Protein AF-A0A2C5YYZ4-F1 (afdb_monomer)

Sequence (1103 aa):
MGKITKVIQARHKETMSPWLENFVLTASEAPLPSLPKQLASFPSRWPFSRGDLYHWIPLLNRFDSILEQLCKTYNLSQGPQPRAFGCDLLLNQCKDSIFHNEAAWNENQLMQMGYPPDGDRILAEATLEFTRMLLEHCGNRSIYASSAHLNDLLNSTSLPILISTLKVGVELAQRYQASVKRLAQNTSRLISTALLTNHYNIDLERVQQLAMPFVKTPIASLAATSMYANDLVAVATSDDKQWKEWEDVKVYYFPLDIPTAPMASSDPSRSTIPTIPTTPTPLRKASTAMGAQQLSTPKSRNIPADDSSPITPRTPVLTEDSVNPGQKLFEVPRSVVAALPLHQLVLRCPDDMPSASKYEAFNRLRVAKALGGSLESRRQVLAVRLLAISNLAYIHSDSNFVEKVLRHDSDETRRYQLVYQLSELIHPSTDNSIEVPLWLQSIGLSLLEAMSGIHSKAQDLSSALNTNVNHGILLYVIRKAVAGMASDADDQDDGDHTTELDEWRNSLFSLTLHLSMQPRVGSEMVSAGLMDALVETAFVIFLQANGLDAVSKLLVDTVADTQSWLTTSKPIGPEHRSSAVDYQIPYYKQQTLKWLTRFIHHIMTSAYSFSGNTDRLLRNLAEKSDLLGSLRDIIQAKERYGSVVWTNSVTILSDFINNDPANYAAIMESGMIKTFLEAVTNRSIPAHMADSKRDDSGDDEGSSDSSGISTLVGQDERPHPPSEDVLQNEERGPLAAGILASSDAINIVPHVLSSISLNNSGMKMVVLSRAIDAFFEVFESPAHVKCLDMECDLAQNIGNNFDEFARHHPPLRPCISNAVVDLVARLRFLGLEKSRTAGWGAKLFIASRDGSLLSVNESGELEDASNLSPQVREQAILGDADVDMSDVVAPDESRPSKQGNGESGAHMESITPYIHALANFLAAYLNNATLKMMFIRKGGIELLLDICESPSLPASFGESAASRVLNQVVSQLVEQSPVRALPSLLRRAQASVDVLGPLAAKTRNLPPYFAPFLAPDLGRSRNESETSAAVVTGTTLVKGLLNAQTFIKIIADCFVTTRSSGLSFYPVNVYDYYLTLMPAMAPLPHDPQNKSSPVRDSKIMKP

Mean predicted aligned error: 16.68 Å

pLDDT: mean 76.6, std 20.44, range [22.8, 98.12]

Organism: NCBI:txid1399860

Radius of gyration: 40.26 Å; Cα contacts (8 Å, |Δi|>4): 1256; chains: 1; bounding box: 115×100×117 Å

Foldseek 3Di:
DFAQPDADDPVLQLFDFLVLLVLLVCLLPPQLLCNLVSLVPAQQPDQGPFHACNSNRSVLNSLLLLLVQVCVVQVLVVAAGQDAAACCLNQLPDPPRPCVVGDGDDPVVSVVSPADRNNSVVSLLSSLVSLLSNLVRHPPNLRRGSLQSLQSLLSYLDLSSLLSSLSNLLSLLLVLLVVCVVPVVDDDDVVLVVSCCSRHVHDLLSLLLLQDFLDQDAPDDDDDDADDRLLLVCLLFPDLVRQLSLLKDKFKFFFADDDDDDDDDDDDDDDDDDDDDDDDDDDDDDDDDDDDDDDDDDDDDDDDDDDDDDDDDDDPDDPPPPPDVRMDMDIDDSVRLQPDRLSVVLVPDDPRGDSSRSSSRSSSSSQSNLSSDDSVSSLSSSSSNLSSLSSCLSSDALVCSCVSNCVVLVVDDLCSRLLLSLLVLLAADDPPTDHRDLLSNLSSLSSLLSCCPRPVCVVSNCVNQVLLDCPGSLNVSVVVLVVVVVVPPPDDCPPRHQDSSNSSNVSSVSSVVSQCPDPPSVVSCVVSCNVVCVVVVVVVVCVVVVVLVVLLVCLLVLLVVQVVCVVVDPFQDSSRGRSPDQARTGPVSLVSLLVSLVVLLCCLVVVVVDDPVSLVVNLVSLLDLSSLLSLLVCCLPVSHNDQRSNLSSLSSLLSNLVSDVVSLVSNLVSCSLQSNLCLQLVDHDDPVLLPPDDPDPDDDPDDDLLVVLLVLLVPPPAQQQHDLVCLVPDPDDQQRSSFDLALSRLLRQLSSLLSLCPDSSSSVVCSRSLSLLSSLSLLVHLSNLVNLLVDLCSLLSLLQSLLVSCVSRVSCLSVNLSSLSNSLVNLLSVLQVCCVQAVAAFWFWFADPVRFIWTQDPVLDIDTCVRHDPVVVVVLPPPDDDDDDDDDDDDDPDDDDDDDPPCPPVVRSASQSSLSSSLSSLLNNCVDVVSLVSCVVSVVLVSLLSVLLRRNHYL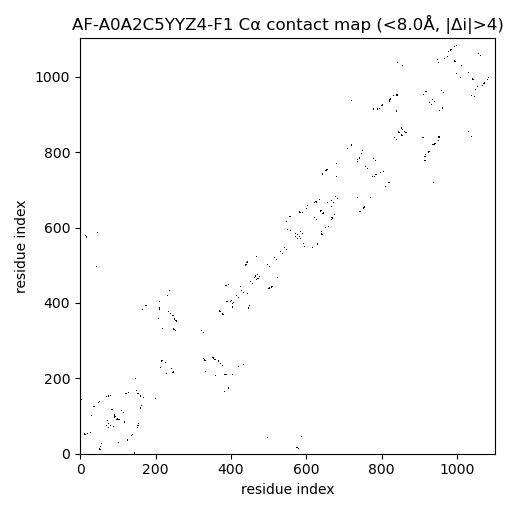CNLVDPSLVSSLVSNLVSCVSCVQPNVVVLLVQLLVLLVLCVVVLPPDPDPPDLCVCRPDPNSDDDDDPPDPDPSRSSVSVNSSSVSSNSSSVVSVCVNQDDDPDPDGDDDPYPPVVSVVSNPVSCVSDDDDPPPPPDPDDDDPDDDD

Secondary structure (DSSP, 8-state):
-----PPPPHHHHTT--HHHHHHHHHHHHS-GGGHHHHHHTS-SS--SSSEEGGGGHHHHHHHHHHHHHHHHHTTGGGSS--S---SHHHHT--TT-TTTTSPP--HHHHHHTT--TTHHHHHHHHHHHHHHHHHHHEE-GGG--THHHHHHHTT-S-HHHHHHHHHHHHHHHHHHHHHHHHHTTT--HHHHHHHHHHH--S-HHHHHHHHS------SS---S----TT-HHHHHHS-GGGSGGG--EEEEEPPP---PPPPP----------------PPP-------------------------------PPP-------TT-EEEEE-HHHHHHS-HHHHHTTS-TTS-HHHHHHHHHHHHHHHHHTS-HHHHHHHHHHHHHHHHHHHHHS-HHHHHHHTSHHHHHS-GGGSHHHHHHHHTSPPPTTS-PPPHHHHHHHHHHHHHHHT-GGGHHHHHHHHTTTSTTSHHHHHHHHHHHHHHHTTSS---SS---HHHHHHHHHHHHHHHHHTSHHHHHHHHHTTHHHIIIIIHHHHHHHTTHHHHHHHHHHHHHHHHHHHHHHS----GGG--TT----S-HHHHHHHHHHHHHHHHHHHHGGGS-HHHHHHHHHHHT-HHHHHHHHHHHHTHHHHHHHHHHHHHHHHHHHHHH-GGGHHHHHHTTHHHHHHHHHHTSPPPGGGT-------S---SS-HHHHHHHHHHT--S-SSPPHHHHHH----STTTTS-SSHHHHHHHHHHHHHHTTSHHHHHHHHHHTHHHHHGGGGT-HHHHHHHHHSTTHHHHHHHHHHHHHHH-GGGHHHHHHHHHHHHHHHHHHHHHHHHHT--S---EEE-TTS-EEEE-TTS-EEEGGGS-HHHHHHHH-TT------------S-------TT-TTGGGSSSHHHHHHHHHHHHHHTTSHHHHHHHHHTTHHHHHHHHHT-TT--TTGGGSHHHHHHHHHHHHHHHH-HHHHHHHHHHHHHHHHHHTHHHHS----SSPTTGGGS-SSTTS---TT---HHHHHHHHHHHHHHHHHHHHHHHHHHTPPPSSSPPPPPSS--HHHHHHHHHHHTTSPPPTT--------S-----

Nearest PDB structures (foldseek):
  7bii-assembly2_B  TM=6.571E-01  e=5.757E-15  Nematocida sp. ERTm5
  7mwf-assembly1_A  TM=7.036E-01  e=6.228E-14  Homo sapiens
  7bii-assembly1_A  TM=6.334E-01  e=3.657E-15  Nematocida sp. ERTm5
  7nh3-assembly1_A  TM=6.294E-01  e=5.811E-12  Nematocida sp. ERTm5
  6nmj-assembly1_A  TM=1.752E-01  e=1.537E-02  Rattus norvegicus

Solvent-accessible surface area (backbone atoms only — not comparable to full-atom values): 63866 Å² total; per-residue (Å²): 140,50,71,71,82,79,76,80,48,71,82,57,53,43,69,50,19,58,49,57,54,50,51,40,52,50,59,54,66,44,57,75,80,51,32,54,62,53,60,66,68,50,61,68,38,75,69,62,96,61,45,55,43,68,76,42,46,66,37,52,41,45,48,39,51,53,46,50,49,49,34,62,76,47,45,18,78,82,38,67,27,68,62,83,69,36,42,68,71,54,25,38,77,49,82,90,41,94,59,50,90,52,82,65,53,53,71,71,57,44,48,74,74,67,45,60,74,39,31,40,52,55,52,51,40,46,50,33,50,53,50,31,54,48,56,72,52,22,43,71,65,78,64,66,49,51,41,57,47,50,41,24,47,67,26,49,87,50,58,69,54,39,40,37,43,33,53,38,40,34,58,27,19,48,53,38,35,60,50,47,66,71,48,65,84,75,71,63,80,72,56,57,55,60,49,37,52,65,43,46,39,47,62,61,68,64,38,48,62,47,38,51,79,71,76,79,40,77,88,69,98,72,96,67,94,68,73,60,68,58,40,51,53,55,52,50,46,51,66,58,83,64,31,60,78,40,23,26,42,69,43,78,40,57,64,56,90,73,88,76,81,87,84,83,87,82,89,90,82,89,87,84,86,85,91,87,86,89,87,84,88,83,89,82,84,92,78,90,83,89,84,88,86,88,90,86,83,88,86,85,80,93,80,92,80,83,95,73,88,80,97,68,87,80,72,78,82,80,68,81,82,73,75,56,95,74,55,46,80,49,77,46,53,37,76,54,48,74,72,46,57,70,30,66,58,54,72,68,57,63,89,44,50,45,71,68,54,48,50,50,47,45,49,49,51,50,51,18,47,22,48,44,35,52,60,66,40,25,42,43,52,49,46,36,23,51,39,27,43,35,28,44,50,38,64,43,54,62,71,54,33,42,64,74,68,37,48,68,42,71,74,42,59,71,75,51,15,63,61,37,29,41,41,54,48,63,44,82,72,69,92,94,60,66,68,65,56,53,69,59,32,25,54,37,36,47,32,53,40,44,46,55,75,28,76,93,42,38,66,59,45,42,63,44,30,27,58,62,39,94,82,15,56,55,52,49,50,51,51,51,53,58,55,48,65,73,68,59,82,82,72,86,84,83,82,43,66,68,46,62,67,54,53,29,50,50,26,50,52,50,31,52,53,54,46,58,73,32,74,65,60,24,46,45,21,38,72,52,41,41,46,53,38,52,50,53,42,40,48,48,47,32,54,75,67,43,35,64,56,49,53,44,46,49,51,35,52,51,48,52,50,52,52,53,44,52,75,77,40,82,58,56,48,76,54,65,35,22,84,83,51,62,43,26,60,60,45,65,62,46,48,50,50,35,51,54,35,45,50,53,42,48,49,70,72,57,43,90,80,52,63,82,70,50,58,57,54,54,50,54,57,58,62,35,65,63,47,51,48,42,44,34,51,43,47,63,42,32,66,44,58,10,52,68,38,31,35,34,44,52,47,38,53,30,46,46,41,70,74,39,72,80,40,43,62,52,41,53,74,67,40,36,60,58,41,48,48,24,31,43,42,68,46,89,74,66,69,84,75,77,60,86,74,86,90,79,88,71,96,73,91,80,90,68,73,72,54,58,54,45,46,61,62,66,63,63,83,67,65,64,48,61,51,68,73,54,64,73,70,54,89,71,70,75,61,30,72,27,53,55,74,40,64,66,38,59,58,48,51,57,57,35,55,44,46,46,41,76,39,73,71,39,37,50,50,46,62,74,58,38,36,66,53,36,54,52,28,36,63,72,23,69,67,31,27,50,43,31,53,74,36,79,59,52,25,29,50,49,13,44,44,52,39,49,40,39,65,80,38,62,76,48,35,66,57,55,46,42,39,53,43,32,45,49,42,49,53,40,47,48,32,54,51,35,29,71,66,56,52,28,28,51,74,56,62,39,34,44,86,86,70,47,47,30,32,62,47,99,87,57,47,83,40,68,45,84,71,41,51,75,63,66,54,51,63,72,69,57,81,78,72,82,81,84,86,77,84,90,81,87,88,79,98,81,73,80,83,86,78,74,90,85,42,91,66,63,70,73,69,48,54,57,47,44,47,29,29,50,22,38,18,47,53,37,30,48,70,42,68,68,58,37,50,52,34,53,74,54,45,42,61,59,46,53,53,50,51,64,59,35,67,14,50,47,81,64,39,80,77,36,70,31,43,55,42,37,35,51,43,52,29,58,48,28,74,74,39,44,82,68,40,47,64,54,52,52,49,53,29,39,54,20,46,57,59,38,42,78,73,42,50,87,65,90,53,82,72,55,76,65,47,82,67,71,44,95,65,45,47,92,79,79,73,95,85,63,83,51,68,51,64,56,46,41,37,60,37,55,47,20,51,52,31,24,55,42,41,52,48,32,56,50,61,62,51,62,61,57,103,57,96,57,78,72,79,72,101,59,95,56,64,73,56,51,68,54,40,55,68,65,53,68,60,55,85,76,76,81,86,70,85,80,69,88,81,75,76,98,77,90,86,78,135

Structure (mmCIF, N/CA/C/O backbone):
data_AF-A0A2C5YYZ4-F1
#
_entry.id   AF-A0A2C5YYZ4-F1
#
loop_
_atom_site.group_PDB
_atom_site.id
_atom_site.type_symbol
_atom_site.label_atom_id
_atom_site.label_alt_id
_atom_site.label_comp_id
_atom_site.label_asym_id
_atom_site.label_entity_id
_atom_site.label_seq_id
_atom_site.pdbx_PDB_ins_code
_atom_site.Cartn_x
_atom_site.Cartn_y
_atom_site.Cartn_z
_atom_site.occupancy
_atom_site.B_iso_or_equiv
_atom_site.auth_seq_id
_atom_site.auth_comp_id
_atom_site.auth_asym_id
_atom_site.auth_atom_id
_atom_site.pdbx_PDB_model_num
ATOM 1 N N . MET A 1 1 ? 2.637 -24.760 -22.520 1.00 44.81 1 MET A N 1
ATOM 2 C CA . MET A 1 1 ? 2.943 -24.520 -21.090 1.00 44.81 1 MET A CA 1
ATOM 3 C C . MET A 1 1 ? 3.273 -23.042 -20.989 1.00 44.81 1 MET A C 1
ATOM 5 O O . MET A 1 1 ? 4.256 -22.658 -21.594 1.00 44.81 1 MET A O 1
ATOM 9 N N . GLY A 1 2 ? 2.432 -22.225 -20.355 1.00 59.34 2 GLY A N 1
ATOM 10 C CA . GLY A 1 2 ? 2.614 -20.761 -20.332 1.00 59.34 2 GLY A CA 1
ATOM 11 C C . GLY A 1 2 ? 1.420 -20.035 -19.711 1.00 59.34 2 GLY A C 1
ATOM 12 O O . GLY A 1 2 ? 1.587 -19.150 -18.883 1.00 59.34 2 GLY A O 1
ATOM 13 N N . LYS A 1 3 ? 0.203 -20.525 -19.976 1.00 79.06 3 LYS A N 1
ATOM 14 C CA . LYS A 1 3 ? -1.016 -19.946 -19.398 1.00 79.06 3 LYS A CA 1
ATOM 15 C C . LYS A 1 3 ? -1.081 -20.094 -17.879 1.00 79.06 3 LYS A C 1
ATOM 17 O O . LYS A 1 3 ? -0.898 -21.179 -17.322 1.00 79.06 3 LYS A O 1
ATOM 22 N N . ILE A 1 4 ? -1.407 -18.990 -17.224 1.00 85.81 4 ILE A N 1
ATOM 23 C CA . ILE A 1 4 ? -1.650 -18.883 -15.794 1.00 85.81 4 ILE A CA 1
ATOM 24 C C . ILE A 1 4 ? -2.981 -19.573 -15.488 1.00 85.81 4 ILE A C 1
ATOM 26 O O . ILE A 1 4 ? -4.038 -19.133 -15.937 1.00 85.81 4 ILE A O 1
ATOM 30 N N . THR A 1 5 ? -2.923 -20.654 -14.710 1.00 85.19 5 THR A N 1
ATOM 31 C CA . THR A 1 5 ? -4.089 -21.450 -14.278 1.00 85.19 5 THR A CA 1
ATOM 32 C C . THR A 1 5 ? -4.588 -21.084 -12.879 1.00 85.19 5 THR A C 1
ATOM 34 O O . THR A 1 5 ? -5.561 -21.657 -12.393 1.00 85.19 5 THR A O 1
ATOM 37 N N . LYS A 1 6 ? -3.911 -20.150 -12.199 1.00 84.94 6 LYS A N 1
ATOM 38 C CA . LYS A 1 6 ? -4.282 -19.708 -10.851 1.00 84.94 6 LYS A CA 1
ATOM 39 C C . LYS A 1 6 ? -5.597 -18.931 -10.887 1.00 84.94 6 LYS A C 1
ATOM 41 O O . LYS A 1 6 ? -5.803 -18.097 -11.761 1.00 84.94 6 LYS A O 1
ATOM 46 N N . VAL A 1 7 ? -6.451 -19.180 -9.898 1.00 83.44 7 VAL A N 1
ATOM 47 C CA . VAL A 1 7 ? -7.768 -18.543 -9.774 1.00 83.44 7 VAL A CA 1
ATOM 48 C C . VAL A 1 7 ? -7.693 -17.361 -8.811 1.00 83.44 7 VAL A C 1
ATOM 50 O O . VAL A 1 7 ? -7.002 -17.420 -7.790 1.00 83.44 7 VAL A O 1
ATOM 53 N N . ILE A 1 8 ? -8.419 -16.291 -9.134 1.00 83.69 8 ILE A N 1
ATOM 54 C CA . ILE A 1 8 ? -8.572 -15.129 -8.261 1.00 83.69 8 ILE A CA 1
ATOM 55 C C . ILE A 1 8 ? -9.301 -15.525 -6.961 1.00 83.69 8 ILE A C 1
ATOM 57 O O . ILE A 1 8 ? -10.372 -16.128 -6.976 1.00 83.69 8 ILE A O 1
ATOM 61 N N . GLN A 1 9 ? -8.697 -15.202 -5.821 1.00 83.31 9 GLN A N 1
ATOM 62 C CA . GLN A 1 9 ? -9.224 -15.472 -4.476 1.00 83.31 9 GLN A CA 1
ATOM 63 C C . GLN A 1 9 ? -9.989 -14.251 -3.947 1.00 83.31 9 GLN A C 1
ATOM 65 O O . GLN A 1 9 ? -9.799 -13.149 -4.456 1.00 83.31 9 GLN A O 1
ATOM 70 N N . ALA A 1 10 ? -10.798 -14.418 -2.895 1.00 72.25 10 ALA A N 1
ATOM 71 C CA . ALA A 1 10 ? -11.594 -13.333 -2.302 1.00 72.25 10 ALA A CA 1
ATOM 72 C C . ALA A 1 10 ? -10.759 -12.074 -1.982 1.00 72.25 10 ALA A C 1
ATOM 74 O O . ALA A 1 10 ? -11.083 -10.997 -2.466 1.00 72.25 10 ALA A O 1
ATOM 75 N N . ARG A 1 11 ? -9.602 -12.237 -1.322 1.00 76.06 11 ARG A N 1
ATOM 76 C CA . ARG A 1 11 ? -8.657 -11.140 -1.017 1.00 76.06 11 ARG A CA 1
ATOM 77 C C . ARG A 1 11 ? -8.166 -10.354 -2.239 1.00 76.06 11 ARG A C 1
ATOM 79 O O . ARG A 1 11 ? -7.796 -9.197 -2.131 1.00 76.06 11 ARG A O 1
ATOM 86 N N . HIS A 1 12 ? -8.101 -11.010 -3.398 1.00 81.00 12 HIS A N 1
ATOM 87 C CA . HIS A 1 12 ? -7.679 -10.374 -4.641 1.00 81.00 12 HIS A CA 1
ATOM 88 C C . HIS A 1 12 ? -8.858 -9.603 -5.247 1.00 81.00 12 HIS A C 1
ATOM 90 O O . HIS A 1 12 ? -8.664 -8.539 -5.811 1.00 81.00 12 HIS A O 1
ATOM 96 N N . LYS A 1 13 ? -10.097 -10.086 -5.089 1.00 75.88 13 LYS A N 1
ATOM 97 C CA . LYS A 1 13 ? -11.294 -9.372 -5.559 1.00 75.88 13 LYS A CA 1
ATOM 98 C C . LYS A 1 13 ? -11.555 -8.077 -4.784 1.00 75.88 13 LYS A C 1
ATOM 100 O O . LYS A 1 13 ? -12.019 -7.119 -5.383 1.00 75.88 13 LYS A O 1
ATOM 105 N N . GLU A 1 14 ? -11.210 -8.027 -3.497 1.00 70.94 14 GLU A N 1
ATOM 106 C CA . GLU A 1 14 ? -11.373 -6.835 -2.642 1.00 70.94 14 GLU A CA 1
ATOM 107 C C . GLU A 1 14 ? -10.670 -5.586 -3.197 1.00 70.94 14 GLU A C 1
ATOM 109 O O . GLU A 1 14 ? -11.177 -4.475 -3.057 1.00 70.94 14 GLU A O 1
ATOM 114 N N . THR A 1 15 ? -9.526 -5.755 -3.867 1.00 75.50 15 THR A N 1
ATOM 115 C CA . THR A 1 15 ? -8.738 -4.653 -4.445 1.00 75.50 15 THR A CA 1
ATOM 116 C C . THR A 1 15 ? -9.081 -4.351 -5.908 1.00 75.50 15 THR A C 1
ATOM 118 O O . THR A 1 15 ? -8.497 -3.437 -6.490 1.00 75.50 15 THR A O 1
ATOM 121 N N . MET A 1 16 ? -10.015 -5.092 -6.515 1.00 80.50 16 MET A N 1
ATOM 122 C CA . MET A 1 16 ? -10.419 -4.920 -7.913 1.00 80.50 16 MET A CA 1
ATOM 123 C C . MET A 1 16 ? -11.569 -3.915 -8.014 1.00 80.50 16 MET A C 1
ATOM 125 O O . MET A 1 16 ? -12.594 -4.086 -7.357 1.00 80.50 16 MET A O 1
ATOM 129 N N . SER A 1 17 ? -11.426 -2.882 -8.846 1.00 81.94 17 SER A N 1
ATOM 130 C CA . SER A 1 17 ? -12.541 -1.985 -9.163 1.00 81.94 17 SER A CA 1
ATOM 131 C C . SER A 1 17 ? -13.337 -2.493 -10.376 1.00 81.94 17 SER A C 1
ATOM 133 O O . SER A 1 17 ? -12.741 -3.073 -11.290 1.00 81.94 17 SER A O 1
ATOM 135 N N . PRO A 1 18 ? -14.658 -2.242 -10.442 1.00 81.19 18 PRO A N 1
ATOM 136 C CA . PRO A 1 18 ? -15.470 -2.570 -11.619 1.00 81.19 18 PRO A CA 1
ATOM 137 C C . PRO A 1 18 ? -14.950 -1.964 -12.932 1.00 81.19 18 PRO A C 1
ATOM 139 O O . PRO A 1 18 ? -15.008 -2.605 -13.981 1.00 81.19 18 PRO A O 1
ATOM 142 N N . TRP A 1 19 ? -14.390 -0.751 -12.896 1.00 84.31 19 TRP A N 1
ATOM 143 C CA . TRP A 1 19 ? -13.737 -0.165 -14.071 1.00 84.31 19 TRP A CA 1
ATOM 144 C C . TRP A 1 19 ? -12.524 -0.969 -14.537 1.00 84.31 19 TRP A C 1
ATOM 146 O O . TRP A 1 19 ? -12.387 -1.225 -15.732 1.00 84.31 19 TRP A O 1
ATOM 156 N N . LEU A 1 20 ? -11.659 -1.385 -13.604 1.00 86.69 20 LEU A N 1
ATOM 157 C CA . LEU A 1 20 ? -10.487 -2.193 -13.932 1.00 86.69 20 LEU A CA 1
ATOM 158 C C . LEU A 1 20 ? -10.911 -3.544 -14.516 1.00 86.69 20 LEU A C 1
ATOM 160 O O . LEU A 1 20 ? -10.343 -3.982 -15.513 1.00 86.69 20 LEU A O 1
ATOM 164 N N . GLU A 1 21 ? -11.935 -4.171 -13.938 1.00 86.56 21 GLU A N 1
ATOM 165 C CA . GLU A 1 21 ? -12.523 -5.405 -14.465 1.00 86.56 21 GLU A CA 1
ATOM 166 C C . GLU A 1 21 ? -13.005 -5.222 -15.913 1.00 86.56 21 GLU A C 1
ATOM 168 O O . GLU A 1 21 ? -12.638 -6.006 -16.789 1.00 86.56 21 GLU A O 1
ATOM 173 N N . ASN A 1 22 ? -13.736 -4.140 -16.201 1.00 88.00 22 ASN A N 1
ATOM 174 C CA . ASN A 1 22 ? -14.213 -3.838 -17.552 1.00 88.00 22 ASN A CA 1
ATOM 175 C C . ASN A 1 22 ? -13.067 -3.542 -18.538 1.00 88.00 22 ASN A C 1
ATOM 177 O O . ASN A 1 22 ? -13.085 -4.023 -19.673 1.00 88.00 22 ASN A O 1
ATOM 181 N N . PHE A 1 23 ? -12.045 -2.792 -18.113 1.00 91.94 23 PHE A N 1
ATOM 182 C CA . PHE A 1 23 ? -10.866 -2.526 -18.940 1.00 91.94 23 PHE A CA 1
ATOM 183 C C . PHE A 1 23 ? -10.134 -3.825 -19.293 1.00 91.94 23 PHE A C 1
ATOM 185 O O . PHE A 1 23 ? -9.834 -4.064 -20.463 1.00 91.94 23 PHE A O 1
ATOM 192 N N . VAL A 1 24 ? -9.887 -4.695 -18.306 1.00 92.62 24 VAL A N 1
ATOM 193 C CA . VAL A 1 24 ? -9.219 -5.986 -18.523 1.00 92.62 24 VAL A CA 1
ATOM 194 C C . VAL A 1 24 ? -10.023 -6.862 -19.477 1.00 92.62 24 VAL A C 1
ATOM 196 O O . VAL A 1 24 ? -9.431 -7.444 -20.386 1.00 92.62 24 VAL A O 1
ATOM 199 N N . LEU A 1 25 ? -11.345 -6.945 -19.308 1.00 91.50 25 LEU A N 1
ATOM 200 C CA . LEU A 1 25 ? -12.218 -7.706 -20.208 1.00 91.50 25 LEU A CA 1
ATOM 201 C C . LEU A 1 25 ? -12.161 -7.148 -21.635 1.00 91.50 25 LEU A C 1
ATOM 203 O O . LEU A 1 25 ? -11.827 -7.879 -22.567 1.00 91.50 25 LEU A O 1
ATOM 207 N N . THR A 1 26 ? -12.363 -5.839 -21.795 1.00 92.88 26 THR A N 1
ATOM 208 C CA . THR A 1 26 ? -12.336 -5.166 -23.102 1.00 92.88 26 THR A CA 1
ATOM 209 C C . THR A 1 26 ? -10.989 -5.352 -23.805 1.00 92.88 26 THR A C 1
ATOM 211 O O . THR A 1 26 ? -10.945 -5.734 -24.974 1.00 92.88 26 THR A O 1
ATOM 214 N N . ALA A 1 27 ? -9.871 -5.156 -23.101 1.00 93.69 27 ALA A N 1
ATOM 215 C CA . ALA A 1 27 ? -8.531 -5.357 -23.653 1.00 93.69 27 ALA A CA 1
ATOM 216 C C . ALA A 1 27 ? -8.234 -6.838 -23.960 1.00 93.69 27 ALA A C 1
ATOM 218 O O . ALA A 1 27 ? -7.503 -7.143 -24.903 1.00 93.69 27 ALA A O 1
ATOM 219 N N . SER A 1 28 ? -8.812 -7.778 -23.207 1.00 92.75 28 SER A N 1
ATOM 220 C CA . SER A 1 28 ? -8.651 -9.219 -23.453 1.00 92.75 28 SER A CA 1
ATOM 221 C C . SER A 1 28 ? -9.452 -9.716 -24.661 1.00 92.75 28 SER A C 1
ATOM 223 O O . SER A 1 28 ? -9.102 -10.746 -25.229 1.00 92.75 28 SER A O 1
ATOM 225 N N . GLU A 1 29 ? -10.479 -8.985 -25.092 1.00 90.69 29 GLU A N 1
ATOM 226 C CA . GLU A 1 29 ? -11.346 -9.368 -26.219 1.00 90.69 29 GLU A CA 1
ATOM 227 C C . GLU A 1 29 ? -11.140 -8.500 -27.477 1.00 90.69 29 GLU A C 1
ATOM 229 O O . GLU A 1 29 ? -11.521 -8.896 -28.578 1.00 90.69 29 GLU A O 1
ATOM 234 N N . ALA A 1 30 ? -10.495 -7.334 -27.356 1.00 91.19 30 ALA A N 1
ATOM 235 C CA . ALA A 1 30 ? -10.274 -6.393 -28.461 1.00 91.19 30 ALA A CA 1
ATOM 236 C C . ALA A 1 30 ? -9.497 -7.017 -29.642 1.00 91.19 30 ALA A C 1
ATOM 238 O O . ALA A 1 30 ? -8.445 -7.594 -29.404 1.00 91.19 30 ALA A O 1
ATOM 239 N N . PRO A 1 31 ? -9.890 -6.869 -30.918 1.00 91.44 31 PRO A N 1
ATOM 240 C CA . PRO A 1 31 ? -9.135 -7.428 -32.051 1.00 91.44 31 PRO A CA 1
ATOM 241 C C . PRO A 1 31 ? -7.644 -7.041 -32.057 1.00 91.44 31 PRO A C 1
ATOM 243 O O . PRO A 1 31 ? -7.327 -5.893 -31.722 1.00 91.44 31 PRO A O 1
ATOM 246 N N . LEU A 1 32 ? -6.746 -7.938 -32.501 1.00 91.56 32 LEU A N 1
ATOM 247 C CA . LEU A 1 32 ? -5.282 -7.718 -32.469 1.00 91.56 32 LEU A CA 1
ATOM 248 C C . LEU A 1 32 ? -4.834 -6.322 -32.961 1.00 91.56 32 LEU A C 1
ATOM 250 O O . LEU A 1 32 ? -4.078 -5.672 -32.238 1.00 91.56 32 LEU A O 1
ATOM 254 N N . PRO A 1 33 ? -5.324 -5.779 -34.100 1.00 92.56 33 PRO A N 1
ATOM 255 C CA . PRO A 1 33 ? -4.884 -4.459 -34.567 1.00 92.56 33 PRO A CA 1
ATOM 256 C C . PRO A 1 33 ? -5.384 -3.284 -33.719 1.00 92.56 33 PRO A C 1
ATOM 258 O O . PRO A 1 33 ? -4.822 -2.191 -33.780 1.00 92.56 33 PRO A O 1
ATOM 261 N N . SER A 1 34 ? -6.442 -3.475 -32.932 1.00 91.38 34 SER A N 1
ATOM 262 C CA . SER A 1 34 ? -6.980 -2.446 -32.034 1.00 91.38 34 SER A CA 1
ATOM 263 C C . SER A 1 34 ? -6.338 -2.467 -30.646 1.00 91.38 34 SER A C 1
ATOM 265 O O . SER A 1 34 ? -6.378 -1.452 -29.951 1.00 91.38 34 SER A O 1
ATOM 267 N N . LEU A 1 35 ? -5.712 -3.586 -30.263 1.00 93.50 35 LEU A N 1
ATOM 268 C CA . LEU A 1 35 ? -5.161 -3.793 -28.927 1.00 93.50 35 LEU A CA 1
ATOM 269 C C . LEU A 1 35 ? -4.135 -2.716 -28.527 1.00 93.50 35 LEU A C 1
ATOM 271 O O . LEU A 1 35 ? -4.324 -2.145 -27.458 1.00 93.50 35 LEU A O 1
ATOM 275 N N . PRO A 1 36 ? -3.132 -2.328 -29.346 1.00 94.12 36 PRO A N 1
ATOM 276 C CA . PRO A 1 36 ? -2.197 -1.266 -28.957 1.00 94.12 36 PRO A CA 1
ATOM 277 C C . PRO A 1 36 ? -2.877 0.069 -28.632 1.00 94.12 36 PRO A C 1
ATOM 279 O O . PRO A 1 36 ? -2.490 0.731 -27.676 1.00 94.12 36 PRO A O 1
ATOM 282 N N . LYS A 1 37 ? -3.941 0.438 -29.361 1.00 91.69 37 LYS A N 1
ATOM 283 C CA . LYS A 1 37 ? -4.720 1.655 -29.070 1.00 91.69 37 LYS A CA 1
ATOM 284 C C . LYS A 1 37 ? -5.526 1.527 -27.774 1.00 91.69 37 LYS A C 1
ATOM 286 O O . LYS A 1 37 ? -5.629 2.498 -27.037 1.00 91.69 37 LYS A O 1
ATOM 291 N N . GLN A 1 38 ? -6.072 0.343 -27.488 1.00 92.69 38 GLN A N 1
ATOM 292 C CA . GLN A 1 38 ? -6.762 0.067 -26.222 1.00 92.69 38 GLN A CA 1
ATOM 293 C C . GLN A 1 38 ? -5.790 0.124 -25.036 1.00 92.69 38 GLN A C 1
ATOM 295 O O . GLN A 1 38 ? -6.090 0.768 -24.036 1.00 92.69 38 GLN A O 1
ATOM 300 N N . LEU A 1 39 ? -4.600 -0.472 -25.160 1.00 93.69 39 LEU A N 1
ATOM 301 C CA . LEU A 1 39 ? -3.559 -0.400 -24.130 1.00 93.69 39 LEU A CA 1
ATOM 302 C C . LEU A 1 39 ? -3.084 1.042 -23.906 1.00 93.69 39 LEU A C 1
ATOM 304 O O . LEU A 1 39 ? -2.945 1.453 -22.760 1.00 93.69 39 LEU A O 1
ATOM 308 N N . ALA A 1 40 ? -2.920 1.822 -24.979 1.00 89.38 40 ALA A N 1
ATOM 309 C CA . ALA A 1 40 ? -2.549 3.236 -24.905 1.00 89.38 40 ALA A CA 1
ATOM 310 C C . ALA A 1 40 ? -3.638 4.138 -24.291 1.00 89.38 40 ALA A C 1
ATOM 312 O O . ALA A 1 40 ? -3.335 5.253 -23.888 1.00 89.38 40 ALA A O 1
ATOM 313 N N . SER A 1 41 ? -4.894 3.677 -24.208 1.00 89.81 41 SER A N 1
ATOM 314 C CA . SER A 1 41 ? -5.962 4.408 -23.507 1.00 89.81 41 SER A CA 1
ATOM 315 C C . SER A 1 41 ? -5.891 4.275 -21.981 1.00 89.81 41 SER A C 1
ATOM 317 O O . SER A 1 41 ? -6.594 4.991 -21.270 1.00 89.81 41 SER A O 1
ATOM 319 N N . PHE A 1 42 ? -5.064 3.358 -21.467 1.00 88.38 42 PHE A N 1
ATOM 320 C CA . PHE A 1 42 ? -4.815 3.244 -20.036 1.00 88.38 42 PHE A CA 1
ATOM 321 C C . PHE A 1 42 ? -3.933 4.414 -19.561 1.00 88.38 42 PHE A C 1
ATOM 323 O O . PHE A 1 42 ? -2.931 4.698 -20.221 1.00 88.38 42 PHE A O 1
ATOM 330 N N . PRO A 1 43 ? -4.240 5.065 -18.421 1.00 83.50 43 PRO A N 1
ATOM 331 C CA . PRO A 1 43 ? -3.418 6.155 -17.898 1.00 83.50 43 PRO A CA 1
ATOM 332 C C . PRO A 1 43 ? -1.971 5.704 -17.688 1.00 83.50 43 PRO A C 1
ATOM 334 O O . PRO A 1 43 ? -1.715 4.750 -16.950 1.00 83.50 43 PRO A O 1
ATOM 337 N N . SER A 1 44 ? -1.015 6.386 -18.323 1.00 77.12 44 SER A N 1
ATOM 338 C CA . SER A 1 44 ? 0.406 6.045 -18.149 1.00 77.12 44 SER A CA 1
ATOM 339 C C . SER A 1 44 ? 0.931 6.458 -16.771 1.00 77.12 44 SER A C 1
ATOM 341 O O . SER A 1 44 ? 1.876 5.848 -16.266 1.00 77.12 44 SER A O 1
ATOM 343 N N . ARG A 1 45 ? 0.287 7.433 -16.109 1.00 79.31 45 ARG A N 1
ATOM 344 C CA . ARG A 1 45 ? 0.443 7.659 -14.669 1.00 79.31 45 ARG A CA 1
ATOM 345 C C . ARG A 1 45 ? -0.433 6.666 -13.907 1.00 79.31 45 ARG A C 1
ATOM 347 O O . ARG A 1 45 ? -1.657 6.706 -13.992 1.00 79.31 45 ARG A O 1
ATOM 354 N N . TRP A 1 46 ? 0.197 5.781 -13.136 1.00 82.38 46 TRP A N 1
ATOM 355 C CA . TRP A 1 46 ? -0.497 4.680 -12.467 1.00 82.38 46 TRP A CA 1
ATOM 356 C C . TRP A 1 46 ? -1.625 5.171 -11.525 1.00 82.38 46 TRP A C 1
ATOM 358 O O . TRP A 1 46 ? -1.339 5.838 -10.525 1.00 82.38 46 TRP A O 1
ATOM 368 N N . PRO A 1 47 ? -2.906 4.828 -11.787 1.00 73.25 47 PRO A N 1
ATOM 369 C CA . PRO A 1 47 ? -4.044 5.454 -11.107 1.00 73.25 47 PRO A CA 1
ATOM 370 C C . PRO A 1 47 ? -4.447 4.770 -9.788 1.00 73.25 47 PRO A C 1
ATOM 372 O O . PRO A 1 47 ? -5.424 5.179 -9.162 1.00 73.25 47 PRO A O 1
ATOM 375 N N . PHE A 1 48 ? -3.728 3.729 -9.350 1.00 76.94 48 PHE A N 1
ATOM 376 C CA . PHE A 1 48 ? -4.092 2.900 -8.192 1.00 76.94 48 PHE A CA 1
ATOM 377 C C . PHE A 1 48 ? -3.000 2.868 -7.116 1.00 76.94 48 PHE A C 1
ATOM 379 O O . PHE A 1 48 ? -1.835 3.126 -7.390 1.00 76.94 48 PHE A O 1
ATOM 386 N N . SER A 1 49 ? -3.337 2.456 -5.890 1.00 67.88 49 SER A N 1
ATOM 387 C CA . SER A 1 49 ? -2.360 2.362 -4.794 1.00 67.88 49 SER A CA 1
ATOM 388 C C . SER A 1 49 ? -1.255 1.342 -5.017 1.00 67.88 49 SER A C 1
ATOM 390 O O . SER A 1 49 ? -0.067 1.652 -4.932 1.00 67.88 49 SER A O 1
ATOM 392 N N . ARG A 1 50 ? -1.654 0.117 -5.338 1.00 73.62 50 ARG A N 1
ATOM 393 C CA . ARG A 1 50 ? -0.794 -0.948 -5.842 1.00 73.62 50 ARG A CA 1
ATOM 394 C C . ARG A 1 50 ? -1.702 -1.957 -6.521 1.00 73.62 50 ARG A C 1
ATOM 396 O O . ARG A 1 50 ? -2.621 -2.461 -5.881 1.00 73.62 50 ARG A O 1
ATOM 403 N N . GLY A 1 51 ? -1.468 -2.237 -7.800 1.00 82.62 51 GLY A N 1
ATOM 404 C CA . GLY A 1 51 ? -2.281 -3.225 -8.511 1.00 82.62 51 GLY A CA 1
ATOM 405 C C . GLY A 1 51 ? -2.051 -4.636 -7.982 1.00 82.62 51 GLY A C 1
ATOM 406 O O . GLY A 1 51 ? -1.011 -4.925 -7.382 1.00 82.62 51 GLY A O 1
ATOM 407 N N . ASP A 1 52 ? -2.985 -5.543 -8.245 1.00 88.62 52 ASP A N 1
ATOM 408 C CA . ASP A 1 52 ? -2.761 -6.972 -8.063 1.00 88.62 52 ASP A CA 1
ATOM 409 C C . ASP A 1 52 ? -2.662 -7.644 -9.431 1.00 88.62 52 ASP A C 1
ATOM 411 O O . ASP A 1 52 ? -3.590 -7.578 -10.233 1.00 88.62 52 ASP A O 1
ATOM 415 N N . LEU A 1 53 ? -1.548 -8.329 -9.708 1.00 91.31 53 LEU A N 1
ATOM 416 C CA . LEU A 1 53 ? -1.356 -8.979 -11.003 1.00 91.31 53 LEU A CA 1
ATOM 417 C C . LEU A 1 53 ? -2.426 -10.060 -11.271 1.00 91.31 53 LEU A C 1
ATOM 419 O O . LEU A 1 53 ? -2.687 -10.379 -12.429 1.00 91.31 53 LEU A O 1
ATOM 423 N N . TYR A 1 54 ? -3.095 -10.580 -10.229 1.00 91.62 54 TYR A N 1
ATOM 424 C CA . TYR A 1 54 ? -4.231 -11.500 -10.381 1.00 91.62 54 TYR A CA 1
ATOM 425 C C . TYR A 1 54 ? -5.408 -10.897 -11.162 1.00 91.62 54 TYR A C 1
ATOM 427 O O . TYR A 1 54 ? -6.092 -11.643 -11.863 1.00 91.62 54 TYR A O 1
ATOM 435 N N . HIS A 1 55 ? -5.630 -9.578 -11.090 1.00 91.94 55 HIS A N 1
ATOM 436 C CA . HIS A 1 55 ? -6.675 -8.895 -11.872 1.00 91.94 55 HIS A CA 1
ATOM 437 C C . HIS A 1 55 ? -6.407 -8.979 -13.375 1.00 91.94 55 HIS A C 1
ATOM 439 O O . HIS A 1 55 ? -7.332 -9.001 -14.175 1.00 91.94 55 HIS A O 1
ATOM 445 N N . TRP A 1 56 ? -5.135 -9.080 -13.753 1.00 94.25 56 TRP A N 1
ATOM 446 C CA . TRP A 1 56 ? -4.669 -9.004 -15.133 1.00 94.25 56 TRP A CA 1
ATOM 447 C C . TRP A 1 56 ? -4.472 -10.376 -15.785 1.00 94.25 56 TRP A C 1
ATOM 449 O O . TRP A 1 56 ? -4.038 -10.439 -16.930 1.00 94.25 56 TRP A O 1
ATOM 459 N N . ILE A 1 57 ? -4.786 -11.482 -15.095 1.00 94.19 57 ILE A N 1
ATOM 460 C CA . ILE A 1 57 ? -4.590 -12.852 -15.606 1.00 94.19 57 ILE A CA 1
ATOM 461 C C . ILE A 1 57 ? -5.191 -13.068 -17.009 1.00 94.19 57 ILE A C 1
ATOM 463 O O . ILE A 1 57 ? -4.482 -13.635 -17.844 1.00 94.19 57 ILE A O 1
ATOM 467 N N . PRO A 1 58 ? -6.433 -12.631 -17.317 1.00 94.06 58 PRO A N 1
ATOM 468 C CA . PRO A 1 58 ? -6.994 -12.785 -18.662 1.00 94.06 58 PRO A CA 1
ATOM 469 C C . PRO A 1 58 ? -6.131 -12.108 -19.735 1.00 94.06 58 PRO A C 1
ATOM 471 O O . PRO A 1 58 ? -5.753 -12.748 -20.719 1.00 94.06 58 PRO A O 1
ATOM 474 N N . LEU A 1 59 ? -5.729 -10.858 -19.490 1.00 95.25 59 LEU A N 1
ATOM 475 C CA . LEU A 1 59 ? -4.915 -10.077 -20.418 1.00 95.25 59 LEU A CA 1
ATOM 476 C C . LEU A 1 59 ? -3.488 -10.632 -20.536 1.00 95.25 59 LEU A C 1
ATOM 478 O O . LEU A 1 59 ? -2.964 -10.744 -21.639 1.00 95.25 59 LEU A O 1
ATOM 482 N N . LEU A 1 60 ? -2.877 -11.065 -19.431 1.00 95.50 60 LEU A N 1
ATOM 483 C CA . LEU A 1 60 ? -1.550 -11.691 -19.430 1.00 95.50 60 LEU A CA 1
ATOM 484 C C . LEU A 1 60 ? -1.537 -13.019 -20.194 1.00 95.50 60 LEU A C 1
ATOM 486 O O . LEU A 1 60 ? -0.600 -13.282 -20.940 1.00 95.50 60 LEU A O 1
ATOM 490 N N . ASN A 1 61 ? -2.583 -13.840 -20.066 1.00 94.94 61 ASN A N 1
ATOM 491 C CA . ASN A 1 61 ? -2.730 -15.067 -20.857 1.00 94.94 61 ASN A CA 1
ATOM 492 C C . ASN A 1 61 ? -2.918 -14.772 -22.352 1.00 94.94 61 ASN A C 1
ATOM 494 O O . ASN A 1 61 ? -2.513 -15.570 -23.207 1.00 94.94 61 ASN A O 1
ATOM 498 N N . ARG A 1 62 ? -3.529 -13.630 -22.682 1.00 94.50 62 ARG A N 1
ATOM 499 C CA . ARG A 1 62 ? -3.607 -13.153 -24.060 1.00 94.50 62 ARG A CA 1
ATOM 500 C C . ARG A 1 62 ? -2.250 -12.688 -24.572 1.00 94.50 62 ARG A C 1
ATOM 502 O O . ARG A 1 62 ? -1.863 -13.097 -25.662 1.00 94.50 62 ARG A O 1
ATOM 509 N N . PHE A 1 63 ? -1.512 -11.908 -23.787 1.00 96.31 63 PHE A N 1
ATOM 510 C CA . PHE A 1 63 ? -0.144 -11.498 -24.108 1.00 96.31 63 PHE A CA 1
ATOM 511 C C . PHE A 1 63 ? 0.771 -12.705 -24.322 1.00 96.31 63 PHE A C 1
ATOM 513 O O . PHE A 1 63 ? 1.482 -12.747 -25.319 1.00 96.31 63 PHE A O 1
ATOM 520 N N . ASP A 1 64 ? 0.680 -13.725 -23.465 1.00 95.50 64 ASP A N 1
ATOM 521 C CA . ASP A 1 64 ? 1.372 -15.010 -23.633 1.00 95.50 64 ASP A CA 1
ATOM 522 C C . ASP A 1 64 ? 1.091 -15.619 -25.014 1.00 95.50 64 ASP A C 1
ATOM 524 O O . ASP A 1 64 ? 2.015 -15.933 -25.758 1.00 95.50 64 ASP A O 1
ATOM 528 N N . SER A 1 65 ? -0.186 -15.667 -25.411 1.00 95.00 65 SER A N 1
ATOM 529 C CA . SER A 1 65 ? -0.612 -16.207 -26.711 1.00 95.00 65 SER A CA 1
ATOM 530 C C . SER A 1 65 ? -0.113 -15.360 -27.898 1.00 95.00 65 SER A C 1
ATOM 532 O O . SER A 1 65 ? 0.241 -15.910 -28.942 1.00 95.00 65 SER A O 1
ATOM 534 N N . ILE A 1 66 ? -0.060 -14.027 -27.754 1.00 95.12 66 ILE A N 1
ATOM 535 C CA . ILE A 1 66 ? 0.489 -13.108 -28.768 1.00 95.12 66 ILE A CA 1
ATOM 536 C C . ILE A 1 66 ? 1.985 -13.371 -28.948 1.00 95.12 66 ILE A C 1
ATOM 538 O O . ILE A 1 66 ? 2.449 -13.539 -30.077 1.00 95.12 66 ILE A O 1
ATOM 542 N N . LEU A 1 67 ? 2.736 -13.451 -27.847 1.00 95.88 67 LEU A N 1
ATOM 543 C CA . LEU A 1 67 ? 4.176 -13.705 -27.873 1.00 95.88 67 LEU A CA 1
ATOM 544 C C . LEU A 1 67 ? 4.497 -15.112 -28.401 1.00 95.88 67 LEU A C 1
ATOM 546 O O . LEU A 1 67 ? 5.423 -15.259 -29.202 1.00 95.88 67 LEU A O 1
ATOM 550 N N . GLU A 1 68 ? 3.711 -16.128 -28.031 1.00 95.31 68 GLU A N 1
ATOM 551 C CA . GLU A 1 68 ? 3.818 -17.497 -28.554 1.00 95.31 68 GLU A CA 1
ATOM 552 C C . GLU A 1 68 ? 3.632 -17.523 -30.078 1.00 95.31 68 GLU A C 1
ATOM 554 O O . GLU A 1 68 ? 4.485 -18.039 -30.812 1.00 95.31 68 GLU A O 1
ATOM 559 N N . GLN A 1 69 ? 2.549 -16.915 -30.574 1.00 94.75 69 GLN A N 1
ATOM 560 C CA . GLN A 1 69 ? 2.258 -16.877 -32.005 1.00 94.75 69 GLN A CA 1
ATOM 561 C C . GLN A 1 69 ? 3.295 -16.050 -32.776 1.00 94.75 69 GLN A C 1
ATOM 563 O O . GLN A 1 69 ? 3.673 -16.439 -33.885 1.00 94.75 69 GLN A O 1
ATOM 568 N N . LEU A 1 70 ? 3.798 -14.949 -32.211 1.00 94.88 70 LEU A N 1
ATOM 569 C CA . LEU A 1 70 ? 4.870 -14.155 -32.813 1.00 94.88 70 LEU A CA 1
ATOM 570 C C . LEU A 1 70 ? 6.154 -14.988 -32.954 1.00 94.88 70 LEU A C 1
ATOM 572 O O . LEU A 1 70 ? 6.727 -15.063 -34.044 1.00 94.88 70 LEU A O 1
ATOM 576 N N . CYS A 1 71 ? 6.573 -15.678 -31.888 1.00 94.94 71 CYS A N 1
ATOM 577 C CA . CYS A 1 71 ? 7.761 -16.535 -31.912 1.00 94.94 71 CYS A CA 1
ATOM 578 C C . CYS A 1 71 ? 7.631 -17.659 -32.949 1.00 94.94 71 CYS A C 1
ATOM 580 O O . CYS A 1 71 ? 8.592 -17.936 -33.670 1.00 94.94 71 CYS A O 1
ATOM 582 N N . LYS A 1 72 ? 6.437 -18.254 -33.080 1.00 93.94 72 LYS A N 1
ATOM 583 C CA . LYS A 1 72 ? 6.120 -19.264 -34.104 1.00 93.94 72 LYS A CA 1
ATOM 584 C C . LYS A 1 72 ? 6.164 -18.683 -35.520 1.00 93.94 72 LYS A C 1
ATOM 586 O O . LYS A 1 72 ? 6.779 -19.270 -36.402 1.00 93.94 72 LYS A O 1
ATOM 591 N N . THR A 1 73 ? 5.557 -17.518 -35.737 1.00 92.94 73 THR A N 1
ATOM 592 C CA . THR A 1 73 ? 5.447 -16.872 -37.060 1.00 92.94 73 THR A CA 1
ATOM 593 C C . THR A 1 73 ? 6.814 -16.462 -37.615 1.00 92.94 73 THR A C 1
ATOM 595 O O . THR A 1 73 ? 7.028 -16.493 -38.828 1.00 92.94 73 THR A O 1
ATOM 598 N N . TYR A 1 74 ? 7.773 -16.126 -36.748 1.00 93.25 74 TYR A N 1
ATOM 599 C CA . TYR A 1 74 ? 9.114 -15.687 -37.148 1.00 93.25 74 TYR A CA 1
ATOM 600 C C . TYR A 1 74 ? 10.226 -16.690 -36.799 1.00 93.25 74 TYR A C 1
ATOM 602 O O . TYR A 1 74 ? 11.398 -16.340 -36.905 1.00 93.25 74 TYR A O 1
ATOM 610 N N . ASN A 1 75 ? 9.882 -17.932 -36.431 1.00 92.94 75 ASN A N 1
ATOM 611 C CA . ASN A 1 75 ? 10.814 -19.016 -36.073 1.00 92.94 75 ASN A CA 1
ATOM 612 C C . ASN A 1 75 ? 11.865 -18.632 -35.012 1.00 92.94 75 ASN A C 1
ATOM 614 O O . ASN A 1 75 ? 12.994 -19.121 -35.037 1.00 92.94 75 ASN A O 1
ATOM 618 N N . LEU A 1 76 ? 11.494 -17.775 -34.057 1.00 93.06 76 LEU A N 1
ATOM 619 C CA . LEU A 1 76 ? 12.417 -17.244 -33.047 1.00 93.06 76 LEU A CA 1
ATOM 620 C C . LEU A 1 76 ? 12.856 -18.300 -32.020 1.00 93.06 76 LEU A C 1
ATOM 622 O O . LEU A 1 76 ? 13.918 -18.172 -31.417 1.00 93.06 76 LEU A O 1
ATOM 626 N N . SER A 1 77 ? 12.082 -19.374 -31.852 1.00 90.75 77 SER A N 1
ATOM 627 C CA . SER A 1 77 ? 12.433 -20.506 -30.983 1.00 90.75 77 SER A CA 1
ATOM 628 C C . SER A 1 77 ? 13.505 -21.426 -31.581 1.00 90.75 77 SER A C 1
ATOM 630 O O . SER A 1 77 ? 14.164 -22.165 -30.852 1.00 90.75 77 SER A O 1
ATOM 632 N N . GLN A 1 78 ? 13.723 -21.375 -32.902 1.00 89.00 78 GLN A N 1
ATOM 633 C CA . GLN A 1 78 ? 14.694 -22.223 -33.608 1.00 89.00 78 GLN A CA 1
ATOM 634 C C . GLN A 1 78 ? 16.080 -21.573 -33.745 1.00 89.00 78 GLN A C 1
ATOM 636 O O . GLN A 1 78 ? 17.018 -22.209 -34.227 1.00 89.00 78 GLN A O 1
ATOM 641 N N . GLY A 1 79 ? 16.231 -20.317 -33.319 1.00 87.88 79 GLY A N 1
ATOM 642 C CA . GLY A 1 79 ? 17.472 -19.554 -33.412 1.00 87.88 79 GLY A CA 1
ATOM 643 C C . GLY A 1 79 ? 17.245 -18.153 -33.983 1.00 87.88 79 GLY A C 1
ATOM 644 O O . GLY A 1 79 ? 16.111 -17.675 -33.986 1.00 87.88 79 GLY A O 1
ATOM 645 N N . PRO A 1 80 ? 18.314 -17.479 -34.450 1.00 90.81 80 PRO A N 1
ATOM 646 C CA . PRO A 1 80 ? 18.236 -16.127 -34.996 1.00 90.81 80 PRO A CA 1
ATOM 647 C C . PRO A 1 80 ? 17.171 -15.964 -36.084 1.00 90.81 80 PRO A C 1
ATOM 649 O O . PRO A 1 80 ? 17.036 -16.814 -36.966 1.00 90.81 80 PRO A O 1
ATOM 652 N N . GLN A 1 81 ? 16.462 -14.838 -36.044 1.00 92.06 81 GLN A N 1
ATOM 653 C CA . GLN A 1 81 ? 15.343 -14.543 -36.933 1.00 92.06 81 GLN A CA 1
ATOM 654 C C . GLN A 1 81 ? 15.729 -14.653 -38.433 1.00 92.06 81 GLN A C 1
ATOM 656 O O . GLN A 1 81 ? 16.600 -13.912 -38.899 1.00 92.06 81 GLN A O 1
ATOM 661 N N . PRO A 1 82 ? 15.055 -15.516 -39.226 1.00 88.12 82 PRO A N 1
ATOM 662 C CA . PRO A 1 82 ? 15.429 -15.816 -40.613 1.00 88.12 82 PRO A CA 1
ATOM 663 C C . PRO A 1 82 ? 14.833 -14.857 -41.659 1.00 88.12 82 PRO A C 1
ATOM 665 O O . PRO A 1 82 ? 15.260 -14.865 -42.812 1.00 88.12 82 PRO A O 1
ATOM 668 N N . ARG A 1 83 ? 13.848 -14.027 -41.288 1.00 91.31 83 ARG A N 1
ATOM 669 C CA . ARG A 1 83 ? 13.162 -13.068 -42.179 1.00 91.31 83 ARG A CA 1
ATOM 670 C C . ARG A 1 83 ? 12.799 -11.775 -41.447 1.00 91.31 83 ARG A C 1
ATOM 672 O O . ARG A 1 83 ? 12.738 -11.776 -40.225 1.00 91.31 83 ARG A O 1
ATOM 679 N N . ALA A 1 84 ? 12.546 -10.684 -42.168 1.00 89.69 84 ALA A N 1
ATOM 680 C CA . ALA A 1 84 ? 12.097 -9.426 -41.560 1.00 89.69 84 ALA A CA 1
ATOM 681 C C . ALA A 1 84 ? 10.702 -9.549 -40.910 1.00 89.69 84 ALA A C 1
ATOM 683 O O . ALA A 1 84 ? 9.924 -10.429 -41.282 1.00 89.69 84 ALA A O 1
ATOM 684 N N . PHE A 1 85 ? 10.397 -8.662 -39.956 1.00 93.38 85 PHE A N 1
ATOM 685 C CA . PHE A 1 85 ? 9.035 -8.503 -39.437 1.00 93.38 85 PHE A CA 1
ATOM 686 C C . PHE A 1 85 ? 8.105 -7.946 -40.518 1.00 93.38 85 PHE A C 1
ATOM 688 O O . PHE A 1 85 ? 8.510 -7.089 -41.302 1.00 93.38 85 PHE A O 1
ATOM 695 N N . GLY A 1 86 ? 6.878 -8.456 -40.539 1.00 92.31 86 GLY A N 1
ATOM 696 C CA . GLY A 1 86 ? 5.780 -8.034 -41.399 1.00 92.31 86 GLY A CA 1
ATOM 697 C C . GLY A 1 86 ? 4.511 -7.773 -40.581 1.00 92.31 86 GLY A C 1
ATOM 698 O O . GLY A 1 86 ? 4.585 -7.411 -39.406 1.00 92.31 86 GLY A O 1
ATOM 699 N N . CYS A 1 87 ? 3.353 -8.018 -41.196 1.00 93.00 87 CYS A N 1
ATOM 700 C CA . CYS A 1 87 ? 2.029 -7.941 -40.565 1.00 93.00 87 CYS A CA 1
ATOM 701 C C . CYS A 1 87 ? 1.319 -9.311 -40.524 1.00 93.00 87 CYS A C 1
ATOM 703 O O . CYS A 1 87 ? 0.093 -9.369 -40.491 1.00 93.00 87 CYS A O 1
ATOM 705 N N . ASP A 1 88 ? 2.060 -10.421 -40.591 1.00 90.62 88 ASP A N 1
ATOM 706 C CA . ASP A 1 88 ? 1.499 -11.774 -40.709 1.00 90.62 88 ASP A CA 1
ATOM 707 C C . ASP A 1 88 ? 0.581 -12.140 -39.526 1.00 90.62 88 ASP A C 1
ATOM 709 O O . ASP A 1 88 ? -0.464 -12.771 -39.717 1.00 90.62 88 ASP A O 1
ATOM 713 N N . LEU A 1 89 ? 0.955 -11.733 -38.306 1.00 90.75 89 LEU A N 1
ATOM 714 C CA . LEU A 1 89 ? 0.156 -11.940 -37.096 1.00 90.75 89 LEU A CA 1
ATOM 715 C C . LEU A 1 89 ? -1.084 -11.038 -37.093 1.00 90.75 89 LEU A C 1
ATOM 717 O O . LEU A 1 89 ? -2.185 -11.525 -36.839 1.00 90.75 89 LEU A O 1
ATOM 721 N N . LEU A 1 90 ? -0.921 -9.751 -37.413 1.00 91.19 90 LEU A N 1
ATOM 722 C CA . LEU A 1 90 ? -2.021 -8.780 -37.473 1.00 91.19 90 LEU A CA 1
ATOM 723 C C . LEU A 1 90 ? -3.059 -9.099 -38.559 1.00 91.19 90 LEU A C 1
ATOM 725 O O . LEU A 1 90 ? -4.251 -8.876 -38.349 1.00 91.19 90 LEU A O 1
ATOM 729 N N . LEU A 1 91 ? -2.627 -9.618 -39.712 1.00 90.88 91 LEU A N 1
ATOM 730 C CA . LEU A 1 91 ? -3.518 -10.031 -40.802 1.00 90.88 91 LEU A CA 1
ATOM 731 C C . LEU A 1 91 ? -4.350 -11.263 -40.420 1.00 90.88 91 LEU A C 1
ATOM 733 O O . LEU A 1 91 ? -5.479 -11.405 -40.892 1.00 90.88 91 LEU A O 1
ATOM 737 N N . ASN A 1 92 ? -3.806 -12.136 -39.565 1.00 88.75 92 ASN A N 1
ATOM 738 C CA . ASN A 1 92 ? -4.462 -13.335 -39.039 1.00 88.75 92 ASN A CA 1
ATOM 739 C C . ASN A 1 92 ? -5.093 -14.232 -40.129 1.00 88.75 92 ASN A C 1
ATOM 741 O O . ASN A 1 92 ? -6.195 -14.753 -39.988 1.00 88.75 92 ASN A O 1
ATOM 745 N N . GLN A 1 93 ? -4.393 -14.410 -41.254 1.00 82.69 93 GLN A N 1
ATOM 746 C CA . GLN A 1 93 ? -4.880 -15.196 -42.402 1.00 82.69 93 GLN A CA 1
ATOM 747 C C . GLN A 1 93 ? -4.474 -16.681 -42.336 1.00 82.69 93 GLN A C 1
ATOM 749 O O . GLN A 1 93 ? -4.941 -17.504 -43.127 1.00 82.69 93 GLN A O 1
ATOM 754 N N . CYS A 1 94 ? -3.595 -17.045 -41.398 1.00 78.50 94 CYS A N 1
ATOM 755 C CA . CYS A 1 94 ? -3.086 -18.404 -41.249 1.00 78.50 94 CYS A CA 1
ATOM 756 C C . CYS A 1 94 ? -4.043 -19.275 -40.421 1.00 78.50 94 CYS A C 1
ATOM 758 O O . CYS A 1 94 ? -4.337 -18.962 -39.269 1.00 78.50 94 CYS A O 1
ATOM 760 N N . LYS A 1 95 ? -4.467 -20.420 -40.972 1.00 73.56 95 LYS A N 1
ATOM 761 C CA . LYS A 1 95 ? -5.355 -21.374 -40.279 1.00 73.56 95 LYS A CA 1
ATOM 762 C C . LYS A 1 95 ? -4.718 -22.024 -39.045 1.00 73.56 95 LYS A C 1
ATOM 764 O O . LYS A 1 95 ? -5.439 -22.425 -38.142 1.00 73.56 95 LYS A O 1
ATOM 769 N N . ASP A 1 96 ? -3.386 -22.073 -38.985 1.00 78.69 96 ASP A N 1
ATOM 770 C CA . ASP A 1 96 ? -2.624 -22.610 -37.848 1.00 78.69 96 ASP A CA 1
ATOM 771 C C . ASP A 1 96 ? -2.340 -21.552 -36.758 1.00 78.69 96 ASP A C 1
ATOM 773 O O . ASP A 1 96 ? -1.512 -21.782 -35.862 1.00 78.69 96 ASP A O 1
ATOM 777 N N . SER A 1 97 ? -2.970 -20.373 -36.859 1.00 83.62 97 SER A N 1
ATOM 778 C CA . SER A 1 97 ? -2.900 -19.293 -35.871 1.00 83.62 97 SER A CA 1
ATOM 779 C C . SER A 1 97 ? -3.686 -19.649 -34.610 1.00 83.62 97 SER A C 1
ATOM 781 O O . SER A 1 97 ? -4.822 -20.126 -34.677 1.00 83.62 97 SER A O 1
ATOM 783 N N . ILE A 1 98 ? -3.122 -19.342 -33.439 1.00 86.38 98 ILE A N 1
ATOM 784 C CA . ILE A 1 98 ? -3.847 -19.422 -32.157 1.00 86.38 98 ILE A CA 1
ATOM 785 C C . ILE A 1 98 ? -5.103 -18.527 -32.188 1.00 86.38 98 ILE A C 1
ATOM 787 O O . ILE A 1 98 ? -6.113 -18.858 -31.571 1.00 86.38 98 ILE A O 1
ATOM 791 N N . PHE A 1 99 ? -5.071 -17.453 -32.982 1.00 87.81 99 PHE A N 1
ATOM 792 C CA . PHE A 1 99 ? -6.150 -16.480 -33.138 1.00 87.81 99 PHE A CA 1
ATOM 793 C C . PHE A 1 99 ? -7.061 -16.753 -34.344 1.00 87.81 99 PHE A C 1
ATOM 795 O O . PHE A 1 99 ? -7.817 -15.872 -34.726 1.00 87.81 99 PHE A O 1
ATOM 802 N N . HIS A 1 100 ? -7.049 -17.947 -34.950 1.00 82.06 100 HIS A N 1
ATOM 803 C CA . HIS A 1 100 ? -7.861 -18.257 -36.146 1.00 82.06 100 HIS A CA 1
ATOM 804 C C . HIS A 1 100 ? -9.378 -18.010 -35.994 1.00 82.06 100 HIS A C 1
ATOM 806 O O . HIS A 1 100 ? -10.076 -17.895 -36.997 1.00 82.06 100 HIS A O 1
ATOM 812 N N . ASN A 1 101 ? -9.888 -17.956 -34.757 1.00 83.00 101 ASN A N 1
ATOM 813 C CA . ASN A 1 101 ? -11.286 -17.635 -34.453 1.00 83.00 101 ASN A CA 1
ATOM 814 C C . ASN A 1 101 ? -11.579 -16.122 -34.427 1.00 83.00 101 ASN A C 1
ATOM 816 O O . ASN A 1 101 ? -12.744 -15.732 -34.434 1.00 83.00 101 ASN A O 1
ATOM 820 N N . GLU A 1 102 ? -10.551 -15.271 -34.370 1.00 86.75 102 GLU A N 1
ATOM 821 C CA . GLU A 1 102 ? -10.684 -13.816 -34.476 1.00 86.75 102 GLU A CA 1
ATOM 822 C C . GLU A 1 102 ? -10.815 -13.371 -35.946 1.00 86.75 102 GLU A C 1
ATOM 824 O O . GLU A 1 102 ? -10.519 -14.118 -36.880 1.00 86.75 102 GLU A O 1
ATOM 829 N N . ALA A 1 103 ? -11.251 -12.128 -36.170 1.00 84.00 103 ALA A N 1
ATOM 830 C CA . ALA A 1 103 ? -11.411 -11.576 -37.514 1.00 84.00 103 ALA A CA 1
ATOM 831 C C . ALA A 1 103 ? -10.078 -11.529 -38.289 1.00 84.00 103 ALA A C 1
ATOM 833 O O . ALA A 1 103 ? -9.041 -11.154 -37.739 1.00 84.00 103 ALA A O 1
ATOM 834 N N . ALA A 1 104 ? -10.126 -11.865 -39.581 1.00 87.25 104 ALA A N 1
ATOM 835 C CA . ALA A 1 104 ? -9.017 -11.663 -40.509 1.00 87.25 104 ALA A CA 1
ATOM 836 C C . ALA A 1 104 ? -9.015 -10.222 -41.047 1.00 87.25 104 ALA A C 1
ATOM 838 O O . ALA A 1 104 ? -10.075 -9.633 -41.275 1.00 87.25 104 ALA A O 1
ATOM 839 N N . TRP A 1 105 ? -7.823 -9.677 -41.282 1.00 89.31 105 TRP A N 1
ATOM 840 C CA . TRP A 1 105 ? -7.617 -8.287 -41.694 1.00 89.31 105 TRP A CA 1
ATOM 841 C C . TRP A 1 105 ? -6.903 -8.191 -43.044 1.00 89.31 105 TRP A C 1
ATOM 843 O O . TRP A 1 105 ? -6.272 -9.142 -43.514 1.00 89.31 105 TRP A O 1
ATOM 853 N N . ASN A 1 106 ? -6.999 -7.013 -43.664 1.00 89.00 106 ASN A N 1
ATOM 854 C CA . ASN A 1 106 ? -6.326 -6.684 -44.919 1.00 89.00 106 ASN A CA 1
ATOM 855 C C . ASN A 1 106 ? -5.288 -5.570 -44.721 1.00 89.00 106 ASN A C 1
ATOM 857 O O . ASN A 1 106 ? -5.481 -4.677 -43.894 1.00 89.00 106 ASN A O 1
ATOM 861 N N . GLU A 1 107 ? -4.240 -5.554 -45.549 1.00 87.12 107 GLU A N 1
ATOM 862 C CA . GLU A 1 107 ? -3.145 -4.570 -45.463 1.00 87.12 107 GLU A CA 1
ATOM 863 C C . GLU A 1 107 ? -3.641 -3.116 -45.511 1.00 87.12 107 GLU A C 1
ATOM 865 O O . GLU A 1 107 ? -3.212 -2.289 -44.711 1.00 87.12 107 GLU A O 1
ATOM 870 N N . ASN A 1 108 ? -4.625 -2.814 -46.367 1.00 86.94 108 ASN A N 1
ATOM 871 C CA . ASN A 1 108 ? -5.215 -1.474 -46.466 1.00 86.94 108 ASN A CA 1
ATOM 872 C C . ASN A 1 108 ? -5.875 -1.011 -45.155 1.00 86.94 108 ASN A C 1
ATOM 874 O O . ASN A 1 108 ? -5.824 0.172 -44.826 1.00 86.94 108 ASN A O 1
ATOM 878 N N . GLN A 1 109 ? -6.494 -1.927 -44.400 1.00 87.94 109 GLN A N 1
ATOM 879 C CA . GLN A 1 109 ? -7.123 -1.601 -43.116 1.00 87.94 109 GLN A CA 1
ATOM 880 C C . GLN A 1 109 ? -6.060 -1.335 -42.047 1.00 87.94 109 GLN A C 1
ATOM 882 O O . GLN A 1 109 ? -6.185 -0.379 -41.287 1.00 87.94 109 GLN A O 1
ATOM 887 N N . LEU A 1 110 ? -4.982 -2.126 -42.030 1.00 89.81 110 LEU A N 1
ATOM 888 C CA . LEU A 1 110 ? -3.857 -1.912 -41.117 1.00 89.81 110 LEU A CA 1
ATOM 889 C C . LEU A 1 110 ? -3.156 -0.572 -41.393 1.00 89.81 110 LEU A C 1
ATOM 891 O O . LEU A 1 110 ? -2.884 0.177 -40.454 1.00 89.81 110 LEU A O 1
ATOM 895 N N . MET A 1 111 ? -2.956 -0.218 -42.667 1.00 88.25 111 MET A N 1
ATOM 896 C CA . MET A 1 111 ? -2.412 1.090 -43.055 1.00 88.25 111 MET A CA 1
ATOM 897 C C . MET A 1 111 ? -3.316 2.247 -42.607 1.00 88.25 111 MET A C 1
ATOM 899 O O . MET A 1 111 ? -2.821 3.220 -42.045 1.00 88.25 111 MET A O 1
ATOM 903 N N . GLN A 1 112 ? -4.640 2.136 -42.780 1.00 89.38 112 GLN A N 1
ATOM 904 C CA . GLN A 1 112 ? -5.596 3.142 -42.284 1.00 89.38 112 GLN A CA 1
ATOM 905 C C . GLN A 1 112 ? -5.570 3.284 -40.756 1.00 89.38 112 GLN A C 1
ATOM 907 O O . GLN A 1 112 ? -5.839 4.361 -40.227 1.00 89.38 112 GLN A O 1
ATOM 912 N N . MET A 1 113 ? -5.229 2.214 -40.036 1.00 86.38 113 MET A N 1
ATOM 913 C CA . MET A 1 113 ? -5.068 2.241 -38.582 1.00 86.38 113 MET A CA 1
ATOM 914 C C . MET A 1 113 ? -3.720 2.811 -38.121 1.00 86.38 113 MET A C 1
ATOM 916 O O . MET A 1 113 ? -3.584 3.057 -36.919 1.00 86.38 113 MET A O 1
ATOM 920 N N . GLY A 1 114 ? -2.788 3.075 -39.045 1.00 89.69 114 GLY A N 1
ATOM 921 C CA . GLY A 1 114 ? -1.478 3.678 -38.789 1.00 89.69 114 GLY A CA 1
ATOM 922 C C . GLY A 1 114 ? -0.324 2.682 -38.645 1.00 89.69 114 GLY A C 1
ATOM 923 O O . GLY A 1 114 ? 0.739 3.073 -38.170 1.00 89.69 114 GLY A O 1
ATOM 924 N N . TYR A 1 115 ? -0.504 1.410 -39.019 1.00 91.19 115 TYR A N 1
ATOM 925 C CA . TYR A 1 115 ? 0.568 0.419 -38.892 1.00 91.19 115 TYR A CA 1
ATOM 926 C C . TYR A 1 115 ? 1.638 0.567 -39.987 1.00 91.19 115 TYR A C 1
ATOM 928 O O . TYR A 1 115 ? 1.293 0.681 -41.169 1.00 91.19 115 TYR A O 1
ATOM 936 N N . PRO A 1 116 ? 2.932 0.504 -39.622 1.00 92.06 116 PRO A N 1
ATOM 937 C CA . PRO A 1 116 ? 4.026 0.366 -40.578 1.00 92.06 116 PRO A CA 1
ATOM 938 C C . PRO A 1 116 ? 4.0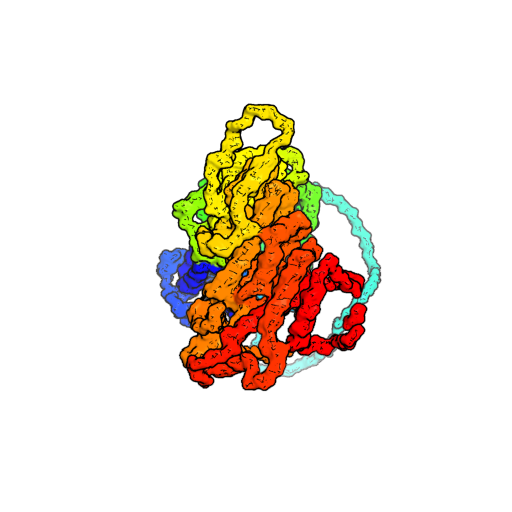61 -1.056 -41.185 1.00 92.06 116 PRO A C 1
ATOM 940 O O . PRO A 1 116 ? 3.360 -1.950 -40.702 1.00 92.06 116 PRO A O 1
ATOM 943 N N . PRO A 1 117 ? 4.869 -1.306 -42.237 1.00 88.56 117 PRO A N 1
ATOM 944 C CA . PRO A 1 117 ? 4.977 -2.630 -42.864 1.00 88.56 117 PRO A CA 1
ATOM 945 C C . PRO A 1 117 ? 5.493 -3.730 -41.923 1.00 88.56 117 PRO A C 1
ATOM 947 O O . PRO A 1 117 ? 5.271 -4.905 -42.190 1.00 88.56 117 PRO A O 1
ATOM 950 N N . ASP A 1 118 ? 6.155 -3.366 -40.826 1.00 91.19 118 ASP A N 1
ATOM 951 C CA . ASP A 1 118 ? 6.584 -4.250 -39.743 1.00 91.19 118 ASP A CA 1
ATOM 952 C C . ASP A 1 118 ? 5.603 -4.228 -38.554 1.00 91.19 118 ASP A C 1
ATOM 954 O O . ASP A 1 118 ? 6.017 -4.329 -37.402 1.00 91.19 118 ASP A O 1
ATOM 958 N N . GLY A 1 119 ? 4.299 -4.080 -38.805 1.00 92.25 119 GLY A N 1
ATOM 959 C CA . GLY A 1 119 ? 3.276 -3.857 -37.777 1.00 92.25 119 GLY A CA 1
ATOM 960 C C . GLY A 1 119 ? 3.240 -4.887 -36.640 1.00 92.25 119 GLY A C 1
ATOM 961 O O . GLY A 1 119 ? 2.943 -4.513 -35.503 1.00 92.25 119 GLY A O 1
ATOM 962 N N . ASP A 1 120 ? 3.614 -6.149 -36.886 1.00 95.00 120 ASP A N 1
ATOM 963 C CA . ASP A 1 120 ? 3.701 -7.172 -35.831 1.00 95.00 120 ASP A CA 1
ATOM 964 C C . ASP A 1 120 ? 4.732 -6.803 -34.747 1.00 95.00 120 ASP A C 1
ATOM 966 O O . ASP A 1 120 ? 4.558 -7.156 -33.578 1.00 95.00 120 ASP A O 1
ATOM 970 N N . ARG A 1 121 ? 5.785 -6.053 -35.111 1.00 95.06 121 ARG A N 1
ATOM 971 C CA . ARG A 1 121 ? 6.756 -5.494 -34.159 1.00 95.06 121 ARG A CA 1
ATOM 972 C C . ARG A 1 121 ? 6.078 -4.518 -33.195 1.00 95.06 121 ARG A C 1
ATOM 974 O O . ARG A 1 121 ? 6.321 -4.606 -31.997 1.00 95.06 121 ARG A O 1
ATOM 981 N N . ILE A 1 122 ? 5.226 -3.625 -33.702 1.00 94.94 122 ILE A N 1
ATOM 982 C CA . ILE A 1 122 ? 4.519 -2.618 -32.890 1.00 94.94 122 ILE A CA 1
ATOM 983 C C . ILE A 1 122 ? 3.581 -3.291 -31.883 1.00 94.94 122 ILE A C 1
ATOM 985 O O . ILE A 1 122 ? 3.535 -2.902 -30.718 1.00 94.94 122 ILE A O 1
ATOM 989 N N . LEU A 1 123 ? 2.870 -4.341 -32.307 1.00 95.50 123 LEU A N 1
ATOM 990 C CA . LEU A 1 123 ? 2.024 -5.132 -31.409 1.00 95.50 123 LEU A CA 1
ATOM 991 C C . LEU A 1 123 ? 2.844 -5.780 -30.281 1.00 95.50 123 LEU A C 1
ATOM 993 O O . LEU A 1 123 ? 2.425 -5.765 -29.121 1.00 95.50 123 LEU A O 1
ATOM 997 N N . ALA A 1 124 ? 4.013 -6.336 -30.614 1.00 96.50 124 ALA A N 1
ATOM 998 C CA . ALA A 1 124 ? 4.913 -6.944 -29.638 1.00 96.50 124 ALA A CA 1
ATOM 999 C C . ALA A 1 124 ? 5.476 -5.913 -28.648 1.00 96.50 124 ALA A C 1
ATOM 1001 O O . ALA A 1 124 ? 5.494 -6.172 -27.446 1.00 96.50 124 ALA A O 1
ATOM 1002 N N . GLU A 1 125 ? 5.890 -4.739 -29.130 1.00 95.94 125 GLU A N 1
ATOM 1003 C CA . GLU A 1 125 ? 6.381 -3.634 -28.296 1.00 95.94 125 GLU A CA 1
ATOM 1004 C C . GLU A 1 125 ? 5.313 -3.159 -27.311 1.00 95.94 125 GLU A C 1
ATOM 1006 O O . GLU A 1 125 ? 5.563 -3.195 -26.108 1.00 95.94 125 GLU A O 1
ATOM 1011 N N . ALA A 1 126 ? 4.099 -2.857 -27.784 1.00 96.06 126 ALA A N 1
ATOM 1012 C CA . ALA A 1 126 ? 2.990 -2.442 -26.920 1.00 96.06 126 ALA A CA 1
ATOM 1013 C C . ALA A 1 126 ? 2.647 -3.504 -25.857 1.00 96.06 126 ALA A C 1
ATOM 1015 O O . ALA A 1 126 ? 2.379 -3.183 -24.699 1.00 96.06 126 ALA A O 1
ATOM 1016 N N . THR A 1 127 ? 2.705 -4.787 -26.230 1.00 97.12 127 THR A N 1
ATOM 1017 C CA . THR A 1 127 ? 2.484 -5.912 -25.309 1.00 97.12 127 THR A CA 1
ATOM 1018 C C . THR A 1 127 ? 3.556 -5.969 -24.214 1.00 97.12 127 THR A C 1
ATOM 1020 O O . THR A 1 127 ? 3.241 -6.147 -23.034 1.00 97.12 127 THR A O 1
ATOM 1023 N N . LEU A 1 128 ? 4.831 -5.817 -24.583 1.00 97.56 128 LEU A N 1
ATOM 1024 C CA . LEU A 1 128 ? 5.963 -5.856 -23.651 1.00 97.56 128 LEU A CA 1
ATOM 1025 C C . LEU A 1 128 ? 6.013 -4.616 -22.752 1.00 97.56 128 LEU A C 1
ATOM 1027 O O . LEU A 1 128 ? 6.272 -4.749 -21.559 1.00 97.56 128 LEU A O 1
ATOM 1031 N N . GLU A 1 129 ? 5.732 -3.431 -23.289 1.00 94.75 129 GLU A N 1
ATOM 1032 C CA . GLU A 1 129 ? 5.685 -2.176 -22.530 1.00 94.75 129 GLU A CA 1
ATOM 1033 C C . GLU A 1 129 ? 4.561 -2.186 -21.497 1.00 94.75 129 GLU A C 1
ATOM 1035 O O . GLU A 1 129 ? 4.801 -1.898 -20.324 1.00 94.75 129 GLU A O 1
ATOM 1040 N N . PHE A 1 130 ? 3.363 -2.632 -21.882 1.00 96.06 130 PHE A N 1
ATOM 1041 C CA . PHE A 1 130 ? 2.267 -2.784 -20.928 1.00 96.06 130 PHE A CA 1
ATOM 1042 C C . PHE A 1 130 ? 2.581 -3.862 -19.883 1.00 96.06 130 PHE A C 1
ATOM 1044 O O . PHE A 1 130 ? 2.327 -3.675 -18.695 1.00 96.06 130 PHE A O 1
ATOM 1051 N N . THR A 1 131 ? 3.206 -4.975 -20.289 1.00 96.38 131 THR A N 1
ATOM 1052 C CA . THR A 1 131 ? 3.676 -6.012 -19.352 1.00 96.38 131 THR A CA 1
ATOM 1053 C C . THR A 1 131 ? 4.671 -5.447 -18.338 1.00 96.38 131 THR A C 1
ATOM 1055 O O . THR A 1 131 ? 4.565 -5.749 -17.150 1.00 96.38 131 THR A O 1
ATOM 1058 N N . ARG A 1 132 ? 5.620 -4.617 -18.785 1.00 94.88 132 ARG A N 1
ATOM 1059 C CA . ARG A 1 132 ? 6.584 -3.934 -17.917 1.00 94.88 132 ARG A CA 1
ATOM 1060 C C . ARG A 1 132 ? 5.864 -3.045 -16.901 1.00 94.88 132 ARG A C 1
ATOM 1062 O O . ARG A 1 132 ? 6.088 -3.227 -15.710 1.00 94.88 132 ARG A O 1
ATOM 1069 N N . MET A 1 133 ? 4.949 -2.183 -17.351 1.00 92.31 133 MET A N 1
ATOM 1070 C CA . MET A 1 133 ? 4.157 -1.309 -16.472 1.00 92.31 133 MET A CA 1
ATOM 1071 C C . MET A 1 133 ? 3.388 -2.114 -15.409 1.00 92.31 133 MET A C 1
ATOM 1073 O O . MET A 1 133 ? 3.399 -1.773 -14.224 1.00 92.31 133 MET A O 1
ATOM 1077 N N . LEU A 1 134 ? 2.758 -3.228 -15.801 1.00 94.06 134 LEU A N 1
ATOM 1078 C CA . LEU A 1 134 ? 2.074 -4.111 -14.853 1.00 94.06 134 LEU A CA 1
ATOM 1079 C C . LEU A 1 134 ? 3.040 -4.713 -13.829 1.00 94.06 134 LEU A C 1
ATOM 1081 O O . LEU A 1 134 ? 2.715 -4.774 -12.644 1.00 94.06 134 LEU A O 1
ATOM 1085 N N . LEU A 1 135 ? 4.219 -5.165 -14.260 1.00 92.75 135 LEU A N 1
ATOM 1086 C CA . LEU A 1 135 ? 5.222 -5.715 -13.352 1.00 92.75 135 LEU A CA 1
ATOM 1087 C C . LEU A 1 135 ? 5.784 -4.647 -12.408 1.00 92.75 135 LEU A C 1
ATOM 1089 O O . LEU A 1 135 ? 5.972 -4.958 -11.237 1.00 92.75 135 LEU A O 1
ATOM 1093 N N . GLU A 1 136 ? 5.971 -3.408 -12.855 1.00 89.06 136 GLU A N 1
ATOM 1094 C CA . GLU A 1 136 ? 6.450 -2.295 -12.025 1.00 89.06 136 GLU A CA 1
ATOM 1095 C C . GLU A 1 136 ? 5.430 -1.943 -10.925 1.00 89.06 136 GLU A C 1
ATOM 1097 O O . GLU A 1 136 ? 5.773 -1.904 -9.737 1.00 89.06 136 GLU A O 1
ATOM 1102 N N . HIS A 1 137 ? 4.149 -1.796 -11.277 1.00 88.56 137 HIS A N 1
ATOM 1103 C CA . HIS A 1 137 ? 3.139 -1.246 -10.363 1.00 88.56 137 HIS A CA 1
ATOM 1104 C C . HIS A 1 137 ? 2.238 -2.274 -9.655 1.00 88.56 137 HIS A C 1
ATOM 1106 O O . HIS A 1 137 ? 1.521 -1.920 -8.709 1.00 88.56 137 HIS A O 1
ATOM 1112 N N . CYS A 1 138 ? 2.283 -3.557 -10.038 1.00 90.31 138 CYS A N 1
ATOM 1113 C CA . CYS A 1 138 ? 1.503 -4.609 -9.379 1.00 90.31 138 CYS A CA 1
ATOM 1114 C C . CYS A 1 138 ? 2.305 -5.439 -8.356 1.00 90.31 138 CYS A C 1
ATOM 1116 O O . CYS A 1 138 ? 3.512 -5.687 -8.466 1.00 90.31 138 CYS A O 1
ATOM 1118 N N . GLY A 1 139 ? 1.599 -5.911 -7.325 1.00 86.69 139 GLY A N 1
ATOM 1119 C CA . GLY A 1 139 ? 2.020 -6.998 -6.440 1.00 86.69 139 GLY A CA 1
ATOM 1120 C C . GLY A 1 139 ? 1.838 -8.376 -7.088 1.00 86.69 139 GLY A C 1
ATOM 1121 O O . GLY A 1 139 ? 1.434 -8.491 -8.238 1.00 86.69 139 GLY A O 1
ATOM 1122 N N . ASN A 1 140 ? 2.153 -9.450 -6.356 1.00 86.50 140 ASN A N 1
ATOM 1123 C CA . ASN A 1 140 ? 1.984 -10.838 -6.823 1.00 86.50 140 ASN A CA 1
ATOM 1124 C C . ASN A 1 140 ? 2.640 -11.154 -8.179 1.00 86.50 140 ASN A C 1
ATOM 1126 O O . ASN A 1 140 ? 2.215 -12.063 -8.890 1.00 86.50 140 ASN A O 1
ATOM 1130 N N . ARG A 1 141 ? 3.762 -10.483 -8.480 1.00 88.00 141 ARG A N 1
ATOM 1131 C CA . ARG A 1 141 ? 4.567 -10.655 -9.704 1.00 88.00 141 ARG A CA 1
ATOM 1132 C C . ARG A 1 141 ? 4.986 -12.109 -9.979 1.00 88.00 141 ARG A C 1
ATOM 1134 O O . ARG A 1 141 ? 5.466 -12.405 -11.067 1.00 88.00 141 ARG A O 1
ATOM 1141 N N . SER A 1 142 ? 4.817 -13.018 -9.006 1.00 83.44 142 SER A N 1
ATOM 1142 C CA . SER A 1 142 ? 5.133 -14.444 -9.106 1.00 83.44 142 SER A CA 1
ATOM 1143 C C . SER A 1 142 ? 4.318 -15.240 -10.112 1.00 83.44 142 SER A C 1
ATOM 1145 O O . SER A 1 142 ? 4.740 -16.326 -10.504 1.00 83.44 142 SER A O 1
ATOM 1147 N N . ILE A 1 143 ? 3.166 -14.715 -10.522 1.00 88.81 143 ILE A N 1
ATOM 1148 C CA . ILE A 1 143 ? 2.260 -15.408 -11.437 1.00 88.81 143 ILE A CA 1
ATOM 1149 C C . ILE A 1 143 ? 2.628 -15.232 -12.913 1.00 88.81 143 ILE A C 1
ATOM 1151 O O . ILE A 1 143 ? 2.138 -16.005 -13.725 1.00 88.81 143 ILE A O 1
ATOM 1155 N N . TYR A 1 144 ? 3.474 -14.256 -13.261 1.00 91.44 144 TYR A N 1
ATOM 1156 C CA . TYR A 1 144 ? 3.898 -14.045 -14.644 1.00 91.44 144 TYR A CA 1
ATOM 1157 C C . TYR A 1 144 ? 4.660 -15.267 -15.174 1.00 91.44 144 TYR A C 1
ATOM 1159 O O . TYR A 1 144 ? 5.621 -15.712 -14.538 1.00 91.44 144 TYR A O 1
ATOM 1167 N N . ALA A 1 145 ? 4.226 -15.790 -16.324 1.00 88.25 145 ALA A N 1
ATOM 1168 C CA . ALA A 1 145 ? 4.642 -17.094 -16.842 1.00 88.25 145 ALA A CA 1
ATOM 1169 C C . ALA A 1 145 ? 5.199 -17.071 -18.283 1.00 88.25 145 ALA A C 1
ATOM 1171 O O . ALA A 1 145 ? 5.726 -18.082 -18.739 1.00 88.25 145 ALA A O 1
ATOM 1172 N N . SER A 1 146 ? 5.189 -15.921 -18.966 1.00 91.94 146 SER A N 1
ATOM 1173 C CA . SER A 1 146 ? 5.637 -15.786 -20.367 1.00 91.94 146 SER A CA 1
ATOM 1174 C C . SER A 1 146 ? 7.154 -15.610 -20.535 1.00 91.94 146 SER A C 1
ATOM 1176 O O . SER A 1 146 ? 7.632 -15.238 -21.606 1.00 91.94 146 SER A O 1
ATOM 1178 N N . SER A 1 147 ? 7.945 -15.884 -19.493 1.00 90.19 147 SER A N 1
ATOM 1179 C CA . SER A 1 147 ? 9.405 -15.700 -19.496 1.00 90.19 147 SER A CA 1
ATOM 1180 C C . SER A 1 147 ? 10.126 -16.539 -20.559 1.00 90.19 147 SER A C 1
ATOM 1182 O O . SER A 1 147 ? 11.115 -16.078 -21.122 1.00 90.19 147 SER A O 1
ATOM 1184 N N . ALA A 1 148 ? 9.596 -17.717 -20.904 1.00 90.75 148 ALA A N 1
ATOM 1185 C CA . ALA A 1 148 ? 10.135 -18.551 -21.980 1.00 90.75 148 ALA A CA 1
ATOM 1186 C C . ALA A 1 148 ? 10.047 -17.869 -23.359 1.00 90.75 148 ALA A C 1
ATOM 1188 O O . ALA A 1 148 ? 10.964 -17.993 -24.163 1.00 90.75 148 ALA A O 1
ATOM 1189 N N . HIS A 1 149 ? 8.988 -17.098 -23.628 1.00 94.31 149 HIS A N 1
ATOM 1190 C CA . HIS A 1 149 ? 8.867 -16.362 -24.888 1.00 94.31 149 HIS A CA 1
ATOM 1191 C C . HIS A 1 149 ? 9.850 -15.189 -24.951 1.00 94.31 149 HIS A C 1
ATOM 1193 O O . HIS A 1 149 ? 10.419 -14.926 -26.007 1.00 94.31 149 HIS A O 1
ATOM 1199 N N . LEU A 1 150 ? 10.137 -14.540 -23.815 1.00 95.19 150 LEU A N 1
ATOM 1200 C CA . LEU A 1 150 ? 11.168 -13.496 -23.737 1.00 95.19 150 LEU A CA 1
ATOM 1201 C C . LEU A 1 150 ? 12.551 -14.028 -24.144 1.00 95.19 150 LEU A C 1
ATOM 1203 O O . LEU A 1 150 ? 13.306 -13.330 -24.818 1.00 95.19 150 LEU A O 1
ATOM 1207 N N . ASN A 1 151 ? 12.869 -15.279 -23.795 1.00 95.00 151 ASN A N 1
ATOM 1208 C CA . ASN A 1 151 ? 14.103 -15.940 -24.225 1.00 95.00 151 ASN A CA 1
ATOM 1209 C C . ASN A 1 151 ? 14.212 -16.079 -25.751 1.00 95.00 151 ASN A C 1
ATOM 1211 O O . ASN A 1 151 ? 15.293 -15.901 -26.320 1.00 95.00 151 ASN A O 1
ATOM 1215 N N . ASP A 1 152 ? 13.104 -16.407 -26.410 1.00 95.88 152 ASP A N 1
ATOM 1216 C CA . ASP A 1 152 ? 13.056 -16.566 -27.862 1.00 95.88 152 ASP A CA 1
ATOM 1217 C C . ASP A 1 152 ? 13.123 -15.207 -28.568 1.00 95.88 152 ASP A C 1
ATOM 1219 O O . ASP A 1 152 ? 13.809 -15.072 -29.581 1.00 95.88 152 ASP A O 1
ATOM 1223 N N . LEU A 1 153 ? 12.526 -14.158 -27.993 1.00 96.50 153 LEU A N 1
ATOM 1224 C CA . LEU A 1 153 ? 12.626 -12.789 -28.514 1.00 96.50 153 LEU A CA 1
ATOM 1225 C C . LEU A 1 153 ? 14.065 -12.255 -28.559 1.00 96.50 153 LEU A C 1
ATOM 1227 O O . LEU A 1 153 ? 14.355 -11.389 -29.386 1.00 96.50 153 LEU A O 1
ATOM 1231 N N . LEU A 1 154 ? 15.000 -12.797 -27.766 1.00 95.81 154 LEU A N 1
ATOM 1232 C CA . LEU A 1 154 ? 16.426 -12.448 -27.870 1.00 95.81 154 LEU A CA 1
ATOM 1233 C C . LEU A 1 154 ? 17.036 -12.799 -29.243 1.00 95.81 154 LEU A C 1
ATOM 1235 O O . LEU A 1 154 ? 18.048 -12.215 -29.646 1.00 95.81 154 LEU A O 1
ATOM 1239 N N . ASN A 1 155 ? 16.393 -13.691 -30.003 1.00 95.25 155 ASN A N 1
ATOM 1240 C CA . ASN A 1 155 ? 16.752 -14.016 -31.384 1.00 95.25 155 ASN A CA 1
ATOM 1241 C C . ASN A 1 155 ? 16.237 -13.002 -32.427 1.00 95.25 155 ASN A C 1
ATOM 1243 O O . ASN A 1 155 ? 16.517 -13.151 -33.618 1.00 95.25 155 ASN A O 1
ATOM 1247 N N . SER A 1 156 ? 15.515 -11.959 -32.007 1.00 95.12 156 SER A N 1
ATOM 1248 C CA . SER A 1 156 ? 14.978 -10.907 -32.877 1.00 95.12 156 SER A CA 1
ATOM 1249 C C . SER A 1 156 ? 16.075 -10.069 -33.543 1.00 95.12 156 SER A C 1
ATOM 1251 O O . SER A 1 156 ? 17.118 -9.783 -32.960 1.00 95.12 156 SER A O 1
ATOM 1253 N N . THR A 1 157 ? 15.849 -9.627 -34.776 1.00 93.19 157 THR A N 1
ATOM 1254 C CA . THR A 1 157 ? 16.723 -8.663 -35.470 1.00 93.19 157 THR A CA 1
ATOM 1255 C C . THR A 1 157 ? 16.424 -7.207 -35.092 1.00 93.19 157 THR A C 1
ATOM 1257 O O . THR A 1 157 ? 17.240 -6.333 -35.376 1.00 93.19 157 THR A O 1
ATOM 1260 N N . SER A 1 158 ? 15.288 -6.949 -34.434 1.00 94.69 158 SER A N 1
ATOM 1261 C CA . SER A 1 158 ? 14.826 -5.617 -34.025 1.00 94.69 158 SER A CA 1
ATOM 1262 C C . SER A 1 158 ? 15.402 -5.210 -32.664 1.00 94.69 158 SER A C 1
ATOM 1264 O O . SER A 1 158 ? 15.137 -5.873 -31.659 1.00 94.69 158 SER A O 1
ATOM 1266 N N . LEU A 1 159 ? 16.160 -4.105 -32.617 1.00 95.69 159 LEU A N 1
ATOM 1267 C CA . LEU A 1 159 ? 16.692 -3.549 -31.365 1.00 95.69 159 LEU A CA 1
ATOM 1268 C C . LEU A 1 159 ? 15.582 -3.070 -30.407 1.00 95.69 159 LEU A C 1
ATOM 1270 O O . LEU A 1 159 ? 15.672 -3.417 -29.231 1.00 95.69 159 LEU A O 1
ATOM 1274 N N . PRO A 1 160 ? 14.516 -2.375 -30.858 1.00 96.12 160 PRO A N 1
ATOM 1275 C CA . PRO A 1 160 ? 13.381 -2.029 -29.998 1.00 96.12 160 PRO A CA 1
ATOM 1276 C C . PRO A 1 160 ? 12.747 -3.225 -29.272 1.00 96.12 160 PRO A C 1
ATOM 1278 O O . PRO A 1 160 ? 12.564 -3.175 -28.058 1.00 96.12 160 PRO A O 1
ATOM 1281 N N . ILE A 1 161 ? 12.524 -4.354 -29.964 1.00 96.44 161 ILE A N 1
ATOM 1282 C CA . ILE A 1 161 ? 12.002 -5.578 -29.324 1.00 96.44 161 ILE A CA 1
ATOM 1283 C C . ILE A 1 161 ? 12.961 -6.074 -28.241 1.00 96.44 161 ILE A C 1
ATOM 1285 O O . ILE A 1 161 ? 12.510 -6.471 -27.167 1.00 96.44 161 ILE A O 1
ATOM 1289 N N . LEU A 1 162 ? 14.275 -6.054 -28.492 1.00 97.06 162 LEU A N 1
ATOM 1290 C CA . LEU A 1 162 ? 15.269 -6.456 -27.491 1.00 97.06 162 LEU A CA 1
ATOM 1291 C C . LEU A 1 162 ? 15.255 -5.525 -26.278 1.00 97.06 162 LEU A C 1
ATOM 1293 O O . LEU A 1 162 ? 15.322 -6.014 -25.155 1.00 97.06 162 LEU A O 1
ATOM 1297 N N . ILE A 1 163 ? 15.133 -4.211 -26.487 1.00 97.81 163 ILE A N 1
ATOM 1298 C CA . ILE A 1 163 ? 15.030 -3.222 -25.406 1.00 97.81 163 ILE A CA 1
ATOM 1299 C C . ILE A 1 163 ? 13.791 -3.511 -24.555 1.00 97.81 163 ILE A C 1
ATOM 1301 O O . ILE A 1 163 ? 13.924 -3.683 -23.344 1.00 97.81 163 ILE A O 1
ATOM 1305 N N . SER A 1 164 ? 12.608 -3.635 -25.162 1.00 97.62 164 SER A N 1
ATOM 1306 C CA . SER A 1 164 ? 11.364 -3.908 -24.426 1.00 97.62 164 SER A CA 1
ATOM 1307 C C . SER A 1 164 ? 11.394 -5.275 -23.733 1.00 97.62 164 SER A C 1
ATOM 1309 O O . SER A 1 164 ? 10.984 -5.393 -22.580 1.00 97.62 164 SER A O 1
ATOM 1311 N N . THR A 1 165 ? 11.980 -6.293 -24.372 1.00 98.00 165 THR A N 1
ATOM 1312 C CA . THR A 1 165 ? 12.178 -7.631 -23.782 1.00 98.00 165 THR A CA 1
ATOM 1313 C C . THR A 1 165 ? 13.103 -7.577 -22.567 1.00 98.00 165 THR A C 1
ATOM 1315 O O . THR A 1 165 ? 12.782 -8.136 -21.519 1.00 98.00 165 THR A O 1
ATOM 1318 N N . LEU A 1 166 ? 14.245 -6.891 -22.673 1.00 98.00 166 LEU A N 1
ATOM 1319 C CA . LEU A 1 166 ? 15.211 -6.783 -21.581 1.00 98.00 166 LEU A CA 1
ATOM 1320 C C . LEU A 1 166 ? 14.701 -5.898 -20.442 1.00 98.00 166 LEU A C 1
ATOM 1322 O O . LEU A 1 166 ? 15.030 -6.195 -19.298 1.00 98.00 166 LEU A O 1
ATOM 1326 N N . LYS A 1 167 ? 13.883 -4.872 -20.718 1.00 97.12 167 LYS A N 1
ATOM 1327 C CA . LYS A 1 167 ? 13.186 -4.083 -19.687 1.00 97.12 167 LYS A CA 1
ATOM 1328 C C . LYS A 1 167 ? 12.244 -4.963 -18.856 1.00 97.12 167 LYS A C 1
ATOM 1330 O O . LYS A 1 167 ? 12.329 -4.945 -17.633 1.00 97.12 167 LYS A O 1
ATOM 1335 N N . VAL A 1 168 ? 11.422 -5.803 -19.500 1.00 97.31 168 VAL A N 1
ATOM 1336 C CA . VAL A 1 168 ? 10.619 -6.824 -18.792 1.00 97.31 168 VAL A CA 1
ATOM 1337 C C . VAL A 1 168 ? 11.530 -7.797 -18.035 1.00 97.31 168 VAL A C 1
ATOM 1339 O O . VAL A 1 168 ? 11.252 -8.150 -16.891 1.00 97.31 168 VAL A O 1
ATOM 1342 N N . GLY A 1 169 ? 12.651 -8.193 -18.642 1.00 96.50 169 GLY A N 1
ATOM 1343 C CA . GLY A 1 169 ? 13.682 -8.999 -17.993 1.00 96.50 169 GLY A CA 1
ATOM 1344 C C . GLY A 1 169 ? 14.186 -8.386 -16.683 1.00 96.50 169 GLY A C 1
ATOM 1345 O O . GLY A 1 169 ? 14.242 -9.095 -15.679 1.00 96.50 169 GLY A O 1
ATOM 1346 N N . VAL A 1 170 ? 14.492 -7.082 -16.653 1.00 96.06 170 VAL A N 1
ATOM 1347 C CA . VAL A 1 170 ? 14.997 -6.401 -15.446 1.00 96.06 170 VAL A CA 1
ATOM 1348 C C . VAL A 1 170 ? 14.004 -6.544 -14.290 1.00 96.06 170 VAL A C 1
ATOM 1350 O O . VAL A 1 170 ? 14.413 -6.931 -13.194 1.00 96.06 170 VAL A O 1
ATOM 1353 N N . GLU A 1 171 ? 12.704 -6.354 -14.534 1.00 94.94 171 GLU A N 1
ATOM 1354 C CA . GLU A 1 171 ? 11.658 -6.541 -13.513 1.00 94.94 171 GLU A CA 1
ATOM 1355 C C . GLU A 1 171 ? 11.614 -7.979 -12.966 1.00 94.94 171 GLU A C 1
ATOM 1357 O O . GLU A 1 171 ? 11.450 -8.218 -11.761 1.00 94.94 171 GLU A O 1
ATOM 1362 N N . LEU A 1 172 ? 11.803 -8.972 -13.841 1.00 94.31 172 LEU A N 1
ATOM 1363 C CA . LEU A 1 172 ? 11.882 -10.383 -13.455 1.00 94.31 172 LEU A CA 1
ATOM 1364 C C . LEU A 1 172 ? 13.167 -10.700 -12.673 1.00 94.31 172 LEU A C 1
ATOM 1366 O O . LEU A 1 172 ? 13.132 -11.464 -11.700 1.00 94.31 172 LEU A O 1
ATOM 1370 N N . ALA A 1 173 ? 14.288 -10.093 -13.055 1.00 93.38 173 ALA A N 1
ATOM 1371 C CA . ALA A 1 173 ? 15.582 -10.247 -12.403 1.00 93.38 173 ALA A CA 1
ATOM 1372 C C . ALA A 1 173 ? 15.572 -9.643 -10.986 1.00 93.38 173 ALA A C 1
ATOM 1374 O O . ALA A 1 173 ? 15.977 -10.306 -10.027 1.00 93.38 173 ALA A O 1
ATOM 1375 N N . GLN A 1 174 ? 15.008 -8.444 -10.812 1.00 91.19 174 GLN A N 1
ATOM 1376 C CA . GLN A 1 174 ? 14.794 -7.823 -9.498 1.00 91.19 174 GLN A CA 1
ATOM 1377 C C . GLN A 1 174 ? 13.891 -8.683 -8.603 1.00 91.19 174 GLN A C 1
ATOM 1379 O O . GLN A 1 174 ? 14.194 -8.924 -7.429 1.00 91.19 174 GLN A O 1
ATOM 1384 N N . ARG A 1 175 ? 12.800 -9.224 -9.163 1.00 88.31 175 ARG A N 1
ATOM 1385 C CA . ARG A 1 175 ? 11.907 -10.165 -8.464 1.00 88.31 175 ARG A CA 1
ATOM 1386 C C . ARG A 1 175 ? 12.655 -11.421 -8.002 1.00 88.31 175 ARG A C 1
ATOM 1388 O O . ARG A 1 175 ? 12.403 -11.910 -6.891 1.00 88.31 175 ARG A O 1
ATOM 1395 N N . TYR A 1 176 ? 13.521 -11.986 -8.843 1.00 88.94 176 TYR A N 1
ATOM 1396 C CA . TYR A 1 176 ? 14.384 -13.106 -8.465 1.00 88.94 176 TYR A CA 1
ATOM 1397 C C . TYR A 1 176 ? 15.307 -12.707 -7.307 1.00 88.94 176 TYR A C 1
ATOM 1399 O O . TYR A 1 176 ? 15.282 -13.372 -6.270 1.00 88.94 176 TYR A O 1
ATOM 1407 N N . GLN A 1 177 ? 16.011 -11.576 -7.411 1.00 87.69 177 GLN A N 1
ATOM 1408 C CA . GLN A 1 177 ? 16.920 -11.090 -6.368 1.00 87.69 177 GLN A CA 1
ATOM 1409 C C . GLN A 1 177 ? 16.213 -10.892 -5.017 1.00 87.69 177 GLN A C 1
ATOM 1411 O O . GLN A 1 177 ? 16.702 -11.351 -3.983 1.00 87.69 177 GLN A O 1
ATOM 1416 N N . ALA A 1 178 ? 15.028 -10.275 -5.007 1.00 86.44 178 ALA A N 1
ATOM 1417 C CA . ALA A 1 178 ? 14.220 -10.095 -3.799 1.00 86.44 178 ALA A CA 1
ATOM 1418 C C . ALA A 1 178 ? 13.770 -11.434 -3.182 1.00 86.44 178 ALA A C 1
ATOM 1420 O O . ALA A 1 178 ? 13.594 -11.554 -1.968 1.00 86.44 178 ALA A O 1
ATOM 1421 N N . SER A 1 179 ? 13.578 -12.464 -4.006 1.00 84.00 179 SER A N 1
ATOM 1422 C CA . SER A 1 179 ? 13.231 -13.812 -3.538 1.00 84.00 179 SER A CA 1
ATOM 1423 C C . SER A 1 179 ? 14.452 -14.539 -2.975 1.00 84.00 179 SER A C 1
ATOM 1425 O O . SER A 1 179 ? 14.350 -15.144 -1.911 1.00 84.00 179 SER A O 1
ATOM 1427 N N . VAL A 1 180 ? 15.617 -14.397 -3.613 1.00 83.19 180 VAL A N 1
ATOM 1428 C CA . VAL A 1 180 ? 16.897 -14.904 -3.097 1.00 83.19 180 VAL A CA 1
ATOM 1429 C C . VAL A 1 180 ? 17.238 -14.258 -1.756 1.00 83.19 180 VAL A C 1
ATOM 1431 O O . VAL A 1 180 ? 17.524 -14.983 -0.812 1.00 83.19 180 VAL A O 1
ATOM 1434 N N . LYS A 1 181 ? 17.139 -12.927 -1.618 1.00 80.94 181 LYS A N 1
ATOM 1435 C CA . LYS A 1 181 ? 17.429 -12.211 -0.357 1.00 80.94 181 LYS A CA 1
ATOM 1436 C C . LYS A 1 181 ? 16.558 -12.686 0.814 1.00 80.94 181 LYS A C 1
ATOM 1438 O O . LYS A 1 181 ? 17.062 -12.813 1.924 1.00 80.94 181 LYS A O 1
ATOM 1443 N N . ARG A 1 182 ? 15.281 -13.011 0.567 1.00 78.19 182 ARG A N 1
ATOM 1444 C CA . ARG A 1 182 ? 14.376 -13.581 1.587 1.00 78.19 182 ARG A CA 1
ATOM 1445 C C . ARG A 1 182 ? 14.731 -15.019 1.978 1.00 78.19 182 ARG A C 1
ATOM 1447 O O . ARG A 1 182 ? 14.506 -15.404 3.117 1.00 78.19 182 ARG A O 1
ATOM 1454 N N . LEU A 1 183 ? 15.274 -15.809 1.050 1.00 72.31 183 LEU A N 1
ATOM 1455 C CA . LEU A 1 183 ? 15.547 -17.240 1.242 1.00 72.31 183 LEU A CA 1
ATOM 1456 C C . LEU A 1 183 ? 16.996 -17.545 1.676 1.00 72.31 183 LEU A C 1
ATOM 1458 O O . LEU A 1 183 ? 17.270 -18.598 2.258 1.00 72.31 183 LEU A O 1
ATOM 1462 N N . ALA A 1 184 ? 17.927 -16.624 1.407 1.00 61.62 184 ALA A N 1
ATOM 1463 C CA . ALA A 1 184 ? 19.362 -16.745 1.675 1.00 61.62 184 ALA A CA 1
ATOM 1464 C C . ALA A 1 184 ? 19.715 -16.835 3.168 1.00 61.62 184 ALA A C 1
ATOM 1466 O O . ALA A 1 184 ? 20.840 -17.196 3.498 1.00 61.62 184 ALA A O 1
ATOM 1467 N N . GLN A 1 185 ? 18.762 -16.581 4.069 1.00 57.28 185 GLN A N 1
ATOM 1468 C CA . GLN A 1 185 ? 18.951 -16.838 5.494 1.00 57.28 185 GLN A CA 1
ATOM 1469 C C . GLN A 1 185 ? 19.017 -18.343 5.824 1.00 57.28 185 GLN A C 1
ATOM 1471 O O . GLN A 1 185 ? 19.537 -18.660 6.885 1.00 57.28 185 GLN A O 1
ATOM 1476 N N . ASN A 1 186 ? 18.577 -19.266 4.939 1.00 50.97 186 ASN A N 1
ATOM 1477 C CA . ASN A 1 186 ? 18.415 -20.686 5.312 1.00 50.97 186 ASN A CA 1
ATOM 1478 C C . ASN A 1 186 ? 18.714 -21.799 4.265 1.00 50.97 186 ASN A C 1
ATOM 1480 O O . ASN A 1 186 ? 18.447 -22.952 4.598 1.00 50.97 186 ASN A O 1
ATOM 1484 N N . THR A 1 187 ? 19.242 -21.591 3.033 1.00 50.00 187 THR A N 1
ATOM 1485 C CA . THR A 1 187 ? 19.236 -22.737 2.062 1.00 50.00 187 THR A CA 1
ATOM 1486 C C . THR A 1 187 ? 20.317 -22.885 0.965 1.00 50.00 187 THR A C 1
ATOM 1488 O O . THR A 1 187 ? 21.048 -21.959 0.631 1.00 50.00 187 THR A O 1
ATOM 1491 N N . SER A 1 188 ? 20.407 -24.121 0.422 1.00 50.41 188 SER A N 1
ATOM 1492 C CA . SER A 1 188 ? 21.451 -24.710 -0.450 1.00 50.41 188 SER A CA 1
ATOM 1493 C C . SER A 1 188 ? 21.378 -24.361 -1.957 1.00 50.41 188 SER A C 1
ATOM 1495 O O . SER A 1 188 ? 20.346 -23.938 -2.476 1.00 50.41 188 SER A O 1
ATOM 1497 N N . ARG A 1 189 ? 22.476 -24.623 -2.696 1.00 52.19 189 ARG A N 1
ATOM 1498 C CA . ARG A 1 189 ? 22.680 -24.305 -4.135 1.00 52.19 189 ARG A CA 1
ATOM 1499 C C . ARG A 1 189 ? 21.683 -24.934 -5.126 1.00 52.19 189 ARG A C 1
ATOM 1501 O O . ARG A 1 189 ? 21.588 -24.449 -6.244 1.00 52.19 189 ARG A O 1
ATOM 1508 N N . LEU A 1 190 ? 20.968 -26.008 -4.779 1.00 50.03 190 LEU A N 1
ATOM 1509 C CA . LEU A 1 190 ? 20.007 -26.634 -5.707 1.00 50.03 190 LEU A CA 1
ATOM 1510 C C . LEU A 1 190 ? 18.730 -25.795 -5.858 1.00 50.03 190 LEU A C 1
ATOM 1512 O O . LEU A 1 190 ? 18.153 -25.729 -6.941 1.00 50.03 190 LEU A O 1
ATOM 1516 N N . ILE A 1 191 ? 18.338 -25.084 -4.798 1.00 53.06 191 ILE A N 1
ATOM 1517 C CA . ILE A 1 191 ? 17.126 -24.260 -4.772 1.00 53.06 191 ILE A CA 1
ATOM 1518 C C . ILE A 1 191 ? 17.279 -23.006 -5.642 1.00 53.06 191 ILE A C 1
ATOM 1520 O O . ILE A 1 191 ? 16.294 -22.552 -6.218 1.00 53.06 191 ILE A O 1
ATOM 1524 N N . SER A 1 192 ? 18.499 -22.484 -5.827 1.00 67.31 192 SER A N 1
ATOM 1525 C CA . SER A 1 192 ? 18.720 -21.295 -6.661 1.00 67.31 192 SER A CA 1
ATOM 1526 C C . SER A 1 192 ? 18.416 -21.535 -8.142 1.00 67.31 192 SER A C 1
ATOM 1528 O O . SER A 1 192 ? 17.895 -20.639 -8.794 1.00 67.31 192 SER A O 1
ATOM 1530 N N . THR A 1 193 ? 18.666 -22.740 -8.670 1.00 73.12 193 THR A N 1
ATOM 1531 C CA . THR A 1 193 ? 18.414 -23.053 -10.091 1.00 73.12 193 THR A CA 1
ATOM 1532 C C . THR A 1 193 ? 16.924 -23.161 -10.416 1.00 73.12 193 THR A C 1
ATOM 1534 O O . THR A 1 193 ? 16.452 -22.481 -11.321 1.00 73.12 193 THR A O 1
ATOM 1537 N N . ALA A 1 194 ? 16.154 -23.922 -9.631 1.00 76.38 194 ALA A N 1
ATOM 1538 C CA . ALA A 1 194 ? 14.703 -24.017 -9.802 1.00 76.38 194 ALA A CA 1
ATOM 1539 C C . ALA A 1 194 ? 14.005 -22.670 -9.540 1.00 76.38 194 ALA A C 1
ATOM 1541 O O . ALA A 1 194 ? 13.065 -22.302 -10.246 1.00 76.38 194 ALA A O 1
ATOM 1542 N N . LEU A 1 195 ? 14.483 -21.906 -8.550 1.00 81.69 195 LEU A N 1
ATOM 1543 C CA . LEU A 1 195 ? 13.989 -20.557 -8.279 1.00 81.69 195 LEU A CA 1
ATOM 1544 C C . LEU A 1 195 ? 14.267 -19.613 -9.454 1.00 81.69 195 LEU A C 1
ATOM 1546 O O . LEU A 1 195 ? 13.387 -18.837 -9.821 1.00 81.69 195 LEU A O 1
ATOM 1550 N N . LEU A 1 196 ? 15.454 -19.702 -10.061 1.00 84.44 196 LEU A N 1
ATOM 1551 C CA . LEU A 1 196 ? 15.802 -18.919 -11.241 1.00 84.44 196 LEU A CA 1
ATOM 1552 C C . LEU A 1 196 ? 14.883 -19.272 -12.409 1.00 84.44 196 LEU A C 1
ATOM 1554 O O . LEU A 1 196 ? 14.255 -18.373 -12.948 1.00 84.44 196 LEU A O 1
ATOM 1558 N N . THR A 1 197 ? 14.697 -20.553 -12.735 1.00 83.44 197 THR A N 1
ATOM 1559 C CA . THR A 1 197 ? 13.779 -20.970 -13.810 1.00 83.44 197 THR A CA 1
ATOM 1560 C C . THR A 1 197 ? 12.343 -20.488 -13.567 1.00 83.44 197 THR A C 1
ATOM 1562 O O . THR A 1 197 ? 11.676 -20.043 -14.494 1.00 83.44 197 THR A O 1
ATOM 1565 N N . ASN A 1 198 ? 11.869 -20.493 -12.319 1.00 83.00 198 ASN A N 1
ATOM 1566 C CA . ASN A 1 198 ? 10.520 -20.025 -11.974 1.00 83.00 198 ASN A CA 1
ATOM 1567 C C . ASN A 1 198 ? 10.343 -18.495 -12.030 1.00 83.00 198 ASN A C 1
ATOM 1569 O O . ASN A 1 198 ? 9.212 -18.004 -12.079 1.00 83.00 198 ASN A O 1
ATOM 1573 N N . HIS A 1 199 ? 11.427 -17.722 -11.938 1.00 84.00 199 HIS A N 1
ATOM 1574 C CA . HIS A 1 199 ? 11.373 -16.257 -11.861 1.00 84.00 199 HIS A CA 1
ATOM 1575 C C . HIS A 1 199 ? 11.903 -15.566 -13.121 1.00 84.00 199 HIS A C 1
ATOM 1577 O O . HIS A 1 199 ? 11.370 -14.531 -13.500 1.00 84.00 199 HIS A O 1
ATOM 1583 N N . TYR A 1 200 ? 12.912 -16.145 -13.763 1.00 90.31 200 TYR A N 1
ATOM 1584 C CA . TYR A 1 200 ? 13.673 -15.605 -14.883 1.00 90.31 200 TYR A CA 1
ATOM 1585 C C . TYR A 1 200 ? 14.079 -16.763 -15.818 1.00 90.31 200 TYR A C 1
ATOM 1587 O O . TYR A 1 200 ? 15.219 -17.221 -15.824 1.00 90.31 200 TYR A O 1
ATOM 1595 N N . ASN A 1 201 ? 13.121 -17.290 -16.590 1.00 90.50 201 ASN A N 1
ATOM 1596 C CA . ASN A 1 201 ? 13.357 -18.377 -17.553 1.00 90.50 201 ASN A CA 1
ATOM 1597 C C . ASN A 1 201 ? 13.951 -17.858 -18.877 1.00 90.50 201 ASN A C 1
ATOM 1599 O O . ASN A 1 201 ? 13.382 -18.061 -19.948 1.00 90.50 201 ASN A O 1
ATOM 1603 N N . ILE A 1 202 ? 15.059 -17.126 -18.789 1.00 92.69 202 ILE A N 1
ATOM 1604 C CA . ILE A 1 202 ? 15.796 -16.592 -19.936 1.00 92.69 202 ILE A CA 1
ATOM 1605 C C . ILE A 1 202 ? 17.223 -17.130 -19.868 1.00 92.69 202 ILE A C 1
ATOM 1607 O O . ILE A 1 202 ? 17.843 -17.123 -18.802 1.00 92.69 202 ILE A O 1
ATOM 1611 N N . ASP A 1 203 ? 17.738 -17.604 -21.001 1.00 92.06 203 ASP A N 1
ATOM 1612 C CA . ASP A 1 203 ? 19.078 -18.172 -21.107 1.00 92.06 203 ASP A CA 1
ATOM 1613 C C . ASP A 1 203 ? 20.148 -17.119 -20.775 1.00 92.06 203 ASP A C 1
ATOM 1615 O O . ASP A 1 203 ? 20.330 -16.126 -21.489 1.00 92.06 203 ASP A O 1
ATOM 1619 N N . LEU A 1 204 ? 20.869 -17.347 -19.674 1.00 92.31 204 LEU A N 1
ATOM 1620 C CA . LEU A 1 204 ? 21.896 -16.431 -19.189 1.00 92.31 204 LEU A CA 1
ATOM 1621 C C . LEU A 1 204 ? 23.073 -16.304 -20.155 1.00 92.31 204 LEU A C 1
ATOM 1623 O O . LEU A 1 204 ? 23.673 -15.234 -20.202 1.00 92.31 204 LEU A O 1
ATOM 1627 N N . GLU A 1 205 ? 23.397 -17.338 -20.938 1.00 91.31 205 GLU A N 1
ATOM 1628 C CA . GLU A 1 205 ? 24.487 -17.255 -21.916 1.00 91.31 205 GLU A CA 1
ATOM 1629 C C . GLU A 1 205 ? 24.124 -16.278 -23.035 1.00 91.31 205 GLU A C 1
ATOM 1631 O O . GLU A 1 205 ? 24.943 -15.440 -23.414 1.00 91.31 205 GLU A O 1
ATOM 1636 N N . ARG A 1 206 ? 22.868 -16.291 -23.504 1.00 93.12 206 ARG A N 1
ATOM 1637 C CA . ARG A 1 206 ? 22.381 -15.320 -24.499 1.00 93.12 206 ARG A CA 1
ATOM 1638 C C . ARG A 1 206 ? 22.421 -13.892 -23.967 1.00 93.12 206 ARG A C 1
ATOM 1640 O O . ARG A 1 206 ? 22.848 -12.993 -24.689 1.00 93.12 206 ARG A O 1
ATOM 1647 N N . VAL A 1 207 ? 22.003 -13.677 -22.719 1.00 95.38 207 VAL A N 1
ATOM 1648 C CA . VAL A 1 207 ? 22.057 -12.350 -22.076 1.00 95.38 207 VAL A CA 1
ATOM 1649 C C . VAL A 1 207 ? 23.510 -11.912 -21.867 1.00 95.38 207 VAL A C 1
ATOM 1651 O O . VAL A 1 207 ? 23.844 -10.760 -22.132 1.00 95.38 207 VAL A O 1
ATOM 1654 N N . GLN A 1 208 ? 24.401 -12.827 -21.479 1.00 94.31 208 GLN A N 1
ATOM 1655 C CA . GLN A 1 208 ? 25.832 -12.553 -21.335 1.00 94.31 208 GLN A CA 1
ATOM 1656 C C . GLN A 1 208 ? 26.468 -12.144 -22.666 1.00 94.31 208 GLN A C 1
ATOM 1658 O O . GLN A 1 208 ? 27.239 -11.189 -22.690 1.00 94.31 208 GLN A O 1
ATOM 1663 N N . GLN A 1 209 ? 26.102 -12.785 -23.780 1.00 93.69 209 GLN A N 1
ATOM 1664 C CA . GLN A 1 209 ? 26.554 -12.370 -25.113 1.00 93.69 209 GLN A CA 1
ATOM 1665 C C . GLN A 1 209 ? 26.101 -10.943 -25.462 1.00 93.69 209 GLN A C 1
ATOM 1667 O O . GLN A 1 209 ? 26.879 -10.195 -26.048 1.00 93.69 209 GLN A O 1
ATOM 1672 N N . LEU A 1 210 ? 24.886 -10.534 -25.072 1.00 94.81 210 LEU A N 1
ATOM 1673 C CA . LEU A 1 210 ? 24.394 -9.157 -25.256 1.00 94.81 210 LEU A CA 1
ATOM 1674 C C . LEU A 1 210 ? 25.121 -8.137 -24.366 1.00 94.81 210 LEU A C 1
ATOM 1676 O O . LEU A 1 210 ? 25.263 -6.981 -24.755 1.00 94.81 210 LEU A O 1
ATOM 1680 N N . ALA A 1 211 ? 25.586 -8.563 -23.191 1.00 94.19 211 ALA A N 1
ATOM 1681 C CA . ALA A 1 211 ? 26.320 -7.732 -22.238 1.00 94.19 211 ALA A CA 1
ATOM 1682 C C . ALA A 1 211 ? 27.804 -7.526 -22.607 1.00 94.19 211 ALA A C 1
ATOM 1684 O O . ALA A 1 211 ? 28.456 -6.644 -22.037 1.00 94.19 211 ALA A O 1
ATOM 1685 N N . MET A 1 212 ? 28.345 -8.323 -23.539 1.00 90.25 212 MET A N 1
ATOM 1686 C CA . MET A 1 212 ? 29.761 -8.276 -23.913 1.00 90.25 212 MET A CA 1
ATOM 1687 C C . MET A 1 212 ? 30.196 -6.883 -24.403 1.00 90.25 212 MET A C 1
ATOM 1689 O O . MET A 1 212 ? 29.426 -6.184 -25.069 1.00 90.25 212 MET A O 1
ATOM 1693 N N . PRO A 1 213 ? 31.448 -6.475 -24.120 1.00 85.88 213 PRO A N 1
ATOM 1694 C CA . PRO A 1 213 ? 32.036 -5.289 -24.721 1.00 85.88 213 PRO A CA 1
ATOM 1695 C C . PRO A 1 213 ? 32.011 -5.311 -26.245 1.00 85.88 213 PRO A C 1
ATOM 1697 O O . PRO A 1 213 ? 32.104 -6.363 -26.876 1.00 85.88 213 PRO A O 1
ATOM 1700 N N . PHE A 1 214 ? 31.920 -4.127 -26.844 1.00 86.62 214 PHE A N 1
ATOM 1701 C CA . PHE A 1 214 ? 32.019 -3.987 -28.288 1.00 86.62 214 PHE A CA 1
ATOM 1702 C C . PHE A 1 214 ? 33.476 -4.209 -28.711 1.00 86.62 214 PHE A C 1
ATOM 1704 O O . PHE A 1 214 ? 34.357 -3.407 -28.402 1.00 86.62 214 PHE A O 1
ATOM 1711 N N . VAL A 1 215 ? 33.733 -5.312 -29.416 1.00 75.94 215 VAL A N 1
ATOM 1712 C CA . VAL A 1 215 ? 35.071 -5.696 -29.888 1.00 75.94 215 VAL A CA 1
ATOM 1713 C C . VAL A 1 215 ? 35.217 -5.355 -31.369 1.00 75.94 215 VAL A C 1
ATOM 1715 O O . VAL A 1 215 ? 34.392 -5.766 -32.183 1.00 75.94 215 VAL A O 1
ATOM 1718 N N . LYS A 1 216 ? 36.284 -4.632 -31.733 1.00 71.81 216 LYS A N 1
ATOM 1719 C CA . LYS A 1 216 ? 36.634 -4.373 -33.136 1.00 71.81 216 LYS A CA 1
ATOM 1720 C C . LYS A 1 216 ? 37.365 -5.587 -33.713 1.00 71.81 216 LYS A C 1
ATOM 1722 O O . LYS A 1 216 ? 38.388 -5.990 -33.165 1.00 71.81 216 LYS A O 1
ATOM 1727 N N . THR A 1 217 ? 36.896 -6.131 -34.836 1.00 66.69 217 THR A N 1
ATOM 1728 C CA . THR A 1 217 ? 37.555 -7.251 -35.536 1.00 66.69 217 THR A CA 1
ATOM 1729 C C . THR A 1 217 ? 38.028 -6.836 -36.932 1.00 66.69 217 THR A C 1
ATOM 1731 O O . THR A 1 217 ? 37.344 -7.130 -37.909 1.00 66.69 217 THR A O 1
ATOM 1734 N N . PRO A 1 218 ? 39.172 -6.136 -37.067 1.00 60.81 218 PRO A N 1
ATOM 1735 C CA . PRO A 1 218 ? 39.605 -5.613 -38.362 1.00 60.81 218 PRO A CA 1
ATOM 1736 C C . PRO A 1 218 ? 39.963 -6.748 -39.338 1.00 60.81 218 PRO A C 1
ATOM 1738 O O . PRO A 1 218 ? 40.734 -7.649 -39.000 1.00 60.81 218 PRO A O 1
ATOM 1741 N N . ILE A 1 219 ? 39.425 -6.702 -40.564 1.00 58.00 219 ILE A N 1
ATOM 1742 C CA . ILE A 1 219 ? 39.771 -7.649 -41.644 1.00 58.00 219 ILE A CA 1
ATOM 1743 C C . ILE A 1 219 ? 40.999 -7.168 -42.448 1.00 58.00 219 ILE A C 1
ATOM 1745 O O . ILE A 1 219 ? 41.722 -7.996 -43.000 1.00 58.00 219 ILE A O 1
ATOM 1749 N N . ALA A 1 220 ? 41.308 -5.863 -42.448 1.00 53.69 220 ALA A N 1
ATOM 1750 C CA . ALA A 1 220 ? 42.517 -5.297 -43.060 1.00 53.69 220 ALA A CA 1
ATOM 1751 C C . ALA A 1 220 ? 43.128 -4.155 -42.221 1.00 53.69 220 ALA A C 1
ATOM 1753 O O . ALA A 1 220 ? 42.410 -3.332 -41.656 1.00 53.69 220 ALA A O 1
ATOM 1754 N N . SER A 1 221 ? 44.465 -4.093 -42.167 1.00 47.06 221 SER A N 1
ATOM 1755 C CA . SER A 1 221 ? 45.224 -3.032 -41.488 1.00 47.06 221 SER A CA 1
ATOM 1756 C C . SER A 1 221 ? 45.241 -1.755 -42.330 1.00 47.06 221 SER A C 1
ATOM 1758 O O . SER A 1 221 ? 45.943 -1.678 -43.337 1.00 47.06 221 SER A O 1
ATOM 1760 N N . LEU A 1 222 ? 44.480 -0.744 -41.911 1.00 44.75 222 LEU A N 1
ATOM 1761 C CA . LEU A 1 222 ? 44.656 0.640 -42.345 1.00 44.75 222 LEU A CA 1
ATOM 1762 C C . LEU A 1 222 ? 44.685 1.535 -41.104 1.00 44.75 222 LEU A C 1
ATOM 1764 O O . LEU A 1 222 ? 43.806 1.471 -40.248 1.00 44.75 222 LEU A O 1
ATOM 1768 N N . ALA A 1 223 ? 45.743 2.337 -41.003 1.00 48.09 223 ALA A N 1
ATOM 1769 C CA . ALA A 1 223 ? 45.987 3.258 -39.906 1.00 48.09 223 ALA A CA 1
ATOM 1770 C C . ALA A 1 223 ? 45.108 4.514 -40.040 1.00 48.09 223 ALA A C 1
ATOM 1772 O O . ALA A 1 223 ? 45.372 5.368 -40.886 1.00 48.09 223 ALA A O 1
ATOM 1773 N N . ALA A 1 224 ? 44.095 4.633 -39.181 1.00 44.69 224 ALA A N 1
ATOM 1774 C CA . ALA A 1 224 ? 43.422 5.884 -38.833 1.00 44.69 224 ALA A CA 1
ATOM 1775 C C . ALA A 1 224 ? 42.856 5.788 -37.401 1.00 44.69 224 ALA A C 1
ATOM 1777 O O . ALA A 1 224 ? 42.645 4.696 -36.871 1.00 44.69 224 ALA A O 1
ATOM 1778 N N . THR A 1 225 ? 42.669 6.936 -36.749 1.00 52.50 225 THR A N 1
ATOM 1779 C CA . THR A 1 225 ? 42.166 7.106 -35.375 1.00 52.50 225 THR A CA 1
ATOM 1780 C C . THR A 1 225 ? 40.733 6.576 -35.234 1.00 52.50 225 THR A C 1
ATOM 1782 O O . THR A 1 225 ? 39.759 7.312 -35.355 1.00 52.50 225 THR A O 1
ATOM 1785 N N . SER A 1 226 ? 40.603 5.272 -34.996 1.00 56.44 226 SER A N 1
ATOM 1786 C CA . SER A 1 226 ? 39.327 4.611 -34.716 1.00 56.44 226 SER A CA 1
ATOM 1787 C C . SER A 1 226 ? 38.749 5.082 -33.386 1.00 56.44 226 SER A C 1
ATOM 1789 O O . SER A 1 226 ? 39.466 5.105 -32.384 1.00 56.44 226 SER A O 1
ATOM 1791 N N . MET A 1 227 ? 37.443 5.366 -33.352 1.00 68.00 227 MET A N 1
ATOM 1792 C CA . MET A 1 227 ? 36.719 5.524 -32.088 1.00 68.00 227 MET A CA 1
ATOM 1793 C C . MET A 1 227 ? 36.843 4.260 -31.241 1.00 68.00 227 MET A C 1
ATOM 1795 O O . MET A 1 227 ? 37.003 3.153 -31.769 1.00 68.00 227 MET A O 1
ATOM 1799 N N . TYR A 1 228 ? 36.768 4.448 -29.929 1.00 77.69 228 TYR A N 1
ATOM 1800 C CA . TYR A 1 228 ? 36.898 3.398 -28.938 1.00 77.69 228 TYR A CA 1
ATOM 1801 C C . TYR A 1 228 ? 35.513 3.066 -28.374 1.00 77.69 228 TYR A C 1
ATOM 1803 O O . TYR A 1 228 ? 34.883 3.901 -27.741 1.00 77.69 228 TYR A O 1
ATOM 1811 N N . ALA A 1 229 ? 35.006 1.858 -28.631 1.00 75.75 229 ALA A N 1
ATOM 1812 C CA . ALA A 1 229 ? 33.602 1.525 -28.369 1.00 75.75 229 ALA A CA 1
ATOM 1813 C C . ALA A 1 229 ? 33.238 1.281 -26.894 1.00 75.75 229 ALA A C 1
ATOM 1815 O O . ALA A 1 229 ? 32.058 1.114 -26.587 1.00 75.75 229 ALA A O 1
ATOM 1816 N N . ASN A 1 230 ? 34.218 1.271 -25.984 1.00 80.25 230 ASN A N 1
ATOM 1817 C CA . ASN A 1 230 ? 33.944 1.345 -24.544 1.00 80.25 230 ASN A CA 1
ATOM 1818 C C . ASN A 1 230 ? 33.875 2.799 -24.036 1.00 80.25 230 ASN A C 1
ATOM 1820 O O . ASN A 1 230 ? 33.573 3.007 -22.866 1.00 80.25 230 ASN A O 1
ATOM 1824 N N . ASP A 1 231 ? 34.093 3.799 -24.898 1.00 86.50 231 ASP A N 1
ATOM 1825 C CA . ASP A 1 231 ? 33.674 5.180 -24.644 1.00 86.50 231 ASP A CA 1
ATOM 1826 C C . ASP A 1 231 ? 32.170 5.296 -24.951 1.00 86.50 231 ASP A C 1
ATOM 1828 O O . ASP A 1 231 ? 31.750 5.480 -26.098 1.00 86.50 231 ASP A O 1
ATOM 1832 N N . LEU A 1 232 ? 31.339 5.084 -23.928 1.00 89.88 232 LEU A N 1
ATOM 1833 C CA . LEU A 1 232 ? 29.885 5.000 -24.083 1.00 89.88 232 LEU A CA 1
ATOM 1834 C C . LEU A 1 232 ? 29.284 6.353 -24.479 1.00 89.88 232 LEU A C 1
ATOM 1836 O O . LEU A 1 232 ? 28.315 6.398 -25.240 1.00 89.88 232 LEU A O 1
ATOM 1840 N N . VAL A 1 233 ? 29.887 7.449 -24.008 1.00 87.75 233 VAL A N 1
ATOM 1841 C CA . VAL A 1 233 ? 29.496 8.812 -24.383 1.00 87.75 233 VAL A CA 1
ATOM 1842 C C . VAL A 1 233 ? 29.757 9.026 -25.871 1.00 87.75 233 VAL A C 1
ATOM 1844 O O . VAL A 1 233 ? 28.865 9.492 -26.584 1.00 87.75 233 VAL A O 1
ATOM 1847 N N . ALA A 1 234 ? 30.919 8.605 -26.380 1.00 87.12 234 ALA A N 1
ATOM 1848 C CA . ALA A 1 234 ? 31.208 8.671 -27.810 1.00 87.12 234 ALA A CA 1
ATOM 1849 C C . ALA A 1 234 ? 30.206 7.858 -28.649 1.00 87.12 234 ALA A C 1
ATOM 1851 O O . ALA A 1 234 ? 29.746 8.349 -29.682 1.00 87.12 234 ALA A O 1
ATOM 1852 N N . VAL A 1 235 ? 29.810 6.657 -28.211 1.00 87.62 235 VAL A N 1
ATOM 1853 C CA . VAL A 1 235 ? 28.783 5.847 -28.903 1.00 87.62 235 VAL A CA 1
ATOM 1854 C C . VAL A 1 235 ? 27.437 6.584 -28.974 1.00 87.62 235 VAL A C 1
ATOM 1856 O O . VAL A 1 235 ? 26.761 6.529 -30.005 1.00 87.62 235 VAL A O 1
ATOM 1859 N N . ALA A 1 236 ? 27.059 7.294 -27.908 1.00 88.62 236 ALA A N 1
ATOM 1860 C CA . ALA A 1 236 ? 25.767 7.972 -27.783 1.00 88.62 236 ALA A CA 1
ATOM 1861 C C . ALA A 1 236 ? 25.683 9.350 -28.471 1.00 88.62 236 ALA A C 1
ATOM 1863 O O . ALA A 1 236 ? 24.568 9.845 -28.684 1.00 88.62 236 ALA A O 1
ATOM 1864 N N . THR A 1 237 ? 26.825 9.968 -28.802 1.00 87.25 237 THR A N 1
ATOM 1865 C CA . THR A 1 237 ? 26.898 11.385 -29.222 1.00 87.25 237 THR A CA 1
ATOM 1866 C C . THR A 1 237 ? 27.669 11.639 -30.523 1.00 87.25 237 THR A C 1
ATOM 1868 O O . THR A 1 237 ? 27.477 12.686 -31.133 1.00 87.25 237 THR A O 1
ATOM 1871 N N . SER A 1 238 ? 28.512 10.707 -30.986 1.00 83.75 238 SER A N 1
ATOM 1872 C CA . SER A 1 238 ? 29.397 10.944 -32.144 1.00 83.75 238 SER A CA 1
ATOM 1873 C C . SER A 1 238 ? 28.705 10.769 -33.500 1.00 83.75 238 SER A C 1
ATOM 1875 O O . SER A 1 238 ? 27.727 10.030 -33.620 1.00 83.75 238 SER A O 1
ATOM 1877 N N . ASP A 1 239 ? 29.279 11.383 -34.541 1.00 75.62 239 ASP A N 1
ATOM 1878 C CA . ASP A 1 239 ? 28.804 11.352 -35.933 1.00 75.62 239 ASP A CA 1
ATOM 1879 C C . ASP A 1 239 ? 28.991 9.991 -36.639 1.00 75.62 239 ASP A C 1
ATOM 1881 O O . ASP A 1 239 ? 29.970 9.268 -36.432 1.00 75.62 239 ASP A O 1
ATOM 1885 N N . ASP A 1 240 ? 28.106 9.688 -37.598 1.00 72.69 240 ASP A N 1
ATOM 1886 C CA . ASP A 1 240 ? 28.041 8.396 -38.311 1.00 72.69 240 ASP A CA 1
ATOM 1887 C C . ASP A 1 240 ? 29.312 8.025 -39.094 1.00 72.69 240 ASP A C 1
ATOM 1889 O O . ASP A 1 240 ? 29.611 6.851 -39.323 1.00 72.69 240 ASP A O 1
ATOM 1893 N N . LYS A 1 241 ? 30.104 9.013 -39.522 1.00 69.25 241 LYS A N 1
ATOM 1894 C CA . LYS A 1 241 ? 31.293 8.769 -40.359 1.00 69.25 241 LYS A CA 1
ATOM 1895 C C . LYS A 1 241 ? 32.418 8.057 -39.604 1.00 69.25 241 LYS A C 1
ATOM 1897 O O . LYS A 1 241 ? 33.255 7.431 -40.251 1.00 69.25 241 LYS A O 1
ATOM 1902 N N . GLN A 1 242 ? 32.437 8.144 -38.274 1.00 72.06 242 GLN A N 1
ATOM 1903 C CA . GLN A 1 242 ? 33.544 7.676 -37.437 1.00 72.06 242 GLN A CA 1
ATOM 1904 C C . GLN A 1 242 ? 33.438 6.185 -37.051 1.00 72.06 242 GLN A C 1
ATOM 1906 O O . GLN A 1 242 ? 34.405 5.619 -36.544 1.00 72.06 242 GLN A O 1
ATOM 1911 N N . TRP A 1 243 ? 32.305 5.527 -37.341 1.00 81.12 243 TRP A N 1
ATOM 1912 C CA . TRP A 1 243 ? 32.013 4.146 -36.915 1.00 81.12 243 TRP A CA 1
ATOM 1913 C C . TRP A 1 243 ? 32.078 3.087 -38.026 1.00 81.12 243 TRP A C 1
ATOM 1915 O O . TRP A 1 243 ? 31.990 1.895 -37.745 1.00 81.12 243 TRP A O 1
ATOM 1925 N N . LYS A 1 244 ? 32.319 3.481 -39.283 1.00 75.06 244 LYS A N 1
ATOM 1926 C CA . LYS A 1 244 ? 32.340 2.567 -40.449 1.00 75.06 244 LYS A CA 1
ATOM 1927 C C . LYS A 1 244 ? 33.394 1.453 -40.383 1.00 75.06 244 LYS A C 1
ATOM 1929 O O . LYS A 1 244 ? 33.314 0.473 -41.115 1.00 75.06 244 LYS A O 1
ATOM 1934 N N . GLU A 1 245 ? 34.406 1.597 -39.531 1.00 72.25 245 GLU A N 1
ATOM 1935 C CA . GLU A 1 245 ? 35.451 0.585 -39.321 1.00 72.25 245 GLU A CA 1
ATOM 1936 C C . GLU A 1 245 ? 35.032 -0.549 -38.367 1.00 72.25 245 GLU A C 1
ATOM 1938 O O . GLU A 1 245 ? 35.813 -1.469 -38.134 1.00 72.25 245 GLU A O 1
ATOM 1943 N N . TRP A 1 246 ? 33.823 -0.482 -37.804 1.00 80.62 246 TRP A N 1
ATOM 1944 C CA . TRP A 1 246 ? 33.257 -1.481 -36.891 1.00 80.62 246 TRP A CA 1
ATOM 1945 C C . TRP A 1 246 ? 32.316 -2.479 -37.591 1.00 80.62 246 TRP A C 1
ATOM 1947 O O . TRP A 1 246 ? 31.689 -3.302 -36.932 1.00 80.62 246 TRP A O 1
ATOM 1957 N N . GLU A 1 247 ? 32.222 -2.423 -38.924 1.00 80.94 247 GLU A N 1
ATOM 1958 C CA . GLU A 1 247 ? 31.343 -3.275 -39.741 1.00 80.94 247 GLU A CA 1
ATOM 1959 C C . GLU A 1 247 ? 31.970 -4.625 -40.141 1.00 80.94 247 GLU A C 1
ATOM 1961 O O . GLU A 1 247 ? 31.305 -5.451 -40.762 1.00 80.94 247 GLU A O 1
ATOM 1966 N N . ASP A 1 248 ? 33.239 -4.866 -39.810 1.00 83.44 248 ASP A N 1
ATOM 1967 C CA . ASP A 1 248 ? 33.915 -6.143 -40.057 1.00 83.44 248 ASP A CA 1
ATOM 1968 C C . ASP A 1 248 ? 33.630 -7.129 -38.914 1.00 83.44 248 ASP A C 1
ATOM 1970 O O . ASP A 1 248 ? 33.835 -6.791 -37.747 1.00 83.44 248 ASP A O 1
ATOM 1974 N N . VAL A 1 249 ? 33.215 -8.363 -39.230 1.00 85.81 249 VAL A N 1
ATOM 1975 C CA . VAL A 1 249 ? 32.913 -9.401 -38.225 1.00 85.81 249 VAL A CA 1
ATOM 1976 C C . VAL A 1 249 ? 33.756 -10.652 -38.447 1.00 85.81 249 VAL A C 1
ATOM 1978 O O . VAL A 1 249 ? 33.740 -11.231 -39.533 1.00 85.81 249 VAL A O 1
ATOM 1981 N N . LYS A 1 250 ? 34.434 -11.108 -37.387 1.00 86.75 250 LYS A N 1
ATOM 1982 C CA . LYS A 1 250 ? 35.156 -12.391 -37.328 1.00 86.75 250 LYS A CA 1
ATOM 1983 C C . LYS A 1 250 ? 34.701 -13.217 -36.129 1.00 86.75 250 LYS A C 1
ATOM 1985 O O . LYS A 1 250 ? 34.575 -12.660 -35.039 1.00 86.75 250 LYS A O 1
ATOM 1990 N N . VAL A 1 251 ? 34.486 -14.524 -36.298 1.00 86.69 251 VAL A N 1
ATOM 1991 C CA . VAL A 1 251 ? 34.142 -15.470 -35.214 1.00 86.69 251 VAL A CA 1
ATOM 1992 C C . VAL A 1 251 ? 34.855 -16.803 -35.413 1.00 86.69 251 VAL A C 1
ATOM 1994 O O . VAL A 1 251 ? 34.761 -17.408 -36.480 1.00 86.69 251 VAL A O 1
ATOM 1997 N N . TYR A 1 252 ? 35.524 -17.283 -34.366 1.00 87.19 252 TYR A N 1
ATOM 1998 C CA . TYR A 1 252 ? 36.117 -18.619 -34.320 1.00 87.19 252 TYR A CA 1
ATOM 1999 C C . TYR A 1 252 ? 35.122 -19.614 -33.717 1.00 87.19 252 TYR A C 1
ATOM 2001 O O . TYR A 1 252 ? 34.492 -19.320 -32.703 1.00 87.19 252 TYR A O 1
ATOM 2009 N N . TYR A 1 253 ? 34.981 -20.796 -34.317 1.00 89.81 253 TYR A N 1
ATOM 2010 C CA . TYR A 1 253 ? 34.083 -21.843 -33.824 1.00 89.81 253 TYR A CA 1
ATOM 2011 C C . TYR A 1 253 ? 34.674 -23.239 -34.022 1.00 89.81 253 TYR A C 1
ATOM 2013 O O . TYR A 1 253 ? 35.528 -23.458 -34.881 1.00 89.81 253 TYR A O 1
ATOM 2021 N N . PHE A 1 254 ? 34.204 -24.199 -33.230 1.00 87.62 254 PHE A N 1
ATOM 2022 C CA . PHE A 1 254 ? 34.516 -25.615 -33.413 1.00 87.62 254 PHE A CA 1
ATOM 2023 C C . PHE A 1 254 ? 33.360 -26.286 -34.164 1.00 87.62 254 PHE A C 1
ATOM 2025 O O . PHE A 1 254 ? 32.224 -26.166 -33.705 1.00 87.62 254 PHE A O 1
ATOM 2032 N N . PRO A 1 255 ? 33.605 -26.948 -35.308 1.00 85.94 255 PRO A N 1
ATOM 2033 C CA . PRO A 1 255 ? 32.546 -27.574 -36.090 1.00 85.94 255 PRO A CA 1
ATOM 2034 C C . PRO A 1 255 ? 31.961 -28.797 -35.372 1.00 85.94 255 PRO A C 1
ATOM 2036 O O . PRO A 1 255 ? 32.683 -29.548 -34.718 1.00 85.94 255 PRO A O 1
ATOM 2039 N N . LEU A 1 256 ? 30.654 -29.007 -35.514 1.00 84.44 256 LEU A N 1
ATOM 2040 C CA . LEU A 1 256 ? 29.970 -30.226 -35.086 1.00 84.44 256 LEU A CA 1
ATOM 2041 C C . LEU A 1 256 ? 30.298 -31.375 -36.055 1.00 84.44 256 LEU A C 1
ATOM 2043 O O . LEU A 1 256 ? 30.243 -31.193 -37.272 1.00 84.44 256 LEU A O 1
ATOM 2047 N N . ASP A 1 257 ? 30.602 -32.565 -35.532 1.00 71.62 257 ASP A N 1
ATOM 2048 C CA . ASP A 1 257 ? 30.808 -33.762 -36.355 1.00 71.62 257 ASP A CA 1
ATOM 2049 C C . ASP A 1 257 ? 29.485 -34.176 -37.020 1.00 71.62 257 ASP A C 1
ATOM 2051 O O . ASP A 1 257 ? 28.587 -34.723 -36.376 1.00 71.62 257 ASP A O 1
ATOM 2055 N N . ILE A 1 258 ? 29.346 -33.919 -38.323 1.00 55.34 258 ILE A N 1
ATOM 2056 C CA . ILE A 1 258 ? 28.205 -34.389 -39.116 1.00 55.34 258 ILE A CA 1
ATOM 2057 C C . ILE A 1 258 ? 28.505 -35.836 -39.553 1.00 55.34 258 ILE A C 1
ATOM 2059 O O . ILE A 1 258 ? 29.453 -36.041 -40.319 1.00 55.34 258 ILE A O 1
ATOM 2063 N N . PRO A 1 259 ? 27.741 -36.862 -39.124 1.00 43.94 259 PRO A N 1
ATOM 2064 C CA . PRO A 1 259 ? 27.959 -38.229 -39.586 1.00 43.94 259 PRO A CA 1
ATOM 2065 C C . PRO A 1 259 ? 27.620 -38.328 -41.078 1.00 43.94 259 PRO A C 1
ATOM 2067 O O . PRO A 1 259 ? 26.460 -38.269 -41.481 1.00 43.94 259 PRO A O 1
ATOM 2070 N N . THR A 1 260 ? 28.644 -38.470 -41.917 1.00 39.69 260 THR A N 1
ATOM 2071 C CA . THR A 1 260 ? 28.485 -38.723 -43.352 1.00 39.69 260 THR A CA 1
ATOM 2072 C C . THR A 1 260 ? 28.170 -40.204 -43.587 1.00 39.69 260 THR A C 1
ATOM 2074 O O . THR A 1 260 ? 28.843 -41.094 -43.069 1.00 39.69 260 THR A O 1
ATOM 2077 N N . ALA A 1 261 ? 27.110 -40.476 -44.353 1.00 33.88 261 ALA A N 1
ATOM 2078 C CA . ALA A 1 261 ? 26.705 -41.822 -44.756 1.00 33.88 261 ALA A CA 1
ATOM 2079 C C . ALA A 1 261 ? 27.778 -42.499 -45.644 1.00 33.88 261 ALA A C 1
ATOM 2081 O O . ALA A 1 261 ? 28.422 -41.812 -46.441 1.00 33.88 261 ALA A O 1
ATOM 2082 N N . PRO A 1 262 ? 27.971 -43.831 -45.565 1.00 42.38 262 PRO A N 1
ATOM 2083 C CA . PRO A 1 262 ? 29.025 -44.513 -46.308 1.00 42.38 262 PRO A CA 1
ATOM 2084 C C . PRO A 1 262 ? 28.593 -44.774 -47.757 1.00 42.38 262 PRO A C 1
ATOM 2086 O O . PRO A 1 262 ? 27.591 -45.446 -48.000 1.00 42.38 262 PRO A O 1
ATOM 2089 N N . MET A 1 263 ? 29.374 -44.297 -48.730 1.00 32.53 263 MET A N 1
ATOM 2090 C CA . MET A 1 263 ? 29.296 -44.774 -50.114 1.00 32.53 263 MET A CA 1
ATOM 2091 C C . MET A 1 263 ? 30.369 -45.834 -50.382 1.00 32.53 263 MET A C 1
ATOM 2093 O O . MET A 1 263 ? 31.524 -45.694 -49.987 1.00 32.53 263 MET A O 1
ATOM 2097 N N . ALA A 1 264 ? 29.935 -46.919 -51.021 1.00 33.00 264 ALA A N 1
ATOM 2098 C CA . ALA A 1 264 ? 30.670 -48.153 -51.255 1.00 33.00 264 ALA A CA 1
ATOM 2099 C C . ALA A 1 264 ? 31.344 -48.224 -52.643 1.00 33.00 264 ALA A C 1
ATOM 2101 O O . ALA A 1 264 ? 30.909 -47.564 -53.585 1.00 33.00 264 ALA A O 1
ATOM 2102 N N . SER A 1 265 ? 32.293 -49.174 -52.745 1.00 31.75 265 SER A N 1
ATOM 2103 C CA . SER A 1 265 ? 33.002 -49.742 -53.923 1.00 31.75 265 SER A CA 1
ATOM 2104 C C . SER A 1 265 ? 34.222 -48.945 -54.441 1.00 31.75 265 SER A C 1
ATOM 2106 O O . SER A 1 265 ? 34.145 -47.730 -54.539 1.00 31.75 265 SER A O 1
ATOM 2108 N N . SER A 1 266 ? 35.398 -49.517 -54.762 1.00 30.66 266 SER A N 1
ATOM 2109 C CA . SER A 1 266 ? 35.809 -50.910 -55.052 1.00 30.66 266 SER A CA 1
ATOM 2110 C C . SER A 1 266 ? 37.353 -51.120 -54.996 1.00 30.66 266 SER A C 1
ATOM 2112 O O . SER A 1 266 ? 38.062 -50.432 -55.720 1.00 30.66 266 SER A O 1
ATOM 2114 N N . ASP A 1 267 ? 37.815 -52.107 -54.206 1.00 29.97 267 ASP A N 1
ATOM 2115 C CA . ASP A 1 267 ? 38.800 -53.196 -54.496 1.00 29.97 267 ASP A CA 1
ATOM 2116 C C . ASP A 1 267 ? 40.272 -52.927 -54.997 1.00 29.97 267 ASP A C 1
ATOM 2118 O O . ASP A 1 267 ? 40.619 -51.797 -55.316 1.00 29.97 267 ASP A O 1
ATOM 2122 N N . PRO A 1 268 ? 41.225 -53.906 -54.982 1.00 42.22 268 PRO A N 1
ATOM 2123 C CA . PRO A 1 268 ? 42.260 -54.014 -53.932 1.00 42.22 268 PRO A CA 1
ATOM 2124 C C . PRO A 1 268 ? 43.730 -54.192 -54.417 1.00 42.22 268 PRO A C 1
ATOM 2126 O O . PRO A 1 268 ? 43.999 -54.839 -55.427 1.00 42.22 268 PRO A O 1
ATOM 2129 N N . SER A 1 269 ? 44.725 -53.780 -53.611 1.00 28.11 269 SER A N 1
ATOM 2130 C CA . SER A 1 269 ? 46.081 -54.378 -53.641 1.00 28.11 269 SER A CA 1
ATOM 2131 C C . SER A 1 269 ? 46.881 -54.173 -52.337 1.00 28.11 269 SER A C 1
ATOM 2133 O O . SER A 1 269 ? 47.119 -53.043 -51.917 1.00 28.11 269 SER A O 1
ATOM 2135 N N . ARG A 1 270 ? 47.308 -55.303 -51.737 1.00 29.59 270 ARG A N 1
ATOM 2136 C CA . ARG A 1 270 ? 48.409 -55.539 -50.754 1.00 29.59 270 ARG A CA 1
ATOM 2137 C C . ARG A 1 270 ? 49.589 -54.556 -50.906 1.00 29.59 270 ARG A C 1
ATOM 2139 O O . ARG A 1 270 ? 49.885 -54.185 -52.030 1.00 29.59 270 ARG A O 1
ATOM 2146 N N . SER A 1 271 ? 50.410 -54.181 -49.919 1.00 27.14 271 SER A N 1
ATOM 2147 C CA . SER A 1 271 ? 50.831 -54.670 -48.579 1.00 27.14 271 SER A CA 1
ATOM 2148 C C . SER A 1 271 ? 51.800 -53.584 -48.026 1.00 27.14 271 SER A C 1
ATOM 2150 O O . SER A 1 271 ? 52.413 -52.915 -48.847 1.00 27.14 271 SER A O 1
ATOM 2152 N N . THR A 1 272 ? 51.977 -53.243 -46.743 1.00 28.36 272 THR A N 1
ATOM 2153 C CA . THR A 1 272 ? 52.565 -53.968 -45.591 1.00 28.36 272 THR A CA 1
ATOM 2154 C C . THR A 1 272 ? 52.592 -52.995 -44.388 1.00 28.36 272 THR A C 1
ATOM 2156 O O . THR A 1 272 ? 52.873 -51.815 -44.570 1.00 28.36 272 THR A O 1
ATOM 2159 N N . ILE A 1 273 ? 52.349 -53.499 -43.172 1.00 35.53 273 ILE A N 1
ATOM 2160 C CA . ILE A 1 273 ? 52.460 -52.808 -41.860 1.00 35.53 273 ILE A CA 1
ATOM 2161 C C . ILE A 1 273 ? 53.953 -52.756 -41.420 1.00 35.53 273 ILE A C 1
ATOM 2163 O O . ILE A 1 273 ? 54.714 -53.584 -41.932 1.00 35.53 273 ILE A O 1
ATOM 2167 N N . PRO A 1 274 ? 54.415 -51.851 -40.517 1.00 37.06 274 PRO A N 1
ATOM 2168 C CA . PRO A 1 274 ? 54.396 -52.116 -39.053 1.00 37.06 274 PRO A CA 1
ATOM 2169 C C . PRO A 1 274 ? 54.047 -50.873 -38.178 1.00 37.06 274 PRO A C 1
ATOM 2171 O O . PRO A 1 274 ? 54.587 -49.794 -38.376 1.00 37.06 274 PRO A O 1
ATOM 2174 N N . THR A 1 275 ? 53.010 -50.938 -37.327 1.00 31.08 275 THR A N 1
ATOM 2175 C CA . THR A 1 275 ? 53.019 -51.098 -35.844 1.00 31.08 275 THR A CA 1
ATOM 2176 C C . THR A 1 275 ? 53.708 -50.003 -35.018 1.00 31.08 275 THR A C 1
ATOM 2178 O O . THR A 1 275 ? 54.900 -49.805 -35.198 1.00 31.08 275 THR A O 1
ATOM 2181 N N . ILE A 1 276 ? 52.991 -49.440 -34.026 1.00 33.09 276 ILE A N 1
ATOM 2182 C CA . ILE A 1 276 ? 53.386 -49.203 -32.608 1.00 33.09 276 ILE A CA 1
ATOM 2183 C C . ILE A 1 276 ? 52.100 -48.831 -31.808 1.00 33.09 276 ILE A C 1
ATOM 2185 O O . ILE A 1 276 ? 51.160 -48.313 -32.412 1.00 33.09 276 ILE A O 1
ATOM 2189 N N . PRO A 1 277 ? 51.984 -49.172 -30.503 1.00 32.47 277 PRO A N 1
ATOM 2190 C CA . PRO A 1 277 ? 50.717 -49.545 -29.875 1.00 32.47 277 PRO A CA 1
ATOM 2191 C C . PRO A 1 277 ? 50.084 -48.487 -28.953 1.00 32.47 277 PRO A C 1
ATOM 2193 O O . PRO A 1 277 ? 50.724 -47.566 -28.455 1.00 32.47 277 PRO A O 1
ATOM 2196 N N . THR A 1 278 ? 48.798 -48.709 -28.691 1.00 31.80 278 THR A N 1
ATOM 2197 C CA . THR A 1 278 ? 47.923 -48.080 -27.693 1.00 31.80 278 THR A CA 1
ATOM 2198 C C . THR A 1 278 ? 48.159 -48.562 -26.258 1.00 31.80 278 THR A C 1
ATOM 2200 O O . THR A 1 278 ? 48.552 -49.712 -26.060 1.00 31.80 278 THR A O 1
ATOM 2203 N N . THR A 1 279 ? 47.715 -47.722 -25.304 1.00 28.56 279 THR A N 1
ATOM 2204 C CA . THR A 1 279 ? 47.119 -47.972 -23.956 1.00 28.56 279 THR A CA 1
ATOM 2205 C C . THR A 1 279 ? 47.856 -47.263 -22.796 1.00 28.56 279 THR A C 1
ATOM 2207 O O . THR A 1 279 ? 49.022 -46.914 -22.943 1.00 28.56 279 THR A O 1
ATOM 2210 N N . PRO A 1 280 ? 47.241 -47.083 -21.605 1.00 37.28 280 PRO A N 1
ATOM 2211 C CA . PRO A 1 280 ? 45.972 -46.390 -21.329 1.00 37.28 280 PRO A CA 1
ATOM 2212 C C . PRO A 1 280 ? 46.065 -45.475 -20.074 1.00 37.28 280 PRO A C 1
ATOM 2214 O O . PRO A 1 280 ? 46.838 -45.724 -19.151 1.00 37.28 280 PRO A O 1
ATOM 2217 N N . THR A 1 281 ? 45.227 -44.443 -19.972 1.00 31.03 281 THR A N 1
ATOM 2218 C CA . THR A 1 281 ? 45.103 -43.617 -18.753 1.00 31.03 281 THR A CA 1
ATOM 2219 C C . THR A 1 281 ? 44.033 -44.197 -17.814 1.00 31.03 281 THR A C 1
ATOM 2221 O O . THR A 1 281 ? 42.912 -44.422 -18.273 1.00 31.03 281 THR A O 1
ATOM 2224 N N . PRO A 1 282 ? 44.300 -44.414 -16.510 1.00 31.81 282 PRO A N 1
ATOM 2225 C CA . PRO A 1 282 ? 43.254 -44.765 -15.555 1.00 31.81 282 PRO A CA 1
ATOM 2226 C C . PRO A 1 282 ? 42.680 -43.535 -14.832 1.00 31.81 282 PRO A C 1
ATOM 2228 O O . PRO A 1 282 ? 43.403 -42.664 -14.352 1.00 31.81 282 PRO A O 1
ATOM 2231 N N . LEU A 1 283 ? 41.350 -43.520 -14.702 1.00 31.84 283 LEU A N 1
ATOM 2232 C CA . LEU A 1 283 ? 40.580 -42.641 -13.820 1.00 31.84 283 LEU A CA 1
ATOM 2233 C C . LEU A 1 283 ? 40.928 -42.863 -12.336 1.00 31.84 283 LEU A C 1
ATOM 2235 O O . LEU A 1 283 ? 40.928 -44.007 -11.876 1.00 31.84 283 LEU A O 1
ATOM 2239 N N . ARG A 1 284 ? 40.981 -41.783 -11.538 1.00 27.08 284 ARG A N 1
ATOM 2240 C CA . ARG A 1 284 ? 40.435 -41.807 -10.164 1.00 27.08 284 ARG A CA 1
ATOM 2241 C C . ARG A 1 284 ? 40.127 -40.420 -9.577 1.00 27.08 284 ARG A C 1
ATOM 2243 O O . ARG A 1 284 ? 41.020 -39.645 -9.278 1.00 27.08 284 ARG A O 1
ATOM 2250 N N . LYS A 1 285 ? 38.820 -40.200 -9.392 1.00 28.12 285 LYS A N 1
ATOM 2251 C CA . LYS A 1 285 ? 38.098 -39.655 -8.222 1.00 28.12 285 LYS A CA 1
ATOM 2252 C C . LYS A 1 285 ? 38.782 -38.568 -7.373 1.00 28.12 285 LYS A C 1
ATOM 2254 O O . LYS A 1 285 ? 39.720 -38.844 -6.636 1.00 28.12 285 LYS A O 1
ATOM 2259 N N . ALA A 1 286 ? 38.164 -37.386 -7.363 1.00 25.75 286 ALA A N 1
ATOM 2260 C CA . ALA A 1 286 ? 38.371 -36.347 -6.362 1.00 25.75 286 ALA A CA 1
ATOM 2261 C C . ALA A 1 286 ? 37.637 -36.681 -5.049 1.00 25.75 286 ALA A C 1
ATOM 2263 O O . ALA A 1 286 ? 36.463 -37.056 -5.063 1.00 25.75 286 ALA A O 1
ATOM 2264 N N . SER A 1 287 ? 38.321 -36.487 -3.921 1.00 25.98 287 SER A N 1
ATOM 2265 C CA . SER A 1 287 ? 37.721 -36.363 -2.593 1.00 25.98 287 SER A CA 1
ATOM 2266 C C . SER A 1 287 ? 38.411 -35.244 -1.810 1.00 25.98 287 SER A C 1
ATOM 2268 O O . SER A 1 287 ? 39.633 -35.153 -1.770 1.00 25.98 287 SER A O 1
ATOM 2270 N N . THR A 1 288 ? 37.565 -34.418 -1.211 1.00 29.52 288 THR A N 1
ATOM 2271 C CA . THR A 1 288 ? 37.763 -33.316 -0.259 1.00 29.52 288 THR A CA 1
ATOM 2272 C C . THR A 1 288 ? 38.757 -33.570 0.882 1.00 29.52 288 THR A C 1
ATOM 2274 O O . THR A 1 288 ? 38.664 -34.621 1.510 1.00 29.52 288 THR A O 1
ATOM 2277 N N . ALA A 1 289 ? 39.563 -32.561 1.249 1.00 27.16 289 ALA A N 1
ATOM 2278 C CA . ALA A 1 289 ? 39.715 -32.050 2.628 1.00 27.16 289 ALA A CA 1
ATOM 2279 C C . ALA A 1 289 ? 40.722 -30.878 2.725 1.00 27.16 289 ALA A C 1
ATOM 2281 O O . ALA A 1 289 ? 41.653 -30.759 1.938 1.00 27.16 289 ALA A O 1
ATOM 2282 N N . MET A 1 290 ? 40.470 -30.023 3.718 1.00 27.72 290 MET A N 1
ATOM 2283 C CA . MET A 1 290 ? 41.152 -28.785 4.118 1.00 27.72 290 MET A CA 1
ATOM 2284 C C . MET A 1 290 ? 42.529 -29.007 4.777 1.00 27.72 290 MET A C 1
ATOM 2286 O O . MET A 1 290 ? 42.717 -30.020 5.443 1.00 27.72 290 MET A O 1
ATOM 2290 N N . GLY A 1 291 ? 43.401 -27.981 4.752 1.00 25.03 291 GLY A N 1
ATOM 2291 C CA . GLY A 1 291 ? 44.349 -27.714 5.851 1.00 25.03 291 GLY A CA 1
ATOM 2292 C C . GLY A 1 291 ? 45.800 -27.334 5.498 1.00 25.03 291 GLY A C 1
ATOM 2293 O O . GLY A 1 291 ? 46.621 -28.207 5.275 1.00 25.03 291 GLY A O 1
ATOM 2294 N N . ALA A 1 292 ? 46.099 -26.032 5.623 1.00 25.66 292 ALA A N 1
ATOM 2295 C CA . ALA A 1 292 ? 47.310 -25.426 6.214 1.00 25.66 292 ALA A CA 1
ATOM 2296 C C . ALA A 1 292 ? 48.724 -25.511 5.557 1.00 25.66 292 ALA A C 1
ATOM 2298 O O . ALA A 1 292 ? 49.344 -26.559 5.456 1.00 25.66 292 ALA A O 1
ATOM 2299 N N . GLN A 1 293 ? 49.272 -24.294 5.365 1.00 26.77 293 GLN A N 1
ATOM 2300 C CA . GLN A 1 293 ? 50.642 -23.808 5.660 1.00 26.77 293 GLN A CA 1
ATOM 2301 C C . GLN A 1 293 ? 51.814 -23.925 4.645 1.00 26.77 293 GLN A C 1
ATOM 2303 O O . GLN A 1 293 ? 52.496 -24.932 4.545 1.00 26.77 293 GLN A O 1
ATOM 2308 N N . GLN A 1 294 ? 52.131 -22.734 4.099 1.00 26.89 294 GLN A N 1
ATOM 2309 C CA . GLN A 1 294 ? 53.430 -22.019 4.054 1.00 26.89 294 GLN A CA 1
ATOM 2310 C C . GLN A 1 294 ? 54.533 -22.310 3.004 1.00 26.89 294 GLN A C 1
ATOM 2312 O O . GLN A 1 294 ? 54.892 -23.443 2.718 1.00 26.89 294 GLN A O 1
ATOM 2317 N N . LEU A 1 295 ? 55.151 -21.167 2.622 1.00 27.03 295 LEU A N 1
ATOM 2318 C CA . LEU A 1 295 ? 56.428 -20.876 1.931 1.00 27.03 295 LEU A CA 1
ATOM 2319 C C . LEU A 1 295 ? 56.406 -20.917 0.386 1.00 27.03 295 LEU A C 1
ATOM 2321 O O . LEU A 1 295 ? 55.979 -21.894 -0.202 1.00 27.03 295 LEU A O 1
ATOM 2325 N N . SER A 1 296 ? 56.882 -19.920 -0.374 1.00 26.17 296 SER A N 1
ATOM 2326 C CA . SER A 1 296 ? 57.497 -18.611 -0.078 1.00 26.17 296 SER A CA 1
ATOM 2327 C C . SER A 1 296 ? 57.712 -17.844 -1.399 1.00 26.17 296 SER A C 1
ATOM 2329 O O . SER A 1 296 ? 58.224 -18.414 -2.358 1.00 26.17 296 SER A O 1
ATOM 2331 N N . THR A 1 297 ? 57.380 -16.551 -1.436 1.00 24.08 297 THR A N 1
ATOM 2332 C CA . THR A 1 297 ? 57.690 -15.604 -2.530 1.00 24.08 297 THR A CA 1
ATOM 2333 C C . THR A 1 297 ? 58.740 -14.584 -2.075 1.00 24.08 297 THR A C 1
ATOM 2335 O O . THR A 1 297 ? 58.586 -14.058 -0.967 1.00 24.08 297 THR A O 1
ATOM 2338 N N . PRO A 1 298 ? 59.729 -14.187 -2.898 1.00 27.48 298 PRO A N 1
ATOM 2339 C CA . PRO A 1 298 ? 60.504 -12.979 -2.649 1.00 27.48 298 PRO A CA 1
ATOM 2340 C C . PRO A 1 298 ? 59.850 -11.743 -3.289 1.00 27.48 298 PRO A C 1
ATOM 2342 O O . PRO A 1 298 ? 59.436 -11.754 -4.445 1.00 27.48 298 PRO A O 1
ATOM 2345 N N . LYS A 1 299 ? 59.790 -10.666 -2.499 1.00 27.42 299 LYS A N 1
ATOM 2346 C CA . LYS A 1 299 ? 59.361 -9.310 -2.869 1.00 27.42 299 LYS A CA 1
ATOM 2347 C C . LYS A 1 299 ? 60.466 -8.535 -3.596 1.00 27.42 299 LYS A C 1
ATOM 2349 O O . LYS A 1 299 ? 61.631 -8.623 -3.221 1.00 27.42 299 LYS A O 1
ATOM 2354 N N . SER A 1 300 ? 60.055 -7.642 -4.491 1.00 26.72 300 SER A N 1
ATOM 2355 C CA . SER A 1 300 ? 60.715 -6.373 -4.844 1.00 26.72 300 SER A CA 1
ATOM 2356 C C . SER A 1 300 ? 59.676 -5.541 -5.613 1.00 26.72 300 SER A C 1
ATOM 2358 O O . SER A 1 300 ? 58.947 -6.127 -6.401 1.00 26.72 300 SER A O 1
ATOM 2360 N N . ARG A 1 301 ? 59.487 -4.223 -5.515 1.00 26.97 301 ARG A N 1
ATOM 2361 C CA . ARG A 1 301 ? 59.802 -3.120 -4.590 1.00 26.97 301 ARG A CA 1
ATOM 2362 C C . ARG A 1 301 ? 59.095 -1.912 -5.244 1.00 26.97 301 ARG A C 1
ATOM 2364 O O . ARG A 1 301 ? 59.271 -1.693 -6.437 1.00 26.97 301 ARG A O 1
ATOM 2371 N N . ASN A 1 302 ? 58.292 -1.166 -4.488 1.00 26.66 302 ASN A N 1
ATOM 2372 C CA . ASN A 1 302 ? 57.580 0.030 -4.959 1.00 26.66 302 ASN A CA 1
ATOM 2373 C C . ASN A 1 302 ? 58.535 1.155 -5.399 1.00 26.66 302 ASN A C 1
ATOM 2375 O O . ASN A 1 302 ? 59.516 1.435 -4.704 1.00 26.66 302 ASN A O 1
ATOM 2379 N N . ILE A 1 303 ? 58.165 1.856 -6.475 1.00 29.28 303 ILE A N 1
ATOM 2380 C CA . ILE A 1 303 ? 58.580 3.230 -6.799 1.00 29.28 303 ILE A CA 1
ATOM 2381 C C . ILE A 1 303 ? 57.295 4.006 -7.154 1.00 29.28 303 ILE A C 1
ATOM 2383 O O . ILE A 1 303 ? 56.498 3.476 -7.929 1.00 29.28 303 ILE A O 1
ATOM 2387 N N . PRO A 1 304 ? 57.052 5.208 -6.595 1.00 35.75 304 PRO A N 1
ATOM 2388 C CA . PRO A 1 304 ? 55.915 6.048 -6.960 1.00 35.75 304 PRO A CA 1
ATOM 2389 C C . PRO A 1 304 ? 56.270 6.913 -8.180 1.00 35.75 304 PRO A C 1
ATOM 2391 O O . PRO A 1 304 ? 57.379 7.443 -8.248 1.00 35.75 304 PRO A O 1
ATOM 2394 N N . ALA A 1 305 ? 55.347 7.070 -9.130 1.00 27.61 305 ALA A N 1
ATOM 2395 C CA . ALA A 1 305 ? 55.507 7.996 -10.248 1.00 27.61 305 ALA A CA 1
ATOM 2396 C C . ALA A 1 305 ? 54.194 8.742 -10.519 1.00 27.61 305 ALA A C 1
ATOM 2398 O O . ALA A 1 305 ? 53.209 8.159 -10.961 1.00 27.61 305 ALA A O 1
ATOM 2399 N N . ASP A 1 306 ? 54.260 10.005 -10.115 1.00 25.53 306 ASP A N 1
ATOM 2400 C CA . ASP A 1 306 ? 53.679 11.246 -10.621 1.00 25.53 306 ASP A CA 1
ATOM 2401 C C . ASP A 1 306 ? 52.621 11.251 -11.736 1.00 25.53 306 ASP A C 1
ATOM 2403 O O . ASP A 1 306 ? 52.666 10.522 -12.728 1.00 25.53 306 ASP A O 1
ATOM 2407 N N . ASP A 1 307 ? 51.726 12.215 -11.553 1.00 34.31 307 ASP A N 1
ATOM 2408 C CA . ASP A 1 307 ? 50.587 12.596 -12.371 1.00 34.31 307 ASP A CA 1
ATOM 2409 C C . ASP A 1 307 ? 51.070 13.440 -13.564 1.00 34.31 307 ASP A C 1
ATOM 2411 O O . ASP A 1 307 ? 51.468 14.592 -13.404 1.00 34.31 307 ASP A O 1
ATOM 2415 N N . SER A 1 308 ? 51.096 12.868 -14.772 1.00 28.44 308 SER A N 1
ATOM 2416 C CA . SER A 1 308 ? 51.157 13.598 -16.052 1.00 28.44 308 SER A CA 1
ATOM 2417 C C . SER A 1 308 ? 50.904 12.648 -17.224 1.00 28.44 308 SER A C 1
ATOM 2419 O O . SER A 1 308 ? 51.599 11.651 -17.410 1.00 28.44 308 SER A O 1
ATOM 2421 N N . SER A 1 309 ? 49.905 12.981 -18.044 1.00 30.38 309 SER A N 1
ATOM 2422 C CA . SER A 1 309 ? 49.576 12.273 -19.290 1.00 30.38 309 SER A CA 1
ATOM 2423 C C . SER A 1 309 ? 50.760 12.231 -20.269 1.00 30.38 309 SER A C 1
ATOM 2425 O O . SER A 1 309 ? 51.536 13.183 -20.353 1.00 30.38 309 SER A O 1
ATOM 2427 N N . PRO A 1 310 ? 50.813 11.200 -21.133 1.00 33.72 310 PRO A N 1
ATOM 2428 C CA . PRO A 1 310 ? 50.482 11.513 -22.518 1.00 33.72 310 PRO A CA 1
ATOM 2429 C C . PRO A 1 310 ? 49.450 10.558 -23.130 1.00 33.72 310 PRO A C 1
ATOM 2431 O O . PRO A 1 310 ? 49.506 9.335 -23.005 1.00 33.72 310 PRO A O 1
ATOM 2434 N N . ILE A 1 311 ? 48.527 11.178 -23.859 1.00 36.00 311 ILE A N 1
ATOM 2435 C CA . ILE A 1 311 ? 47.576 10.570 -24.785 1.00 36.00 311 ILE A CA 1
ATOM 2436 C C . ILE A 1 311 ? 48.372 9.861 -25.888 1.00 36.00 311 ILE A C 1
ATOM 2438 O O . ILE A 1 311 ? 48.947 10.506 -26.762 1.00 36.00 311 ILE A O 1
ATOM 2442 N N . THR A 1 312 ? 48.393 8.530 -25.864 1.00 30.88 312 THR A N 1
ATOM 2443 C CA . THR A 1 312 ? 48.654 7.703 -27.049 1.00 30.88 312 THR A CA 1
ATOM 2444 C C . THR A 1 312 ? 47.661 6.538 -27.046 1.00 30.88 312 THR A C 1
ATOM 2446 O O . THR A 1 312 ? 47.526 5.867 -26.021 1.00 30.88 312 THR A O 1
ATOM 2449 N N . PRO A 1 313 ? 46.924 6.289 -28.145 1.00 32.41 313 PRO A N 1
ATOM 2450 C CA . PRO A 1 313 ? 46.036 5.139 -28.222 1.00 32.41 313 PRO A CA 1
ATOM 2451 C C . PRO A 1 313 ? 46.898 3.876 -28.272 1.00 32.41 313 PRO A C 1
ATOM 2453 O O . PRO A 1 313 ? 47.648 3.661 -29.226 1.00 32.41 313 PRO A O 1
ATOM 2456 N N . ARG A 1 314 ? 46.822 3.043 -27.229 1.00 31.14 314 ARG A N 1
ATOM 2457 C CA . ARG A 1 314 ? 47.415 1.705 -27.266 1.00 31.14 314 ARG A CA 1
ATOM 2458 C C . ARG A 1 314 ? 46.647 0.881 -28.295 1.00 31.14 314 ARG A C 1
ATOM 2460 O O . ARG A 1 314 ? 45.482 0.554 -28.101 1.00 31.14 314 ARG A O 1
ATOM 2467 N N . THR A 1 315 ? 47.308 0.580 -29.405 1.00 32.72 315 THR A N 1
ATOM 2468 C CA . THR A 1 315 ? 46.893 -0.471 -30.334 1.00 32.72 315 THR A CA 1
ATOM 2469 C C . THR A 1 315 ? 46.879 -1.805 -29.580 1.00 32.72 315 THR A C 1
ATOM 2471 O O . THR A 1 315 ? 47.781 -2.043 -28.769 1.00 32.72 315 THR A O 1
ATOM 2474 N N . PRO A 1 316 ? 45.876 -2.674 -29.797 1.00 32.97 316 PRO A N 1
ATOM 2475 C CA . PRO A 1 316 ? 45.871 -3.991 -29.184 1.00 32.97 316 PRO A CA 1
ATOM 2476 C C . PRO A 1 316 ? 47.076 -4.772 -29.711 1.00 32.97 316 PRO A C 1
ATOM 2478 O O . PRO A 1 316 ? 47.421 -4.688 -30.892 1.00 32.97 316 PRO A O 1
ATOM 2481 N N . VAL A 1 317 ? 47.735 -5.500 -28.814 1.00 27.48 317 VAL A N 1
ATOM 2482 C CA . VAL A 1 317 ? 48.793 -6.451 -29.154 1.00 27.48 317 VAL A CA 1
ATOM 2483 C C . VAL A 1 317 ? 48.246 -7.397 -30.224 1.00 27.48 317 VAL A C 1
ATOM 2485 O O . VAL A 1 317 ? 47.290 -8.126 -29.975 1.00 27.48 317 VAL A O 1
ATOM 2488 N N . LEU A 1 318 ? 48.842 -7.359 -31.417 1.00 33.53 318 LEU A N 1
ATOM 2489 C CA . LEU A 1 318 ? 48.670 -8.383 -32.439 1.00 33.53 318 LEU A CA 1
ATOM 2490 C C . LEU A 1 318 ? 49.292 -9.672 -31.896 1.00 33.53 318 LEU A C 1
ATOM 2492 O O . LEU A 1 318 ? 50.493 -9.897 -32.031 1.00 33.53 318 LEU A O 1
ATOM 2496 N N . THR A 1 319 ? 48.488 -10.512 -31.254 1.00 31.59 319 THR A N 1
ATOM 2497 C CA . THR A 1 319 ? 48.749 -11.946 -31.301 1.00 31.59 319 THR A CA 1
ATOM 2498 C C . THR A 1 319 ? 48.468 -12.368 -32.736 1.00 31.59 319 THR A C 1
ATOM 2500 O O . THR A 1 319 ? 47.345 -12.221 -33.210 1.00 31.59 319 THR A O 1
ATOM 2503 N N . GLU A 1 320 ? 49.487 -12.823 -33.466 1.00 32.66 320 GLU A N 1
ATOM 2504 C CA . GLU A 1 320 ? 49.246 -13.629 -34.662 1.00 32.66 320 GLU A CA 1
ATOM 2505 C C . GLU A 1 320 ? 48.333 -14.784 -34.232 1.00 32.66 320 GLU A C 1
ATOM 2507 O O . GLU A 1 320 ? 48.740 -15.631 -33.435 1.00 32.66 320 GLU A O 1
ATOM 2512 N N . ASP A 1 321 ? 47.077 -14.767 -34.684 1.00 40.97 321 ASP A N 1
ATOM 2513 C CA . ASP A 1 321 ? 46.095 -15.806 -34.389 1.00 40.97 321 ASP A CA 1
ATOM 2514 C C . ASP A 1 321 ? 46.552 -17.108 -35.063 1.00 40.97 321 ASP A C 1
ATOM 2516 O O . ASP A 1 321 ? 46.180 -17.425 -36.195 1.00 40.97 321 ASP A O 1
ATOM 2520 N N . SER A 1 322 ? 47.391 -17.888 -34.377 1.00 43.44 322 SER A N 1
ATOM 2521 C CA . SER A 1 322 ? 47.573 -19.290 -34.722 1.00 43.44 322 SER A CA 1
ATOM 2522 C C . SER A 1 322 ? 46.238 -19.979 -34.458 1.00 43.44 322 SER A C 1
ATOM 2524 O O . SER A 1 322 ? 45.884 -20.221 -33.303 1.00 43.44 322 SER A O 1
ATOM 2526 N N . VAL A 1 323 ? 45.471 -20.250 -35.516 1.00 52.09 323 VAL A N 1
ATOM 2527 C CA . VAL A 1 323 ? 44.227 -21.023 -35.426 1.00 52.09 323 VAL A CA 1
ATOM 2528 C C . VAL A 1 323 ? 44.539 -22.315 -34.672 1.00 52.09 323 VAL A C 1
ATOM 2530 O O . VAL A 1 323 ? 45.360 -23.117 -35.123 1.00 52.09 323 VAL A O 1
ATOM 2533 N N . ASN A 1 324 ? 43.925 -22.499 -33.499 1.00 63.56 324 ASN A N 1
ATOM 2534 C CA . ASN A 1 324 ? 44.110 -23.721 -32.723 1.00 63.56 324 ASN A CA 1
ATOM 2535 C C . ASN A 1 324 ? 43.711 -24.930 -33.591 1.00 63.56 324 ASN A C 1
ATOM 2537 O O . ASN A 1 324 ? 42.718 -24.837 -34.323 1.00 63.56 324 ASN A O 1
ATOM 2541 N N . PRO A 1 325 ? 44.426 -26.071 -33.520 1.00 58.38 325 PRO A N 1
ATOM 2542 C CA . PRO A 1 325 ? 44.079 -27.246 -34.314 1.00 58.38 325 PRO A CA 1
ATOM 2543 C C . PRO A 1 325 ? 42.614 -27.643 -34.063 1.00 58.38 325 PRO A C 1
ATOM 2545 O O . PRO A 1 325 ? 42.251 -27.987 -32.941 1.00 58.38 325 PRO A O 1
ATOM 2548 N N . GLY A 1 326 ? 41.769 -27.561 -35.098 1.00 71.62 326 GLY A N 1
ATOM 2549 C CA . GLY A 1 326 ? 40.340 -27.904 -35.032 1.00 71.62 326 GLY A CA 1
ATOM 2550 C C . GLY A 1 326 ? 39.347 -26.730 -34.992 1.00 71.62 326 GLY A C 1
ATOM 2551 O O . GLY A 1 326 ? 38.147 -26.980 -35.076 1.00 71.62 326 GLY A O 1
ATOM 2552 N N . GLN A 1 327 ? 39.793 -25.469 -34.910 1.00 83.25 327 GLN A N 1
ATOM 2553 C CA . GLN A 1 327 ? 38.907 -24.298 -35.031 1.00 83.25 327 GLN A CA 1
ATOM 2554 C C . GLN A 1 327 ? 38.722 -23.870 -36.496 1.00 83.25 327 GLN A C 1
ATOM 2556 O O . GLN A 1 327 ? 39.676 -23.833 -37.272 1.00 83.25 327 GLN A O 1
ATOM 2561 N N . LYS A 1 328 ? 37.493 -23.507 -36.871 1.00 87.06 328 LYS A N 1
ATOM 2562 C CA . LYS A 1 328 ? 37.150 -22.840 -38.134 1.00 87.06 328 LYS A CA 1
ATOM 2563 C C . LYS A 1 328 ? 36.880 -21.355 -37.887 1.00 87.06 328 LYS A C 1
ATOM 2565 O O . LYS A 1 328 ? 36.464 -20.958 -36.800 1.00 87.06 328 LYS A O 1
ATOM 2570 N N . LEU A 1 329 ? 37.100 -20.541 -38.915 1.00 85.56 329 LEU A N 1
ATOM 2571 C CA . LEU A 1 329 ? 36.913 -19.093 -38.884 1.00 85.56 329 LEU A CA 1
ATOM 2572 C C . LEU A 1 329 ? 35.760 -18.695 -39.813 1.00 85.56 329 LEU A C 1
ATOM 2574 O O . LEU A 1 329 ? 35.725 -19.086 -40.979 1.00 85.56 329 LEU A O 1
ATOM 2578 N N . PHE A 1 330 ? 34.814 -17.924 -39.284 1.00 88.31 330 PHE A N 1
ATOM 2579 C CA . PHE A 1 330 ? 33.733 -17.282 -40.027 1.00 88.31 330 PHE A CA 1
ATOM 2580 C C . PHE A 1 330 ? 34.014 -15.780 -40.118 1.00 88.31 330 PHE A C 1
ATOM 2582 O O . PHE A 1 330 ? 34.104 -15.111 -39.088 1.00 88.31 330 PHE A O 1
ATOM 2589 N N . GLU A 1 331 ? 34.150 -15.252 -41.337 1.00 88.19 331 GLU A N 1
ATOM 2590 C CA . GLU A 1 331 ? 34.399 -13.827 -41.582 1.00 88.19 331 GLU A CA 1
ATOM 2591 C C . GLU A 1 331 ? 33.330 -13.227 -42.500 1.00 88.19 331 GLU A C 1
ATOM 2593 O O . GLU A 1 331 ? 32.959 -13.817 -43.519 1.00 88.19 331 GLU A O 1
ATOM 2598 N N . VAL A 1 332 ? 32.868 -12.022 -42.162 1.00 87.38 332 VAL A N 1
ATOM 2599 C CA . VAL A 1 332 ? 31.970 -11.220 -42.998 1.00 87.38 332 VAL A CA 1
ATOM 2600 C C . VAL A 1 332 ? 32.554 -9.809 -43.133 1.00 87.38 332 VAL A C 1
ATOM 2602 O O . VAL A 1 332 ? 32.664 -9.105 -42.127 1.00 87.38 332 VAL A O 1
ATOM 2605 N N . PRO A 1 333 ? 32.935 -9.373 -44.349 1.00 86.44 333 PRO A N 1
ATOM 2606 C CA . PRO A 1 333 ? 33.532 -8.058 -44.563 1.00 86.44 333 PRO A CA 1
ATOM 2607 C C . PRO A 1 333 ? 32.496 -6.930 -44.528 1.00 86.44 333 PRO A C 1
ATOM 2609 O O . PRO A 1 333 ? 31.340 -7.131 -44.918 1.00 86.44 333 PRO A O 1
ATOM 2612 N N . ARG A 1 334 ? 32.936 -5.713 -44.177 1.00 82.44 334 ARG A N 1
ATOM 2613 C CA . ARG A 1 334 ? 32.097 -4.499 -44.091 1.00 82.44 334 ARG A CA 1
ATOM 2614 C C . ARG A 1 334 ? 31.159 -4.278 -45.276 1.00 82.44 334 ARG A C 1
ATOM 2616 O O . ARG A 1 334 ? 29.994 -3.945 -45.100 1.00 82.44 334 ARG A O 1
ATOM 2623 N N . SER A 1 335 ? 31.632 -4.523 -46.502 1.00 84.31 335 SER A N 1
ATOM 2624 C CA . SER A 1 335 ? 30.850 -4.301 -47.725 1.00 84.31 335 SER A CA 1
ATOM 2625 C C . SER A 1 335 ? 29.595 -5.169 -47.767 1.00 84.31 335 SER A C 1
ATOM 2627 O O . SER A 1 335 ? 28.580 -4.765 -48.327 1.00 84.31 335 SER A O 1
ATOM 2629 N N . VAL A 1 336 ? 29.657 -6.348 -47.150 1.00 86.25 336 VAL A N 1
ATOM 2630 C CA . VAL A 1 336 ? 28.553 -7.299 -47.060 1.00 86.25 336 VAL A CA 1
ATOM 2631 C C . VAL A 1 336 ? 27.639 -6.948 -45.884 1.00 86.25 336 VAL A C 1
ATOM 2633 O O . VAL A 1 336 ? 26.419 -6.996 -46.044 1.00 86.25 336 VAL A O 1
ATOM 2636 N N . VAL A 1 337 ? 28.199 -6.544 -44.737 1.00 86.56 337 VAL A N 1
ATOM 2637 C CA . VAL A 1 337 ? 27.428 -6.140 -43.544 1.00 86.56 337 VAL A CA 1
ATOM 2638 C C . VAL A 1 337 ? 26.584 -4.886 -43.802 1.00 86.56 337 VAL A C 1
ATOM 2640 O O . VAL A 1 337 ? 25.406 -4.838 -43.426 1.00 86.56 337 VAL A O 1
ATOM 2643 N N . ALA A 1 338 ? 27.149 -3.903 -44.507 1.00 85.19 338 ALA A N 1
ATOM 2644 C CA . ALA A 1 338 ? 26.445 -2.689 -44.907 1.00 85.19 338 ALA A CA 1
ATOM 2645 C C . ALA A 1 338 ? 25.338 -2.970 -45.939 1.00 85.19 338 ALA A C 1
ATOM 2647 O O . ALA A 1 338 ? 24.234 -2.441 -45.821 1.00 85.19 338 ALA A O 1
ATOM 2648 N N . ALA A 1 339 ? 25.610 -3.825 -46.932 1.00 88.06 339 ALA A N 1
ATOM 2649 C CA . ALA A 1 339 ? 24.704 -4.045 -48.060 1.00 88.06 339 ALA A CA 1
ATOM 2650 C C . ALA A 1 339 ? 23.496 -4.941 -47.741 1.00 88.06 339 ALA A C 1
ATOM 2652 O O . ALA A 1 339 ? 22.436 -4.762 -48.337 1.00 88.06 339 ALA A O 1
ATOM 2653 N N . LEU A 1 340 ? 23.638 -5.921 -46.841 1.00 90.62 340 LEU A N 1
ATOM 2654 C CA . LEU A 1 340 ? 22.608 -6.943 -46.617 1.00 90.62 340 LEU A CA 1
ATOM 2655 C C . LEU A 1 340 ? 21.868 -6.751 -45.291 1.00 90.62 340 LEU A C 1
ATOM 2657 O O . LEU A 1 340 ? 22.488 -6.410 -44.282 1.00 90.62 340 LEU A O 1
ATOM 2661 N N . PRO A 1 341 ? 20.549 -7.006 -45.231 1.00 88.94 341 PRO A N 1
ATOM 2662 C CA . PRO A 1 341 ? 19.807 -6.985 -43.976 1.00 88.94 341 PRO A CA 1
ATOM 2663 C C . PRO A 1 341 ? 20.249 -8.126 -43.046 1.00 88.94 341 PRO A C 1
ATOM 2665 O O . PRO A 1 341 ? 20.741 -9.163 -43.491 1.00 88.94 341 PRO A O 1
ATOM 2668 N N . LEU A 1 342 ? 20.043 -7.945 -41.737 1.00 88.69 342 LEU A N 1
ATOM 2669 C CA . LEU A 1 342 ? 20.602 -8.831 -40.710 1.00 88.69 342 LEU A CA 1
ATOM 2670 C C . LEU A 1 342 ? 20.156 -10.296 -40.878 1.00 88.69 342 LEU A C 1
ATOM 2672 O O . LEU A 1 342 ? 20.979 -11.198 -40.778 1.00 88.69 342 LEU A O 1
ATOM 2676 N N . HIS A 1 343 ? 18.891 -10.534 -41.235 1.00 87.62 343 HIS A N 1
ATOM 2677 C CA . HIS A 1 343 ? 18.366 -11.884 -41.464 1.00 87.62 343 HIS A CA 1
ATOM 2678 C C . HIS A 1 343 ? 19.065 -12.618 -42.629 1.00 87.62 343 HIS A C 1
ATOM 2680 O O . HIS A 1 343 ? 19.286 -13.822 -42.549 1.00 87.62 343 HIS A O 1
ATOM 2686 N N . GLN A 1 344 ? 19.501 -11.909 -43.681 1.00 88.38 344 GLN A N 1
ATOM 2687 C CA . GLN A 1 344 ? 20.267 -12.515 -44.782 1.00 88.38 344 GLN A CA 1
ATOM 2688 C C . GLN A 1 344 ? 21.722 -12.802 -44.403 1.00 88.38 344 GLN A C 1
ATOM 2690 O O . GLN A 1 344 ? 22.323 -13.727 -44.948 1.00 88.38 344 GLN A O 1
ATOM 2695 N N . LEU A 1 345 ? 22.297 -12.027 -43.478 1.00 87.94 345 LEU A N 1
ATOM 2696 C CA . LEU A 1 345 ? 23.651 -12.263 -42.972 1.00 87.94 345 LEU A CA 1
ATOM 2697 C C . LEU A 1 345 ? 23.714 -13.538 -42.125 1.00 87.94 345 LEU A C 1
ATOM 2699 O O . LEU A 1 345 ? 24.667 -14.300 -42.252 1.00 87.94 345 LEU A O 1
ATOM 2703 N N . VAL A 1 346 ? 22.684 -13.813 -41.320 1.00 84.88 346 VAL A N 1
ATOM 2704 C CA . VAL A 1 346 ? 22.653 -15.010 -40.462 1.00 84.88 346 VAL A CA 1
ATOM 2705 C C . VAL A 1 346 ? 22.459 -16.304 -41.253 1.00 84.88 346 VAL A C 1
ATOM 2707 O O . VAL A 1 346 ? 23.002 -17.341 -40.879 1.00 84.88 346 VAL A O 1
ATOM 2710 N N . LEU A 1 347 ? 21.761 -16.256 -42.391 1.00 86.19 347 LEU A N 1
ATOM 2711 C CA . LEU A 1 347 ? 21.653 -17.405 -43.302 1.00 86.19 347 LEU A CA 1
ATOM 2712 C C . LEU A 1 347 ? 23.003 -17.825 -43.908 1.00 86.19 347 LEU A C 1
ATOM 2714 O O . LEU A 1 347 ? 23.104 -18.910 -44.468 1.00 86.19 347 LEU A O 1
ATOM 2718 N N . ARG A 1 348 ? 24.043 -16.986 -43.802 1.00 85.62 348 ARG A N 1
ATOM 2719 C CA . ARG A 1 348 ? 25.406 -17.317 -44.243 1.00 85.62 348 ARG A CA 1
ATOM 2720 C C . ARG A 1 348 ? 26.227 -18.046 -43.180 1.00 85.62 348 ARG A C 1
ATOM 2722 O O . ARG A 1 348 ? 27.342 -18.463 -43.485 1.00 85.62 348 ARG A O 1
ATOM 2729 N N . CYS A 1 349 ? 25.726 -18.170 -41.950 1.00 86.75 349 CYS A N 1
ATOM 2730 C CA . CYS A 1 349 ? 26.400 -18.948 -40.916 1.00 86.75 349 CYS A CA 1
ATOM 2731 C C . CYS A 1 349 ? 26.435 -20.437 -41.323 1.00 86.75 349 CYS A C 1
ATOM 2733 O O . CYS A 1 349 ? 25.388 -20.964 -41.697 1.00 86.75 349 CYS A O 1
ATOM 2735 N N . PRO A 1 350 ? 27.593 -21.116 -41.234 1.00 87.31 350 PRO A N 1
ATOM 2736 C CA . PRO A 1 350 ? 27.728 -22.535 -41.571 1.00 87.31 350 PRO A CA 1
ATOM 2737 C C . PRO A 1 350 ? 26.797 -23.455 -40.763 1.00 87.31 350 PRO A C 1
ATOM 2739 O O . PRO A 1 350 ? 26.558 -23.208 -39.580 1.00 87.31 350 PRO A O 1
ATOM 2742 N N . ASP A 1 351 ? 26.313 -24.538 -41.379 1.00 85.06 351 ASP A N 1
ATOM 2743 C CA . ASP A 1 351 ? 25.421 -25.516 -40.727 1.00 85.06 351 ASP A CA 1
ATOM 2744 C C . ASP A 1 351 ? 26.127 -26.349 -39.643 1.00 85.06 351 ASP A C 1
ATOM 2746 O O . ASP A 1 351 ? 25.488 -26.825 -38.707 1.00 85.06 351 ASP A O 1
ATOM 2750 N N . ASP A 1 352 ? 27.450 -26.504 -39.738 1.00 88.12 352 ASP A N 1
ATOM 2751 C CA . ASP A 1 352 ? 28.287 -27.186 -38.747 1.00 88.12 352 ASP A CA 1
ATOM 2752 C C . ASP A 1 352 ? 28.647 -26.296 -37.543 1.00 88.12 352 ASP A C 1
ATOM 2754 O O . ASP A 1 352 ? 29.317 -26.758 -36.619 1.00 88.12 352 ASP A O 1
ATOM 2758 N N . MET A 1 353 ? 28.210 -25.032 -37.519 1.00 90.44 353 MET A N 1
ATOM 2759 C CA . MET A 1 353 ? 28.445 -24.111 -36.406 1.00 90.44 353 MET A CA 1
ATOM 2760 C C . MET A 1 353 ? 27.505 -24.418 -35.220 1.00 90.44 353 MET A C 1
ATOM 2762 O O . MET A 1 353 ? 26.282 -24.399 -35.391 1.00 90.44 353 MET A O 1
ATOM 2766 N N . PRO A 1 354 ? 28.028 -24.626 -33.992 1.00 90.31 354 PRO A N 1
ATOM 2767 C CA . PRO A 1 354 ? 27.207 -24.814 -32.797 1.00 90.31 354 PRO A CA 1
ATOM 2768 C C . PRO A 1 354 ? 26.249 -23.645 -32.544 1.00 90.31 354 PRO A C 1
ATOM 2770 O O . PRO A 1 354 ? 26.567 -22.491 -32.835 1.00 90.31 354 PRO A O 1
ATOM 2773 N N . SER A 1 355 ? 25.100 -23.919 -31.918 1.00 87.06 355 SER A N 1
ATOM 2774 C CA . SER A 1 355 ? 24.064 -22.912 -31.636 1.00 87.06 355 SER A CA 1
ATOM 2775 C C . SER A 1 355 ? 24.577 -21.717 -30.820 1.00 87.06 355 SER A C 1
ATOM 2777 O O . SER A 1 355 ? 24.226 -20.579 -31.131 1.00 87.06 355 SER A O 1
ATOM 2779 N N . ALA A 1 356 ? 25.451 -21.954 -29.836 1.00 87.44 356 ALA A N 1
ATOM 2780 C CA . ALA A 1 356 ? 26.082 -20.900 -29.039 1.00 87.44 356 ALA A CA 1
ATOM 2781 C C . ALA A 1 356 ? 26.961 -19.971 -29.900 1.00 87.44 356 ALA A C 1
ATOM 2783 O O . ALA A 1 356 ? 26.786 -18.753 -29.871 1.00 87.44 356 ALA A O 1
ATOM 2784 N N . SER A 1 357 ? 27.838 -20.535 -30.740 1.00 89.75 357 SER A N 1
ATOM 2785 C CA . SER A 1 357 ? 28.691 -19.767 -31.663 1.00 89.75 357 SER A CA 1
ATOM 2786 C C . SER A 1 357 ? 27.884 -19.060 -32.757 1.00 89.75 357 SER A C 1
ATOM 2788 O O . SER A 1 357 ? 28.237 -17.957 -33.172 1.00 89.75 357 SER A O 1
ATOM 2790 N N . LYS A 1 358 ? 26.767 -19.650 -33.199 1.00 90.94 358 LYS A N 1
ATOM 2791 C CA . LYS A 1 358 ? 25.842 -19.027 -34.158 1.00 90.94 358 LYS A CA 1
ATOM 2792 C C . LYS A 1 358 ? 25.144 -17.806 -33.558 1.00 90.94 358 LYS A C 1
ATOM 2794 O O . LYS A 1 358 ? 25.002 -16.793 -34.240 1.00 90.94 358 LYS A O 1
ATOM 2799 N N . TYR A 1 359 ? 24.749 -17.873 -32.285 1.00 92.12 359 TYR A N 1
ATOM 2800 C CA . TYR A 1 359 ? 24.195 -16.721 -31.570 1.00 92.12 359 TYR A CA 1
ATOM 2801 C C . TYR A 1 359 ? 25.256 -15.641 -31.304 1.00 92.12 359 TYR A C 1
ATOM 2803 O O . TYR A 1 359 ? 24.972 -14.459 -31.485 1.00 92.12 359 TYR A O 1
ATOM 2811 N N . GLU A 1 360 ? 26.491 -16.021 -30.959 1.00 91.81 360 GLU A N 1
ATOM 2812 C CA . GLU A 1 360 ? 27.622 -15.084 -30.854 1.00 91.81 360 GLU A CA 1
ATOM 2813 C C . GLU A 1 360 ? 27.858 -14.345 -32.181 1.00 91.81 360 GLU A C 1
ATOM 2815 O O . GLU A 1 360 ? 27.905 -13.113 -32.204 1.00 91.81 360 GLU A O 1
ATOM 2820 N N . ALA A 1 361 ? 27.939 -15.073 -33.300 1.00 90.94 361 ALA A N 1
ATOM 2821 C CA . ALA A 1 361 ? 28.092 -14.484 -34.629 1.00 90.94 361 ALA A CA 1
ATOM 2822 C C . ALA A 1 361 ? 26.930 -13.559 -34.989 1.00 90.94 361 ALA A C 1
ATOM 2824 O O . ALA A 1 361 ? 27.148 -12.450 -35.480 1.00 90.94 361 ALA A O 1
ATOM 2825 N N . PHE A 1 362 ? 25.702 -13.974 -34.687 1.00 92.88 362 PHE A N 1
ATOM 2826 C CA . PHE A 1 362 ? 24.522 -13.143 -34.876 1.00 92.88 362 PHE A CA 1
ATOM 2827 C C . PHE A 1 362 ? 24.584 -11.848 -34.061 1.00 92.88 362 PHE A C 1
ATOM 2829 O O . PHE A 1 362 ? 24.332 -10.776 -34.612 1.00 92.88 362 PHE A O 1
ATOM 2836 N N . ASN A 1 363 ? 24.963 -11.916 -32.783 1.00 93.12 363 ASN A N 1
ATOM 2837 C CA . ASN A 1 363 ? 25.080 -10.724 -31.955 1.00 93.12 363 ASN A CA 1
ATOM 2838 C C . ASN A 1 363 ? 26.202 -9.795 -32.444 1.00 93.12 363 ASN A C 1
ATOM 2840 O O . ASN A 1 363 ? 25.997 -8.586 -32.520 1.00 93.12 363 ASN A O 1
ATOM 2844 N N . ARG A 1 364 ? 27.355 -10.334 -32.871 1.00 91.50 364 ARG A N 1
ATOM 2845 C CA . ARG A 1 364 ? 28.424 -9.516 -33.474 1.00 91.50 364 ARG A CA 1
ATOM 2846 C C . ARG A 1 364 ? 27.971 -8.826 -34.758 1.00 91.50 364 ARG A C 1
ATOM 2848 O O . ARG A 1 364 ? 28.232 -7.640 -34.920 1.00 91.50 364 ARG A O 1
ATOM 2855 N N . LEU A 1 365 ? 27.240 -9.522 -35.631 1.00 92.25 365 LEU A N 1
ATOM 2856 C CA . LEU A 1 365 ? 26.636 -8.924 -36.830 1.00 92.25 365 LEU A CA 1
ATOM 2857 C C . LEU A 1 365 ? 25.616 -7.836 -36.470 1.00 92.25 365 LEU A C 1
ATOM 2859 O O . LEU A 1 365 ? 25.568 -6.797 -37.129 1.00 92.25 365 LEU A O 1
ATOM 2863 N N . ARG A 1 366 ? 24.818 -8.051 -35.416 1.00 92.88 366 ARG A N 1
ATOM 2864 C CA . ARG A 1 366 ? 23.837 -7.079 -34.914 1.00 92.88 366 ARG A CA 1
ATOM 2865 C C . ARG A 1 366 ? 24.525 -5.806 -34.421 1.00 92.88 366 ARG A C 1
ATOM 2867 O O . ARG A 1 366 ? 24.126 -4.716 -34.820 1.00 92.88 366 ARG A O 1
ATOM 2874 N N . VAL A 1 367 ? 25.577 -5.947 -33.613 1.00 92.31 367 VAL A N 1
ATOM 2875 C CA . VAL A 1 367 ? 26.392 -4.832 -33.106 1.00 92.31 367 VAL A CA 1
ATOM 2876 C C . VAL A 1 367 ? 27.086 -4.095 -34.248 1.00 92.31 367 VAL A C 1
ATOM 2878 O O . VAL A 1 367 ? 26.961 -2.879 -34.337 1.00 92.31 367 VAL A O 1
ATOM 2881 N N . ALA A 1 368 ? 27.749 -4.814 -35.155 1.00 90.38 368 ALA A N 1
ATOM 2882 C CA . ALA A 1 368 ? 28.439 -4.230 -36.305 1.00 90.38 368 ALA A CA 1
ATOM 2883 C C . ALA A 1 368 ? 27.490 -3.391 -37.176 1.00 90.38 368 ALA A C 1
ATOM 2885 O O . ALA A 1 368 ? 27.794 -2.249 -37.525 1.00 90.38 368 ALA A O 1
ATOM 2886 N N . LYS A 1 369 ? 26.294 -3.923 -37.458 1.00 90.69 369 LYS A N 1
ATOM 2887 C CA . LYS A 1 369 ? 25.266 -3.225 -38.239 1.00 90.69 369 LYS A CA 1
ATOM 2888 C C . LYS A 1 369 ? 24.689 -2.007 -37.511 1.00 90.69 369 LYS A C 1
ATOM 2890 O O . LYS A 1 369 ? 24.387 -1.010 -38.159 1.00 90.69 369 LYS A O 1
ATOM 2895 N N . ALA A 1 370 ? 24.534 -2.075 -36.190 1.00 91.06 370 ALA A N 1
ATOM 2896 C CA . ALA A 1 370 ? 24.040 -0.960 -35.387 1.00 91.06 370 ALA A CA 1
ATOM 2897 C C . ALA A 1 370 ? 25.081 0.163 -35.238 1.00 91.06 370 ALA A C 1
ATOM 2899 O O . ALA A 1 370 ? 24.726 1.333 -35.358 1.00 91.06 370 ALA A O 1
ATOM 2900 N N . LEU A 1 371 ? 26.360 -0.183 -35.037 1.00 88.75 371 LEU A N 1
ATOM 2901 C CA . LEU A 1 371 ? 27.464 0.779 -34.940 1.00 88.75 371 LEU A CA 1
ATOM 2902 C C . LEU A 1 371 ? 27.699 1.527 -36.259 1.00 88.75 371 LEU A C 1
ATOM 2904 O O . LEU A 1 371 ? 27.826 2.751 -36.241 1.00 88.75 371 LEU A O 1
ATOM 2908 N N . GLY A 1 372 ? 27.685 0.815 -37.392 1.00 85.94 372 GLY A N 1
ATOM 2909 C CA . GLY A 1 372 ? 27.777 1.411 -38.734 1.00 85.94 372 GLY A CA 1
ATOM 2910 C C . GLY A 1 372 ? 26.494 2.099 -39.230 1.00 85.94 372 GLY A C 1
ATOM 2911 O O . GLY A 1 372 ? 26.501 2.732 -40.286 1.00 85.94 372 GLY A O 1
ATOM 2912 N N . GLY A 1 373 ? 25.390 1.973 -38.486 1.00 87.12 373 GLY A N 1
ATOM 2913 C CA . GLY A 1 373 ? 24.081 2.535 -38.815 1.00 87.12 373 GLY A CA 1
ATOM 2914 C C . GLY A 1 373 ? 23.890 3.985 -38.354 1.00 87.12 373 GLY A C 1
ATOM 2915 O O . GLY A 1 373 ? 24.829 4.777 -38.292 1.00 87.12 373 GLY A O 1
ATOM 2916 N N . SER A 1 374 ? 22.641 4.335 -38.035 1.00 90.81 374 SER A N 1
ATOM 2917 C CA . SER A 1 374 ? 22.276 5.666 -37.535 1.00 90.81 374 SER A CA 1
ATOM 2918 C C . SER A 1 374 ? 22.691 5.881 -36.077 1.00 90.81 374 SER A C 1
ATOM 2920 O O . SER A 1 374 ? 22.823 4.924 -35.309 1.00 90.81 374 SER A O 1
ATOM 2922 N N . LEU A 1 375 ? 22.786 7.148 -35.658 1.00 90.62 375 LEU A N 1
ATOM 2923 C CA . LEU A 1 375 ? 22.947 7.526 -34.248 1.00 90.62 375 LEU A CA 1
ATOM 2924 C C . LEU A 1 375 ? 21.919 6.842 -33.329 1.00 90.62 375 LEU A C 1
ATOM 2926 O O . LEU A 1 375 ? 22.271 6.357 -32.257 1.00 90.62 375 LEU A O 1
ATOM 2930 N N . GLU A 1 376 ? 20.663 6.743 -33.767 1.00 92.19 376 GLU A N 1
ATOM 2931 C CA . GLU A 1 376 ? 19.614 6.063 -33.001 1.00 92.19 376 GLU A CA 1
ATOM 2932 C C . GLU A 1 376 ? 19.878 4.555 -32.873 1.00 92.19 376 GLU A C 1
ATOM 2934 O O . GLU A 1 376 ? 19.754 3.994 -31.790 1.00 92.19 376 GLU A O 1
ATOM 2939 N N . SER A 1 377 ? 20.363 3.900 -33.934 1.00 92.06 377 SER A N 1
ATOM 2940 C CA . SER A 1 377 ? 20.750 2.481 -33.871 1.00 92.06 377 SER A CA 1
ATOM 2941 C C . SER A 1 377 ? 21.905 2.247 -32.887 1.00 92.06 377 SER A C 1
ATOM 2943 O O . SER A 1 377 ? 21.906 1.248 -32.162 1.00 92.06 377 SER A O 1
ATOM 2945 N N . ARG A 1 378 ? 22.863 3.187 -32.806 1.00 92.62 378 ARG A N 1
ATOM 2946 C CA . ARG A 1 378 ? 23.960 3.164 -31.819 1.00 92.62 378 ARG A CA 1
ATOM 2947 C C . ARG A 1 378 ? 23.456 3.305 -30.386 1.00 92.62 378 ARG A C 1
ATOM 2949 O O . ARG A 1 378 ? 23.846 2.526 -29.516 1.00 92.62 378 ARG A O 1
ATOM 2956 N N . ARG A 1 379 ? 22.558 4.262 -30.145 1.00 94.94 379 ARG A N 1
ATOM 2957 C CA . ARG A 1 379 ? 21.917 4.467 -28.835 1.00 94.94 379 ARG A CA 1
ATOM 2958 C C . ARG A 1 379 ? 21.117 3.238 -28.410 1.00 94.94 379 ARG A C 1
ATOM 2960 O O . ARG A 1 379 ? 21.235 2.798 -27.271 1.00 94.94 379 ARG A O 1
ATOM 2967 N N . GLN A 1 380 ? 20.382 2.627 -29.336 1.00 96.19 380 GLN A N 1
ATOM 2968 C CA . GLN A 1 380 ? 19.600 1.419 -29.078 1.00 96.19 380 GLN A CA 1
ATOM 2969 C C . GLN A 1 380 ? 20.471 0.196 -28.773 1.00 96.19 380 GLN A C 1
ATOM 2971 O O . GLN A 1 380 ? 20.193 -0.520 -27.813 1.00 96.19 380 GLN A O 1
ATOM 2976 N N . VAL A 1 381 ? 21.548 -0.058 -29.528 1.00 95.50 381 VAL A N 1
ATOM 2977 C CA . VAL A 1 381 ? 22.433 -1.201 -29.228 1.00 95.50 381 VAL A CA 1
ATOM 2978 C C . VAL A 1 381 ? 23.206 -0.999 -27.923 1.00 95.50 381 VAL A C 1
ATOM 2980 O O . VAL A 1 381 ? 23.425 -1.961 -27.184 1.00 95.50 381 VAL A O 1
ATOM 2983 N N . LEU A 1 382 ? 23.559 0.248 -27.591 1.00 95.94 382 LEU A N 1
ATOM 2984 C CA . LEU A 1 382 ? 24.102 0.593 -26.280 1.00 95.94 382 LEU A CA 1
ATOM 2985 C C . LEU A 1 382 ? 23.079 0.304 -25.172 1.00 95.94 382 LEU A C 1
ATOM 2987 O O . LEU A 1 382 ? 23.418 -0.366 -24.201 1.00 95.94 382 LEU A O 1
ATOM 2991 N N . ALA A 1 383 ? 21.822 0.717 -25.341 1.00 97.12 383 ALA A N 1
ATOM 2992 C CA . ALA A 1 383 ? 20.746 0.425 -24.395 1.00 97.12 383 ALA A CA 1
ATOM 2993 C C . ALA A 1 383 ? 20.533 -1.084 -24.188 1.00 97.12 383 ALA A C 1
ATOM 2995 O O . ALA A 1 383 ? 20.407 -1.529 -23.048 1.00 97.12 383 ALA A O 1
ATOM 2996 N N . VAL A 1 384 ? 20.563 -1.884 -25.263 1.00 97.88 384 VAL A N 1
ATOM 2997 C CA . VAL A 1 384 ? 20.509 -3.357 -25.188 1.00 97.88 384 VAL A CA 1
ATOM 2998 C C . VAL A 1 384 ? 21.650 -3.900 -24.327 1.00 97.88 384 VAL A C 1
ATOM 3000 O O . VAL A 1 384 ? 21.402 -4.714 -23.437 1.00 97.88 384 VAL A O 1
ATOM 3003 N N . ARG A 1 385 ? 22.886 -3.425 -24.539 1.00 96.94 385 ARG A N 1
ATOM 3004 C CA . ARG A 1 385 ? 24.046 -3.833 -23.732 1.00 96.94 385 ARG A CA 1
ATOM 3005 C C . ARG A 1 385 ? 23.865 -3.463 -22.258 1.00 96.94 385 ARG A C 1
ATOM 3007 O O . ARG A 1 385 ? 24.052 -4.320 -21.398 1.00 96.94 385 ARG A O 1
ATOM 3014 N N . LEU A 1 386 ? 23.476 -2.222 -21.956 1.00 97.69 386 LEU A N 1
ATOM 3015 C CA . LEU A 1 386 ? 23.291 -1.757 -20.575 1.00 97.69 386 LEU A CA 1
ATOM 3016 C C . LEU A 1 386 ? 22.180 -2.532 -19.854 1.00 97.69 386 LEU A C 1
ATOM 3018 O O . LEU A 1 386 ? 22.395 -3.012 -18.744 1.00 97.69 386 LEU A O 1
ATOM 3022 N N . LEU A 1 387 ? 21.030 -2.744 -20.500 1.00 98.12 387 LEU A N 1
ATOM 3023 C CA . LEU A 1 387 ? 19.932 -3.529 -19.931 1.00 98.12 387 LEU A CA 1
ATOM 3024 C C . LEU A 1 387 ? 20.320 -4.999 -19.721 1.00 98.12 387 LEU A C 1
ATOM 3026 O O . LEU A 1 387 ? 19.940 -5.590 -18.709 1.00 98.12 387 LEU A O 1
ATOM 3030 N N . ALA A 1 388 ? 21.092 -5.601 -20.632 1.00 97.81 388 ALA A N 1
ATOM 3031 C CA . ALA A 1 388 ? 21.603 -6.961 -20.457 1.00 97.81 388 ALA A CA 1
ATOM 3032 C C . ALA A 1 388 ? 22.536 -7.065 -19.238 1.00 97.81 388 ALA A C 1
ATOM 3034 O O . ALA A 1 388 ? 22.411 -8.003 -18.448 1.00 97.81 388 ALA A O 1
ATOM 3035 N N . ILE A 1 389 ? 23.411 -6.074 -19.031 1.00 97.19 389 ILE A N 1
ATOM 3036 C CA . ILE A 1 389 ? 24.247 -5.989 -17.826 1.00 97.19 389 ILE A CA 1
ATOM 3037 C C . ILE A 1 389 ? 23.368 -5.842 -16.572 1.00 97.19 389 ILE A C 1
ATOM 3039 O O . ILE A 1 389 ? 23.596 -6.570 -15.606 1.00 97.19 389 ILE A O 1
ATOM 3043 N N . SER A 1 390 ? 22.337 -4.986 -16.592 1.00 96.75 390 SER A N 1
ATOM 3044 C CA . SER A 1 390 ? 21.406 -4.810 -15.460 1.00 96.75 390 SER A CA 1
ATOM 3045 C C . SER A 1 390 ? 20.712 -6.115 -15.072 1.00 96.75 390 SER A C 1
ATOM 3047 O O . SER A 1 390 ? 20.654 -6.460 -13.893 1.00 96.75 390 SER A O 1
ATOM 3049 N N . ASN A 1 391 ? 20.231 -6.884 -16.056 1.00 96.50 391 ASN A N 1
ATOM 3050 C CA . ASN A 1 391 ? 19.636 -8.202 -15.821 1.00 96.50 391 ASN A CA 1
ATOM 3051 C C . ASN A 1 391 ? 20.610 -9.129 -15.076 1.00 96.50 391 ASN A C 1
ATOM 3053 O O . ASN A 1 391 ? 20.269 -9.709 -14.043 1.00 96.50 391 ASN A O 1
ATOM 3057 N N . LEU A 1 392 ? 21.848 -9.236 -15.567 1.00 95.31 392 LEU A N 1
ATOM 3058 C CA . LEU A 1 392 ? 22.872 -10.096 -14.971 1.00 95.31 392 LEU A CA 1
ATOM 3059 C C . LEU A 1 392 ? 23.316 -9.614 -13.584 1.00 95.31 392 LEU A C 1
ATOM 3061 O O . LEU A 1 392 ? 23.618 -10.455 -12.737 1.00 95.31 392 LEU A O 1
ATOM 3065 N N . ALA A 1 393 ? 23.318 -8.301 -13.335 1.00 94.06 393 ALA A N 1
ATOM 3066 C CA . ALA A 1 393 ? 23.669 -7.707 -12.043 1.00 94.06 393 ALA A CA 1
ATOM 3067 C C . ALA A 1 393 ? 22.688 -8.114 -10.933 1.00 94.06 393 ALA A C 1
ATOM 3069 O O . ALA A 1 393 ? 23.100 -8.385 -9.808 1.00 94.06 393 ALA A O 1
ATOM 3070 N N . TYR A 1 394 ? 21.394 -8.226 -11.248 1.00 92.56 394 TYR A N 1
ATOM 3071 C CA . TYR A 1 394 ? 20.391 -8.697 -10.287 1.00 92.56 394 TYR A CA 1
ATOM 3072 C C . TYR A 1 394 ? 20.380 -10.228 -10.110 1.00 92.56 394 TYR A C 1
ATOM 3074 O O . TYR A 1 394 ? 19.919 -10.716 -9.075 1.00 92.56 394 TYR A O 1
ATOM 3082 N N . ILE A 1 395 ? 20.878 -10.995 -11.088 1.00 91.50 395 ILE A N 1
ATOM 3083 C CA . ILE A 1 395 ? 20.823 -12.469 -11.089 1.00 91.50 395 ILE A CA 1
ATOM 3084 C C . ILE A 1 395 ? 22.071 -13.112 -10.482 1.00 91.50 395 ILE A C 1
ATOM 3086 O O . ILE A 1 395 ? 21.964 -14.071 -9.710 1.00 91.50 395 ILE A O 1
ATOM 3090 N N . HIS A 1 396 ? 23.259 -12.659 -10.878 1.00 90.00 396 HIS A N 1
ATOM 3091 C CA . HIS A 1 396 ? 24.511 -13.259 -10.434 1.00 90.00 396 HIS A CA 1
ATOM 3092 C C . HIS A 1 396 ? 24.883 -12.815 -9.017 1.00 90.00 396 HIS A C 1
ATOM 3094 O O . HIS A 1 396 ? 24.596 -11.705 -8.590 1.00 90.00 396 HIS A O 1
ATOM 3100 N N . SER A 1 397 ? 25.571 -13.696 -8.287 1.00 87.81 397 SER A N 1
ATOM 3101 C CA . SER A 1 397 ? 26.297 -13.297 -7.081 1.00 87.81 397 SER A CA 1
ATOM 3102 C C . SER A 1 397 ? 27.499 -12.430 -7.452 1.00 87.81 397 SER A C 1
ATOM 3104 O O . SER A 1 397 ? 28.065 -12.616 -8.531 1.00 87.81 397 SER A O 1
ATOM 3106 N N . ASP A 1 398 ? 27.955 -11.576 -6.534 1.00 87.19 398 ASP A N 1
ATOM 3107 C CA . ASP A 1 398 ? 29.056 -10.625 -6.745 1.00 87.19 398 ASP A CA 1
ATOM 3108 C C . ASP A 1 398 ? 30.270 -11.247 -7.451 1.00 87.19 398 ASP A C 1
ATOM 3110 O O . ASP A 1 398 ? 30.716 -10.750 -8.483 1.00 87.19 398 ASP A O 1
ATOM 3114 N N . SER A 1 399 ? 30.765 -12.390 -6.958 1.00 86.75 399 SER A N 1
ATOM 3115 C CA . SER A 1 399 ? 31.925 -13.078 -7.542 1.00 86.75 399 SER A CA 1
ATOM 3116 C C . SER A 1 399 ? 31.698 -13.503 -8.995 1.00 86.75 399 SER A C 1
ATOM 3118 O O . SER A 1 399 ? 32.559 -13.297 -9.846 1.00 86.75 399 SER A O 1
ATOM 3120 N N . ASN A 1 400 ? 30.525 -14.069 -9.286 1.00 89.19 400 ASN A N 1
ATOM 3121 C CA . ASN A 1 400 ? 30.182 -14.565 -10.614 1.00 89.19 400 ASN A CA 1
ATOM 3122 C C . ASN A 1 400 ? 29.930 -13.410 -11.578 1.00 89.19 400 ASN A C 1
ATOM 3124 O O . ASN A 1 400 ? 30.276 -13.516 -12.749 1.00 89.19 400 ASN A O 1
ATOM 3128 N N . PHE A 1 401 ? 29.339 -12.315 -11.101 1.00 91.50 401 PHE A N 1
ATOM 3129 C CA . PHE A 1 401 ? 29.129 -11.130 -11.919 1.00 91.50 401 PHE A CA 1
ATOM 3130 C C . PHE A 1 401 ? 30.465 -10.499 -12.323 1.00 91.50 401 PHE A C 1
ATOM 3132 O O . PHE A 1 401 ? 30.680 -10.212 -13.500 1.00 91.50 401 PHE A O 1
ATOM 3139 N N . VAL A 1 402 ? 31.400 -10.365 -11.377 1.00 89.00 402 VAL A N 1
ATOM 3140 C CA . VAL A 1 402 ? 32.744 -9.852 -11.673 1.00 89.00 402 VAL A CA 1
ATOM 3141 C C . VAL A 1 402 ? 33.477 -10.764 -12.659 1.00 89.00 402 VAL A C 1
ATOM 3143 O O . VAL A 1 402 ? 34.006 -10.279 -13.654 1.00 89.00 402 VAL A O 1
ATOM 3146 N N . GLU A 1 403 ? 33.461 -12.081 -12.441 1.00 89.50 403 GLU A N 1
ATOM 3147 C CA . GLU A 1 403 ? 34.176 -13.039 -13.295 1.00 89.50 403 GLU A CA 1
ATOM 3148 C C . GLU A 1 403 ? 33.566 -13.187 -14.700 1.00 89.50 403 GLU A C 1
ATOM 3150 O O . GLU A 1 403 ? 34.300 -13.325 -15.680 1.00 89.50 403 GLU A O 1
ATOM 3155 N N . LYS A 1 404 ? 32.233 -13.184 -14.820 1.00 87.44 404 LYS A N 1
ATOM 3156 C CA . LYS A 1 404 ? 31.544 -13.472 -16.090 1.00 87.44 404 LYS A CA 1
ATOM 3157 C C . LYS A 1 404 ? 31.194 -12.232 -16.904 1.00 87.44 404 LYS A C 1
ATOM 3159 O O . LYS A 1 404 ? 31.132 -12.327 -18.128 1.00 87.44 404 LYS A O 1
ATOM 3164 N N . VAL A 1 405 ? 30.941 -11.099 -16.248 1.00 90.19 405 VAL A N 1
ATOM 3165 C CA . VAL A 1 405 ? 30.448 -9.874 -16.902 1.00 90.19 405 VAL A CA 1
ATOM 3166 C C . VAL A 1 405 ? 31.506 -8.776 -16.883 1.00 90.19 405 VAL A C 1
ATOM 3168 O O . VAL A 1 405 ? 31.798 -8.198 -17.926 1.00 90.19 405 VAL A O 1
ATOM 3171 N N . LEU A 1 406 ? 32.135 -8.519 -15.731 1.00 90.06 406 LEU A N 1
ATOM 3172 C CA . LEU A 1 406 ? 33.101 -7.419 -15.577 1.00 90.06 406 LEU A CA 1
ATOM 3173 C C . LEU A 1 406 ? 34.569 -7.825 -15.757 1.00 90.06 406 LEU A C 1
ATOM 3175 O O . LEU A 1 406 ? 35.457 -7.028 -15.474 1.00 90.06 406 LEU A O 1
ATOM 3179 N N . ARG A 1 407 ? 34.864 -9.028 -16.256 1.00 87.88 407 ARG A N 1
ATOM 3180 C CA . ARG A 1 407 ? 36.254 -9.462 -16.458 1.00 87.88 407 ARG A CA 1
ATOM 3181 C C . ARG A 1 407 ? 37.020 -8.524 -17.385 1.00 87.88 407 ARG A C 1
ATOM 3183 O O . ARG A 1 407 ? 38.096 -8.069 -17.029 1.00 87.88 407 ARG A O 1
ATOM 3190 N N . HIS A 1 408 ? 36.431 -8.206 -18.536 1.00 83.12 408 HIS A N 1
ATOM 3191 C CA . HIS A 1 408 ? 37.017 -7.260 -19.484 1.00 83.12 408 HIS A CA 1
ATOM 3192 C C . HIS A 1 408 ? 37.038 -5.831 -18.934 1.00 83.12 408 HIS A C 1
ATOM 3194 O O . HIS A 1 408 ? 37.985 -5.106 -19.185 1.00 83.12 408 HIS A O 1
ATOM 3200 N N . ASP A 1 409 ? 36.028 -5.448 -18.151 1.00 86.31 409 ASP A N 1
ATOM 3201 C CA . ASP A 1 409 ? 35.955 -4.139 -17.496 1.00 86.31 409 ASP A CA 1
ATOM 3202 C C . ASP A 1 409 ? 37.113 -3.924 -16.507 1.00 86.31 409 ASP A C 1
ATOM 3204 O O . ASP A 1 409 ? 37.726 -2.863 -16.475 1.00 86.31 409 ASP A O 1
ATOM 3208 N N . SER A 1 410 ? 37.469 -4.956 -15.738 1.00 83.88 410 SER A N 1
ATOM 3209 C CA . SER A 1 410 ? 38.601 -4.921 -14.807 1.00 83.88 410 SER A CA 1
ATOM 3210 C C . SER A 1 410 ? 39.959 -4.730 -15.487 1.00 83.88 410 SER A C 1
ATOM 3212 O O . SER A 1 410 ? 40.869 -4.199 -14.849 1.00 83.88 410 SER A O 1
ATOM 3214 N N . ASP A 1 411 ? 40.089 -5.141 -16.750 1.00 83.62 411 ASP A N 1
ATOM 3215 C CA . ASP A 1 411 ? 41.310 -4.973 -17.544 1.00 83.62 411 ASP A CA 1
ATOM 3216 C C . ASP A 1 411 ? 41.407 -3.568 -18.178 1.00 83.62 411 ASP A C 1
ATOM 3218 O O . ASP A 1 411 ? 42.479 -3.167 -18.641 1.00 83.62 411 ASP A O 1
ATOM 3222 N N . GLU A 1 412 ? 40.314 -2.794 -18.174 1.00 84.62 412 GLU A N 1
ATOM 3223 C CA . GLU A 1 412 ? 40.268 -1.444 -18.734 1.00 84.62 412 GLU A CA 1
ATOM 3224 C C . GLU A 1 412 ? 40.818 -0.378 -17.781 1.00 84.62 412 GLU A C 1
ATOM 3226 O O . GLU A 1 412 ? 40.770 -0.478 -16.549 1.00 84.62 412 GLU A O 1
ATOM 3231 N N . THR A 1 413 ? 41.312 0.718 -18.365 1.00 86.56 413 THR A N 1
ATOM 3232 C CA . THR A 1 413 ? 41.706 1.893 -17.574 1.00 86.56 413 THR A CA 1
ATOM 3233 C C . THR A 1 413 ? 40.492 2.485 -16.861 1.00 86.56 413 THR A C 1
ATOM 3235 O O . THR A 1 413 ? 39.405 2.524 -17.433 1.00 86.56 413 THR A O 1
ATOM 3238 N N . ARG A 1 414 ? 40.687 3.028 -15.651 1.00 84.88 414 ARG A N 1
ATOM 3239 C CA . ARG A 1 414 ? 39.609 3.556 -14.792 1.00 84.88 414 ARG A CA 1
ATOM 3240 C C . ARG A 1 414 ? 38.601 4.451 -15.529 1.00 84.88 414 ARG A C 1
ATOM 3242 O O . ARG A 1 414 ? 37.408 4.311 -15.309 1.00 84.88 414 ARG A O 1
ATOM 3249 N N . ARG A 1 415 ? 39.060 5.316 -16.442 1.00 84.69 415 ARG A N 1
ATOM 3250 C CA . ARG A 1 415 ? 38.192 6.203 -17.240 1.00 84.69 415 ARG A CA 1
ATOM 3251 C C . ARG A 1 415 ? 37.153 5.445 -18.078 1.00 84.69 415 ARG A C 1
ATOM 3253 O O . ARG A 1 415 ? 36.054 5.949 -18.254 1.00 84.69 415 ARG A O 1
ATOM 3260 N N . TYR A 1 416 ? 37.503 4.277 -18.606 1.00 86.50 416 TYR A N 1
ATOM 3261 C CA . TYR A 1 416 ? 36.663 3.480 -19.506 1.00 86.50 416 TYR A CA 1
ATOM 3262 C C . TYR A 1 416 ? 35.963 2.312 -18.811 1.00 86.50 416 TYR A C 1
ATOM 3264 O O . TYR A 1 416 ? 35.246 1.553 -19.459 1.00 86.50 416 TYR A O 1
ATOM 3272 N N . GLN A 1 417 ? 36.141 2.184 -17.497 1.00 91.25 417 GLN A N 1
ATOM 3273 C CA . GLN A 1 417 ? 35.365 1.243 -16.708 1.00 91.25 417 GLN A CA 1
ATOM 3274 C C . GLN A 1 417 ? 33.898 1.673 -16.678 1.00 91.25 417 GLN A C 1
ATOM 3276 O O . GLN A 1 417 ? 33.575 2.862 -16.619 1.00 91.25 417 GLN A O 1
ATOM 3281 N N . LEU A 1 418 ? 33.008 0.689 -16.677 1.00 91.56 418 LEU A N 1
ATOM 3282 C CA . LEU A 1 418 ? 31.569 0.833 -16.826 1.00 91.56 418 LEU A CA 1
ATOM 3283 C C . LEU A 1 418 ? 30.986 1.852 -15.846 1.00 91.56 418 LEU A C 1
ATOM 3285 O O . LEU A 1 418 ? 30.233 2.722 -16.259 1.00 91.56 418 LEU A O 1
ATOM 3289 N N . VAL A 1 419 ? 31.367 1.785 -14.568 1.00 91.50 419 VAL A N 1
ATOM 3290 C CA . VAL A 1 419 ? 30.854 2.693 -13.527 1.00 91.50 419 VAL A CA 1
ATOM 3291 C C . VAL A 1 419 ? 31.172 4.159 -13.842 1.00 91.50 419 VAL A C 1
ATOM 3293 O O . VAL A 1 419 ? 30.297 5.011 -13.726 1.00 91.50 419 VAL A O 1
ATOM 3296 N N . TYR A 1 420 ? 32.398 4.443 -14.289 1.00 92.06 420 TYR A N 1
ATOM 3297 C CA . TYR A 1 420 ? 32.838 5.796 -14.640 1.00 92.06 420 TYR A CA 1
ATOM 3298 C C . TYR A 1 420 ? 32.230 6.267 -15.968 1.00 92.06 420 TYR A C 1
ATOM 3300 O O . TYR A 1 420 ? 31.861 7.426 -16.115 1.00 92.06 420 TYR A O 1
ATOM 3308 N N . GLN A 1 421 ? 32.048 5.368 -16.934 1.00 92.88 421 GLN A N 1
ATOM 3309 C CA . GLN A 1 421 ? 31.355 5.696 -18.181 1.00 92.88 421 GLN A CA 1
ATOM 3310 C C . GLN A 1 421 ? 29.863 5.986 -17.964 1.00 92.88 421 GLN A C 1
ATOM 3312 O O . GLN A 1 421 ? 29.312 6.888 -18.588 1.00 92.88 421 GLN A O 1
ATOM 3317 N N . LEU A 1 422 ? 29.210 5.262 -17.052 1.00 93.00 422 LEU A N 1
ATOM 3318 C CA . LEU A 1 422 ? 27.823 5.518 -16.663 1.00 93.00 422 LEU A CA 1
ATOM 3319 C C . LEU A 1 422 ? 27.670 6.856 -15.932 1.00 93.00 422 LEU A C 1
ATOM 3321 O O . LEU A 1 422 ? 26.687 7.552 -16.175 1.00 93.00 422 LEU A O 1
ATOM 3325 N N . SER A 1 423 ? 28.629 7.244 -15.081 1.00 90.75 423 SER A N 1
ATOM 3326 C CA . SER A 1 423 ? 28.606 8.564 -14.434 1.00 90.75 423 SER A CA 1
ATOM 3327 C C . SER A 1 423 ? 28.807 9.713 -15.426 1.00 90.75 423 SER A C 1
ATOM 3329 O O . SER A 1 423 ? 28.197 10.765 -15.264 1.00 90.75 423 SER A O 1
ATOM 3331 N N . GLU A 1 424 ? 29.612 9.519 -16.472 1.00 89.19 424 GLU A N 1
ATOM 3332 C CA . GLU A 1 424 ? 29.780 10.514 -17.541 1.00 89.19 424 GLU A CA 1
ATOM 3333 C C . GLU A 1 424 ? 28.537 10.609 -18.442 1.00 89.19 424 GLU A C 1
ATOM 3335 O O . GLU A 1 424 ? 28.163 11.704 -18.846 1.00 89.19 424 GLU A O 1
ATOM 3340 N N . LEU A 1 425 ? 27.842 9.494 -18.711 1.00 89.44 425 LEU A N 1
ATOM 3341 C CA . LEU A 1 425 ? 26.597 9.490 -19.499 1.00 89.44 425 LEU A CA 1
ATOM 3342 C C . LEU A 1 425 ? 25.478 10.338 -18.874 1.00 89.44 425 LEU A C 1
ATOM 3344 O O . LEU A 1 425 ? 24.653 10.876 -19.609 1.00 89.44 425 LEU A O 1
ATOM 3348 N N . ILE A 1 426 ? 25.428 10.426 -17.541 1.00 89.06 426 ILE A N 1
ATOM 3349 C CA . ILE A 1 426 ? 24.429 11.220 -16.800 1.00 89.06 426 ILE A CA 1
ATOM 3350 C C . ILE A 1 426 ? 24.894 12.660 -16.535 1.00 89.06 426 ILE A C 1
ATOM 3352 O O . ILE A 1 426 ? 24.106 13.492 -16.080 1.00 89.06 426 ILE A O 1
ATOM 3356 N N . HIS A 1 427 ? 26.171 12.962 -16.778 1.00 83.31 427 HIS A N 1
ATOM 3357 C CA . HIS A 1 427 ? 26.708 14.305 -16.620 1.00 83.31 427 HIS A CA 1
ATOM 3358 C C . HIS A 1 427 ? 26.302 15.162 -17.833 1.00 83.31 427 HIS A C 1
ATOM 3360 O O . HIS A 1 427 ? 26.462 14.722 -18.973 1.00 83.31 427 HIS A O 1
ATOM 3366 N N . PRO A 1 428 ? 25.794 16.394 -17.645 1.00 70.38 428 PRO A N 1
ATOM 3367 C CA . PRO A 1 428 ? 25.470 17.254 -18.775 1.00 70.38 428 PRO A CA 1
ATOM 3368 C C . PRO A 1 428 ? 26.728 17.606 -19.557 1.00 70.38 428 PRO A C 1
ATOM 3370 O O . PRO A 1 428 ? 27.785 17.885 -18.984 1.00 70.38 428 PRO A O 1
ATOM 3373 N N . SER A 1 429 ? 26.610 17.592 -20.877 1.00 65.56 429 SER A N 1
ATOM 3374 C CA . SER A 1 429 ? 27.724 17.914 -21.754 1.00 65.56 429 SER A CA 1
ATOM 3375 C C . SER A 1 429 ? 28.043 19.414 -21.694 1.00 65.56 429 SER A C 1
ATOM 3377 O O . SER A 1 429 ? 27.175 20.241 -21.427 1.00 65.56 429 SER A O 1
ATOM 3379 N N . THR A 1 430 ? 29.305 19.783 -21.911 1.00 57.03 430 THR A N 1
ATOM 3380 C CA . THR A 1 430 ? 29.713 21.187 -22.059 1.00 57.03 430 THR A CA 1
ATOM 3381 C C . THR A 1 430 ? 29.125 21.793 -23.342 1.00 57.03 430 THR A C 1
ATOM 3383 O O . THR A 1 430 ? 28.943 21.085 -24.338 1.00 57.03 430 THR A O 1
ATOM 3386 N N . ASP A 1 431 ? 28.823 23.098 -23.303 1.00 48.00 431 ASP A N 1
ATOM 3387 C CA . ASP A 1 431 ? 28.092 23.841 -24.344 1.00 48.00 431 ASP A CA 1
ATOM 3388 C C . ASP A 1 431 ? 28.542 23.505 -25.787 1.00 48.00 431 ASP A C 1
ATOM 3390 O O . ASP A 1 431 ? 29.732 23.557 -26.107 1.00 48.00 431 ASP A O 1
ATOM 3394 N N . ASN A 1 432 ? 27.555 23.230 -26.659 1.00 54.75 432 ASN A N 1
ATOM 3395 C CA . ASN A 1 432 ? 27.624 22.902 -28.103 1.00 54.75 432 ASN A CA 1
ATOM 3396 C C . ASN A 1 432 ? 27.869 21.434 -28.532 1.00 54.75 432 ASN A C 1
ATOM 3398 O O . ASN A 1 432 ? 28.231 21.202 -29.689 1.00 54.75 432 ASN A O 1
ATOM 3402 N N . SER A 1 433 ? 27.631 20.432 -27.681 1.00 66.50 433 SER A N 1
ATOM 3403 C CA . SER A 1 433 ? 27.672 19.007 -28.076 1.00 66.50 433 SER A CA 1
ATOM 3404 C C . SER A 1 433 ? 26.283 18.349 -28.101 1.00 66.50 433 SER A C 1
ATOM 3406 O O . SER A 1 433 ? 25.347 18.831 -27.468 1.00 66.50 433 SER A O 1
ATOM 3408 N N . ILE A 1 434 ? 26.122 17.271 -28.884 1.00 76.88 434 ILE A N 1
ATOM 3409 C CA . ILE A 1 434 ? 24.876 16.489 -28.929 1.00 76.88 434 ILE A CA 1
ATOM 3410 C C . ILE A 1 434 ? 24.682 15.827 -27.561 1.00 76.88 434 ILE A C 1
ATOM 3412 O O . ILE A 1 434 ? 25.468 14.957 -27.193 1.00 76.88 434 ILE A O 1
ATOM 3416 N N . GLU A 1 435 ? 23.632 16.204 -26.833 1.00 83.94 435 GLU A N 1
ATOM 3417 C CA . GLU A 1 435 ? 23.348 15.628 -25.518 1.00 83.94 435 GLU A CA 1
ATOM 3418 C C . GLU A 1 435 ? 22.865 14.168 -25.607 1.00 83.94 435 GLU A C 1
ATOM 3420 O O . GLU A 1 435 ? 22.235 13.726 -26.581 1.00 83.94 435 GLU A O 1
ATOM 3425 N N . VAL A 1 436 ? 23.160 13.407 -24.552 1.00 88.69 436 VAL A N 1
ATOM 3426 C CA . VAL A 1 436 ? 22.649 12.047 -24.358 1.00 88.69 436 VAL A CA 1
ATOM 3427 C C . VAL A 1 436 ? 21.154 12.126 -24.008 1.00 88.69 436 VAL A C 1
ATOM 3429 O O . VAL A 1 436 ? 20.811 12.825 -23.055 1.00 88.69 436 VAL A O 1
ATOM 3432 N N . PRO A 1 437 ? 20.255 11.407 -24.709 1.00 92.25 437 PRO A N 1
ATOM 3433 C CA . PRO A 1 437 ? 18.819 11.437 -24.422 1.00 92.25 437 PRO A CA 1
ATOM 3434 C C . PRO A 1 437 ? 18.475 10.984 -23.001 1.00 92.25 437 PRO A C 1
ATOM 3436 O O . PRO A 1 437 ? 19.092 10.051 -22.480 1.00 92.25 437 PRO A O 1
ATOM 3439 N N . LEU A 1 438 ? 17.435 11.582 -22.414 1.00 91.56 438 LEU A N 1
ATOM 3440 C CA . LEU A 1 438 ? 16.994 11.287 -21.048 1.00 91.56 438 LEU A CA 1
ATOM 3441 C C . LEU A 1 438 ? 16.645 9.810 -20.852 1.00 91.56 438 LEU A C 1
ATOM 3443 O O . LEU A 1 438 ? 17.117 9.213 -19.891 1.00 91.56 438 LEU A O 1
ATOM 3447 N N . TRP A 1 439 ? 15.931 9.182 -21.791 1.00 93.69 439 TRP A N 1
ATOM 3448 C CA . TRP A 1 439 ? 15.585 7.757 -21.697 1.00 93.69 439 TRP A CA 1
ATOM 3449 C C . TRP A 1 439 ? 16.818 6.838 -21.585 1.00 93.69 439 TRP A C 1
ATOM 3451 O O . TRP A 1 439 ? 16.775 5.812 -20.902 1.00 93.69 439 TRP A O 1
ATOM 3461 N N . LEU A 1 440 ? 17.940 7.199 -22.223 1.00 94.38 440 LEU A N 1
ATOM 3462 C CA . LEU A 1 440 ? 19.193 6.441 -22.148 1.00 94.38 440 LEU A CA 1
ATOM 3463 C C . LEU A 1 440 ? 19.925 6.724 -20.830 1.00 94.38 440 LEU A C 1
ATOM 3465 O O . LEU A 1 440 ? 20.478 5.802 -20.225 1.00 94.38 440 LEU A O 1
ATOM 3469 N N . GLN A 1 441 ? 19.870 7.969 -20.346 1.00 94.69 441 GLN A N 1
ATOM 3470 C CA . GLN A 1 441 ? 20.346 8.319 -19.006 1.00 94.69 441 GLN A CA 1
ATOM 3471 C C . GLN A 1 441 ? 19.571 7.562 -17.916 1.00 94.69 441 GLN A C 1
ATOM 3473 O O . GLN A 1 441 ? 20.198 7.049 -16.993 1.00 94.69 441 GLN A O 1
ATOM 3478 N N . SER A 1 442 ? 18.247 7.402 -18.037 1.00 94.94 442 SER A N 1
ATOM 3479 C CA . SER A 1 442 ? 17.411 6.636 -17.095 1.00 94.94 442 SER A CA 1
ATOM 3480 C C . SER A 1 442 ? 17.832 5.166 -17.008 1.00 94.94 442 SER A C 1
ATOM 3482 O O . SER A 1 442 ? 17.915 4.601 -15.914 1.00 94.94 442 SER A O 1
ATOM 3484 N N . ILE A 1 443 ? 18.179 4.548 -18.146 1.00 96.12 443 ILE A N 1
ATOM 3485 C CA . ILE A 1 443 ? 18.762 3.194 -18.179 1.00 96.12 443 ILE A CA 1
ATOM 3486 C C . ILE A 1 443 ? 20.117 3.177 -17.458 1.00 96.12 443 ILE A C 1
ATOM 3488 O O . ILE A 1 443 ? 20.381 2.263 -16.676 1.00 96.12 443 ILE A O 1
ATOM 3492 N N . GLY A 1 444 ? 20.960 4.190 -17.684 1.00 95.81 444 GLY A N 1
ATOM 3493 C CA . GLY A 1 444 ? 22.251 4.334 -17.011 1.00 95.81 444 GLY A CA 1
ATOM 3494 C C . GLY A 1 444 ? 22.130 4.487 -15.490 1.00 95.81 444 GLY A C 1
ATOM 3495 O O . GLY A 1 444 ? 22.818 3.783 -14.753 1.00 95.81 444 GLY A O 1
ATOM 3496 N N . LEU A 1 445 ? 21.211 5.333 -15.016 1.00 95.19 445 LEU A N 1
ATOM 3497 C CA . LEU A 1 445 ? 20.892 5.526 -13.595 1.00 95.19 445 LEU A CA 1
ATOM 3498 C C . LEU A 1 445 ? 20.383 4.232 -12.949 1.00 95.19 445 LEU A C 1
ATOM 3500 O O . LEU A 1 445 ? 20.857 3.846 -11.882 1.00 95.19 445 LEU A O 1
ATOM 3504 N N . SER A 1 446 ? 19.481 3.523 -13.627 1.00 94.94 446 SER A N 1
ATOM 3505 C CA . SER A 1 446 ? 18.946 2.241 -13.147 1.00 94.94 446 SER A CA 1
ATOM 3506 C C . SER A 1 446 ? 20.031 1.155 -13.077 1.00 94.94 446 SER A C 1
ATOM 3508 O O . SER A 1 446 ? 20.040 0.328 -12.166 1.00 94.94 446 SER A O 1
ATOM 3510 N N . LEU A 1 447 ? 20.991 1.156 -14.011 1.00 95.94 447 LEU A N 1
ATOM 3511 C CA . LEU A 1 447 ? 22.147 0.259 -13.949 1.00 95.94 447 LEU A CA 1
ATOM 3512 C C . LEU A 1 447 ? 23.110 0.645 -12.817 1.00 95.94 447 LEU A C 1
ATOM 3514 O O . LEU A 1 447 ? 23.581 -0.242 -12.111 1.00 95.94 447 LEU A O 1
ATOM 3518 N N . LEU A 1 448 ? 23.378 1.936 -12.596 1.00 94.06 448 LEU A N 1
ATOM 3519 C CA . LEU A 1 448 ? 24.159 2.399 -11.440 1.00 94.06 448 LEU A CA 1
ATOM 3520 C C . LEU A 1 448 ? 23.513 1.957 -10.119 1.00 94.06 448 LEU A C 1
ATOM 3522 O O . LEU A 1 448 ? 24.224 1.542 -9.203 1.00 94.06 448 LEU A O 1
ATOM 3526 N N . GLU A 1 449 ? 22.179 1.964 -10.039 1.00 91.81 449 GLU A N 1
ATOM 3527 C CA . GLU A 1 449 ? 21.448 1.440 -8.883 1.00 91.81 449 GLU A CA 1
ATOM 3528 C C . GLU A 1 449 ? 21.699 -0.063 -8.717 1.00 91.81 449 GLU A C 1
ATOM 3530 O O . GLU A 1 449 ? 22.101 -0.506 -7.640 1.00 91.81 449 GLU A O 1
ATOM 3535 N N . ALA A 1 450 ? 21.553 -0.851 -9.786 1.00 91.44 450 ALA A N 1
ATOM 3536 C CA . ALA A 1 450 ? 21.849 -2.283 -9.757 1.00 91.44 450 ALA A CA 1
ATOM 3537 C C . ALA A 1 450 ? 23.304 -2.569 -9.336 1.00 91.44 450 ALA A C 1
ATOM 3539 O O . ALA A 1 450 ? 23.552 -3.449 -8.508 1.00 91.44 450 ALA A O 1
ATOM 3540 N N . MET A 1 451 ? 24.265 -1.797 -9.859 1.00 90.00 451 MET A N 1
ATOM 3541 C CA . MET A 1 451 ? 25.690 -1.911 -9.536 1.00 90.00 451 MET A CA 1
ATOM 3542 C C . MET A 1 451 ? 26.006 -1.505 -8.098 1.00 90.00 451 MET A C 1
ATOM 3544 O O . MET A 1 451 ? 26.936 -2.061 -7.513 1.00 90.00 451 MET A O 1
ATOM 3548 N N . SER A 1 452 ? 25.232 -0.591 -7.505 1.00 86.56 452 SER A N 1
ATOM 3549 C CA . SER A 1 452 ? 25.387 -0.228 -6.094 1.00 86.56 452 SER A CA 1
ATOM 3550 C C . SER A 1 452 ? 25.198 -1.432 -5.175 1.00 86.56 452 SER A C 1
ATOM 3552 O O . SER A 1 452 ? 25.870 -1.532 -4.151 1.00 86.56 452 SER A O 1
ATOM 3554 N N . GLY A 1 453 ? 24.348 -2.391 -5.556 1.00 82.88 453 GLY A N 1
ATOM 3555 C CA . GLY A 1 453 ? 24.132 -3.630 -4.810 1.00 82.88 453 GLY A CA 1
ATOM 3556 C C . GLY A 1 453 ? 25.325 -4.594 -4.807 1.00 82.88 453 GLY A C 1
ATOM 3557 O O . GLY A 1 453 ? 25.281 -5.575 -4.071 1.00 82.88 453 GLY A O 1
ATOM 3558 N N . ILE A 1 454 ? 26.370 -4.335 -5.602 1.00 86.88 454 ILE A N 1
ATOM 3559 C CA . ILE A 1 454 ? 27.548 -5.198 -5.753 1.00 86.88 454 ILE A CA 1
ATOM 3560 C C . ILE A 1 454 ? 28.680 -4.664 -4.874 1.00 86.88 454 ILE A C 1
ATOM 3562 O O . ILE A 1 454 ? 29.298 -3.634 -5.164 1.00 86.88 454 ILE A O 1
ATOM 3566 N N . HIS A 1 455 ? 29.022 -5.394 -3.814 1.00 83.56 455 HIS A N 1
ATOM 3567 C CA . HIS A 1 455 ? 29.911 -4.892 -2.764 1.00 83.56 455 HIS A CA 1
ATOM 3568 C C . HIS A 1 455 ? 31.319 -4.548 -3.263 1.00 83.56 455 HIS A C 1
ATOM 3570 O O . HIS A 1 455 ? 31.926 -3.587 -2.786 1.00 83.56 455 HIS A O 1
ATOM 3576 N N . SER A 1 456 ? 31.841 -5.294 -4.240 1.00 84.25 456 SER A N 1
ATOM 3577 C CA . SER A 1 456 ? 33.172 -5.051 -4.811 1.00 84.25 456 SER A CA 1
ATOM 3578 C C . SER A 1 456 ? 33.269 -3.765 -5.635 1.00 84.25 456 SER A C 1
ATOM 3580 O O . SER A 1 456 ? 34.378 -3.306 -5.884 1.00 84.25 456 SER A O 1
ATOM 3582 N N . LYS A 1 457 ? 32.139 -3.195 -6.074 1.00 86.31 457 LYS A N 1
ATOM 3583 C CA . LYS A 1 457 ? 32.086 -1.993 -6.925 1.00 86.31 457 LYS A CA 1
ATOM 3584 C C . LYS A 1 457 ? 31.582 -0.747 -6.196 1.00 86.31 457 LYS A C 1
ATOM 3586 O O . LYS A 1 457 ? 31.650 0.343 -6.752 1.00 86.31 457 LYS A O 1
ATOM 3591 N N . ALA A 1 458 ? 31.174 -0.876 -4.932 1.00 81.25 458 ALA A N 1
ATOM 3592 C CA . ALA A 1 458 ? 30.682 0.240 -4.123 1.00 81.25 458 ALA A CA 1
ATOM 3593 C C . ALA A 1 458 ? 31.681 1.414 -4.019 1.00 81.25 458 ALA A C 1
ATOM 3595 O O . ALA A 1 458 ? 31.277 2.572 -4.073 1.00 81.25 458 ALA A O 1
ATOM 3596 N N . GLN A 1 459 ? 32.988 1.135 -3.913 1.00 82.25 459 GLN A N 1
ATOM 3597 C CA . GLN A 1 459 ? 34.016 2.183 -3.831 1.00 82.25 459 GLN A CA 1
ATOM 3598 C C . GLN A 1 459 ? 34.240 2.899 -5.172 1.00 82.25 459 GLN A C 1
ATOM 3600 O O . GLN A 1 459 ? 34.385 4.121 -5.194 1.00 82.25 459 GLN A O 1
ATOM 3605 N N . ASP A 1 460 ? 34.232 2.154 -6.280 1.00 86.44 460 ASP A N 1
ATOM 3606 C CA . ASP A 1 460 ? 34.328 2.728 -7.626 1.00 86.44 460 ASP A CA 1
ATOM 3607 C C . ASP A 1 460 ? 33.111 3.626 -7.904 1.00 86.44 460 ASP A C 1
ATOM 3609 O O . ASP A 1 460 ? 33.263 4.721 -8.436 1.00 86.44 460 ASP A O 1
ATOM 3613 N N . LEU A 1 461 ? 31.919 3.210 -7.459 1.00 87.50 461 LEU A N 1
ATOM 3614 C CA . LEU A 1 461 ? 30.674 3.975 -7.579 1.00 87.50 461 LEU A CA 1
ATOM 3615 C C . LEU A 1 461 ? 30.700 5.277 -6.772 1.00 87.50 461 LEU A C 1
ATOM 3617 O O . LEU A 1 461 ? 30.379 6.336 -7.312 1.00 87.50 461 LEU A O 1
ATOM 3621 N N . SER A 1 462 ? 31.127 5.205 -5.508 1.00 79.69 462 SER A N 1
ATOM 3622 C CA . SER A 1 462 ? 31.313 6.372 -4.630 1.00 79.69 462 SER A CA 1
ATOM 3623 C C . SER A 1 462 ? 32.272 7.393 -5.269 1.00 79.69 462 SER A C 1
ATOM 3625 O O . SER A 1 462 ? 31.973 8.586 -5.348 1.00 79.69 462 SER A O 1
ATOM 3627 N N . SER A 1 463 ? 33.382 6.904 -5.838 1.00 86.25 463 SER A N 1
ATOM 3628 C CA . SER A 1 463 ? 34.375 7.727 -6.537 1.00 86.25 463 SER A CA 1
ATOM 3629 C C . SER A 1 463 ? 33.882 8.299 -7.869 1.00 86.25 463 SER A C 1
ATOM 3631 O O . SER A 1 463 ? 34.238 9.428 -8.186 1.00 86.25 463 SER A O 1
ATOM 3633 N N . ALA A 1 464 ? 33.129 7.543 -8.667 1.00 86.81 464 ALA A N 1
ATOM 3634 C CA . ALA A 1 464 ? 32.662 7.980 -9.983 1.00 86.81 464 ALA A CA 1
ATOM 3635 C C . ALA A 1 464 ? 31.569 9.051 -9.877 1.00 86.81 464 ALA A C 1
ATOM 3637 O O . ALA A 1 464 ? 31.595 10.053 -10.585 1.00 86.81 464 ALA A O 1
ATOM 3638 N N . LEU A 1 465 ? 30.631 8.875 -8.942 1.00 83.81 465 LEU A N 1
ATOM 3639 C CA . LEU A 1 465 ? 29.541 9.825 -8.705 1.00 83.81 465 LEU A CA 1
ATOM 3640 C C . LEU A 1 465 ? 29.957 11.032 -7.851 1.00 83.81 465 LEU A C 1
ATOM 3642 O O . LEU A 1 465 ? 29.180 11.985 -7.734 1.00 83.81 465 LEU A O 1
ATOM 3646 N N . ASN A 1 466 ? 31.169 11.009 -7.279 1.00 80.19 466 ASN A N 1
ATOM 3647 C CA . ASN A 1 466 ? 31.674 11.997 -6.324 1.00 80.19 466 ASN A CA 1
ATOM 3648 C C . ASN A 1 466 ? 30.682 12.228 -5.168 1.00 80.19 466 ASN A C 1
ATOM 3650 O O . ASN A 1 466 ? 30.345 13.366 -4.838 1.00 80.19 466 ASN A O 1
ATOM 3654 N N . THR A 1 467 ? 30.186 11.141 -4.568 1.00 69.69 467 THR A N 1
ATOM 3655 C CA . THR A 1 467 ? 29.156 11.185 -3.510 1.00 69.69 467 THR A CA 1
ATOM 3656 C C . THR A 1 467 ? 29.640 11.885 -2.240 1.00 69.69 467 THR A C 1
ATOM 3658 O O . THR A 1 467 ? 28.838 12.411 -1.481 1.00 69.69 467 THR A O 1
ATOM 3661 N N . ASN A 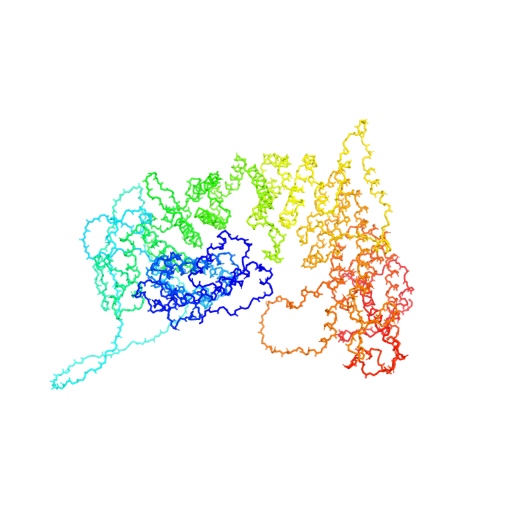1 468 ? 30.949 11.942 -2.014 1.00 64.81 468 ASN A N 1
ATOM 3662 C CA . ASN A 1 468 ? 31.579 12.615 -0.881 1.00 64.81 468 ASN A CA 1
ATOM 3663 C C . ASN A 1 468 ? 31.889 14.108 -1.130 1.00 64.81 468 ASN A C 1
ATOM 3665 O O . ASN A 1 468 ? 32.511 14.742 -0.279 1.00 64.81 468 ASN A O 1
ATOM 3669 N N . VAL A 1 469 ? 31.494 14.679 -2.278 1.00 68.94 469 VAL A N 1
ATOM 3670 C CA . VAL A 1 469 ? 31.788 16.075 -2.649 1.00 68.94 469 VAL A CA 1
ATOM 3671 C C . VAL A 1 469 ? 30.501 16.861 -2.909 1.00 68.94 469 VAL A C 1
ATOM 3673 O O . VAL A 1 469 ? 29.697 16.498 -3.762 1.00 68.94 469 VAL A O 1
ATOM 3676 N N . ASN A 1 470 ? 30.359 18.029 -2.272 1.00 59.25 470 ASN A N 1
ATOM 3677 C CA . ASN A 1 470 ? 29.188 18.915 -2.411 1.00 59.25 470 ASN A CA 1
ATOM 3678 C C . ASN A 1 470 ? 28.936 19.474 -3.833 1.00 59.25 470 ASN A C 1
ATOM 3680 O O . ASN A 1 470 ? 27.846 19.976 -4.129 1.00 59.25 470 ASN A O 1
ATOM 3684 N N . HIS A 1 471 ? 29.934 19.407 -4.715 1.00 66.56 471 HIS A N 1
ATOM 3685 C CA . HIS A 1 471 ? 29.863 19.774 -6.137 1.00 66.56 471 HIS A CA 1
ATOM 3686 C C . HIS A 1 471 ? 30.016 18.557 -7.069 1.00 66.56 471 HIS A C 1
ATOM 3688 O O . HIS A 1 471 ? 30.313 18.723 -8.247 1.00 66.56 471 HIS A O 1
ATOM 3694 N N . GLY A 1 472 ? 29.850 17.340 -6.541 1.00 73.19 472 GLY A N 1
ATOM 3695 C CA . GLY A 1 472 ? 29.923 16.101 -7.311 1.00 73.19 472 GLY A CA 1
ATOM 3696 C C . GLY A 1 472 ? 28.778 15.933 -8.314 1.00 73.19 472 GLY A C 1
ATOM 3697 O O . GLY A 1 472 ? 27.765 16.636 -8.257 1.00 73.19 472 GLY A O 1
ATOM 3698 N N . ILE A 1 473 ? 28.935 14.958 -9.213 1.00 82.94 473 ILE A N 1
ATOM 3699 C CA . ILE A 1 473 ? 28.014 14.684 -10.328 1.00 82.94 473 ILE A CA 1
ATOM 3700 C C . ILE A 1 473 ? 26.599 14.410 -9.806 1.00 82.94 473 ILE A C 1
ATOM 3702 O O . ILE A 1 473 ? 25.647 15.034 -10.267 1.00 82.94 473 ILE A O 1
ATOM 3706 N N . LEU A 1 474 ? 26.460 13.547 -8.791 1.00 79.75 474 LEU A N 1
ATOM 3707 C CA . LEU A 1 474 ? 25.156 13.195 -8.220 1.00 79.75 474 LEU A CA 1
ATOM 3708 C C . LEU A 1 474 ? 24.396 14.431 -7.707 1.00 79.75 474 LEU A C 1
ATOM 3710 O O . LEU A 1 474 ? 23.232 14.630 -8.045 1.00 79.75 474 LEU A O 1
ATOM 3714 N N . LEU A 1 475 ? 25.059 15.296 -6.933 1.00 72.06 475 LEU A N 1
ATOM 3715 C CA . LEU A 1 475 ? 24.437 16.507 -6.391 1.00 72.06 475 LEU A CA 1
ATOM 3716 C C . LEU A 1 475 ? 24.135 17.551 -7.459 1.00 72.06 475 LEU A C 1
ATOM 3718 O O . LEU A 1 475 ? 23.107 18.222 -7.374 1.00 72.06 475 LEU A O 1
ATOM 3722 N N . TYR A 1 476 ? 25.013 17.709 -8.448 1.00 79.62 476 TYR A N 1
ATOM 3723 C CA . TYR A 1 476 ? 24.745 18.588 -9.579 1.00 79.62 476 TYR A CA 1
ATOM 3724 C C . TYR A 1 476 ? 23.461 18.150 -10.301 1.00 79.62 476 TYR A C 1
ATOM 3726 O O . TYR A 1 476 ? 22.573 18.972 -10.533 1.00 79.62 476 TYR A O 1
ATOM 3734 N N . VAL A 1 477 ? 23.333 16.853 -10.597 1.00 81.81 477 VAL A N 1
ATOM 3735 C CA . VAL A 1 477 ? 22.185 16.299 -11.326 1.00 81.81 477 VAL A CA 1
ATOM 3736 C C . VAL A 1 477 ? 20.898 16.395 -10.496 1.00 81.81 477 VAL A C 1
ATOM 3738 O O . VAL A 1 477 ? 19.873 16.811 -11.031 1.00 81.81 477 VAL A O 1
ATOM 3741 N N . ILE A 1 478 ? 20.953 16.133 -9.182 1.00 75.56 478 ILE A N 1
ATOM 3742 C CA . ILE A 1 478 ? 19.816 16.347 -8.264 1.00 75.56 478 ILE A CA 1
ATOM 3743 C C . ILE A 1 478 ? 19.392 17.820 -8.244 1.00 75.56 478 ILE A C 1
ATOM 3745 O O . ILE A 1 478 ? 18.206 18.117 -8.369 1.00 75.56 478 ILE A O 1
ATOM 3749 N N . ARG A 1 479 ? 20.336 18.765 -8.137 1.00 72.50 479 ARG A N 1
ATOM 3750 C CA . ARG A 1 479 ? 20.018 20.203 -8.168 1.00 72.50 479 ARG A CA 1
ATOM 3751 C C . ARG A 1 479 ? 19.394 20.618 -9.497 1.00 72.50 479 ARG A C 1
ATOM 3753 O O . ARG A 1 479 ? 18.432 21.378 -9.482 1.00 72.50 479 ARG A O 1
ATOM 3760 N N . LYS A 1 480 ? 19.900 20.106 -10.625 1.00 77.12 480 LYS A N 1
ATOM 3761 C CA . LYS A 1 480 ? 19.317 20.341 -11.956 1.00 77.12 480 LYS A CA 1
ATOM 3762 C C . LYS A 1 480 ? 17.889 19.793 -12.035 1.00 77.12 480 LYS A C 1
ATOM 3764 O O . LYS A 1 480 ? 17.007 20.499 -12.512 1.00 77.12 480 LYS A O 1
ATOM 3769 N N . ALA A 1 481 ? 17.652 18.582 -11.525 1.00 75.81 481 ALA A N 1
ATOM 3770 C CA . ALA A 1 481 ? 16.323 17.976 -11.474 1.00 75.81 481 ALA A CA 1
ATOM 3771 C C . ALA A 1 481 ? 15.338 18.829 -10.657 1.00 75.81 481 ALA A C 1
ATOM 3773 O O . ALA A 1 481 ? 14.267 19.156 -11.158 1.00 75.81 481 ALA A O 1
ATOM 3774 N N . VAL A 1 482 ? 15.732 19.241 -9.446 1.00 69.88 482 VAL A N 1
ATOM 3775 C CA . VAL A 1 482 ? 14.915 20.072 -8.544 1.00 69.88 482 VAL A CA 1
ATOM 3776 C C . VAL A 1 482 ? 14.669 21.469 -9.120 1.00 69.88 482 VAL A C 1
ATOM 3778 O O . VAL A 1 482 ? 13.552 21.968 -9.043 1.00 69.88 482 VAL A O 1
ATOM 3781 N N . ALA A 1 483 ? 15.678 22.097 -9.728 1.00 67.50 483 ALA A N 1
ATOM 3782 C CA . ALA A 1 483 ? 15.522 23.400 -10.372 1.00 67.50 483 ALA A CA 1
ATOM 3783 C C . ALA A 1 483 ? 14.561 23.335 -11.571 1.00 67.50 483 ALA A C 1
ATOM 3785 O O . ALA A 1 483 ? 13.730 24.224 -11.723 1.00 67.50 483 ALA A O 1
ATOM 3786 N N . GLY A 1 484 ? 14.632 22.266 -12.375 1.00 67.75 484 GLY A N 1
ATOM 3787 C CA . GLY A 1 484 ? 13.706 22.042 -13.489 1.00 67.75 484 GLY A CA 1
ATOM 3788 C C . GLY A 1 484 ? 12.252 21.899 -13.034 1.00 67.75 484 GLY A C 1
ATOM 3789 O O . GLY A 1 484 ? 11.358 22.454 -13.656 1.00 67.75 484 GLY A O 1
ATOM 3790 N N . MET A 1 485 ? 12.007 21.260 -11.884 1.00 68.56 485 MET A N 1
ATOM 3791 C CA . MET A 1 485 ? 10.649 21.139 -11.331 1.00 68.56 485 MET A CA 1
ATOM 3792 C C . MET A 1 485 ? 10.003 22.496 -10.998 1.00 68.56 485 MET A C 1
ATOM 3794 O O . MET A 1 485 ? 8.782 22.581 -10.946 1.00 68.56 485 MET A O 1
ATOM 3798 N N . ALA A 1 486 ? 10.792 23.552 -10.768 1.00 57.81 486 ALA A N 1
ATOM 3799 C CA . ALA A 1 486 ? 10.275 24.897 -10.505 1.00 57.81 486 ALA A CA 1
ATOM 3800 C C . ALA A 1 486 ? 9.895 25.666 -11.786 1.00 57.81 486 ALA A C 1
ATOM 3802 O O . ALA A 1 486 ? 9.122 26.619 -11.708 1.00 57.81 486 ALA A O 1
ATOM 3803 N N . SER A 1 487 ? 10.444 25.279 -12.944 1.00 62.28 487 SER A N 1
ATOM 3804 C CA . SER A 1 487 ? 10.184 25.909 -14.247 1.00 62.28 487 SER A CA 1
ATOM 3805 C C . SER A 1 487 ? 9.117 25.201 -15.085 1.00 62.28 487 SER A C 1
ATOM 3807 O O . SER A 1 487 ? 8.617 25.798 -16.030 1.00 62.28 487 SER A O 1
ATOM 3809 N N . ASP A 1 488 ? 8.749 23.965 -14.739 1.00 61.31 488 ASP A N 1
ATOM 3810 C CA . ASP A 1 488 ? 7.799 23.124 -15.492 1.00 61.31 488 ASP A CA 1
ATOM 3811 C C . ASP A 1 488 ? 6.316 23.528 -15.314 1.00 61.31 488 ASP A C 1
ATOM 3813 O O . ASP A 1 488 ? 5.420 22.804 -15.736 1.00 61.31 488 ASP A O 1
ATOM 3817 N N . ALA A 1 489 ? 6.030 24.667 -14.675 1.00 54.16 489 ALA A N 1
ATOM 3818 C CA . ALA A 1 489 ? 4.674 25.049 -14.274 1.00 54.16 489 ALA A CA 1
ATOM 3819 C C . ALA A 1 489 ? 3.721 25.401 -15.438 1.00 54.16 489 ALA A C 1
ATOM 3821 O O . ALA A 1 489 ? 2.515 25.422 -15.208 1.00 54.16 489 ALA A O 1
ATOM 3822 N N . ASP A 1 490 ? 4.226 25.661 -16.652 1.00 52.78 490 ASP A N 1
ATOM 3823 C CA . ASP A 1 490 ? 3.422 26.291 -17.715 1.00 52.78 490 ASP A CA 1
ATOM 3824 C C . ASP A 1 490 ? 3.263 25.491 -19.023 1.00 52.78 490 ASP A C 1
ATOM 3826 O O . ASP A 1 490 ? 2.379 25.830 -19.805 1.00 52.78 490 ASP A O 1
ATOM 3830 N N . ASP A 1 491 ? 4.011 24.411 -19.280 1.00 52.16 491 ASP A N 1
ATOM 3831 C CA . ASP A 1 491 ? 3.927 23.709 -20.571 1.00 52.16 491 ASP A CA 1
ATOM 3832 C C . ASP A 1 491 ? 3.999 22.170 -20.420 1.00 52.16 491 ASP A C 1
ATOM 3834 O O . ASP A 1 491 ? 5.068 21.620 -20.175 1.00 52.16 491 ASP A O 1
ATOM 3838 N N . GLN A 1 492 ? 2.872 21.483 -20.694 1.00 52.34 492 GLN A N 1
ATOM 3839 C CA . GLN A 1 492 ? 2.726 20.056 -21.095 1.00 52.34 492 GLN A CA 1
ATOM 3840 C C . GLN A 1 492 ? 2.269 18.967 -20.087 1.00 52.34 492 GLN A C 1
ATOM 3842 O O . GLN A 1 492 ? 2.116 17.828 -20.533 1.00 52.34 492 GLN A O 1
ATOM 3847 N N . ASP A 1 493 ? 1.965 19.224 -18.806 1.00 53.62 493 ASP A N 1
ATOM 3848 C CA . ASP A 1 493 ? 1.400 18.162 -17.931 1.00 53.62 493 ASP A CA 1
ATOM 3849 C C . ASP A 1 493 ? -0.140 18.074 -18.057 1.00 53.62 493 ASP A C 1
ATOM 3851 O O . ASP A 1 493 ? -0.877 18.804 -17.398 1.00 53.62 493 ASP A O 1
ATOM 3855 N N . ASP A 1 494 ? -0.638 17.160 -18.901 1.00 52.62 494 ASP A N 1
ATOM 3856 C CA . ASP A 1 494 ? -2.074 16.811 -19.024 1.00 52.62 494 ASP A CA 1
ATOM 3857 C C . ASP A 1 494 ? -2.571 15.930 -17.845 1.00 52.62 494 ASP A C 1
ATOM 3859 O O . ASP A 1 494 ? -3.613 15.283 -17.918 1.00 52.62 494 ASP A O 1
ATOM 3863 N N . GLY A 1 495 ? -1.806 15.842 -16.746 1.00 58.28 495 GLY A N 1
ATOM 3864 C CA . GLY A 1 495 ? -2.174 15.223 -15.464 1.00 58.28 495 GLY A CA 1
ATOM 3865 C C . GLY A 1 495 ? -2.141 13.689 -15.425 1.00 58.28 495 GLY A C 1
ATOM 3866 O O . GLY A 1 495 ? -1.821 13.113 -14.378 1.00 58.28 495 GLY A O 1
ATOM 3867 N N . ASP A 1 496 ? -2.420 13.036 -16.555 1.00 61.53 496 ASP A N 1
ATOM 3868 C CA . ASP A 1 496 ? -2.572 11.577 -16.680 1.00 61.53 496 ASP A CA 1
ATOM 3869 C C . ASP A 1 496 ? -1.404 10.884 -17.413 1.00 61.53 496 ASP A C 1
ATOM 3871 O O . ASP A 1 496 ? -1.364 9.648 -17.498 1.00 61.53 496 ASP A O 1
ATOM 3875 N N . HIS A 1 497 ? -0.427 11.654 -17.913 1.00 70.06 497 HIS A N 1
ATOM 3876 C CA . HIS A 1 497 ? 0.706 11.134 -18.680 1.00 70.06 497 HIS A CA 1
ATOM 3877 C C . HIS A 1 497 ? 2.042 11.221 -17.929 1.00 70.06 497 HIS A C 1
ATOM 3879 O O . HIS A 1 497 ? 2.375 12.248 -17.348 1.00 70.06 497 HIS A O 1
ATOM 3885 N N . THR A 1 498 ? 2.819 10.134 -17.943 1.00 75.69 498 THR A N 1
ATOM 3886 C CA . THR A 1 498 ? 4.204 10.123 -17.445 1.00 75.69 498 THR A CA 1
ATOM 3887 C C . THR A 1 498 ? 5.130 10.601 -18.562 1.00 75.69 498 THR A C 1
ATOM 3889 O O . THR A 1 498 ? 5.113 10.041 -19.659 1.00 75.69 498 THR A O 1
ATOM 3892 N N . THR A 1 499 ? 5.936 11.629 -18.302 1.00 83.81 499 THR A N 1
ATOM 3893 C CA . THR A 1 499 ? 6.890 12.167 -19.285 1.00 83.81 499 THR A CA 1
ATOM 3894 C C . THR A 1 499 ? 8.259 11.482 -19.189 1.00 83.81 499 THR A C 1
ATOM 3896 O O . THR A 1 499 ? 8.606 10.883 -18.170 1.00 83.81 499 THR A O 1
ATOM 3899 N N . GLU A 1 500 ? 9.100 11.608 -20.224 1.00 83.44 500 GLU A N 1
ATOM 3900 C CA . GLU A 1 500 ? 10.496 11.129 -20.155 1.00 83.44 500 GLU A CA 1
ATOM 3901 C C . GLU A 1 500 ? 11.289 11.801 -19.017 1.00 83.44 500 GLU A C 1
ATOM 3903 O O . GLU A 1 500 ? 12.175 11.186 -18.418 1.00 83.44 500 GLU A O 1
ATOM 3908 N N . LEU A 1 501 ? 10.955 13.057 -18.698 1.00 84.56 501 LEU A N 1
ATOM 3909 C CA . LEU A 1 501 ? 11.525 13.788 -17.567 1.00 84.56 501 LEU A CA 1
ATOM 3910 C C . LEU A 1 501 ? 11.130 13.148 -16.231 1.00 84.56 501 LEU A C 1
ATOM 3912 O O . LEU A 1 501 ? 11.981 13.033 -15.346 1.00 84.56 501 LEU A O 1
ATOM 3916 N N . ASP A 1 502 ? 9.883 12.695 -16.088 1.00 83.56 502 ASP A N 1
ATOM 3917 C CA . ASP A 1 502 ? 9.408 12.008 -14.882 1.00 83.56 502 ASP A CA 1
ATOM 3918 C C . ASP A 1 502 ? 10.103 10.660 -14.688 1.00 83.56 502 ASP A C 1
ATOM 3920 O O . ASP A 1 502 ? 10.560 10.360 -13.582 1.00 83.56 502 ASP A O 1
ATOM 3924 N N . GLU A 1 503 ? 10.251 9.867 -15.756 1.00 85.62 503 GLU A N 1
ATOM 3925 C CA . GLU A 1 503 ? 10.990 8.598 -15.701 1.00 85.62 503 GLU A CA 1
ATOM 3926 C C . GLU A 1 503 ? 12.444 8.818 -15.266 1.00 85.62 503 GLU A C 1
ATOM 3928 O O . GLU A 1 503 ? 12.957 8.111 -14.394 1.00 85.62 503 GLU A O 1
ATOM 3933 N N . TRP A 1 504 ? 13.102 9.832 -15.832 1.00 91.94 504 TRP A N 1
ATOM 3934 C CA . TRP A 1 504 ? 14.475 10.195 -15.486 1.00 91.94 504 TRP A CA 1
ATOM 3935 C C . TRP A 1 504 ? 14.615 10.654 -14.030 1.00 91.94 504 TRP A C 1
ATOM 3937 O O . TRP A 1 504 ? 15.503 10.178 -13.313 1.00 91.94 504 TRP A O 1
ATOM 3947 N N . ARG A 1 505 ? 13.704 11.514 -13.552 1.00 86.25 505 ARG A N 1
ATOM 3948 C CA . ARG A 1 505 ? 13.641 11.946 -12.143 1.00 86.25 505 ARG A CA 1
ATOM 3949 C C . ARG A 1 505 ? 13.436 10.754 -11.213 1.00 86.25 505 ARG A C 1
ATOM 3951 O O . ARG A 1 505 ? 14.132 10.638 -10.204 1.00 86.25 505 ARG A O 1
ATOM 3958 N N . ASN A 1 506 ? 12.529 9.845 -11.563 1.00 87.19 506 ASN A N 1
ATOM 3959 C CA . ASN A 1 506 ? 12.255 8.649 -10.776 1.00 87.19 506 ASN A CA 1
ATOM 3960 C C . ASN A 1 506 ? 13.485 7.730 -10.674 1.00 87.19 506 ASN A C 1
ATOM 3962 O O . ASN A 1 506 ? 13.830 7.298 -9.572 1.00 87.19 506 ASN A O 1
ATOM 3966 N N . SER A 1 507 ? 14.197 7.479 -11.779 1.00 90.44 507 SER A N 1
ATOM 3967 C CA . SER A 1 507 ? 15.451 6.708 -11.762 1.00 90.44 507 SER A CA 1
ATOM 3968 C C . SER A 1 507 ? 16.540 7.382 -10.915 1.00 90.44 507 SER A C 1
ATOM 3970 O O . SER A 1 507 ? 17.246 6.706 -10.166 1.00 90.44 507 SER A O 1
ATOM 3972 N N . LEU A 1 508 ? 16.661 8.713 -10.975 1.00 88.06 508 LEU A N 1
ATOM 3973 C CA . LEU A 1 508 ? 17.633 9.477 -10.183 1.00 88.06 508 LEU A CA 1
ATOM 3974 C C . LEU A 1 508 ? 17.352 9.393 -8.674 1.00 88.06 508 LEU A C 1
ATOM 3976 O O . LEU A 1 508 ? 18.260 9.140 -7.872 1.00 88.06 508 LEU A O 1
ATOM 3980 N N . PHE A 1 509 ? 16.098 9.607 -8.275 1.00 85.69 509 PHE A N 1
ATOM 3981 C CA . PHE A 1 509 ? 15.706 9.536 -6.868 1.00 85.69 509 PHE A CA 1
ATOM 3982 C C . PHE A 1 509 ? 15.754 8.103 -6.334 1.00 85.69 509 PHE A C 1
ATOM 3984 O O . PHE A 1 509 ? 16.178 7.910 -5.194 1.00 85.69 509 PHE A O 1
ATOM 3991 N N . SER A 1 510 ? 15.428 7.102 -7.158 1.00 87.00 510 SER A N 1
ATOM 3992 C CA . SER A 1 510 ? 15.561 5.683 -6.794 1.00 87.00 510 SER A CA 1
ATOM 3993 C C . SER A 1 510 ? 17.015 5.311 -6.500 1.00 87.00 510 SER A C 1
ATOM 3995 O O . SER A 1 510 ? 17.299 4.765 -5.432 1.00 87.00 510 SER A O 1
ATOM 3997 N N . LEU A 1 511 ? 17.960 5.719 -7.358 1.00 88.00 511 LEU A N 1
ATOM 3998 C CA . LEU A 1 511 ? 19.396 5.549 -7.110 1.00 88.00 511 LEU A CA 1
ATOM 3999 C C . LEU A 1 511 ? 19.835 6.237 -5.808 1.00 88.00 511 LEU A C 1
ATOM 4001 O O . LEU A 1 511 ? 20.541 5.642 -4.995 1.00 88.00 511 LEU A O 1
ATOM 4005 N N . THR A 1 512 ? 19.404 7.480 -5.587 1.00 81.75 512 THR A N 1
ATOM 4006 C CA . THR A 1 512 ? 19.794 8.266 -4.404 1.00 81.75 512 THR A CA 1
ATOM 4007 C C . THR A 1 512 ? 19.287 7.625 -3.111 1.00 81.75 512 THR A C 1
ATOM 4009 O O . THR A 1 512 ? 20.032 7.522 -2.134 1.00 81.75 512 THR A O 1
ATOM 4012 N N . LEU A 1 513 ? 18.040 7.146 -3.113 1.00 80.75 513 LEU A N 1
ATOM 4013 C CA . LEU A 1 513 ? 17.460 6.402 -2.000 1.00 80.75 513 LEU A CA 1
ATOM 4014 C C . LEU A 1 513 ? 18.197 5.078 -1.766 1.00 80.75 513 LEU A C 1
ATOM 4016 O O . LEU A 1 513 ? 18.463 4.709 -0.625 1.00 80.75 513 LEU A O 1
ATOM 4020 N N . HIS A 1 514 ? 18.561 4.364 -2.831 1.00 81.19 514 HIS A N 1
ATOM 4021 C CA . HIS A 1 514 ? 19.289 3.106 -2.701 1.00 81.19 514 HIS A CA 1
ATOM 4022 C C . HIS A 1 514 ? 20.669 3.313 -2.064 1.00 81.19 514 HIS A C 1
ATOM 4024 O O . HIS A 1 514 ? 21.041 2.579 -1.149 1.00 81.19 514 HIS A O 1
ATOM 4030 N N . LEU A 1 515 ? 21.413 4.333 -2.506 1.00 81.31 515 LEU A N 1
ATOM 4031 C CA . LEU A 1 515 ? 22.736 4.667 -1.968 1.00 81.31 515 LEU A CA 1
ATOM 4032 C C . LEU A 1 515 ? 22.672 5.106 -0.500 1.00 81.31 515 LEU A C 1
ATOM 4034 O O . LEU A 1 515 ? 23.531 4.711 0.290 1.00 81.31 515 LEU A O 1
ATOM 4038 N N . SER A 1 516 ? 21.646 5.875 -0.123 1.00 72.50 516 SER A N 1
ATOM 4039 C CA . SER A 1 516 ? 21.479 6.375 1.247 1.00 72.50 516 SER A CA 1
ATOM 4040 C C . SER A 1 516 ? 21.162 5.266 2.256 1.00 72.50 516 SER A C 1
ATOM 4042 O O . SER A 1 516 ? 21.562 5.353 3.416 1.00 72.50 516 SER A O 1
ATOM 4044 N N . MET A 1 517 ? 20.510 4.191 1.807 1.00 75.38 517 MET A N 1
ATOM 4045 C CA . MET A 1 517 ? 20.169 3.029 2.635 1.00 75.38 517 MET A CA 1
ATOM 4046 C C . MET A 1 517 ? 21.323 2.025 2.798 1.00 75.38 517 MET A C 1
ATOM 4048 O O . MET A 1 517 ? 21.214 1.081 3.584 1.00 75.38 517 MET A O 1
ATOM 4052 N N . GLN A 1 518 ? 22.442 2.192 2.085 1.00 73.62 518 GLN A N 1
ATOM 4053 C CA . GLN A 1 518 ? 23.600 1.307 2.221 1.00 73.62 518 GLN A CA 1
ATOM 4054 C C . GLN A 1 518 ? 24.500 1.728 3.391 1.00 73.62 518 GLN A C 1
ATOM 4056 O O . GLN A 1 518 ? 24.974 2.857 3.397 1.00 73.62 518 GLN A O 1
ATOM 4061 N N . PRO A 1 519 ? 24.868 0.836 4.332 1.00 67.50 519 PRO A N 1
ATOM 4062 C CA . PRO A 1 519 ? 25.624 1.226 5.526 1.00 67.50 519 PRO A CA 1
ATOM 4063 C C . PRO A 1 519 ? 26.965 1.920 5.246 1.00 67.50 519 PRO A C 1
ATOM 4065 O O . PRO A 1 519 ? 27.304 2.890 5.912 1.00 67.50 519 PRO A O 1
ATOM 4068 N N . ARG A 1 520 ? 27.735 1.444 4.255 1.00 69.75 520 ARG A N 1
ATOM 4069 C CA . ARG A 1 520 ? 29.070 1.984 3.948 1.00 69.75 520 ARG A CA 1
ATOM 4070 C C . ARG A 1 520 ? 28.994 3.298 3.176 1.00 69.75 520 ARG A C 1
ATOM 4072 O O . ARG A 1 520 ? 29.542 4.290 3.639 1.00 69.75 520 ARG A O 1
ATOM 4079 N N . VAL A 1 521 ? 28.294 3.305 2.042 1.00 66.88 521 VAL A N 1
ATOM 4080 C CA . VAL A 1 521 ? 28.121 4.509 1.214 1.00 66.88 521 VAL A CA 1
ATOM 4081 C C . VAL A 1 521 ? 27.331 5.562 1.984 1.00 66.88 521 VAL A C 1
ATOM 4083 O O . VAL A 1 521 ? 27.754 6.706 2.037 1.00 66.88 521 VAL A O 1
ATOM 4086 N N . GLY A 1 522 ? 26.280 5.159 2.698 1.00 64.19 522 GLY A N 1
ATOM 4087 C CA . GLY A 1 522 ? 25.543 6.002 3.633 1.00 64.19 522 GLY A CA 1
ATOM 4088 C C . GLY A 1 522 ? 26.437 6.587 4.726 1.00 64.19 522 GLY A C 1
ATOM 4089 O O . GLY A 1 522 ? 26.357 7.781 4.968 1.00 64.19 522 GLY A O 1
ATOM 4090 N N . SER A 1 523 ? 27.351 5.819 5.337 1.00 63.41 523 SER A N 1
ATOM 4091 C CA . SER A 1 523 ? 28.306 6.370 6.319 1.00 63.41 523 SER A CA 1
ATOM 4092 C C . SER A 1 523 ? 29.337 7.321 5.705 1.00 63.41 523 SER A C 1
ATOM 4094 O O . SER A 1 523 ? 29.679 8.317 6.332 1.00 63.41 523 SER A O 1
ATOM 4096 N N . GLU A 1 524 ? 29.804 7.060 4.478 1.00 65.06 524 GLU A N 1
ATOM 4097 C CA . GLU A 1 524 ? 30.692 7.962 3.734 1.00 65.06 524 GLU A CA 1
ATOM 4098 C C . GLU A 1 524 ? 29.956 9.262 3.394 1.00 65.06 524 GLU A C 1
ATOM 4100 O O . GLU A 1 524 ? 30.491 10.340 3.636 1.00 65.06 524 GLU A O 1
ATOM 4105 N N . MET A 1 525 ? 28.700 9.158 2.951 1.00 62.31 525 MET A N 1
ATOM 4106 C CA . MET A 1 525 ? 27.786 10.278 2.751 1.00 62.31 525 MET A CA 1
ATOM 4107 C C . MET A 1 525 ? 27.584 11.043 4.070 1.00 62.31 525 MET A C 1
ATOM 4109 O O . MET A 1 525 ? 27.825 12.238 4.099 1.00 62.31 525 MET A O 1
ATOM 4113 N N . VAL A 1 526 ? 27.244 10.406 5.193 1.00 58.47 526 VAL A N 1
ATOM 4114 C CA . VAL A 1 526 ? 27.148 11.074 6.513 1.00 58.47 526 VAL A CA 1
ATOM 4115 C C . VAL A 1 526 ? 28.471 11.760 6.888 1.00 58.47 526 VAL A C 1
ATOM 4117 O O . VAL A 1 526 ? 28.474 12.937 7.221 1.00 58.47 526 VAL A O 1
ATOM 4120 N N . SER A 1 527 ? 29.611 11.070 6.773 1.00 56.59 527 SER A N 1
ATOM 4121 C CA . SER A 1 527 ? 30.937 11.577 7.173 1.00 56.59 527 SER A CA 1
ATOM 4122 C C . SER A 1 527 ? 31.475 12.707 6.292 1.00 56.59 527 SER A C 1
ATOM 4124 O O . SER A 1 527 ? 32.200 13.574 6.776 1.00 56.59 527 SER A O 1
ATOM 4126 N N . ALA A 1 528 ? 31.085 12.736 5.014 1.00 55.59 528 ALA A N 1
ATOM 4127 C CA . ALA A 1 528 ? 31.302 13.860 4.108 1.00 55.59 528 ALA A CA 1
ATOM 4128 C C . ALA A 1 528 ? 30.418 15.067 4.467 1.00 55.59 528 ALA A C 1
ATOM 4130 O O . ALA A 1 528 ? 30.419 16.075 3.763 1.00 55.59 528 ALA A O 1
ATOM 4131 N N . GLY A 1 529 ? 29.629 14.942 5.537 1.00 51.34 529 GLY A N 1
ATOM 4132 C CA . GLY A 1 529 ? 28.577 15.861 5.894 1.00 51.34 529 GLY A CA 1
ATOM 4133 C C . GLY A 1 529 ? 27.460 15.851 4.868 1.00 51.34 529 GLY A C 1
ATOM 4134 O O . GLY A 1 529 ? 26.709 16.790 4.877 1.00 51.34 529 GLY A O 1
ATOM 4135 N N . LEU A 1 530 ? 27.329 14.870 3.970 1.00 55.16 530 LEU A N 1
ATOM 4136 C CA . LEU A 1 530 ? 26.298 14.833 2.931 1.00 55.16 530 LEU A CA 1
ATOM 4137 C C . LEU A 1 530 ? 24.933 14.452 3.491 1.00 55.16 530 LEU A C 1
ATOM 4139 O O . LEU A 1 530 ? 23.967 15.046 3.066 1.00 55.16 530 LEU A O 1
ATOM 4143 N N . MET A 1 531 ? 24.805 13.486 4.404 1.00 54.03 531 MET A N 1
ATOM 4144 C CA . MET A 1 531 ? 23.485 13.172 4.986 1.00 54.03 531 MET A CA 1
ATOM 4145 C C . MET A 1 531 ? 23.094 14.201 6.041 1.00 54.03 531 MET A C 1
ATOM 4147 O O . MET A 1 531 ? 21.948 14.623 6.055 1.00 54.03 531 MET A O 1
ATOM 4151 N N . ASP A 1 532 ? 24.050 14.704 6.822 1.00 48.22 532 ASP A N 1
ATOM 4152 C CA . ASP A 1 532 ? 23.817 15.845 7.709 1.00 48.22 532 ASP A CA 1
ATOM 4153 C C . ASP A 1 532 ? 23.626 17.141 6.890 1.00 48.22 532 ASP A C 1
ATOM 4155 O O . ASP A 1 532 ? 22.785 17.954 7.225 1.00 48.22 532 ASP A O 1
ATOM 4159 N N . ALA A 1 533 ? 24.246 17.315 5.717 1.00 47.16 533 ALA A N 1
ATOM 4160 C CA . ALA A 1 533 ? 23.924 18.401 4.778 1.00 47.16 533 ALA A CA 1
ATOM 4161 C C . ALA A 1 533 ? 22.684 18.121 3.913 1.00 47.16 533 ALA A C 1
ATOM 4163 O O . ALA A 1 533 ? 22.097 19.040 3.370 1.00 47.16 533 ALA A O 1
ATOM 4164 N N . LEU A 1 534 ? 22.220 16.893 3.743 1.00 50.66 534 LEU A N 1
ATOM 4165 C CA . LEU A 1 534 ? 20.969 16.609 3.034 1.00 50.66 534 LEU A CA 1
ATOM 4166 C C . LEU A 1 534 ? 19.792 16.675 4.004 1.00 50.66 534 LEU A C 1
ATOM 4168 O O . LEU A 1 534 ? 18.701 17.044 3.606 1.00 50.66 534 LEU A O 1
ATOM 4172 N N . VAL A 1 535 ? 19.993 16.362 5.278 1.00 53.47 535 VAL A N 1
ATOM 4173 C CA . VAL A 1 535 ? 18.965 16.483 6.308 1.00 53.47 535 VAL A CA 1
ATOM 4174 C C . VAL A 1 535 ? 19.052 17.858 6.944 1.00 53.47 535 VAL A C 1
ATOM 4176 O O . VAL A 1 535 ? 18.131 18.629 6.748 1.00 53.47 535 VAL A O 1
ATOM 4179 N N . GLU A 1 536 ? 20.143 18.249 7.607 1.00 49.78 536 GLU A N 1
ATOM 4180 C CA . GLU A 1 536 ? 20.274 19.614 8.136 1.00 49.78 536 GLU A CA 1
ATOM 4181 C C . GLU A 1 536 ? 20.455 20.636 7.026 1.00 49.78 536 GLU A C 1
ATOM 4183 O O . GLU A 1 536 ? 19.739 21.621 7.039 1.00 49.78 536 GLU A O 1
ATOM 4188 N N . THR A 1 537 ? 21.353 20.459 6.048 1.00 47.59 537 THR A N 1
ATOM 4189 C CA . THR A 1 537 ? 21.504 21.495 5.002 1.00 47.59 537 THR A CA 1
ATOM 4190 C C . THR A 1 537 ? 20.389 21.447 3.962 1.00 47.59 537 THR A C 1
ATOM 4192 O O . THR A 1 537 ? 20.033 22.520 3.519 1.00 47.59 537 THR A O 1
ATOM 4195 N N . ALA A 1 538 ? 19.732 20.328 3.622 1.00 53.59 538 ALA A N 1
ATOM 4196 C CA . ALA A 1 538 ? 18.552 20.406 2.758 1.00 53.59 538 ALA A CA 1
ATOM 4197 C C . ALA A 1 538 ? 17.312 20.808 3.537 1.00 53.59 538 ALA A C 1
ATOM 4199 O O . ALA A 1 538 ? 16.517 21.508 2.942 1.00 53.59 538 ALA A O 1
ATOM 4200 N N . PHE A 1 539 ? 17.161 20.502 4.833 1.00 62.59 539 PHE A N 1
ATOM 4201 C CA . PHE A 1 539 ? 16.100 21.112 5.643 1.00 62.59 539 PHE A CA 1
ATOM 4202 C C . PHE A 1 539 ? 16.370 22.601 5.873 1.00 62.59 539 PHE A C 1
ATOM 4204 O O . PHE A 1 539 ? 15.468 23.402 5.700 1.00 62.59 539 PHE A O 1
ATOM 4211 N N . VAL A 1 540 ? 17.601 23.024 6.165 1.00 58.31 540 VAL A N 1
ATOM 4212 C CA . VAL A 1 540 ? 17.971 24.442 6.326 1.00 58.31 540 VAL A CA 1
ATOM 4213 C C . VAL A 1 540 ? 17.929 25.186 4.992 1.00 58.31 540 VAL A C 1
ATOM 4215 O O . VAL A 1 540 ? 17.396 26.285 4.972 1.00 58.31 540 VAL A O 1
ATOM 4218 N N . ILE A 1 541 ? 18.407 24.619 3.879 1.00 54.69 541 ILE A N 1
ATOM 4219 C CA .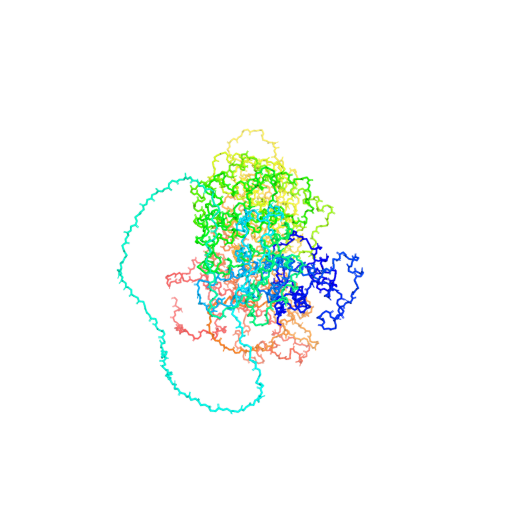 ILE A 1 541 ? 18.238 25.174 2.520 1.00 54.69 541 ILE A CA 1
ATOM 4220 C C . ILE A 1 541 ? 16.759 25.215 2.179 1.00 54.69 541 ILE A C 1
ATOM 4222 O O . ILE A 1 541 ? 16.302 26.228 1.674 1.00 54.69 541 ILE A O 1
ATOM 4226 N N . PHE A 1 542 ? 16.003 24.156 2.463 1.00 64.38 542 PHE A N 1
ATOM 4227 C CA . PHE A 1 542 ? 14.558 24.131 2.273 1.00 64.38 542 PHE A CA 1
ATOM 4228 C C . PHE A 1 542 ? 13.918 25.272 3.059 1.00 64.38 542 PHE A C 1
ATOM 4230 O O . PHE A 1 542 ? 13.224 26.079 2.463 1.00 64.38 542 PHE A O 1
ATOM 4237 N N . LEU A 1 543 ? 14.222 25.442 4.346 1.00 65.56 543 LEU A N 1
ATOM 4238 C CA . LEU A 1 543 ? 13.721 26.550 5.161 1.00 65.56 543 LEU A CA 1
ATOM 4239 C C . LEU A 1 543 ? 14.176 27.922 4.632 1.00 65.56 543 LEU A C 1
ATOM 4241 O O . LEU A 1 543 ? 13.362 28.837 4.556 1.00 65.56 543 LEU A O 1
ATOM 4245 N N . GLN A 1 544 ? 15.442 28.072 4.235 1.00 60.12 544 GLN A N 1
ATOM 4246 C CA . GLN A 1 544 ? 16.005 29.303 3.659 1.00 60.12 544 GLN A CA 1
ATOM 4247 C C . GLN A 1 544 ? 15.427 29.632 2.276 1.00 60.12 544 GLN A C 1
ATOM 4249 O O . GLN A 1 544 ? 15.365 30.801 1.904 1.00 60.12 544 GLN A O 1
ATOM 4254 N N . ALA A 1 545 ? 14.988 28.622 1.528 1.00 60.53 545 ALA A N 1
ATOM 4255 C CA . ALA A 1 545 ? 14.327 28.739 0.235 1.00 60.53 545 ALA A CA 1
ATOM 4256 C C . ALA A 1 545 ? 12.796 28.831 0.366 1.00 60.53 545 ALA A C 1
ATOM 4258 O O . ALA A 1 545 ? 12.085 28.574 -0.603 1.00 60.53 545 ALA A O 1
ATOM 4259 N N . ASN A 1 546 ? 12.277 29.180 1.551 1.00 67.19 546 ASN A N 1
ATOM 4260 C CA . ASN A 1 546 ? 10.841 29.263 1.838 1.00 67.19 546 ASN A CA 1
ATOM 4261 C C . ASN A 1 546 ? 10.092 27.945 1.564 1.00 67.19 546 ASN A C 1
ATOM 4263 O O . ASN A 1 546 ? 8.938 27.926 1.150 1.00 67.19 546 ASN A O 1
ATOM 4267 N N . GLY A 1 547 ? 10.739 26.812 1.806 1.00 70.50 547 GLY A N 1
ATOM 4268 C CA . GLY A 1 547 ? 10.220 25.476 1.536 1.00 70.50 547 GLY A CA 1
ATOM 4269 C C . GLY A 1 547 ? 8.967 25.139 2.339 1.00 70.50 547 GLY A C 1
ATOM 4270 O O . GLY A 1 547 ? 8.048 24.529 1.801 1.00 70.50 547 GLY A O 1
ATOM 4271 N N . LEU A 1 548 ? 8.864 25.594 3.595 1.00 77.19 548 LEU A N 1
ATOM 4272 C CA . LEU A 1 548 ? 7.617 25.477 4.365 1.00 77.19 548 LEU A CA 1
ATOM 4273 C C . LEU A 1 548 ? 6.482 26.288 3.729 1.00 77.19 548 LEU A C 1
ATOM 4275 O O . LEU A 1 548 ? 5.328 25.859 3.752 1.00 77.19 548 LEU A O 1
ATOM 4279 N N . ASP A 1 549 ? 6.798 27.435 3.123 1.00 79.50 549 ASP A N 1
ATOM 4280 C CA . ASP A 1 549 ? 5.822 28.215 2.367 1.00 79.50 549 ASP A CA 1
ATOM 4281 C C . ASP A 1 549 ? 5.432 27.501 1.079 1.00 79.50 549 ASP A C 1
ATOM 4283 O O . ASP A 1 549 ? 4.246 27.450 0.770 1.00 79.50 549 ASP A O 1
ATOM 4287 N N . ALA A 1 550 ? 6.388 26.884 0.385 1.00 79.62 550 ALA A N 1
ATOM 4288 C CA . ALA A 1 550 ? 6.136 26.079 -0.803 1.00 79.62 550 ALA A CA 1
ATOM 4289 C C . ALA A 1 550 ? 5.279 24.842 -0.495 1.00 79.62 550 ALA A C 1
ATOM 4291 O O . ALA A 1 550 ? 4.342 24.569 -1.231 1.00 79.62 550 ALA A O 1
ATOM 4292 N N . VAL A 1 551 ? 5.531 24.130 0.609 1.00 83.94 551 VAL A N 1
ATOM 4293 C CA . VAL A 1 551 ? 4.715 22.982 1.048 1.00 83.94 551 VAL A CA 1
ATOM 4294 C C . VAL A 1 551 ? 3.314 23.421 1.446 1.00 83.94 551 VAL A C 1
ATOM 4296 O O . VAL A 1 551 ? 2.336 22.796 1.038 1.00 83.94 551 VAL A O 1
ATOM 4299 N N . SER A 1 552 ? 3.205 24.512 2.206 1.00 86.50 552 SER A N 1
ATOM 4300 C CA . SER A 1 552 ? 1.917 25.113 2.549 1.00 86.50 552 SER A CA 1
ATOM 4301 C C . SER A 1 552 ? 1.147 25.505 1.291 1.00 86.50 552 SER A C 1
ATOM 4303 O O . SER A 1 552 ? -0.027 25.175 1.178 1.00 86.50 552 SER A O 1
ATOM 4305 N N . LYS A 1 553 ? 1.804 26.186 0.348 1.00 86.50 553 LYS A N 1
ATOM 4306 C CA . LYS A 1 553 ? 1.209 26.615 -0.916 1.00 86.50 553 LYS A CA 1
ATOM 4307 C C . LYS A 1 553 ? 0.803 25.419 -1.769 1.00 86.50 553 LYS A C 1
ATOM 4309 O O . LYS A 1 553 ? -0.321 25.385 -2.234 1.00 86.50 553 LYS A O 1
ATOM 4314 N N . LEU A 1 554 ? 1.655 24.407 -1.896 1.00 86.06 554 LEU A N 1
ATOM 4315 C CA . LEU A 1 554 ? 1.349 23.194 -2.645 1.00 86.06 554 LEU A CA 1
ATOM 4316 C C . LEU A 1 554 ? 0.145 22.456 -2.054 1.00 86.06 554 LEU A C 1
ATOM 4318 O O . LEU A 1 554 ? -0.683 21.961 -2.809 1.00 86.06 554 LEU A O 1
ATOM 4322 N N . LEU A 1 555 ? 0.014 22.396 -0.724 1.00 91.06 555 LEU A N 1
ATOM 4323 C CA . LEU A 1 555 ? -1.174 21.828 -0.085 1.00 91.06 555 LEU A CA 1
ATOM 4324 C C . LEU A 1 555 ? -2.422 22.645 -0.439 1.00 91.06 555 LEU A C 1
ATOM 4326 O O . LEU A 1 555 ? -3.414 22.055 -0.858 1.00 91.06 555 LEU A O 1
ATOM 4330 N N . VAL A 1 556 ? -2.356 23.975 -0.322 1.00 91.06 556 VAL A N 1
ATOM 4331 C CA . VAL A 1 556 ? -3.458 24.887 -0.676 1.00 91.06 556 VAL A CA 1
ATOM 4332 C C . VAL A 1 556 ? -3.854 24.729 -2.147 1.00 91.06 556 VAL A C 1
ATOM 4334 O O . VAL A 1 556 ? -5.020 24.476 -2.443 1.00 91.06 556 VAL A O 1
ATOM 4337 N N . ASP A 1 557 ? -2.884 24.787 -3.058 1.00 88.56 557 ASP A N 1
ATOM 4338 C CA . ASP A 1 557 ? -3.084 24.657 -4.501 1.00 88.56 557 ASP A CA 1
ATOM 4339 C C . ASP A 1 557 ? -3.645 23.270 -4.849 1.00 88.56 557 ASP A C 1
ATOM 4341 O O . ASP A 1 557 ? -4.604 23.169 -5.608 1.00 88.56 557 ASP A O 1
ATOM 4345 N N . THR A 1 558 ? -3.133 22.196 -4.233 1.00 87.06 558 THR A N 1
ATOM 4346 C CA . THR A 1 558 ? -3.640 20.827 -4.449 1.00 87.06 558 THR A CA 1
ATOM 4347 C C . THR A 1 558 ? -5.074 20.671 -3.943 1.00 87.06 558 THR A C 1
ATOM 4349 O O . THR A 1 558 ? -5.877 19.985 -4.578 1.00 87.06 558 THR A O 1
ATOM 4352 N N . VAL A 1 559 ? -5.431 21.281 -2.806 1.00 90.81 559 VAL A N 1
ATOM 4353 C CA . VAL A 1 559 ? -6.811 21.262 -2.291 1.00 90.81 559 VAL A CA 1
ATOM 4354 C C . VAL A 1 559 ? -7.736 22.045 -3.219 1.00 90.81 559 VAL A C 1
ATOM 4356 O O . VAL A 1 559 ? -8.789 21.517 -3.581 1.00 90.81 559 VAL A O 1
ATOM 4359 N N . ALA A 1 560 ? -7.333 23.238 -3.660 1.00 88.62 560 ALA A N 1
ATOM 4360 C CA . ALA A 1 560 ? -8.099 24.065 -4.591 1.00 88.62 560 ALA A CA 1
ATOM 4361 C C . ALA A 1 560 ? -8.301 23.374 -5.951 1.00 88.62 560 ALA A C 1
ATOM 4363 O O . ALA A 1 560 ? -9.420 23.321 -6.459 1.00 88.62 560 ALA A O 1
ATOM 4364 N N . ASP A 1 561 ? -7.246 22.774 -6.502 1.00 84.75 561 ASP A N 1
ATOM 4365 C CA . ASP A 1 561 ? -7.287 21.980 -7.732 1.00 84.75 561 ASP A CA 1
ATOM 4366 C C . ASP A 1 561 ? -8.143 20.712 -7.571 1.00 84.75 561 ASP A C 1
ATOM 4368 O O . ASP A 1 561 ? -8.928 20.344 -8.440 1.00 84.75 561 ASP A O 1
ATOM 4372 N N . THR A 1 562 ? -8.091 20.058 -6.409 1.00 85.88 562 THR A N 1
ATOM 4373 C CA . THR A 1 562 ? -8.990 18.932 -6.121 1.00 85.88 562 THR A CA 1
ATOM 4374 C C . THR A 1 562 ? -10.452 19.384 -6.084 1.00 85.88 562 THR A C 1
ATOM 4376 O O . THR A 1 562 ? -11.329 18.684 -6.590 1.00 85.88 562 THR A O 1
ATOM 4379 N N . GLN A 1 563 ? -10.740 20.555 -5.511 1.00 85.88 563 GLN A N 1
ATOM 4380 C CA . GLN A 1 563 ? -12.091 21.116 -5.473 1.00 85.88 563 GLN A CA 1
ATOM 4381 C C . GLN A 1 563 ? -12.588 21.528 -6.867 1.00 85.88 563 GLN A C 1
ATOM 4383 O O . GLN A 1 563 ? -13.735 21.230 -7.199 1.00 85.88 563 GLN A O 1
ATOM 4388 N N . SER A 1 564 ? -11.750 22.161 -7.695 1.00 83.69 564 SER A N 1
ATOM 4389 C CA . SER A 1 564 ? -12.096 22.524 -9.079 1.00 83.69 564 SER A CA 1
ATOM 4390 C C . SER A 1 564 ? -12.281 21.288 -9.967 1.00 83.69 564 SER A C 1
ATOM 4392 O O . SER A 1 564 ? -13.193 21.230 -10.799 1.00 83.69 564 SER A O 1
ATOM 4394 N N . TRP A 1 565 ? -11.476 20.248 -9.747 1.00 80.56 565 TRP A N 1
ATOM 4395 C CA . TRP A 1 565 ? -11.653 18.963 -10.408 1.00 80.56 565 TRP A CA 1
ATOM 4396 C C . TRP A 1 565 ? -12.988 18.327 -10.018 1.00 80.56 565 TRP A C 1
ATOM 4398 O O . TRP A 1 565 ? -13.688 17.837 -10.891 1.00 80.56 565 TRP A O 1
ATOM 4408 N N . LEU A 1 566 ? -13.394 18.393 -8.746 1.00 78.00 566 LEU A N 1
ATOM 4409 C CA . LEU A 1 566 ? -14.681 17.858 -8.275 1.00 78.00 566 LEU A CA 1
ATOM 4410 C C . LEU A 1 566 ? -15.908 18.633 -8.783 1.00 78.00 566 LEU A C 1
ATOM 4412 O O . LEU A 1 566 ? -17.011 18.085 -8.784 1.00 78.00 566 LEU A O 1
ATOM 4416 N N . THR A 1 567 ? -15.762 19.905 -9.167 1.00 78.56 567 THR A N 1
ATOM 4417 C CA . THR A 1 567 ? -16.854 20.669 -9.795 1.00 78.56 567 THR A CA 1
ATOM 4418 C C . THR A 1 567 ? -16.948 20.407 -11.296 1.00 78.56 567 THR A C 1
ATOM 4420 O O . THR A 1 567 ? -18.049 20.426 -11.845 1.00 78.56 567 THR A O 1
ATOM 4423 N N . THR A 1 568 ? -15.815 20.138 -11.950 1.00 76.00 568 THR A N 1
ATOM 4424 C CA . THR A 1 568 ? -15.726 19.894 -13.401 1.00 76.00 568 THR A CA 1
ATOM 4425 C C . THR A 1 568 ? -15.984 18.429 -13.762 1.00 76.00 568 THR A C 1
ATOM 4427 O O . THR A 1 568 ? -16.681 18.125 -14.730 1.00 76.00 568 THR A O 1
ATOM 4430 N N . SER A 1 569 ? -15.445 17.516 -12.960 1.00 67.12 569 SER A N 1
ATOM 4431 C CA . SER A 1 569 ? -15.507 16.065 -13.117 1.00 67.12 569 SER A CA 1
ATOM 4432 C C . SER A 1 569 ? -16.351 15.456 -12.003 1.00 67.12 569 SER A C 1
ATOM 4434 O O . SER A 1 569 ? -16.365 15.938 -10.872 1.00 67.12 569 SER A O 1
ATOM 4436 N N . LYS A 1 570 ? -17.059 14.360 -12.297 1.00 69.19 570 LYS A N 1
ATOM 4437 C CA . LYS A 1 570 ? -17.783 13.632 -11.248 1.00 69.19 570 LYS A CA 1
ATOM 4438 C C . LYS A 1 570 ? -16.776 13.029 -10.252 1.00 69.19 570 LYS A C 1
ATOM 4440 O O . LYS A 1 570 ? -15.752 12.510 -10.699 1.00 69.19 570 LYS A O 1
ATOM 4445 N N . PRO A 1 571 ? -17.072 13.043 -8.936 1.00 71.75 571 PRO A N 1
ATOM 4446 C CA . PRO A 1 571 ? -16.284 12.308 -7.950 1.00 71.75 571 PRO A CA 1
ATOM 4447 C C . PRO A 1 571 ? -16.126 10.850 -8.378 1.00 71.75 571 PRO A C 1
ATOM 4449 O O . PRO A 1 571 ? -17.036 10.295 -8.999 1.00 71.75 571 PRO A O 1
ATOM 4452 N N . ILE A 1 572 ? -15.001 10.226 -8.024 1.00 71.75 572 ILE A N 1
ATOM 4453 C CA . ILE A 1 572 ? -14.762 8.812 -8.320 1.00 71.75 572 ILE A CA 1
ATOM 4454 C C . ILE A 1 572 ? -15.885 7.992 -7.676 1.00 71.75 572 ILE A C 1
ATOM 4456 O O . ILE A 1 572 ? -15.972 7.869 -6.448 1.00 71.75 572 ILE A O 1
ATOM 4460 N N . GLY A 1 573 ? -16.772 7.459 -8.516 1.00 66.88 573 GLY A N 1
ATOM 4461 C CA . GLY A 1 573 ? -17.921 6.689 -8.074 1.00 66.88 573 GLY A CA 1
ATOM 4462 C C . GLY A 1 573 ? -17.513 5.342 -7.470 1.00 66.88 573 GLY A C 1
ATOM 4463 O O . GLY A 1 573 ? -16.356 4.919 -7.572 1.00 66.88 573 GLY A O 1
ATOM 4464 N N . PRO A 1 574 ? -18.429 4.651 -6.769 1.00 65.69 574 PRO A N 1
ATOM 4465 C CA . PRO A 1 574 ? -18.163 3.318 -6.220 1.00 65.69 574 PRO A CA 1
ATOM 4466 C C . PRO A 1 574 ? -17.685 2.305 -7.281 1.00 65.69 574 PRO A C 1
ATOM 4468 O O . PRO A 1 574 ? -16.949 1.385 -6.949 1.00 65.69 574 PRO A O 1
ATOM 4471 N N . GLU A 1 575 ? -18.016 2.501 -8.558 1.00 64.19 575 GLU A N 1
ATOM 4472 C CA . GLU A 1 575 ? -17.594 1.671 -9.693 1.00 64.19 575 GLU A CA 1
ATOM 4473 C C . GLU A 1 575 ? -16.096 1.752 -10.035 1.00 64.19 575 GLU A C 1
ATOM 4475 O O . GLU A 1 575 ? -15.552 0.881 -10.712 1.00 64.19 575 GLU A O 1
ATOM 4480 N N . HIS A 1 576 ? -15.402 2.779 -9.553 1.00 63.16 576 HIS A N 1
ATOM 4481 C CA . HIS A 1 576 ? -13.960 2.949 -9.742 1.00 63.16 576 HIS A CA 1
ATOM 4482 C C . HIS A 1 576 ? -13.168 2.671 -8.454 1.00 63.16 576 HIS A C 1
ATOM 4484 O O . HIS A 1 576 ? -11.935 2.692 -8.475 1.00 63.16 576 HIS A O 1
ATOM 4490 N N . ARG A 1 577 ? -13.854 2.377 -7.339 1.00 70.81 577 ARG A N 1
ATOM 4491 C CA . ARG A 1 577 ? -13.248 2.156 -6.021 1.00 70.81 577 ARG A CA 1
ATOM 4492 C C . ARG A 1 577 ? -13.225 0.675 -5.672 1.00 70.81 577 ARG A C 1
ATOM 4494 O O . ARG A 1 577 ? -14.149 -0.073 -5.964 1.00 70.81 577 ARG A O 1
ATOM 4501 N N . SER A 1 578 ? -12.132 0.267 -5.044 1.00 69.75 578 SER A N 1
ATOM 4502 C CA . SER A 1 578 ? -12.034 -1.041 -4.399 1.00 69.75 578 SER A CA 1
ATOM 4503 C C . SER A 1 578 ? -12.602 -0.965 -2.978 1.00 69.75 578 SER A C 1
ATOM 4505 O O . SER A 1 578 ? -12.746 0.138 -2.445 1.00 69.75 578 SER A O 1
ATOM 4507 N N . SER A 1 579 ? -12.854 -2.097 -2.315 1.00 65.56 579 SER A N 1
ATOM 4508 C CA . SER A 1 579 ? -13.319 -2.078 -0.916 1.00 65.56 579 SER A CA 1
ATOM 4509 C C . SER A 1 579 ? -12.290 -1.485 0.055 1.00 65.56 579 SER A C 1
ATOM 4511 O O . SER A 1 579 ? -12.636 -1.148 1.181 1.00 65.56 579 SER A O 1
ATOM 4513 N N . ALA A 1 580 ? -11.032 -1.351 -0.378 1.00 66.12 580 ALA A N 1
ATOM 4514 C CA . ALA A 1 580 ? -9.939 -0.748 0.379 1.00 66.12 580 ALA A CA 1
ATOM 4515 C C . ALA A 1 580 ? -9.751 0.762 0.115 1.00 66.12 580 ALA A C 1
ATOM 4517 O O . ALA A 1 580 ? -8.868 1.373 0.713 1.00 66.12 580 ALA A O 1
ATOM 4518 N N . VAL A 1 581 ? -10.518 1.362 -0.806 1.00 77.94 581 VAL A N 1
ATOM 4519 C CA . VAL A 1 581 ? -10.402 2.783 -1.180 1.00 77.94 581 VAL A CA 1
ATOM 4520 C C . VAL A 1 581 ? -11.610 3.557 -0.660 1.00 77.94 581 VAL A C 1
ATOM 4522 O O . VAL A 1 581 ? -12.729 3.381 -1.136 1.00 77.94 581 VAL A O 1
ATOM 4525 N N . ASP A 1 582 ? -11.362 4.457 0.286 1.00 83.31 582 ASP A N 1
ATOM 4526 C CA . ASP A 1 582 ? -12.379 5.218 1.018 1.00 83.31 582 ASP A CA 1
ATOM 4527 C C . ASP A 1 582 ? -12.451 6.709 0.630 1.00 83.31 582 ASP A C 1
ATOM 4529 O O . ASP A 1 582 ? -13.199 7.475 1.230 1.00 83.31 582 ASP A O 1
ATOM 4533 N N . TYR A 1 583 ? -11.705 7.121 -0.396 1.00 86.62 583 TYR A N 1
ATOM 4534 C CA . TYR A 1 583 ? -11.675 8.481 -0.942 1.00 86.62 583 TYR A CA 1
ATOM 4535 C C . TYR A 1 583 ? -12.319 8.547 -2.334 1.00 86.62 583 TYR A C 1
ATOM 4537 O O . TYR A 1 583 ? -12.490 7.527 -2.997 1.00 86.62 583 TYR A O 1
ATOM 4545 N N . GLN A 1 584 ? -12.677 9.751 -2.788 1.00 85.56 584 GLN A N 1
ATOM 4546 C CA . GLN A 1 584 ? -13.406 10.004 -4.046 1.00 85.56 584 GLN A CA 1
ATOM 4547 C C . GLN A 1 584 ? -12.603 10.837 -5.062 1.00 85.56 584 GLN A C 1
ATOM 4549 O O . GLN A 1 584 ? -13.156 11.318 -6.051 1.00 85.56 584 GLN A O 1
ATOM 4554 N N . ILE A 1 585 ? -11.311 11.035 -4.810 1.00 85.00 585 ILE A N 1
ATOM 4555 C CA . ILE A 1 585 ? -10.398 11.853 -5.621 1.00 85.00 585 ILE A CA 1
ATOM 4556 C C . ILE A 1 585 ? -9.320 10.976 -6.283 1.00 85.00 585 ILE A C 1
ATOM 4558 O O . ILE A 1 585 ? -9.072 9.869 -5.802 1.00 85.00 585 ILE A O 1
ATOM 4562 N N . PRO A 1 586 ? -8.646 11.433 -7.356 1.00 80.88 586 PRO A N 1
ATOM 4563 C CA . PRO A 1 586 ? -7.582 10.662 -7.999 1.00 80.88 586 PRO A CA 1
ATOM 4564 C C . PRO A 1 586 ? -6.481 10.231 -7.025 1.00 80.88 586 PRO A C 1
ATOM 4566 O O . PRO A 1 586 ? -6.065 11.006 -6.160 1.00 80.88 586 PRO A O 1
ATOM 4569 N N . TYR A 1 587 ? -5.972 9.005 -7.199 1.00 79.88 587 TYR A N 1
ATOM 4570 C CA . TYR A 1 587 ? -4.970 8.417 -6.306 1.00 79.88 587 TYR A CA 1
ATOM 4571 C C . TYR A 1 587 ? -3.736 9.306 -6.127 1.00 79.88 587 TYR A C 1
ATOM 4573 O O . TYR A 1 587 ? -3.280 9.491 -5.002 1.00 79.88 587 TYR A O 1
ATOM 4581 N N . TYR A 1 588 ? -3.220 9.897 -7.209 1.00 77.50 588 TYR A N 1
ATOM 4582 C CA . TYR A 1 588 ? -2.042 10.759 -7.135 1.00 77.50 588 TYR A CA 1
ATOM 4583 C C . TYR A 1 588 ? -2.310 12.013 -6.286 1.00 77.50 588 TYR A C 1
ATOM 4585 O O . TYR A 1 588 ? -1.506 12.317 -5.411 1.00 77.50 588 TYR A O 1
ATOM 4593 N N . LYS A 1 589 ? -3.468 12.680 -6.445 1.00 84.12 589 LYS A N 1
ATOM 4594 C CA . LYS A 1 589 ? -3.854 13.832 -5.608 1.00 84.12 589 LYS A CA 1
ATOM 4595 C C . LYS A 1 589 ? -3.980 13.413 -4.143 1.00 84.12 589 LYS A C 1
ATOM 4597 O O . LYS A 1 589 ? -3.474 14.097 -3.255 1.00 84.12 589 LYS A O 1
ATOM 4602 N N . GLN A 1 590 ? -4.584 12.250 -3.889 1.00 87.94 590 GLN A N 1
ATOM 4603 C CA . GLN A 1 590 ? -4.722 11.704 -2.540 1.00 87.94 590 GLN A CA 1
ATOM 4604 C C . GLN A 1 590 ? -3.367 11.383 -1.897 1.00 87.94 590 GLN A C 1
ATOM 4606 O O . GLN A 1 590 ? -3.154 11.726 -0.733 1.00 87.94 590 GLN A O 1
ATOM 4611 N N . GLN A 1 591 ? -2.430 10.781 -2.637 1.00 85.12 591 GLN A N 1
ATOM 4612 C CA . GLN A 1 591 ? -1.081 10.517 -2.134 1.00 85.12 591 GLN A CA 1
ATOM 4613 C C . GLN A 1 591 ? -0.302 11.802 -1.893 1.00 85.12 591 GLN A C 1
ATOM 4615 O O . GLN A 1 591 ? 0.350 11.904 -0.857 1.00 85.12 591 GLN A O 1
ATOM 4620 N N . THR A 1 592 ? -0.388 12.783 -2.793 1.00 85.50 592 THR A N 1
ATOM 4621 C CA . THR A 1 592 ? 0.245 14.091 -2.598 1.00 85.50 592 THR A CA 1
ATOM 4622 C C . THR A 1 592 ? -0.244 14.721 -1.297 1.00 85.50 592 THR A C 1
ATOM 4624 O O . THR A 1 592 ? 0.568 15.030 -0.429 1.00 85.50 592 THR A O 1
ATOM 4627 N N . LEU A 1 593 ? -1.561 14.795 -1.080 1.00 91.69 593 LEU A N 1
ATOM 4628 C CA . LEU A 1 593 ? -2.132 15.316 0.167 1.00 91.69 593 LEU A CA 1
ATOM 4629 C C . LEU A 1 593 ? -1.719 14.491 1.392 1.00 91.69 593 LEU A C 1
ATOM 4631 O O . LEU A 1 593 ? -1.360 15.057 2.424 1.00 91.69 593 LEU A O 1
ATOM 4635 N N . LYS A 1 594 ? -1.711 13.158 1.292 1.00 91.19 594 LYS A N 1
ATOM 4636 C CA . LYS A 1 594 ? -1.253 12.268 2.369 1.00 91.19 594 LYS A CA 1
ATOM 4637 C C . LYS A 1 594 ? 0.200 12.544 2.751 1.00 91.19 594 LYS A C 1
ATOM 4639 O O . LYS A 1 594 ? 0.503 12.610 3.938 1.00 91.19 594 LYS A O 1
ATOM 4644 N N . TRP A 1 595 ? 1.102 12.666 1.781 1.00 89.94 595 TRP A N 1
ATOM 4645 C CA . TRP A 1 595 ? 2.522 12.880 2.058 1.00 89.94 595 TRP A CA 1
ATOM 4646 C C . TRP A 1 595 ? 2.808 14.305 2.524 1.00 89.94 595 TRP A C 1
ATOM 4648 O O . TRP A 1 595 ? 3.597 14.460 3.449 1.00 89.94 595 TRP A O 1
ATOM 4658 N N . LEU A 1 596 ? 2.119 15.319 1.990 1.00 90.69 596 LEU A N 1
ATOM 4659 C CA . LEU A 1 596 ? 2.222 16.698 2.481 1.00 90.69 596 LEU A CA 1
ATOM 4660 C C . LEU A 1 596 ? 1.740 16.816 3.928 1.00 90.69 596 LEU A C 1
ATOM 4662 O O . LEU A 1 596 ? 2.444 17.363 4.772 1.00 90.69 596 LEU A O 1
ATOM 4666 N N . THR A 1 597 ? 0.573 16.251 4.243 1.00 92.06 597 THR A N 1
ATOM 4667 C CA . THR A 1 597 ? 0.043 16.265 5.616 1.00 92.06 597 THR A CA 1
ATOM 4668 C C . THR A 1 597 ? 0.923 15.456 6.573 1.00 92.06 597 THR A C 1
ATOM 4670 O O . THR A 1 597 ? 1.232 15.931 7.663 1.00 92.06 597 THR A O 1
ATOM 4673 N N . ARG A 1 598 ? 1.430 14.284 6.163 1.00 88.94 598 ARG A N 1
ATOM 4674 C CA . ARG A 1 598 ? 2.419 13.533 6.960 1.00 88.94 598 ARG A CA 1
ATOM 4675 C C . ARG A 1 598 ? 3.716 14.293 7.173 1.00 88.94 598 ARG A C 1
ATOM 4677 O O . ARG A 1 598 ? 4.275 14.214 8.259 1.00 88.94 598 ARG A O 1
ATOM 4684 N N . PHE A 1 599 ? 4.203 14.990 6.154 1.00 86.38 599 PHE A N 1
ATOM 4685 C CA . PHE A 1 599 ? 5.423 15.779 6.244 1.00 86.38 599 PHE A CA 1
ATOM 4686 C C . PHE A 1 599 ? 5.258 16.931 7.237 1.00 86.38 599 PHE A C 1
ATOM 4688 O O . PHE A 1 599 ? 6.111 17.095 8.104 1.00 86.38 599 PHE A O 1
ATOM 4695 N N . ILE A 1 600 ? 4.133 17.655 7.182 1.00 86.81 600 ILE A N 1
ATOM 4696 C CA . ILE A 1 600 ? 3.807 18.700 8.164 1.00 86.81 600 ILE A CA 1
ATOM 4697 C C . ILE A 1 600 ? 3.745 18.100 9.574 1.00 86.81 600 ILE A C 1
ATOM 4699 O O . ILE A 1 600 ? 4.448 18.581 10.455 1.00 86.81 600 ILE A O 1
ATOM 4703 N N . HIS A 1 601 ? 2.984 17.020 9.780 1.00 86.75 601 HIS A N 1
ATOM 4704 C CA . HIS A 1 601 ? 2.902 16.334 11.076 1.00 86.75 601 HIS A CA 1
ATOM 4705 C C . HIS A 1 601 ? 4.281 15.892 11.598 1.00 86.75 601 HIS A C 1
ATOM 4707 O O . HIS A 1 601 ? 4.630 16.131 12.756 1.00 86.75 601 HIS A O 1
ATOM 4713 N N . HIS A 1 602 ? 5.101 15.275 10.743 1.00 83.12 602 HIS A N 1
ATOM 4714 C CA . HIS A 1 602 ? 6.425 14.801 11.134 1.00 83.12 602 HIS A CA 1
ATOM 4715 C C . HIS A 1 602 ? 7.333 15.959 11.538 1.00 83.12 602 HIS A C 1
ATOM 4717 O O . HIS A 1 602 ? 7.946 15.892 12.594 1.00 83.12 602 HIS A O 1
ATOM 4723 N N . ILE A 1 603 ? 7.348 17.049 10.765 1.00 77.81 603 ILE A N 1
ATOM 4724 C CA . ILE A 1 603 ? 8.100 18.250 11.130 1.00 77.81 603 ILE A CA 1
ATOM 4725 C C . ILE A 1 603 ? 7.624 18.794 12.476 1.00 77.81 603 ILE A C 1
ATOM 4727 O O . ILE A 1 603 ? 8.457 19.095 13.324 1.00 77.81 603 ILE A O 1
ATOM 4731 N N . MET A 1 604 ? 6.310 18.903 12.694 1.00 76.69 604 MET A N 1
ATOM 4732 C CA . MET A 1 604 ? 5.759 19.447 13.939 1.00 76.69 604 MET A CA 1
ATOM 4733 C C . MET A 1 604 ? 6.090 18.585 15.165 1.00 76.69 604 MET A C 1
ATOM 4735 O O . MET A 1 604 ? 6.213 19.119 16.262 1.00 76.69 604 MET A O 1
ATOM 4739 N N . THR A 1 605 ? 6.251 17.271 15.003 1.00 75.19 605 THR A N 1
ATOM 4740 C CA . THR A 1 605 ? 6.580 16.349 16.105 1.00 75.19 605 THR A CA 1
ATOM 4741 C C . THR A 1 605 ? 8.085 16.157 16.309 1.00 75.19 605 THR A C 1
ATOM 4743 O O . THR A 1 605 ? 8.527 15.937 17.436 1.00 75.19 605 THR A O 1
ATOM 4746 N N . SER A 1 606 ? 8.894 16.273 15.251 1.00 67.06 606 SER A N 1
ATOM 4747 C CA . SER A 1 606 ? 10.355 16.115 15.298 1.00 67.06 606 SER A CA 1
ATOM 4748 C C . SER A 1 606 ? 11.122 17.431 15.471 1.00 67.06 606 SER A C 1
ATOM 4750 O O . SER A 1 606 ? 12.347 17.413 15.555 1.00 67.06 606 SER A O 1
ATOM 4752 N N . ALA A 1 607 ? 10.442 18.581 15.503 1.00 56.06 607 ALA A N 1
ATOM 4753 C CA . ALA A 1 607 ? 11.068 19.906 15.541 1.00 56.06 607 ALA A CA 1
ATOM 4754 C C . ALA A 1 607 ? 11.980 20.150 16.750 1.00 56.06 607 ALA A C 1
ATOM 4756 O O . ALA A 1 607 ? 12.946 20.899 16.631 1.00 56.06 607 ALA A O 1
ATOM 4757 N N . TYR A 1 608 ? 11.730 19.483 17.883 1.00 51.69 608 TYR A N 1
ATOM 4758 C CA . TYR A 1 608 ? 12.489 19.669 19.124 1.00 51.69 608 TYR A CA 1
ATOM 4759 C C . TYR A 1 608 ? 13.993 19.351 19.006 1.00 51.69 608 TYR A C 1
ATOM 4761 O O . TYR A 1 608 ? 14.758 19.704 19.903 1.00 51.69 608 TYR A O 1
ATOM 4769 N N . SER A 1 609 ? 14.438 18.699 17.923 1.00 54.72 609 SER A N 1
ATOM 4770 C CA . SER A 1 609 ? 15.860 18.445 17.657 1.00 54.72 609 SER A CA 1
ATOM 4771 C C . SER A 1 609 ? 16.564 19.530 16.832 1.00 54.72 609 SER A C 1
ATOM 4773 O O . SER A 1 609 ? 17.791 19.505 16.755 1.00 54.72 609 SER A O 1
ATOM 4775 N N . PHE A 1 610 ? 15.842 20.475 16.218 1.00 56.38 610 PHE A N 1
ATOM 4776 C CA . PHE A 1 610 ? 16.411 21.478 15.310 1.00 56.38 610 PHE A CA 1
ATOM 4777 C C . PHE A 1 610 ? 16.330 22.894 15.909 1.00 56.38 610 PHE A C 1
ATOM 4779 O O . PHE A 1 610 ? 15.373 23.245 16.581 1.00 56.38 610 PHE A O 1
ATOM 4786 N N . SER A 1 611 ? 17.364 23.713 15.677 1.00 57.00 611 SER A N 1
ATOM 4787 C CA . SER A 1 611 ? 17.617 25.044 16.280 1.00 57.00 611 SER A CA 1
ATOM 4788 C C . SER A 1 611 ? 16.396 25.971 16.506 1.00 57.00 611 SER A C 1
ATOM 4790 O O . SER A 1 611 ? 15.422 25.922 15.765 1.00 57.00 611 SER A O 1
ATOM 4792 N N . GLY A 1 612 ? 16.493 26.948 17.419 1.00 61.38 612 GLY A N 1
ATOM 4793 C CA . GLY A 1 612 ? 15.383 27.862 17.772 1.00 61.38 612 GLY A CA 1
ATOM 4794 C C . GLY A 1 612 ? 14.816 28.781 16.665 1.00 61.38 612 GLY A C 1
ATOM 4795 O O . GLY A 1 612 ? 13.813 29.449 16.891 1.00 61.38 612 GLY A O 1
ATOM 4796 N N . ASN A 1 613 ? 15.402 28.839 15.459 1.00 65.62 613 ASN A N 1
ATOM 4797 C CA . ASN A 1 613 ? 14.767 29.515 14.310 1.00 65.62 613 ASN A CA 1
ATOM 4798 C C . ASN A 1 613 ? 13.625 28.671 13.705 1.00 65.62 613 ASN A C 1
ATOM 4800 O O . ASN A 1 613 ? 12.716 29.222 13.086 1.00 65.62 613 ASN A O 1
ATOM 4804 N N . THR A 1 614 ? 13.664 27.350 13.903 1.00 64.38 614 THR A N 1
ATOM 4805 C CA . THR A 1 614 ? 12.651 26.400 13.422 1.00 64.38 614 THR A CA 1
ATOM 4806 C C . THR A 1 614 ? 11.319 26.632 14.131 1.00 64.38 614 THR A C 1
ATOM 4808 O O . THR A 1 614 ? 10.306 26.776 13.457 1.00 64.38 614 THR A O 1
ATOM 4811 N N . ASP A 1 615 ? 11.327 26.825 15.454 1.00 66.19 615 ASP A N 1
ATOM 4812 C CA . ASP A 1 615 ? 10.121 27.105 16.253 1.00 66.19 615 ASP A CA 1
ATOM 4813 C C . ASP A 1 615 ? 9.341 28.321 15.738 1.00 66.19 615 ASP A C 1
ATOM 4815 O O . ASP A 1 615 ? 8.119 28.281 15.601 1.00 66.19 615 ASP A O 1
ATOM 4819 N N . ARG A 1 616 ? 10.047 29.395 15.356 1.00 73.25 616 ARG A N 1
ATOM 4820 C CA . ARG A 1 616 ? 9.417 30.589 14.773 1.00 73.25 616 ARG A CA 1
ATOM 4821 C C . ARG A 1 616 ? 8.757 30.295 13.424 1.00 73.25 616 ARG A C 1
ATOM 4823 O O . ARG A 1 616 ? 7.677 30.806 13.149 1.00 73.25 616 ARG A O 1
ATOM 4830 N N . LEU A 1 617 ? 9.402 29.503 12.570 1.00 71.69 617 LEU A N 1
ATOM 4831 C CA . LEU A 1 617 ? 8.859 29.155 11.253 1.00 71.69 617 LEU A CA 1
ATOM 4832 C C . LEU A 1 617 ? 7.650 28.215 11.364 1.00 71.69 617 LEU A C 1
ATOM 4834 O O . LEU A 1 617 ? 6.707 28.346 10.586 1.00 71.69 617 LEU A O 1
ATOM 4838 N N . LEU A 1 618 ? 7.641 27.321 12.353 1.00 72.56 618 LEU A N 1
ATOM 4839 C CA . LEU A 1 618 ? 6.500 26.447 12.645 1.00 72.56 618 LEU A CA 1
ATOM 4840 C C . LEU A 1 618 ? 5.323 27.219 13.231 1.00 72.56 618 LEU A C 1
ATOM 4842 O O . LEU A 1 618 ? 4.180 26.976 12.847 1.00 72.56 618 LEU A O 1
ATOM 4846 N N . ARG A 1 619 ? 5.596 28.216 14.076 1.00 75.00 619 ARG A N 1
ATOM 4847 C CA . ARG A 1 619 ? 4.575 29.161 14.529 1.00 75.00 619 ARG A CA 1
ATOM 4848 C C . ARG A 1 619 ? 3.950 29.921 13.358 1.00 75.00 619 ARG A C 1
ATOM 4850 O O . ARG A 1 619 ? 2.732 29.933 13.221 1.00 75.00 619 ARG A O 1
ATOM 4857 N N . ASN A 1 620 ? 4.774 30.457 12.455 1.00 79.75 620 ASN A N 1
ATOM 4858 C CA . ASN A 1 620 ? 4.281 31.132 11.252 1.00 79.75 620 ASN A CA 1
ATOM 4859 C C . ASN A 1 620 ? 3.416 30.210 10.378 1.00 79.75 620 ASN A C 1
ATOM 4861 O O . ASN A 1 620 ? 2.481 30.681 9.739 1.00 79.75 620 ASN A O 1
ATOM 4865 N N . LEU A 1 621 ? 3.712 28.906 10.330 1.00 81.62 621 LEU A N 1
ATOM 4866 C CA . LEU A 1 621 ? 2.914 27.936 9.581 1.00 81.62 621 LEU A CA 1
ATOM 4867 C C . LEU A 1 621 ? 1.499 27.793 10.165 1.00 81.62 621 LEU A C 1
ATOM 4869 O O . LEU A 1 621 ? 0.534 27.779 9.403 1.00 81.62 621 LEU A O 1
ATOM 4873 N N . ALA A 1 622 ? 1.377 27.740 11.494 1.00 80.00 622 ALA A N 1
ATOM 4874 C CA . ALA A 1 622 ? 0.097 27.651 12.199 1.00 80.00 622 ALA A CA 1
ATOM 4875 C C . ALA A 1 622 ? -0.728 28.954 12.148 1.00 80.00 622 ALA A C 1
ATOM 4877 O O . ALA A 1 622 ? -1.934 28.912 12.369 1.00 80.00 622 ALA A O 1
ATOM 4878 N N . GLU A 1 623 ? -0.112 30.097 11.833 1.00 81.75 623 GLU A N 1
ATOM 4879 C CA . GLU A 1 623 ? -0.791 31.396 11.682 1.00 81.75 623 GLU A CA 1
ATOM 4880 C C . GLU A 1 623 ? -1.309 31.652 10.245 1.00 81.75 623 GLU A C 1
ATOM 4882 O O . GLU A 1 623 ? -2.050 32.609 10.009 1.00 81.75 623 GLU A O 1
ATOM 4887 N N . LYS A 1 624 ? -0.973 30.802 9.261 1.00 85.31 624 LYS A N 1
ATOM 4888 C CA . LYS A 1 624 ? -1.414 30.978 7.864 1.00 85.31 624 LYS A CA 1
ATOM 4889 C C . LYS A 1 624 ? -2.886 30.632 7.660 1.00 85.31 624 LYS A C 1
ATOM 4891 O O . LYS A 1 624 ? -3.259 29.458 7.614 1.00 85.31 624 LYS A O 1
ATOM 4896 N N . SER A 1 625 ? -3.696 31.654 7.391 1.00 85.62 625 SER A N 1
ATOM 4897 C CA . SER A 1 625 ? -5.134 31.521 7.120 1.00 85.62 625 SER A CA 1
ATOM 4898 C C . SER A 1 625 ? -5.463 30.534 6.002 1.00 85.62 625 SER A C 1
ATOM 4900 O O . SER A 1 625 ? -6.400 29.752 6.142 1.00 85.62 625 SER A O 1
ATOM 4902 N N . ASP A 1 626 ? -4.691 30.535 4.915 1.00 87.94 626 ASP A N 1
ATOM 4903 C CA . ASP A 1 626 ? -5.007 29.749 3.714 1.00 87.94 626 ASP A CA 1
ATOM 4904 C C . ASP A 1 626 ? -4.746 28.251 3.933 1.00 87.94 626 ASP A C 1
ATOM 4906 O O . ASP A 1 626 ? -5.531 27.399 3.506 1.00 87.94 626 ASP A O 1
ATOM 4910 N N . LEU A 1 627 ? -3.676 27.926 4.672 1.00 91.06 627 LEU A N 1
ATOM 4911 C CA . LEU A 1 627 ? -3.362 26.558 5.086 1.00 91.06 627 LEU A CA 1
ATOM 4912 C C . LEU A 1 627 ? -4.431 26.025 6.041 1.00 91.06 627 LEU A C 1
ATOM 4914 O O . LEU A 1 627 ? -4.950 24.931 5.826 1.00 91.06 627 LEU A O 1
ATOM 4918 N N . LEU A 1 628 ? -4.788 26.808 7.065 1.00 91.00 628 LEU A N 1
ATOM 4919 C CA . LEU A 1 628 ? -5.856 26.446 7.998 1.00 91.00 628 LEU A CA 1
ATOM 4920 C C . LEU A 1 628 ? -7.199 26.281 7.274 1.00 91.00 628 LEU A C 1
ATOM 4922 O O . LEU A 1 628 ? -7.932 25.338 7.562 1.00 91.00 628 LEU A O 1
ATOM 4926 N N . GLY A 1 629 ? -7.497 27.144 6.298 1.00 91.75 629 GLY A N 1
ATOM 4927 C CA . GLY A 1 629 ? -8.672 27.033 5.433 1.00 91.75 629 GLY A CA 1
ATOM 4928 C C . GLY A 1 629 ? -8.693 25.725 4.641 1.00 91.75 629 GLY A C 1
ATOM 4929 O O . GLY A 1 629 ? -9.692 25.013 4.664 1.00 91.75 629 GLY A O 1
ATOM 4930 N N . SER A 1 630 ? -7.570 25.346 4.032 1.00 93.44 630 SER A N 1
ATOM 4931 C CA . SER A 1 630 ? -7.460 24.097 3.264 1.00 93.44 630 SER A CA 1
ATOM 4932 C C . SER A 1 630 ? -7.573 22.850 4.147 1.00 93.44 630 SER A C 1
ATOM 4934 O O . SER A 1 630 ? -8.258 21.892 3.790 1.00 93.44 630 SER A O 1
ATOM 4936 N N . LEU A 1 631 ? -6.950 22.854 5.333 1.00 93.50 631 LEU A N 1
ATOM 4937 C CA . LEU A 1 631 ? -7.097 21.764 6.305 1.00 93.50 631 LEU A CA 1
ATOM 4938 C C . LEU A 1 631 ? -8.539 21.662 6.821 1.00 93.50 631 LEU A C 1
ATOM 4940 O O . LEU A 1 631 ? -9.056 20.558 6.991 1.00 93.50 631 LEU A O 1
ATOM 4944 N N . ARG A 1 632 ? -9.208 22.800 7.034 1.00 93.94 632 ARG A N 1
ATOM 4945 C CA . ARG A 1 632 ? -10.626 22.857 7.403 1.00 93.94 632 ARG A CA 1
ATOM 4946 C C . ARG A 1 632 ? -11.512 22.241 6.319 1.00 93.94 632 ARG A C 1
ATOM 4948 O O . ARG A 1 632 ? -12.379 21.435 6.650 1.00 93.94 632 ARG A O 1
ATOM 4955 N N . ASP A 1 633 ? -11.265 22.556 5.052 1.00 92.88 633 ASP A N 1
ATOM 4956 C CA . ASP A 1 633 ? -12.018 21.995 3.926 1.00 92.88 633 ASP A CA 1
ATOM 4957 C C . ASP A 1 633 ? -11.844 20.468 3.826 1.00 92.88 633 ASP A C 1
ATOM 4959 O O . ASP A 1 633 ? -12.818 19.745 3.592 1.00 92.88 633 ASP A O 1
ATOM 4963 N N . ILE A 1 634 ? -10.630 19.958 4.079 1.00 93.56 634 ILE A N 1
ATOM 4964 C CA . ILE A 1 634 ? -10.363 18.513 4.173 1.00 93.56 634 ILE A CA 1
ATOM 4965 C C . ILE A 1 634 ? -11.171 17.879 5.315 1.00 93.56 634 ILE A C 1
ATOM 4967 O O . ILE A 1 634 ? -11.811 16.843 5.115 1.00 93.56 634 ILE A O 1
ATOM 4971 N N . ILE A 1 635 ? -11.162 18.493 6.505 1.00 93.56 635 ILE A N 1
ATOM 4972 C CA . ILE A 1 635 ? -11.887 17.993 7.687 1.00 93.56 635 ILE A CA 1
ATOM 4973 C C . ILE A 1 635 ? -13.397 17.962 7.433 1.00 93.56 635 ILE A C 1
ATOM 4975 O O . ILE A 1 635 ? -14.058 16.986 7.796 1.00 93.56 635 ILE A O 1
ATOM 4979 N N . GLN A 1 636 ? -13.935 18.999 6.786 1.00 91.56 636 GLN A N 1
ATOM 4980 C CA . GLN A 1 636 ? -15.354 19.101 6.450 1.00 91.56 636 GLN A CA 1
ATOM 4981 C C . GLN A 1 636 ? -15.778 18.049 5.416 1.00 91.56 636 GLN A C 1
ATOM 4983 O O . GLN A 1 636 ? -16.841 17.443 5.545 1.00 91.56 636 GLN A O 1
ATOM 4988 N N . ALA A 1 637 ? -14.950 17.803 4.398 1.00 88.94 637 ALA A N 1
ATOM 4989 C CA . ALA A 1 637 ? -15.251 16.893 3.295 1.00 88.94 637 ALA A CA 1
ATOM 4990 C C . ALA A 1 637 ? -14.554 15.525 3.431 1.00 88.94 637 ALA A C 1
ATOM 4992 O O . ALA A 1 637 ? -14.032 14.981 2.455 1.00 88.94 637 ALA A O 1
ATOM 4993 N N . LYS A 1 638 ? -14.575 14.943 4.635 1.00 88.38 638 LYS A N 1
ATOM 4994 C CA . LYS A 1 638 ? -13.857 13.704 4.998 1.00 88.38 638 LYS A CA 1
ATOM 4995 C C . LYS A 1 638 ? -14.039 12.525 4.028 1.00 88.38 638 LYS A C 1
ATOM 4997 O O . LYS A 1 638 ? -13.064 11.866 3.683 1.00 88.38 638 LYS A O 1
ATOM 5002 N N . GLU A 1 639 ? -15.252 12.301 3.515 1.00 86.12 639 GLU A N 1
ATOM 5003 C CA . GLU A 1 639 ? -15.547 11.206 2.570 1.00 86.12 639 GLU A CA 1
ATOM 5004 C C . GLU A 1 639 ? -14.865 11.385 1.206 1.00 86.12 639 GLU A C 1
ATOM 5006 O O . GLU A 1 639 ? -14.699 10.424 0.457 1.00 86.12 639 GLU A O 1
ATOM 5011 N N . ARG A 1 640 ? -14.479 12.618 0.854 1.00 87.88 640 ARG A N 1
ATOM 5012 C CA . ARG A 1 640 ? -13.815 12.909 -0.422 1.00 87.88 640 ARG A CA 1
ATOM 5013 C C . ARG A 1 640 ? -12.329 12.581 -0.365 1.00 87.88 640 ARG A C 1
ATOM 5015 O O . ARG A 1 640 ? -11.800 12.041 -1.332 1.00 87.88 640 ARG A O 1
ATOM 5022 N N . TYR A 1 641 ? -11.677 12.882 0.755 1.00 90.19 641 TYR A N 1
ATOM 5023 C CA . TYR A 1 641 ? -10.226 12.747 0.927 1.00 90.19 641 TYR A CA 1
ATOM 5024 C C . TYR A 1 641 ? -9.794 11.410 1.561 1.00 90.19 641 TYR A C 1
ATOM 5026 O O . TYR A 1 641 ? -8.634 11.011 1.413 1.00 90.19 641 TYR A O 1
ATOM 5034 N N . GLY A 1 642 ? -10.723 10.698 2.209 1.00 90.56 642 GLY A N 1
ATOM 5035 C CA . GLY A 1 642 ? -10.487 9.407 2.861 1.00 90.56 642 GLY A CA 1
ATOM 5036 C C . GLY A 1 642 ? -9.848 9.533 4.245 1.00 90.56 642 GLY A C 1
ATOM 5037 O O . GLY A 1 642 ? -9.395 10.607 4.658 1.00 90.56 642 GLY A O 1
ATOM 5038 N N . SER A 1 643 ? -9.790 8.415 4.969 1.00 91.00 643 SER A N 1
ATOM 5039 C CA . SER A 1 643 ? -9.428 8.363 6.386 1.00 91.00 643 SER A CA 1
ATOM 5040 C C . SER A 1 643 ? -8.009 8.826 6.635 1.00 91.00 643 SER A C 1
ATOM 5042 O O . SER A 1 643 ? -7.770 9.556 7.583 1.00 91.00 643 SER A O 1
ATOM 5044 N N . VAL A 1 644 ? -7.060 8.457 5.774 1.00 91.38 644 VAL A N 1
ATOM 5045 C CA . VAL A 1 644 ? -5.641 8.758 6.003 1.00 91.38 644 VAL A CA 1
ATOM 5046 C C . VAL A 1 644 ? -5.366 10.261 5.945 1.00 91.38 644 VAL A C 1
ATOM 5048 O O . VAL A 1 644 ? -4.691 10.798 6.820 1.00 91.38 644 VAL A O 1
ATOM 5051 N N . VAL A 1 645 ? -5.876 10.946 4.917 1.00 93.50 645 VAL A N 1
ATOM 5052 C CA . VAL A 1 645 ? -5.668 12.396 4.763 1.00 93.50 645 VAL A CA 1
ATOM 5053 C C . VAL A 1 645 ? -6.428 13.138 5.857 1.00 93.50 645 VAL A C 1
ATOM 5055 O O . VAL A 1 645 ? -5.855 14.024 6.485 1.00 93.50 645 VAL A O 1
ATOM 5058 N N . TRP A 1 646 ? -7.668 12.726 6.143 1.00 94.81 646 TRP A N 1
ATOM 5059 C CA . TRP A 1 646 ? -8.460 13.300 7.228 1.00 94.81 646 TRP A CA 1
ATOM 5060 C C . TRP A 1 646 ? -7.765 13.163 8.586 1.00 94.81 646 TRP A C 1
ATOM 5062 O O . TRP A 1 646 ? -7.600 14.162 9.284 1.00 94.81 646 TRP A O 1
ATOM 5072 N N . THR A 1 647 ? -7.284 11.963 8.930 1.00 94.38 647 THR A N 1
ATOM 5073 C CA . THR A 1 647 ? -6.563 11.715 10.182 1.00 94.38 647 THR A CA 1
ATOM 5074 C C . THR A 1 647 ? -5.335 12.601 10.276 1.00 94.38 647 THR A C 1
ATOM 5076 O O . THR A 1 647 ? -5.190 13.292 11.274 1.00 94.38 647 THR A O 1
ATOM 5079 N N . ASN A 1 648 ? -4.489 12.664 9.241 1.00 94.31 648 ASN A N 1
ATOM 5080 C CA . ASN A 1 648 ? -3.304 13.522 9.292 1.00 94.31 648 ASN A CA 1
ATOM 5081 C C . ASN A 1 648 ? -3.675 15.005 9.463 1.00 94.31 648 ASN A C 1
ATOM 5083 O O . ASN A 1 648 ? -3.022 15.704 10.230 1.00 94.31 648 ASN A O 1
ATOM 5087 N N . SER A 1 649 ? -4.719 15.496 8.786 1.00 94.62 649 SER A N 1
ATOM 5088 C CA . SER A 1 649 ? -5.190 16.883 8.936 1.00 94.62 649 SER A CA 1
ATOM 5089 C C . SER A 1 649 ? -5.692 17.186 10.349 1.00 94.62 649 SER A C 1
ATOM 5091 O O . SER A 1 649 ? -5.428 18.265 10.880 1.00 94.62 649 SER A O 1
ATOM 5093 N N . VAL A 1 650 ? -6.382 16.234 10.974 1.00 94.06 650 VAL A N 1
ATOM 5094 C CA . VAL A 1 650 ? -6.840 16.325 12.365 1.00 94.06 650 VAL A CA 1
ATOM 5095 C C . VAL A 1 650 ? -5.668 16.208 13.348 1.00 94.06 650 VAL A C 1
ATOM 5097 O O . VAL A 1 650 ? -5.631 16.930 14.342 1.00 94.06 650 VAL A O 1
ATOM 5100 N N . THR A 1 651 ? -4.666 15.377 13.064 1.00 93.94 651 THR A N 1
ATOM 5101 C CA . THR A 1 651 ? -3.438 15.310 13.866 1.00 93.94 651 THR A CA 1
ATOM 5102 C C . THR A 1 651 ? -2.682 16.636 13.823 1.00 93.94 651 THR A C 1
ATOM 5104 O O . THR A 1 651 ? -2.311 17.141 14.876 1.00 93.94 651 THR A O 1
ATOM 5107 N N . ILE A 1 652 ? -2.553 17.265 12.647 1.00 91.94 652 ILE A N 1
ATOM 5108 C CA . ILE A 1 652 ? -1.924 18.592 12.507 1.00 91.94 652 ILE A CA 1
ATOM 5109 C C . ILE A 1 652 ? -2.634 19.644 13.376 1.00 91.94 652 ILE A C 1
ATOM 5111 O O . ILE A 1 652 ? -1.968 20.482 13.978 1.00 91.94 652 ILE A O 1
ATOM 5115 N N . LEU A 1 653 ? -3.969 19.596 13.494 1.00 92.00 653 LEU A N 1
ATOM 5116 C CA . LEU A 1 653 ? -4.709 20.467 14.418 1.00 92.00 653 LEU A CA 1
ATOM 5117 C C . LEU A 1 653 ? -4.249 20.275 15.869 1.00 92.00 653 LEU A C 1
ATOM 5119 O O . LEU A 1 653 ? -4.026 21.257 16.576 1.00 92.00 653 LEU A O 1
ATOM 5123 N N . SER A 1 654 ? -4.108 19.025 16.314 1.00 90.62 654 SER A N 1
ATOM 5124 C CA . SER A 1 654 ? -3.607 18.710 17.656 1.00 90.62 654 SER A CA 1
ATOM 5125 C C . SER A 1 654 ? -2.157 19.175 17.832 1.00 90.62 654 SER A C 1
ATOM 5127 O O . SER A 1 654 ? -1.852 19.823 18.833 1.00 90.62 654 SER A O 1
ATOM 5129 N N . ASP A 1 655 ? -1.293 18.952 16.838 1.00 89.31 655 ASP A N 1
ATOM 5130 C CA . ASP A 1 655 ? 0.108 19.386 16.863 1.00 89.31 655 ASP A CA 1
ATOM 5131 C C . ASP A 1 655 ? 0.236 20.911 16.961 1.00 89.31 655 ASP A C 1
ATOM 5133 O O . ASP A 1 655 ? 1.025 21.419 17.757 1.00 89.31 655 ASP A O 1
ATOM 5137 N N . PHE A 1 656 ? -0.550 21.663 16.182 1.00 89.00 656 PHE A N 1
ATOM 5138 C CA . PHE A 1 656 ? -0.541 23.127 16.224 1.00 89.00 656 PHE A CA 1
ATOM 5139 C C . PHE A 1 656 ? -0.998 23.676 17.578 1.00 89.00 656 PHE A C 1
ATOM 5141 O O . PHE A 1 656 ? -0.458 24.687 18.026 1.00 89.00 656 PHE A O 1
ATOM 5148 N N . ILE A 1 657 ? -1.953 23.011 18.237 1.00 88.50 657 ILE A N 1
ATOM 5149 C CA . ILE A 1 657 ? -2.429 23.395 19.572 1.00 88.50 657 ILE A CA 1
ATOM 5150 C C . ILE A 1 657 ? -1.394 23.055 20.656 1.00 88.50 657 ILE A C 1
ATOM 5152 O O . ILE A 1 657 ? -1.163 23.866 21.552 1.00 88.50 657 ILE A O 1
ATOM 5156 N N . ASN A 1 658 ? -0.787 21.867 20.598 1.00 86.38 658 ASN A N 1
ATOM 5157 C CA . ASN A 1 658 ? 0.103 21.375 21.654 1.00 86.38 658 ASN A CA 1
ATOM 5158 C C . ASN A 1 658 ? 1.501 22.016 21.610 1.00 86.38 658 ASN A C 1
ATOM 5160 O O . ASN A 1 658 ? 2.125 22.165 22.659 1.00 86.38 658 ASN A O 1
ATOM 5164 N N . ASN A 1 659 ? 1.997 22.382 20.422 1.00 82.88 659 ASN A N 1
ATOM 5165 C CA . ASN A 1 659 ? 3.365 22.884 20.261 1.00 82.88 659 ASN A CA 1
ATOM 5166 C C . ASN A 1 659 ? 3.549 24.346 20.701 1.00 82.88 659 ASN A C 1
ATOM 5168 O O . ASN A 1 659 ? 4.575 24.663 21.298 1.00 82.88 659 ASN A O 1
ATOM 5172 N N . ASP A 1 660 ? 2.584 25.235 20.435 1.00 76.69 660 ASP A N 1
ATOM 5173 C CA . ASP A 1 660 ? 2.625 26.625 20.916 1.00 76.69 660 ASP A CA 1
ATOM 5174 C C . ASP A 1 660 ? 1.216 27.111 21.315 1.00 76.69 660 ASP A C 1
ATOM 5176 O O . ASP A 1 660 ? 0.373 27.356 20.443 1.00 76.69 660 ASP A O 1
ATOM 5180 N N . PRO A 1 661 ? 0.955 27.323 22.622 1.00 75.56 661 PRO A N 1
ATOM 5181 C CA . PRO A 1 661 ? -0.320 27.839 23.117 1.00 75.56 661 PRO A CA 1
ATOM 5182 C C . PRO A 1 661 ? -0.743 29.187 22.513 1.00 75.56 661 PRO A C 1
ATOM 5184 O O . PRO A 1 661 ? -1.937 29.496 22.499 1.00 75.56 661 PRO A O 1
ATOM 5187 N N . ALA A 1 662 ? 0.193 29.996 21.997 1.00 79.38 662 ALA A N 1
ATOM 5188 C CA . ALA A 1 662 ? -0.124 31.278 21.364 1.00 79.38 662 ALA A CA 1
ATOM 5189 C C . ALA A 1 662 ? -0.937 31.120 20.065 1.00 79.38 662 ALA A C 1
ATOM 5191 O O . ALA A 1 662 ? -1.746 31.992 19.741 1.00 79.38 662 ALA A O 1
ATOM 5192 N N . ASN A 1 663 ? -0.791 29.992 19.361 1.00 82.19 663 ASN A N 1
ATOM 5193 C CA . ASN A 1 663 ? -1.508 29.724 18.109 1.00 82.19 663 ASN A CA 1
ATOM 5194 C C . ASN A 1 663 ? -2.995 29.433 18.327 1.00 82.19 663 ASN A C 1
ATOM 5196 O O . ASN A 1 663 ? -3.790 29.506 17.390 1.00 82.19 663 ASN A O 1
ATOM 5200 N N . TYR A 1 664 ? -3.399 29.130 19.562 1.00 85.69 664 TYR A N 1
ATOM 5201 C CA . TYR A 1 664 ? -4.759 28.712 19.877 1.00 85.69 664 TYR A CA 1
ATOM 5202 C C . TYR A 1 664 ? -5.819 29.732 19.429 1.00 85.69 664 TYR A C 1
ATOM 5204 O O . TYR A 1 664 ? -6.868 29.346 18.913 1.00 85.69 664 TYR A O 1
ATOM 5212 N N . ALA A 1 665 ? -5.542 31.033 19.575 1.00 84.06 665 ALA A N 1
ATOM 5213 C CA . ALA A 1 665 ? -6.457 32.092 19.148 1.00 84.06 665 ALA A CA 1
ATOM 5214 C C . ALA A 1 665 ? -6.637 32.121 17.620 1.00 84.06 665 ALA A C 1
ATOM 5216 O O . ALA A 1 665 ? -7.770 32.164 17.148 1.00 84.06 665 ALA A O 1
ATOM 5217 N N . ALA A 1 666 ? -5.545 32.019 16.856 1.00 84.38 666 ALA A N 1
ATOM 5218 C CA . ALA A 1 666 ? -5.587 31.991 15.393 1.00 84.38 666 ALA A CA 1
ATOM 5219 C C . ALA A 1 666 ? -6.315 30.740 14.868 1.00 84.38 666 ALA A C 1
ATOM 5221 O O . ALA A 1 666 ? -7.166 30.823 13.982 1.00 84.38 666 ALA A O 1
ATOM 5222 N N . ILE A 1 667 ? -6.048 29.578 15.473 1.00 86.50 667 ILE A N 1
ATOM 5223 C CA . ILE A 1 667 ? -6.713 28.311 15.134 1.00 86.50 667 ILE A CA 1
ATOM 5224 C C . ILE A 1 667 ? -8.213 28.384 15.448 1.00 86.50 667 ILE A C 1
ATOM 5226 O O . ILE A 1 667 ? -9.035 27.917 14.656 1.00 86.50 667 ILE A O 1
ATOM 5230 N N . MET A 1 668 ? -8.595 28.998 16.569 1.00 85.75 668 MET A N 1
ATOM 5231 C CA . MET A 1 668 ? -9.999 29.223 16.915 1.00 85.75 668 MET A CA 1
ATOM 5232 C C . MET A 1 668 ? -10.692 30.152 15.910 1.00 85.75 668 MET A C 1
ATOM 5234 O O . MET A 1 668 ? -11.764 29.809 15.412 1.00 85.75 668 MET A O 1
ATOM 5238 N N . GLU A 1 669 ? -10.062 31.276 15.561 1.00 85.62 669 GLU A N 1
ATOM 5239 C CA . GLU A 1 669 ? -10.587 32.264 14.606 1.00 85.62 669 GLU A CA 1
ATOM 5240 C C . GLU A 1 669 ? -10.699 31.708 13.177 1.00 85.62 669 GLU A C 1
ATOM 5242 O O . GLU A 1 669 ? -11.619 32.070 12.445 1.00 85.62 669 GLU A O 1
ATOM 5247 N N . SER A 1 670 ? -9.846 30.751 12.794 1.00 87.94 670 SER A N 1
ATOM 5248 C CA . SER A 1 670 ? -9.951 30.055 11.500 1.00 87.94 670 SER A CA 1
ATOM 5249 C C . SER A 1 670 ? -11.227 29.204 11.346 1.00 87.94 670 SER A C 1
ATOM 5251 O O . SER A 1 670 ? -11.595 28.799 10.236 1.00 87.94 670 SER A O 1
ATOM 5253 N N . GLY A 1 671 ? -11.905 28.897 12.459 1.00 88.88 671 GLY A N 1
ATOM 5254 C CA . GLY A 1 671 ? -13.066 28.010 12.502 1.00 88.88 671 GLY A CA 1
ATOM 5255 C C . GLY A 1 671 ? -12.722 26.520 12.397 1.00 88.88 671 GLY A C 1
ATOM 5256 O O . GLY A 1 671 ? -13.633 25.695 12.295 1.00 88.88 671 GLY A O 1
ATOM 5257 N N . MET A 1 672 ? -11.440 26.145 12.439 1.00 90.12 672 MET A N 1
ATOM 5258 C CA . MET A 1 672 ? -10.995 24.752 12.311 1.00 90.12 672 MET A CA 1
ATOM 5259 C C . MET A 1 672 ? -11.488 23.870 13.469 1.00 90.12 672 MET A C 1
ATOM 5261 O O . MET A 1 672 ? -12.005 22.784 13.220 1.00 90.12 672 MET A O 1
ATOM 5265 N N . ILE A 1 673 ? -11.431 24.362 14.717 1.00 91.62 673 ILE A N 1
ATOM 5266 C CA . ILE A 1 673 ? -11.959 23.648 15.899 1.00 91.62 673 ILE A CA 1
ATOM 5267 C C . ILE A 1 673 ? -13.465 23.413 15.759 1.00 91.62 673 ILE A C 1
ATOM 5269 O O . ILE A 1 673 ? -13.940 22.297 15.956 1.00 91.62 673 ILE A O 1
ATOM 5273 N N . LYS A 1 674 ? -14.213 24.455 15.376 1.00 91.62 674 LYS A N 1
ATOM 5274 C CA . LYS A 1 674 ? -15.656 24.352 15.139 1.00 91.62 674 LYS A CA 1
ATOM 5275 C C . LYS A 1 674 ? -15.952 23.305 14.066 1.00 91.62 674 LYS A C 1
ATOM 5277 O O . LYS A 1 674 ? -16.754 22.413 14.306 1.00 91.62 674 LYS A O 1
ATOM 5282 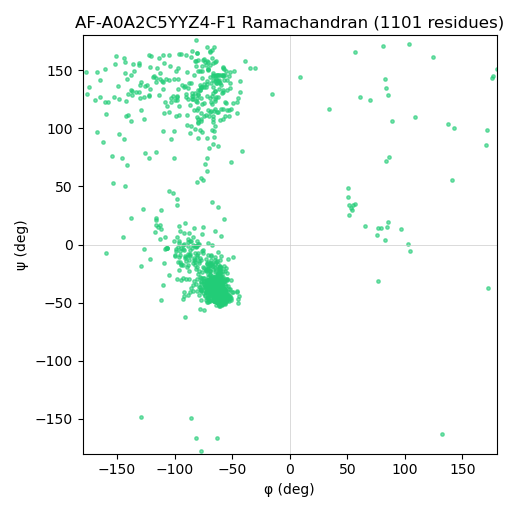N N . THR A 1 675 ? -15.262 23.376 12.930 1.00 92.25 675 THR A N 1
ATOM 5283 C CA . THR A 1 675 ? -15.459 22.449 11.806 1.00 92.25 675 THR A CA 1
ATOM 5284 C C . THR A 1 675 ? -15.127 21.013 12.193 1.00 92.25 675 THR A C 1
ATOM 5286 O O . THR A 1 675 ? -15.853 20.105 11.810 1.00 92.25 675 THR A O 1
ATOM 5289 N N . PHE A 1 676 ? -14.077 20.789 12.988 1.00 94.69 676 PHE A N 1
ATOM 5290 C CA . PHE A 1 676 ? -13.762 19.467 13.528 1.00 94.69 676 PHE A CA 1
ATOM 5291 C C . PHE A 1 676 ? -14.895 18.927 14.409 1.00 94.69 676 PHE A C 1
ATOM 5293 O O . PHE A 1 676 ? -15.343 17.800 14.205 1.00 94.69 676 PHE A O 1
ATOM 5300 N N . LEU A 1 677 ? -15.405 19.732 15.346 1.00 93.56 677 LEU A N 1
ATOM 5301 C CA . LEU A 1 677 ? -16.504 19.316 16.220 1.00 93.56 677 LEU A CA 1
ATOM 5302 C C . LEU A 1 677 ? -17.798 19.066 15.426 1.00 93.56 677 LEU A C 1
ATOM 5304 O O . LEU A 1 677 ? -18.477 18.072 15.675 1.00 93.56 677 LEU A O 1
ATOM 5308 N N . GLU A 1 678 ? -18.122 19.908 14.442 1.00 91.94 678 GLU A N 1
ATOM 5309 C CA . GLU A 1 678 ? -19.259 19.700 13.531 1.00 91.94 678 GLU A CA 1
ATOM 5310 C C . GLU A 1 678 ? -19.065 18.447 12.663 1.00 91.94 678 GLU A C 1
ATOM 5312 O O . GLU A 1 678 ? -20.009 17.684 12.469 1.00 91.94 678 GLU A O 1
ATOM 5317 N N . ALA A 1 679 ? -17.842 18.177 12.195 1.00 90.88 679 ALA A N 1
ATOM 5318 C CA . ALA A 1 679 ? -17.525 16.994 11.401 1.00 90.88 679 ALA A CA 1
ATOM 5319 C C . ALA A 1 679 ? -17.659 15.699 12.213 1.00 90.88 679 ALA A C 1
ATOM 5321 O O . ALA A 1 679 ? -18.203 14.734 11.681 1.00 90.88 679 ALA A O 1
ATOM 5322 N N . VAL A 1 680 ? -17.211 15.685 13.477 1.00 91.56 680 VAL A N 1
ATOM 5323 C CA . VAL A 1 680 ? -17.295 14.528 14.394 1.00 91.56 680 VAL A CA 1
ATOM 5324 C C . VAL A 1 680 ? -18.717 14.301 14.912 1.00 91.56 680 VAL A C 1
ATOM 5326 O O . VAL A 1 680 ? -19.118 13.161 15.119 1.00 91.56 680 VAL A O 1
ATOM 5329 N N . THR A 1 681 ? -19.500 15.361 15.116 1.00 89.38 681 THR A N 1
ATOM 5330 C CA . THR A 1 681 ? -20.875 15.248 15.644 1.00 89.38 681 THR A CA 1
ATOM 5331 C C . THR A 1 681 ? -21.938 15.156 14.554 1.00 89.38 681 THR A C 1
ATOM 5333 O O . THR A 1 681 ? -23.066 14.755 14.832 1.00 89.38 681 THR A O 1
ATOM 5336 N N . ASN A 1 682 ? -21.595 15.547 13.324 1.00 85.25 682 ASN A N 1
ATOM 5337 C CA . ASN A 1 682 ? -22.517 15.757 12.209 1.00 85.25 682 ASN A CA 1
ATOM 5338 C C . ASN A 1 682 ? -23.671 16.730 12.545 1.00 85.25 682 ASN A C 1
ATOM 5340 O O . ASN A 1 682 ? -24.785 16.602 12.035 1.00 85.25 682 ASN A O 1
ATOM 5344 N N . ARG A 1 683 ? -23.421 17.690 13.448 1.00 83.00 683 ARG A N 1
ATOM 5345 C CA . ARG A 1 683 ? -24.385 18.696 13.927 1.00 83.00 683 ARG A CA 1
ATOM 5346 C C . ARG A 1 683 ? -23.763 20.081 13.817 1.00 83.00 683 ARG A C 1
ATOM 5348 O O . ARG A 1 683 ? -22.594 20.245 14.138 1.00 83.00 683 ARG A O 1
ATOM 5355 N N . SER A 1 684 ? -24.538 21.085 13.402 1.00 78.12 684 SER A N 1
ATOM 5356 C CA . SER A 1 684 ? -24.038 22.464 13.360 1.00 78.12 684 SER A CA 1
ATOM 5357 C C . SER A 1 684 ? -24.002 23.086 14.757 1.00 78.12 684 SER A C 1
ATOM 5359 O O . SER A 1 684 ? -24.958 22.977 15.527 1.00 78.12 684 SER A O 1
ATOM 5361 N N . ILE A 1 685 ? -22.905 23.775 15.064 1.00 76.12 685 ILE A N 1
ATOM 5362 C CA . ILE A 1 685 ? -22.700 24.520 16.305 1.00 76.12 685 ILE A CA 1
ATOM 5363 C C . ILE A 1 685 ? -23.070 25.996 16.040 1.00 76.12 685 ILE A C 1
ATOM 5365 O O . ILE A 1 685 ? -22.447 26.644 15.187 1.00 76.12 685 ILE A O 1
ATOM 5369 N N . PRO A 1 686 ? -24.065 26.575 16.743 1.00 66.00 686 PRO A N 1
ATOM 5370 C CA . PRO A 1 686 ? -24.492 27.961 16.527 1.00 66.00 686 PRO A CA 1
ATOM 5371 C C . PRO A 1 686 ? -23.355 28.982 16.716 1.00 66.00 686 PRO A C 1
ATOM 5373 O O . PRO A 1 686 ? -22.663 28.975 17.732 1.00 66.00 686 PRO A O 1
ATOM 5376 N N . ALA A 1 687 ? -23.188 29.907 15.760 1.00 52.41 687 ALA A N 1
ATOM 5377 C CA . ALA A 1 687 ? -22.089 30.887 15.745 1.00 52.41 687 ALA A CA 1
ATOM 5378 C C . ALA A 1 687 ? -22.073 31.838 16.962 1.00 52.41 687 ALA A C 1
ATOM 5380 O O . ALA A 1 687 ? -21.006 32.195 17.446 1.00 52.41 687 ALA A O 1
ATOM 5381 N N . HIS A 1 688 ? -23.243 32.177 17.515 1.00 49.81 688 HIS A N 1
ATOM 5382 C CA . HIS A 1 688 ? -23.381 33.087 18.662 1.00 49.81 688 HIS A CA 1
ATOM 5383 C C . HIS A 1 688 ? -22.837 32.505 19.988 1.00 49.81 688 HIS A C 1
ATOM 5385 O O . HIS A 1 688 ? -22.669 33.237 20.960 1.00 49.81 688 HIS A O 1
ATOM 5391 N N . MET A 1 689 ? -22.555 31.197 20.057 1.00 50.06 689 MET A N 1
ATOM 5392 C CA . MET A 1 689 ? -21.966 30.555 21.244 1.00 50.06 689 MET A CA 1
ATOM 5393 C C . MET A 1 689 ? -20.438 30.397 21.168 1.00 50.06 689 MET A C 1
ATOM 5395 O O . MET A 1 689 ? -19.820 30.072 22.177 1.00 50.06 689 MET A O 1
ATOM 5399 N N . ALA A 1 690 ? -19.826 30.628 19.999 1.00 44.19 690 ALA A N 1
ATOM 5400 C CA . ALA A 1 690 ? -18.371 30.578 19.809 1.00 44.19 690 ALA A CA 1
ATOM 5401 C C . ALA A 1 690 ? -17.683 31.930 20.093 1.00 44.19 690 ALA A C 1
ATOM 5403 O O . ALA A 1 690 ? -16.479 31.972 20.326 1.00 44.19 690 ALA A O 1
ATOM 5404 N N . ASP A 1 691 ? -18.460 33.018 20.106 1.00 43.03 691 ASP A N 1
ATOM 5405 C CA . ASP A 1 691 ? -17.984 34.405 20.099 1.00 43.03 691 ASP A CA 1
ATOM 5406 C C . ASP A 1 691 ? -18.252 35.153 21.417 1.00 43.03 691 ASP A C 1
ATOM 5408 O O . ASP A 1 691 ? -18.412 36.372 21.435 1.00 43.03 691 ASP A O 1
ATOM 5412 N N . SER A 1 692 ? -18.283 34.459 22.561 1.00 41.53 692 SER A N 1
ATOM 5413 C CA . SER A 1 692 ? -18.301 35.124 23.873 1.00 41.53 692 SER A CA 1
ATOM 5414 C C . SER A 1 692 ? -16.933 35.761 24.183 1.00 41.53 692 SER A C 1
ATOM 5416 O O . SER A 1 692 ? -16.237 35.360 25.114 1.00 41.53 692 SER A O 1
ATOM 5418 N N . LYS A 1 693 ? -16.524 36.739 23.369 1.00 41.59 693 LYS A N 1
ATOM 5419 C CA . LYS A 1 693 ? -15.533 37.764 23.692 1.00 41.59 693 LYS A CA 1
ATOM 5420 C C . LYS A 1 693 ? -16.309 39.019 24.121 1.00 41.59 693 LYS A C 1
ATOM 5422 O O . LYS A 1 693 ? -17.096 39.538 23.337 1.00 41.59 693 LYS A O 1
ATOM 5427 N N . ARG A 1 694 ? -15.948 39.550 25.299 1.00 36.88 694 ARG A N 1
ATOM 5428 C CA . ARG A 1 694 ? -16.226 40.910 25.824 1.00 36.88 694 ARG A CA 1
ATOM 5429 C C . ARG A 1 694 ? -17.552 41.136 26.561 1.00 36.88 694 ARG A C 1
ATOM 5431 O O . ARG A 1 694 ? -18.403 41.858 26.071 1.00 36.88 694 ARG A O 1
ATOM 5438 N N . ASP A 1 695 ? -17.631 40.648 27.792 1.00 34.38 695 ASP A N 1
ATOM 5439 C CA . ASP A 1 695 ? -18.301 41.383 28.878 1.00 34.38 695 ASP A CA 1
ATOM 5440 C C . ASP A 1 695 ? -17.526 41.151 30.184 1.00 34.38 695 ASP A C 1
ATOM 5442 O O . ASP A 1 695 ? -18.072 40.749 31.203 1.00 34.38 695 ASP A O 1
ATOM 5446 N N . ASP A 1 696 ? -16.207 41.362 30.131 1.00 39.72 696 ASP A N 1
ATOM 5447 C CA . ASP A 1 696 ? -15.367 41.370 31.328 1.00 39.72 696 ASP A CA 1
ATOM 5448 C C . ASP A 1 696 ? -14.577 42.678 31.372 1.00 39.72 696 ASP A C 1
ATOM 5450 O O . ASP A 1 696 ? -13.437 42.799 30.923 1.00 39.72 696 ASP A O 1
ATOM 5454 N N . SER A 1 697 ? -15.276 43.724 31.805 1.00 36.56 697 SER A N 1
ATOM 5455 C CA . SER A 1 697 ? -14.664 44.929 32.347 1.00 36.56 697 SER A CA 1
ATOM 5456 C C . SER A 1 697 ? -14.810 44.863 33.863 1.00 36.56 697 SER A C 1
ATOM 5458 O O . SER A 1 697 ? -15.820 45.313 34.408 1.00 36.56 697 SER A O 1
ATOM 5460 N N . GLY A 1 698 ? -13.819 44.288 34.532 1.00 33.72 698 GLY A N 1
ATOM 5461 C CA . GLY A 1 698 ? -13.758 44.258 35.985 1.00 33.72 698 GLY A CA 1
ATOM 5462 C C . GLY A 1 698 ? -12.635 43.362 36.469 1.00 33.72 698 GLY A C 1
ATOM 5463 O O . GLY A 1 698 ? -12.798 42.153 36.524 1.00 33.72 698 GLY A O 1
ATOM 5464 N N . ASP A 1 699 ? -11.507 43.977 36.814 1.00 40.53 699 ASP A N 1
ATOM 5465 C CA . ASP A 1 699 ? -10.411 43.350 37.544 1.00 40.53 699 ASP A CA 1
ATOM 5466 C C . ASP A 1 699 ? -10.934 42.547 38.750 1.00 40.53 699 ASP A C 1
ATOM 5468 O O . ASP A 1 699 ? -11.412 43.135 39.720 1.00 40.53 699 ASP A O 1
ATOM 5472 N N . ASP A 1 700 ? -10.803 41.221 38.715 1.00 33.09 700 ASP A N 1
ATOM 5473 C CA . ASP A 1 700 ? -10.618 40.422 39.928 1.00 33.09 700 ASP A CA 1
ATOM 5474 C C . ASP A 1 700 ? -9.755 39.192 39.608 1.00 33.09 700 ASP A C 1
ATOM 5476 O O . ASP A 1 700 ? -10.196 38.149 39.115 1.00 33.09 700 ASP A O 1
ATOM 5480 N N . GLU A 1 701 ? -8.457 39.354 39.859 1.00 43.16 701 GLU A N 1
ATOM 5481 C CA . GLU A 1 701 ? -7.487 38.272 39.875 1.00 43.16 701 GLU A CA 1
ATOM 5482 C C . GLU A 1 701 ? -7.837 37.276 40.992 1.00 43.16 701 GLU A C 1
ATOM 5484 O O . GLU A 1 701 ? -7.694 37.557 42.180 1.00 43.16 701 GLU A O 1
ATOM 5489 N N . GLY A 1 702 ? -8.203 36.057 40.591 1.00 41.00 702 GLY A N 1
ATOM 5490 C CA . GLY A 1 702 ? -8.122 34.868 41.437 1.00 41.00 702 GLY A CA 1
ATOM 5491 C C . GLY A 1 702 ? -9.471 34.321 41.903 1.00 41.00 702 GLY A C 1
ATOM 5492 O O . GLY A 1 702 ? -10.086 34.843 42.820 1.00 41.00 702 GLY A O 1
ATOM 5493 N N . SER A 1 703 ? -9.840 33.154 41.356 1.00 44.69 703 SER A N 1
ATOM 5494 C CA . SER A 1 703 ? -10.937 32.270 41.799 1.00 44.69 703 SER A CA 1
ATOM 5495 C C . SER A 1 703 ? -12.367 32.594 41.311 1.00 44.69 703 SER A C 1
ATOM 5497 O O . SER A 1 703 ? -13.239 32.883 42.131 1.00 44.69 703 SER A O 1
ATOM 5499 N N . SER A 1 704 ? -12.686 32.371 40.023 1.00 46.62 704 SER A N 1
ATOM 5500 C CA . SER A 1 704 ? -14.097 32.129 39.621 1.00 46.62 704 SER A CA 1
ATOM 5501 C C . SER A 1 704 ? -14.379 31.418 38.275 1.00 46.62 704 SER A C 1
ATOM 5503 O O . SER A 1 704 ? -15.521 31.009 38.075 1.00 46.62 704 SER A O 1
ATOM 5505 N N . ASP A 1 705 ? -13.414 31.141 37.387 1.00 49.59 705 ASP A N 1
ATOM 5506 C CA . ASP A 1 705 ? -13.733 30.597 36.041 1.00 49.59 705 ASP A CA 1
ATOM 5507 C C . ASP A 1 705 ? -14.028 29.081 35.957 1.00 49.59 705 ASP A C 1
ATOM 5509 O O . ASP A 1 705 ? -14.771 28.628 35.080 1.00 49.59 705 ASP A O 1
ATOM 5513 N N . SER A 1 706 ? -13.519 28.266 36.889 1.00 48.31 706 SER A N 1
ATOM 5514 C CA . SER A 1 706 ? -13.837 26.823 36.949 1.00 48.31 706 SER A CA 1
ATOM 5515 C C . SER A 1 706 ? -15.302 26.548 37.329 1.00 48.31 706 SER A C 1
ATOM 5517 O O . SER A 1 706 ? -15.832 25.461 37.061 1.00 48.31 706 SER A O 1
ATOM 5519 N N . SER A 1 707 ? -15.974 27.546 37.915 1.00 56.00 707 SER A N 1
ATOM 5520 C CA . SER A 1 707 ? -17.382 27.472 38.304 1.00 56.00 707 SER A CA 1
ATOM 5521 C C . SER A 1 707 ? -18.311 27.437 37.088 1.00 56.00 707 SER A C 1
ATOM 5523 O O . SER A 1 707 ? -19.252 26.648 37.077 1.00 56.00 707 SER A O 1
ATOM 5525 N N . GLY A 1 708 ? -18.016 28.191 36.022 1.00 61.38 708 GLY A N 1
ATOM 5526 C CA . GLY A 1 708 ? -18.858 28.264 34.824 1.00 61.38 708 GLY A CA 1
ATOM 5527 C C . GLY A 1 708 ? -18.896 26.957 34.028 1.00 61.38 708 GLY A C 1
ATOM 5528 O O . GLY A 1 708 ? -19.961 26.530 33.594 1.00 61.38 708 GLY A O 1
ATOM 5529 N N . ILE A 1 709 ? -17.757 26.268 33.891 1.00 64.31 709 ILE A N 1
ATOM 5530 C CA . ILE A 1 709 ? -17.685 24.957 33.216 1.00 64.31 709 ILE A CA 1
ATOM 5531 C C . ILE A 1 709 ? -18.364 23.883 34.067 1.00 64.31 709 ILE A C 1
ATOM 5533 O O . ILE A 1 709 ? -19.157 23.103 33.550 1.00 64.31 709 ILE A O 1
ATOM 5537 N N . SER A 1 710 ? -18.119 23.883 35.380 1.00 64.44 710 SER A N 1
ATOM 5538 C CA . SER A 1 710 ? -18.805 22.970 36.305 1.00 64.44 710 SER A CA 1
ATOM 5539 C C . SER A 1 710 ? -20.321 23.201 36.316 1.00 64.44 710 SER A C 1
ATOM 5541 O O . SER A 1 710 ? -21.082 22.250 36.459 1.00 64.44 710 SER A O 1
ATOM 5543 N N . THR A 1 711 ? -20.763 24.445 36.107 1.00 64.50 711 THR A N 1
ATOM 5544 C CA . THR A 1 711 ? -22.179 24.804 35.961 1.00 64.50 711 THR A CA 1
ATOM 5545 C C . THR A 1 711 ? -22.746 24.302 34.632 1.00 64.50 711 THR A C 1
ATOM 5547 O O . THR A 1 711 ? -23.799 23.683 34.643 1.00 64.50 711 THR A O 1
ATOM 5550 N N . LEU A 1 712 ? -22.043 24.475 33.506 1.00 69.44 712 LEU A N 1
ATOM 5551 C CA . LEU A 1 712 ? -22.458 23.938 32.198 1.00 69.44 712 LEU A CA 1
ATOM 5552 C C . LEU A 1 712 ? -22.551 22.405 32.198 1.00 69.44 712 LEU A C 1
ATOM 5554 O O . LEU A 1 712 ? -23.513 21.843 31.689 1.00 69.44 712 LEU A O 1
ATOM 5558 N N . VAL A 1 713 ? -21.576 21.727 32.807 1.00 66.50 713 VAL A N 1
ATOM 5559 C CA . VAL A 1 713 ? -21.591 20.264 32.971 1.00 66.50 713 VAL A CA 1
ATOM 5560 C C . VAL A 1 713 ? -22.678 19.830 33.967 1.00 66.50 713 VAL A C 1
ATOM 5562 O O . VAL A 1 713 ? -23.275 18.771 33.804 1.00 66.50 713 VAL A O 1
ATOM 5565 N N . GLY A 1 714 ? -22.960 20.647 34.986 1.00 61.62 714 GLY A N 1
ATOM 5566 C CA . GLY A 1 714 ? -24.022 20.420 35.970 1.00 61.62 714 GLY A CA 1
ATOM 5567 C C . GLY A 1 714 ? -25.441 20.734 35.478 1.00 61.62 714 GLY A C 1
ATOM 5568 O O . GLY A 1 714 ? -26.394 20.332 36.137 1.00 61.62 714 GLY A O 1
ATOM 5569 N N . GLN A 1 715 ? -25.587 21.419 34.340 1.00 62.41 715 GLN A N 1
ATOM 5570 C CA . GLN A 1 715 ? -26.864 21.711 33.674 1.00 62.41 715 GLN A CA 1
ATOM 5571 C C . GLN A 1 715 ? -27.359 20.562 32.779 1.00 62.41 715 GLN A C 1
ATOM 5573 O O . GLN A 1 715 ? -28.418 20.687 32.165 1.00 62.41 715 GLN A O 1
ATOM 5578 N N . ASP A 1 716 ? -26.625 19.448 32.675 1.00 74.31 716 ASP A N 1
ATOM 5579 C CA . ASP A 1 716 ? -27.130 18.260 31.985 1.00 74.31 716 ASP A CA 1
ATOM 5580 C C . ASP A 1 716 ? -28.224 17.585 32.832 1.00 74.31 716 ASP A C 1
ATOM 5582 O O . ASP A 1 716 ? -27.950 16.766 33.709 1.00 74.31 716 ASP A O 1
ATOM 5586 N N . GLU A 1 717 ? -29.479 17.977 32.591 1.00 73.81 717 GLU A N 1
ATOM 5587 C CA . GLU A 1 717 ? -30.669 17.450 33.278 1.00 73.81 717 GLU A CA 1
ATOM 5588 C C . GLU A 1 717 ? -31.118 16.074 32.748 1.00 73.81 717 GLU A C 1
ATOM 5590 O O . GLU A 1 717 ? -32.110 15.516 33.228 1.00 73.81 717 GLU A O 1
ATOM 5595 N N . ARG A 1 718 ? -30.417 15.505 31.755 1.00 82.44 718 ARG A N 1
ATOM 5596 C CA . ARG A 1 718 ? -30.779 14.203 31.181 1.00 82.44 718 ARG A CA 1
ATOM 5597 C C . ARG A 1 718 ? -30.600 13.071 32.206 1.00 82.44 718 ARG A C 1
ATOM 5599 O O . ARG A 1 718 ? -29.677 13.095 33.027 1.00 82.44 718 ARG A O 1
ATOM 5606 N N . PRO A 1 719 ? -31.457 12.036 32.163 1.00 82.94 719 PRO A N 1
ATOM 5607 C CA . PRO A 1 719 ? -31.248 10.841 32.966 1.00 82.94 719 PRO A CA 1
ATOM 5608 C C . PRO A 1 719 ? -30.026 10.072 32.449 1.00 82.94 719 PRO A C 1
ATOM 5610 O O . PRO A 1 719 ? -29.950 9.729 31.273 1.00 82.94 719 PRO A O 1
ATOM 5613 N N . HIS A 1 720 ? -29.088 9.786 33.353 1.00 87.00 720 HIS A N 1
ATOM 5614 C CA . HIS A 1 720 ? -27.891 8.988 33.088 1.00 87.00 720 HIS A CA 1
ATOM 5615 C C . HIS A 1 720 ? -27.815 7.856 34.125 1.00 87.00 720 HIS A C 1
ATOM 5617 O O . HIS A 1 720 ? -27.526 8.155 35.297 1.00 87.00 720 HIS A O 1
ATOM 5623 N N . PRO A 1 721 ? -28.066 6.588 33.745 1.00 87.38 721 PRO A N 1
ATOM 5624 C CA . PRO A 1 721 ? -28.300 6.101 32.376 1.00 87.38 721 PRO A CA 1
ATOM 5625 C C . PRO A 1 721 ? -29.672 6.504 31.790 1.00 87.38 721 PRO A C 1
ATOM 5627 O O . PRO A 1 721 ? -30.621 6.696 32.557 1.00 87.38 721 PRO A O 1
ATOM 5630 N N . PRO A 1 722 ? -29.805 6.589 30.451 1.00 88.19 722 PRO A N 1
ATOM 5631 C CA . PRO A 1 722 ? -31.083 6.801 29.780 1.00 88.19 722 PRO A CA 1
ATOM 5632 C C . PRO A 1 722 ? -32.025 5.617 30.024 1.00 88.19 722 PRO A C 1
ATOM 5634 O O . PRO A 1 722 ? -31.593 4.463 30.065 1.00 88.19 722 PRO A O 1
ATOM 5637 N N . SER A 1 723 ? -33.319 5.896 30.190 1.00 86.31 723 SER A N 1
ATOM 5638 C CA . SER A 1 723 ? -34.333 4.845 30.317 1.00 86.31 723 SER A CA 1
ATOM 5639 C C . SER A 1 723 ? -34.608 4.170 28.971 1.00 86.31 723 SER A C 1
ATOM 5641 O O . SER A 1 723 ? -34.401 4.763 27.912 1.00 86.31 723 SER A O 1
ATOM 5643 N N . GLU A 1 724 ? -35.119 2.937 29.004 1.00 82.00 724 GLU A N 1
ATOM 5644 C CA . GLU A 1 724 ? -35.489 2.199 27.787 1.00 82.00 724 GLU A CA 1
ATOM 5645 C C . GLU A 1 724 ? -36.518 2.966 26.939 1.00 82.00 724 GLU A C 1
ATOM 5647 O O . GLU A 1 724 ? -36.367 3.027 25.723 1.00 82.00 724 GLU A O 1
ATOM 5652 N N . ASP A 1 725 ? -37.485 3.642 27.572 1.00 81.56 725 ASP A N 1
ATOM 5653 C CA . ASP A 1 725 ? -38.480 4.475 26.879 1.00 81.56 725 ASP A CA 1
ATOM 5654 C C . ASP A 1 725 ? -37.842 5.644 26.115 1.00 81.56 725 ASP A C 1
ATOM 5656 O O . ASP A 1 725 ? -38.304 6.015 25.036 1.00 81.56 725 ASP A O 1
ATOM 5660 N N . VAL A 1 726 ? -36.779 6.243 26.668 1.00 85.44 726 VAL A N 1
ATOM 5661 C CA . VAL A 1 726 ? -36.036 7.312 25.988 1.00 85.44 726 VAL A CA 1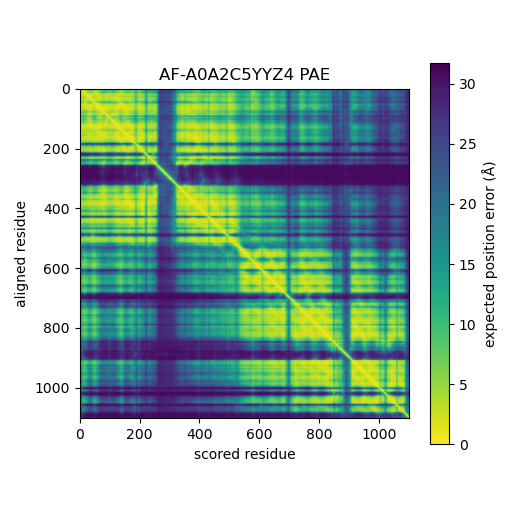
ATOM 5662 C C . VAL A 1 726 ? -35.292 6.728 24.798 1.00 85.44 726 VAL A C 1
ATOM 5664 O O . VAL A 1 726 ? -35.415 7.261 23.704 1.00 85.44 726 VAL A O 1
ATOM 5667 N N . LEU A 1 727 ? -34.590 5.607 24.987 1.00 85.75 727 LEU A N 1
ATOM 5668 C CA . LEU A 1 727 ? -33.810 4.954 23.932 1.00 85.75 727 LEU A CA 1
ATOM 5669 C C . LEU A 1 727 ? -34.679 4.457 22.770 1.00 85.75 727 LEU A C 1
ATOM 5671 O O . LEU A 1 727 ? -34.241 4.529 21.626 1.00 85.75 727 LEU A O 1
ATOM 5675 N N . GLN A 1 728 ? -35.897 3.987 23.052 1.00 81.94 728 GLN A N 1
ATOM 5676 C CA . GLN A 1 728 ? -36.833 3.485 22.045 1.00 81.94 728 GLN A CA 1
ATOM 5677 C C . GLN A 1 728 ? -37.448 4.599 21.185 1.00 81.94 728 GLN A C 1
ATOM 5679 O O . GLN A 1 728 ? -37.738 4.375 20.013 1.00 81.94 728 GLN A O 1
ATOM 5684 N N . ASN A 1 729 ? -37.654 5.787 21.759 1.00 76.38 729 ASN A N 1
ATOM 5685 C CA . ASN A 1 729 ? -38.259 6.932 21.069 1.00 76.38 729 ASN A CA 1
ATOM 5686 C C . ASN A 1 729 ? -37.218 7.916 20.503 1.00 76.38 729 ASN A C 1
ATOM 5688 O O . ASN A 1 729 ? -37.582 8.952 19.948 1.00 76.38 729 ASN A O 1
ATOM 5692 N N . GLU A 1 730 ? -35.925 7.632 20.666 1.00 76.81 730 GLU A N 1
ATOM 5693 C CA . GLU A 1 730 ? -34.850 8.500 20.200 1.00 76.81 730 GLU A CA 1
ATOM 5694 C C . GLU A 1 730 ? -34.628 8.315 18.692 1.00 76.81 730 GLU A C 1
ATOM 5696 O O . GLU A 1 730 ? -34.027 7.335 18.253 1.00 76.81 730 GLU A O 1
ATOM 5701 N N . GLU A 1 731 ? -35.079 9.274 17.877 1.00 64.44 731 GLU A N 1
ATOM 5702 C CA . GLU A 1 731 ? -34.744 9.326 16.448 1.00 64.44 731 GLU A CA 1
ATOM 5703 C C . GLU A 1 731 ? -33.265 9.698 16.267 1.00 64.44 731 GLU A C 1
ATOM 5705 O O . GLU A 1 731 ? -32.893 10.859 16.069 1.00 64.44 731 GLU A O 1
ATOM 5710 N N . ARG A 1 732 ? -32.389 8.697 16.368 1.00 69.25 732 ARG A N 1
ATOM 5711 C CA . ARG A 1 732 ? -30.963 8.857 16.090 1.00 69.25 732 ARG A CA 1
ATOM 5712 C C . ARG A 1 732 ? -30.724 8.705 14.593 1.00 69.25 732 ARG A C 1
ATOM 5714 O O . ARG A 1 732 ? -31.160 7.742 13.968 1.00 69.25 732 ARG A O 1
ATOM 5721 N N . GLY A 1 733 ? -30.047 9.695 14.013 1.00 72.25 733 GLY A N 1
ATOM 5722 C CA . GLY A 1 733 ? -29.572 9.639 12.634 1.00 72.25 733 GLY A CA 1
ATOM 5723 C C . GLY A 1 733 ? -28.539 8.519 12.420 1.00 72.25 733 GLY A C 1
ATOM 5724 O O . GLY A 1 733 ? -28.362 7.649 13.274 1.00 72.25 733 GLY A O 1
ATOM 5725 N N . PRO A 1 734 ? -27.819 8.516 11.287 1.00 79.56 734 PRO A N 1
ATOM 5726 C CA . PRO A 1 734 ? -26.801 7.501 11.034 1.00 79.56 734 PRO A CA 1
ATOM 5727 C C . PRO A 1 734 ? -25.702 7.538 12.113 1.00 79.56 734 PRO A C 1
ATOM 5729 O O . PRO A 1 734 ? -24.992 8.534 12.257 1.00 79.56 734 PRO A O 1
ATOM 5732 N N . LEU A 1 735 ? -25.585 6.435 12.863 1.00 85.94 735 LEU A N 1
ATOM 5733 C CA . LEU A 1 735 ? -24.684 6.287 14.012 1.00 85.94 735 LEU A CA 1
ATOM 5734 C C . LEU A 1 735 ? -23.225 6.506 13.618 1.00 85.94 735 LEU A C 1
ATOM 5736 O O . LEU A 1 735 ? -22.734 5.875 12.674 1.00 85.94 735 LEU A O 1
ATOM 5740 N N . ALA A 1 736 ? -22.532 7.356 14.374 1.00 85.81 736 ALA A N 1
ATOM 5741 C CA . ALA A 1 736 ? -21.131 7.705 14.165 1.00 85.81 736 ALA A CA 1
ATOM 5742 C C . ALA A 1 736 ? -20.812 8.156 12.729 1.00 85.81 736 ALA A C 1
ATOM 5744 O O . ALA A 1 736 ? -19.662 8.080 12.307 1.00 85.81 736 ALA A O 1
ATOM 5745 N N . ALA A 1 737 ? -21.789 8.683 11.974 1.00 83.38 737 ALA A N 1
ATOM 5746 C CA . ALA A 1 737 ? -21.553 9.214 10.624 1.00 83.38 737 ALA A CA 1
ATOM 5747 C C . ALA A 1 737 ? -20.493 10.327 10.607 1.00 83.38 737 ALA A C 1
ATOM 5749 O O . ALA A 1 737 ? -19.934 10.665 9.564 1.00 83.38 737 ALA A O 1
ATOM 5750 N N . GLY A 1 738 ? -20.226 10.916 11.773 1.00 83.88 738 GLY A N 1
ATOM 5751 C CA . GLY A 1 738 ? -19.183 11.891 12.020 1.00 83.88 738 GLY A CA 1
ATOM 5752 C C . GLY A 1 738 ? -17.743 11.371 11.881 1.00 83.88 738 GLY A C 1
ATOM 5753 O O . GLY A 1 738 ? -16.851 12.128 11.498 1.00 83.88 738 GLY A O 1
ATOM 5754 N N . ILE A 1 739 ? -17.514 10.081 12.109 1.00 91.19 739 ILE A N 1
ATOM 5755 C CA . ILE A 1 739 ? -16.184 9.471 12.182 1.00 91.19 739 ILE A CA 1
ATOM 5756 C C . ILE A 1 739 ? -16.051 8.464 11.034 1.00 91.19 739 ILE A C 1
ATOM 5758 O O . ILE A 1 739 ? -17.008 7.788 10.668 1.00 91.19 739 ILE A O 1
ATOM 5762 N N . LEU A 1 740 ? -14.881 8.412 10.395 1.00 91.00 740 LEU A N 1
ATOM 5763 C CA . LEU A 1 740 ? -14.617 7.420 9.352 1.00 91.00 740 LEU A CA 1
ATOM 5764 C C . LEU A 1 740 ? -14.300 6.069 10.006 1.00 91.00 740 LEU A C 1
ATOM 5766 O O . LEU A 1 740 ? -13.523 6.017 10.960 1.00 91.00 740 LEU A O 1
ATOM 5770 N N . ALA A 1 741 ? -14.855 4.980 9.466 1.00 90.44 741 ALA A N 1
ATOM 5771 C CA . ALA A 1 741 ? -14.636 3.615 9.952 1.00 90.44 741 ALA A CA 1
ATOM 5772 C C . ALA A 1 741 ? -13.217 3.120 9.611 1.00 90.44 741 ALA A C 1
ATOM 5774 O O . ALA A 1 741 ? -13.002 2.340 8.685 1.00 90.44 741 ALA A O 1
ATOM 5775 N N . SER A 1 742 ? -12.237 3.638 10.344 1.00 91.75 742 SER A N 1
ATOM 5776 C CA . SER A 1 742 ? -10.812 3.358 10.204 1.00 91.75 742 SER A CA 1
ATOM 5777 C C . SER A 1 742 ? -10.146 3.483 11.568 1.00 91.75 742 SER A C 1
ATOM 5779 O O . SER A 1 742 ? -10.420 4.436 12.298 1.00 91.75 742 SER A O 1
ATOM 5781 N N . SER A 1 743 ? -9.263 2.546 11.914 1.00 91.31 743 SER A N 1
ATOM 5782 C CA . SER A 1 743 ? -8.609 2.507 13.225 1.00 91.31 743 SER A CA 1
ATOM 5783 C C . SER A 1 743 ? -7.901 3.812 13.575 1.00 91.31 743 SER A C 1
ATOM 5785 O O . SER A 1 743 ? -8.108 4.364 14.655 1.00 91.31 743 SER A O 1
ATOM 5787 N N . ASP A 1 744 ? -7.146 4.359 12.621 1.00 91.25 744 ASP A N 1
ATOM 5788 C CA . ASP A 1 744 ? -6.416 5.617 12.782 1.00 91.25 744 ASP A CA 1
ATOM 5789 C C . ASP A 1 744 ? -7.367 6.801 13.036 1.00 91.25 744 ASP A C 1
ATOM 5791 O O . ASP A 1 744 ? -7.103 7.652 13.886 1.00 91.25 744 ASP A O 1
ATOM 5795 N N . ALA A 1 745 ? -8.495 6.851 12.316 1.00 92.81 745 ALA A N 1
ATOM 5796 C CA . ALA A 1 745 ? -9.490 7.917 12.448 1.00 92.81 745 ALA A CA 1
ATOM 5797 C C . ALA A 1 745 ? -10.258 7.836 13.775 1.00 92.81 745 ALA A C 1
ATOM 5799 O O . ALA A 1 745 ? -10.541 8.867 14.383 1.00 92.81 745 ALA A O 1
ATOM 5800 N N . ILE A 1 746 ? -10.560 6.629 14.258 1.00 94.81 746 ILE A N 1
ATOM 5801 C CA . ILE A 1 746 ? -11.202 6.428 15.563 1.00 94.81 746 ILE A CA 1
ATOM 5802 C C . ILE A 1 746 ? -10.227 6.802 16.691 1.00 94.81 746 ILE A C 1
ATOM 5804 O O . ILE A 1 746 ? -10.610 7.490 17.638 1.00 94.81 746 ILE A O 1
ATOM 5808 N N . ASN A 1 747 ? -8.959 6.392 16.589 1.00 94.75 747 ASN A N 1
ATOM 5809 C CA . ASN A 1 747 ? -7.973 6.582 17.652 1.00 94.75 747 ASN A CA 1
ATOM 5810 C C . ASN A 1 747 ? -7.558 8.053 17.853 1.00 94.75 747 ASN A C 1
ATOM 5812 O O . ASN A 1 747 ? -7.270 8.450 18.981 1.00 94.75 747 ASN A O 1
ATOM 5816 N N . ILE A 1 748 ? -7.537 8.876 16.795 1.00 94.44 748 ILE A N 1
ATOM 5817 C CA . ILE A 1 748 ? -7.067 10.272 16.879 1.00 94.44 748 ILE A CA 1
ATOM 5818 C C . ILE A 1 748 ? -8.064 11.223 17.564 1.00 94.44 748 ILE A C 1
ATOM 5820 O O . ILE A 1 748 ? -7.656 12.203 18.189 1.00 94.44 748 ILE A O 1
ATOM 5824 N N . VAL A 1 749 ? -9.373 10.950 17.481 1.00 95.75 749 VAL A N 1
ATOM 5825 C CA . VAL A 1 749 ? -10.420 11.877 17.958 1.00 95.75 749 VAL A CA 1
ATOM 5826 C C . VAL A 1 749 ? -10.284 12.215 19.453 1.00 95.75 749 VAL A C 1
ATOM 5828 O O . VAL A 1 749 ? -10.291 13.407 19.775 1.00 95.75 749 VAL A O 1
ATOM 5831 N N . PRO A 1 750 ? -10.098 11.248 20.378 1.00 94.62 750 PRO A N 1
ATOM 5832 C CA . PRO A 1 750 ? -9.911 11.551 21.799 1.00 94.62 750 PRO A CA 1
ATOM 5833 C C . PRO A 1 750 ? -8.693 12.441 22.081 1.00 94.62 750 PRO A C 1
ATOM 5835 O O . PRO A 1 750 ? -8.769 13.333 22.928 1.00 94.62 750 PRO A O 1
ATOM 5838 N N . HIS A 1 751 ? -7.589 12.251 21.349 1.00 92.94 751 HIS A N 1
ATOM 5839 C CA . HIS A 1 751 ? -6.391 13.082 21.494 1.00 92.94 751 HIS A CA 1
ATOM 5840 C C . HIS A 1 751 ? -6.672 14.538 21.113 1.00 92.94 751 HIS A C 1
ATOM 5842 O O . HIS A 1 751 ? -6.321 15.453 21.857 1.00 92.94 751 HIS A O 1
ATOM 5848 N N . VAL A 1 752 ? -7.379 14.763 20.004 1.00 94.25 752 VAL A N 1
ATOM 5849 C CA . VAL A 1 752 ? -7.715 16.119 19.543 1.00 94.25 752 VAL A CA 1
ATOM 5850 C C . VAL A 1 752 ? -8.704 16.799 20.485 1.00 94.25 752 VAL A C 1
ATOM 5852 O O . VAL A 1 752 ? -8.535 17.978 20.794 1.00 94.25 752 VAL A O 1
ATOM 5855 N N . LEU A 1 753 ? -9.695 16.066 21.009 1.00 94.88 753 LEU A N 1
ATOM 5856 C CA . LEU A 1 753 ? -10.602 16.587 22.040 1.00 94.88 753 LEU A CA 1
ATOM 5857 C C . LEU A 1 753 ? -9.843 16.999 23.311 1.00 94.88 753 LEU A C 1
ATOM 5859 O O . LEU A 1 753 ? -10.141 18.052 23.883 1.00 94.88 753 LEU A O 1
ATOM 5863 N N . SER A 1 754 ? -8.837 16.219 23.718 1.00 93.31 754 SER A N 1
ATOM 5864 C CA . SER A 1 754 ? -7.956 16.559 24.841 1.00 93.31 754 SER A CA 1
ATOM 5865 C C . SER A 1 754 ? -7.143 17.831 24.569 1.00 93.31 754 SER A C 1
ATOM 5867 O O . SER A 1 754 ? -7.122 18.725 25.417 1.00 93.31 754 SER A O 1
ATOM 5869 N N . SER A 1 755 ? -6.561 17.976 23.371 1.00 92.25 755 SER A N 1
ATOM 5870 C CA . SER A 1 755 ? -5.839 19.192 22.958 1.00 92.25 755 SER A CA 1
ATOM 5871 C C . SER A 1 755 ? -6.737 20.430 22.922 1.00 92.25 755 SER A C 1
ATOM 5873 O O . SER A 1 755 ? -6.382 21.466 23.480 1.00 92.25 755 SER A O 1
ATOM 5875 N N . ILE A 1 756 ? -7.932 20.340 22.326 1.00 91.75 756 ILE A N 1
ATOM 5876 C CA . ILE A 1 756 ? -8.894 21.458 22.280 1.00 91.75 756 ILE A CA 1
ATOM 5877 C C . ILE A 1 756 ? -9.278 21.907 23.696 1.00 91.75 756 ILE A C 1
ATOM 5879 O O . ILE A 1 756 ? -9.467 23.104 23.933 1.00 91.75 756 ILE A O 1
ATOM 5883 N N . SER A 1 757 ? -9.356 20.958 24.633 1.00 91.69 757 SER A N 1
ATOM 5884 C CA . SER A 1 757 ? -9.741 21.194 26.026 1.00 91.69 757 SER A CA 1
ATOM 5885 C C . SER A 1 757 ? -8.650 21.853 26.877 1.00 91.69 757 SER A C 1
ATOM 5887 O O . SER A 1 757 ? -8.938 22.225 28.009 1.00 91.69 757 SER A O 1
ATOM 5889 N N . LEU A 1 758 ? -7.431 22.071 26.358 1.00 88.06 758 LEU A N 1
ATOM 5890 C CA . LEU A 1 758 ? -6.361 22.796 27.073 1.00 88.06 758 LEU A CA 1
ATOM 5891 C C . LEU A 1 758 ? -6.735 24.245 27.433 1.00 88.06 758 LEU A C 1
ATOM 5893 O O . LEU A 1 758 ? -6.133 24.830 28.330 1.00 88.06 758 LEU A O 1
ATOM 5897 N N . ASN A 1 759 ? -7.738 24.821 26.765 1.00 86.88 759 ASN A N 1
ATOM 5898 C CA . ASN A 1 759 ? -8.272 26.150 27.052 1.00 86.88 759 ASN A CA 1
ATOM 5899 C C . ASN A 1 759 ? -9.756 26.066 27.452 1.00 86.88 759 ASN A C 1
ATOM 5901 O O . ASN A 1 759 ? -10.530 25.306 26.867 1.00 86.88 759 ASN A O 1
ATOM 5905 N N . ASN A 1 760 ? -10.179 26.916 28.392 1.00 85.50 760 ASN A N 1
ATOM 5906 C CA . ASN A 1 760 ? -11.562 27.041 28.859 1.00 85.50 760 ASN A CA 1
ATOM 5907 C C . ASN A 1 760 ? -12.575 27.265 27.722 1.00 85.50 760 ASN A C 1
ATOM 5909 O O . ASN A 1 760 ? -13.674 26.715 27.774 1.00 85.50 760 ASN A O 1
ATOM 5913 N N . SER A 1 761 ? -12.230 28.047 26.691 1.00 85.00 761 SER A N 1
ATOM 5914 C CA . SER A 1 761 ? -13.127 28.272 25.543 1.00 85.00 761 SER A CA 1
ATOM 5915 C C . SER A 1 761 ? -13.358 26.985 24.735 1.00 85.00 761 SER A C 1
ATOM 5917 O O . SER A 1 761 ? -14.501 26.609 24.465 1.00 85.00 761 SER A O 1
ATOM 5919 N N . GLY A 1 762 ? -12.292 26.237 24.427 1.00 87.25 762 GLY A N 1
ATOM 5920 C CA . GLY A 1 762 ? -12.411 24.941 23.755 1.00 87.25 762 GLY A CA 1
ATOM 5921 C C . GLY A 1 762 ? -13.131 23.904 24.596 1.00 87.25 762 GLY A C 1
ATOM 5922 O O . GLY A 1 762 ? -13.992 23.198 24.077 1.00 87.25 762 GLY A O 1
ATOM 5923 N N . MET A 1 763 ? -12.862 23.869 25.902 1.00 87.62 763 MET A N 1
ATOM 5924 C CA . MET A 1 763 ? -13.563 22.992 26.838 1.00 87.62 763 MET A CA 1
ATOM 5925 C C . MET A 1 763 ? -15.081 23.239 26.813 1.00 87.62 763 MET A C 1
ATOM 5927 O O . MET A 1 763 ? -15.857 22.285 26.742 1.00 87.62 763 MET A O 1
ATOM 5931 N N . LYS A 1 764 ? -15.522 24.507 26.780 1.00 86.81 764 LYS A N 1
ATOM 5932 C CA . LYS A 1 764 ? -16.944 24.865 26.612 1.00 86.81 764 LYS A CA 1
ATOM 5933 C C . LYS A 1 764 ? -17.504 24.369 25.274 1.00 86.81 764 LYS A C 1
ATOM 5935 O O . LYS A 1 764 ? -18.582 23.782 25.260 1.00 86.81 764 LYS A O 1
ATOM 5940 N N . MET A 1 765 ? -16.781 24.542 24.165 1.00 85.25 765 MET A N 1
ATOM 5941 C CA . MET A 1 765 ? -17.225 24.051 22.849 1.00 85.25 765 MET A CA 1
ATOM 5942 C C . MET A 1 765 ? -17.330 22.521 22.780 1.00 85.25 765 MET A C 1
ATOM 5944 O O . MET A 1 765 ? -18.271 22.001 22.180 1.00 85.25 765 MET A O 1
ATOM 5948 N N . VAL A 1 766 ? -16.412 21.785 23.413 1.00 90.12 766 VAL A N 1
ATOM 5949 C CA . VAL A 1 766 ? -16.467 20.313 23.488 1.00 90.12 766 VAL A CA 1
ATOM 5950 C C . VAL A 1 766 ? -17.727 19.853 24.226 1.00 90.12 766 VAL A C 1
ATOM 5952 O O . VAL A 1 766 ? -18.424 18.961 23.744 1.00 90.12 766 VAL A O 1
ATOM 5955 N N . VAL A 1 767 ? -18.067 20.497 25.348 1.00 88.12 767 VAL A N 1
ATOM 5956 C CA . VAL A 1 767 ? -19.294 20.190 26.104 1.00 88.12 767 VAL A CA 1
ATOM 5957 C C . VAL A 1 767 ? -20.547 20.545 25.295 1.00 88.12 767 VAL A C 1
ATOM 5959 O O . VAL A 1 767 ? -21.439 19.712 25.150 1.00 88.12 767 VAL A O 1
ATOM 5962 N N . LEU A 1 768 ? -20.606 21.748 24.712 1.00 84.75 768 LEU A N 1
ATOM 5963 C CA . LEU A 1 768 ? -21.771 22.222 23.950 1.00 84.75 768 LEU A CA 1
ATOM 5964 C C . LEU A 1 768 ? -22.032 21.406 22.678 1.00 84.75 768 LEU A C 1
ATOM 5966 O O . LEU A 1 768 ? -23.185 21.160 22.329 1.00 84.75 768 LEU A O 1
ATOM 5970 N N . SER A 1 769 ? -20.974 20.970 21.994 1.00 87.88 769 SER A N 1
ATOM 5971 C CA . SER A 1 769 ? -21.085 20.144 20.785 1.00 87.88 769 SER A CA 1
ATOM 5972 C C . SER A 1 769 ? -21.534 18.711 21.067 1.00 87.88 769 SER A C 1
ATOM 5974 O O . SER A 1 769 ? -21.969 18.023 20.146 1.00 87.88 769 SER A O 1
ATOM 5976 N N . ARG A 1 770 ? -21.446 18.246 22.322 1.00 88.88 770 ARG A N 1
ATOM 5977 C CA . ARG A 1 770 ? -21.649 16.838 22.700 1.00 88.88 770 ARG A CA 1
ATOM 5978 C C . ARG A 1 770 ? -20.750 15.876 21.913 1.00 88.88 770 ARG A C 1
ATOM 5980 O O . ARG A 1 770 ? -21.137 14.745 21.626 1.00 88.88 770 ARG A O 1
ATOM 5987 N N . ALA A 1 771 ? -19.532 16.308 21.581 1.00 91.50 771 ALA A N 1
ATOM 5988 C CA . ALA A 1 771 ? -18.585 15.499 20.812 1.00 91.50 771 ALA A CA 1
ATOM 5989 C C . ALA A 1 771 ? -18.199 14.188 21.516 1.00 91.50 771 ALA A C 1
ATOM 5991 O O . ALA A 1 771 ? -17.991 13.180 20.850 1.00 91.50 771 ALA A O 1
ATOM 5992 N N . ILE A 1 772 ? -18.151 14.182 22.854 1.00 93.06 772 ILE A N 1
ATOM 5993 C CA . ILE A 1 772 ? -17.876 12.972 23.645 1.00 93.06 772 ILE A CA 1
ATOM 5994 C C . ILE A 1 772 ? -19.026 11.960 23.511 1.00 93.06 772 ILE A C 1
ATOM 5996 O O . ILE A 1 772 ? -18.769 10.779 23.297 1.00 93.06 772 ILE A O 1
ATOM 6000 N N . ASP A 1 773 ? -20.282 12.419 23.579 1.00 90.31 773 ASP A N 1
ATOM 6001 C CA . ASP A 1 773 ? -21.461 11.558 23.407 1.00 90.31 773 ASP A CA 1
ATOM 6002 C C . ASP A 1 773 ? -21.481 10.944 21.998 1.00 90.31 773 ASP A C 1
ATOM 6004 O O . ASP A 1 773 ? -21.614 9.729 21.855 1.00 90.31 773 ASP A O 1
ATOM 6008 N N . ALA A 1 774 ? -21.291 11.786 20.973 1.00 91.50 774 ALA A N 1
ATOM 6009 C CA . ALA A 1 774 ? -21.287 11.378 19.568 1.00 91.50 774 ALA A CA 1
ATOM 6010 C C . ALA A 1 774 ? -20.132 10.421 19.236 1.00 91.50 774 ALA A C 1
ATOM 6012 O O . ALA A 1 774 ? -20.309 9.489 18.455 1.00 91.50 774 ALA A O 1
ATOM 6013 N N . PHE A 1 775 ? -18.957 10.604 19.853 1.00 95.50 775 PHE A N 1
ATOM 6014 C CA . PHE A 1 775 ? -17.829 9.692 19.667 1.00 95.50 775 PHE A CA 1
ATOM 6015 C C . PHE A 1 775 ? -18.195 8.261 20.065 1.00 95.50 775 PHE A C 1
ATOM 6017 O O . PHE A 1 775 ? -17.889 7.330 19.330 1.00 95.50 775 PHE A O 1
ATOM 6024 N N . PHE A 1 776 ? -18.876 8.061 21.197 1.00 95.81 776 PHE A N 1
ATOM 6025 C CA . PHE A 1 776 ? -19.180 6.711 21.677 1.00 95.81 776 PHE A CA 1
ATOM 6026 C C . PHE A 1 776 ? -20.185 5.942 20.804 1.00 95.81 776 PHE A C 1
ATOM 6028 O O . PHE A 1 776 ? -20.292 4.726 20.958 1.00 95.81 776 PHE A O 1
ATOM 6035 N N . GLU A 1 777 ? -20.843 6.584 19.834 1.00 94.31 777 GLU A N 1
ATOM 6036 C CA . GLU A 1 777 ? -21.648 5.894 18.814 1.00 94.31 777 GLU A CA 1
ATOM 6037 C C . GLU A 1 777 ? -20.805 4.921 17.955 1.00 94.31 777 GLU A C 1
ATOM 6039 O O . GLU A 1 777 ? -21.353 3.991 17.356 1.00 94.31 777 GLU A O 1
ATOM 6044 N N . VAL A 1 778 ? -19.467 5.063 17.918 1.00 95.12 778 VAL A N 1
ATOM 6045 C CA . VAL A 1 778 ? -18.564 4.122 17.214 1.00 95.12 778 VAL A CA 1
ATOM 6046 C C . VAL A 1 778 ? -18.644 2.697 17.766 1.00 95.12 778 VAL A C 1
ATOM 6048 O O . VAL A 1 778 ? -18.380 1.746 17.037 1.00 95.12 778 VAL A O 1
ATOM 6051 N N . PHE A 1 779 ? -19.045 2.529 19.027 1.00 95.38 779 PHE A N 1
ATOM 6052 C CA . PHE A 1 779 ? -19.249 1.213 19.635 1.00 95.38 779 PHE A CA 1
ATOM 6053 C C . PHE A 1 779 ? -20.602 0.587 19.262 1.00 95.38 779 PHE A C 1
ATOM 6055 O O . PHE A 1 779 ? -20.803 -0.592 19.522 1.00 95.38 779 PHE A O 1
ATOM 6062 N N . GLU A 1 780 ? -21.520 1.340 18.649 1.00 92.75 780 GLU A N 1
ATOM 6063 C CA . GLU A 1 780 ? -22.843 0.870 18.202 1.00 92.75 780 GLU A CA 1
ATOM 6064 C C . GLU A 1 780 ? -22.907 0.681 16.676 1.00 92.75 780 GLU A C 1
ATOM 6066 O O . GLU A 1 780 ? -23.683 -0.130 16.166 1.00 92.75 780 GLU A O 1
ATOM 6071 N N . SER A 1 781 ? -22.082 1.413 15.924 1.00 92.69 781 SER A N 1
ATOM 6072 C CA . SER A 1 781 ? -22.055 1.363 14.462 1.00 92.69 781 SER A CA 1
ATOM 6073 C C . SER A 1 781 ? -21.379 0.077 13.948 1.00 92.69 781 SER A C 1
ATOM 6075 O O . SER A 1 781 ? -20.198 -0.137 14.227 1.00 92.69 781 SER A O 1
ATOM 6077 N N . PRO A 1 782 ? -22.055 -0.768 13.137 1.00 90.12 782 PRO A N 1
ATOM 6078 C CA . PRO A 1 782 ? -21.494 -2.048 12.685 1.00 90.12 782 PRO A CA 1
ATOM 6079 C C . PRO A 1 782 ? -20.163 -1.920 11.927 1.00 90.12 782 PRO A C 1
ATOM 6081 O O . PRO A 1 782 ? -19.268 -2.745 12.096 1.00 90.12 782 PRO A O 1
ATOM 6084 N N . ALA A 1 783 ? -20.011 -0.870 11.111 1.00 89.25 783 ALA A N 1
ATOM 6085 C CA . ALA A 1 783 ? -18.782 -0.621 10.360 1.00 89.25 783 ALA A CA 1
ATOM 6086 C C . ALA A 1 783 ? -17.593 -0.300 11.283 1.00 89.25 783 ALA A C 1
ATOM 6088 O O . ALA A 1 783 ? -16.490 -0.788 11.056 1.00 89.25 783 ALA A O 1
ATOM 6089 N N . HIS A 1 784 ? -17.828 0.470 12.348 1.00 93.12 784 HIS A N 1
ATOM 6090 C CA . HIS A 1 784 ? -16.803 0.858 13.318 1.00 93.12 784 HIS A CA 1
ATOM 6091 C C . HIS A 1 784 ? -16.467 -0.279 14.285 1.00 93.12 784 HIS A C 1
ATOM 6093 O O . HIS A 1 784 ? -15.296 -0.509 14.581 1.00 93.12 784 HIS A O 1
ATOM 6099 N N . VAL A 1 785 ? -17.470 -1.044 14.724 1.00 93.19 785 VAL A N 1
ATOM 6100 C CA . VAL A 1 785 ? -17.268 -2.226 15.575 1.00 93.19 785 VAL A CA 1
ATOM 6101 C C . VAL A 1 785 ? -16.440 -3.282 14.857 1.00 93.19 785 VAL A C 1
ATOM 6103 O O . VAL A 1 785 ? -15.583 -3.901 15.479 1.00 93.19 785 VAL A O 1
ATOM 6106 N N . LYS A 1 786 ? -16.598 -3.425 13.537 1.00 89.19 786 LYS A N 1
ATOM 6107 C CA . LYS A 1 786 ? -15.707 -4.269 12.738 1.00 89.19 786 LYS A CA 1
ATOM 6108 C C . LYS A 1 786 ? -14.242 -3.825 12.853 1.00 89.19 786 LYS A C 1
ATOM 6110 O O . LYS A 1 786 ? -13.378 -4.678 13.012 1.00 89.19 786 LYS A O 1
ATOM 6115 N N . CYS A 1 787 ? -13.950 -2.523 12.820 1.00 89.94 787 CYS A N 1
ATOM 6116 C CA . CYS A 1 787 ? -12.589 -2.019 13.047 1.00 89.94 787 CYS A CA 1
ATOM 6117 C C . CYS A 1 787 ? -12.102 -2.314 14.475 1.00 89.94 787 CYS A C 1
ATOM 6119 O O . CYS A 1 787 ? -10.978 -2.776 14.648 1.00 89.94 787 CYS A O 1
ATOM 6121 N N . LEU A 1 788 ? -12.959 -2.099 15.480 1.00 90.75 788 LEU A N 1
ATOM 6122 C CA . LEU A 1 788 ? -12.650 -2.344 16.896 1.00 90.75 788 LEU A CA 1
ATOM 6123 C C . LEU A 1 788 ? -12.406 -3.828 17.222 1.00 90.75 788 LEU A C 1
ATOM 6125 O O . LEU A 1 788 ? -11.652 -4.120 18.144 1.00 90.75 788 LEU A O 1
ATOM 6129 N N . ASP A 1 789 ? -13.045 -4.748 16.497 1.00 84.69 789 ASP A N 1
ATOM 6130 C CA . ASP A 1 789 ? -12.900 -6.198 16.683 1.00 84.69 789 ASP A CA 1
ATOM 6131 C C . ASP A 1 789 ? -11.705 -6.768 15.900 1.00 84.69 789 ASP A C 1
ATOM 6133 O O . ASP A 1 789 ? -10.998 -7.645 16.395 1.00 84.69 789 ASP A O 1
ATOM 6137 N N . MET A 1 790 ? -11.437 -6.253 14.691 1.00 81.38 790 MET A N 1
ATOM 6138 C CA . MET A 1 790 ? -10.301 -6.710 13.878 1.00 81.38 790 MET A CA 1
ATOM 6139 C C . MET A 1 790 ? -8.942 -6.304 14.461 1.00 8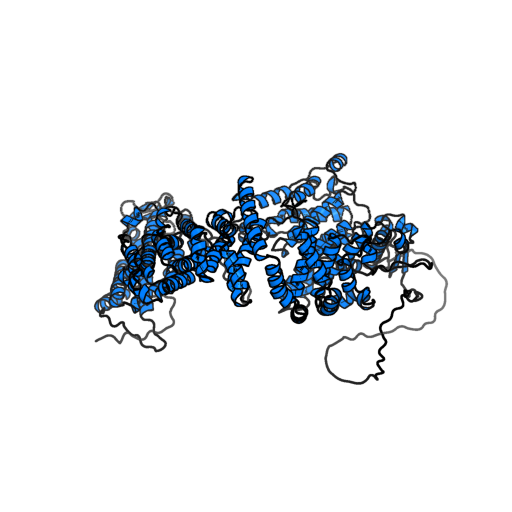1.38 790 MET A C 1
ATOM 6141 O O . MET A 1 790 ? -7.969 -7.041 14.294 1.00 81.38 790 MET A O 1
ATOM 6145 N N . GLU A 1 791 ? -8.859 -5.156 15.136 1.00 84.50 791 GLU A N 1
ATOM 6146 C CA . GLU A 1 791 ? -7.634 -4.676 15.774 1.00 84.50 791 GLU A CA 1
ATOM 6147 C C . GLU A 1 791 ? -7.759 -4.732 17.299 1.00 84.50 791 GLU A C 1
ATOM 6149 O O . GLU A 1 791 ? -8.314 -3.832 17.928 1.00 84.50 791 GLU A O 1
ATOM 6154 N N . CYS A 1 792 ? -7.218 -5.801 17.896 1.00 73.06 792 CYS A N 1
ATOM 6155 C CA . CYS A 1 792 ? -7.431 -6.139 19.307 1.00 73.06 792 CYS A CA 1
ATOM 6156 C C . CYS A 1 792 ? -7.080 -5.014 20.301 1.00 73.06 792 CYS A C 1
ATOM 6158 O O . CYS A 1 792 ? -7.701 -4.925 21.359 1.00 73.06 792 CYS A O 1
ATOM 6160 N N . ASP A 1 793 ? -6.115 -4.151 19.970 1.00 88.75 793 ASP A N 1
ATOM 6161 C CA . ASP A 1 793 ? -5.631 -3.097 20.867 1.00 88.75 793 ASP A CA 1
ATOM 6162 C C . ASP A 1 793 ? -6.392 -1.767 20.720 1.00 88.75 793 ASP A C 1
ATOM 6164 O O . ASP A 1 793 ? -6.289 -0.904 21.594 1.00 88.75 793 ASP A O 1
ATOM 6168 N N . LEU A 1 794 ? -7.187 -1.573 19.659 1.00 93.94 794 LEU A N 1
ATOM 6169 C CA . LEU A 1 794 ? -7.809 -0.276 19.363 1.00 93.94 794 LEU A CA 1
ATOM 6170 C C . LEU A 1 794 ? -8.772 0.171 20.473 1.00 93.94 794 LEU A C 1
ATOM 6172 O O . LEU A 1 794 ? -8.667 1.288 20.979 1.00 93.94 794 LEU A O 1
ATOM 6176 N N . ALA A 1 795 ? -9.682 -0.706 20.904 1.00 94.75 795 ALA A N 1
ATOM 6177 C CA . ALA A 1 795 ? -10.624 -0.396 21.981 1.00 94.75 795 ALA A CA 1
ATOM 6178 C C . ALA A 1 795 ? -9.914 -0.108 23.320 1.00 94.75 795 ALA A C 1
ATOM 6180 O O . ALA A 1 795 ? -10.299 0.815 24.043 1.00 94.75 795 ALA A O 1
ATOM 6181 N N . GLN A 1 796 ? -8.848 -0.857 23.624 1.00 94.75 796 GLN A N 1
ATOM 6182 C CA . GLN A 1 796 ? -8.013 -0.650 24.809 1.00 94.75 796 GLN A CA 1
ATOM 6183 C C . GLN A 1 796 ? -7.305 0.717 24.752 1.00 94.75 796 GLN A C 1
ATOM 6185 O O . GLN A 1 796 ? -7.302 1.452 25.741 1.00 94.75 796 GLN A O 1
ATOM 6190 N N . ASN A 1 797 ? -6.756 1.090 23.591 1.00 95.31 797 ASN A N 1
ATOM 6191 C CA . ASN A 1 797 ? -6.114 2.388 23.367 1.00 95.31 797 ASN A CA 1
ATOM 6192 C C . ASN A 1 797 ? -7.096 3.547 23.562 1.00 95.31 797 ASN A C 1
ATOM 6194 O O . ASN A 1 797 ? -6.785 4.492 24.283 1.00 95.31 797 ASN A O 1
ATOM 6198 N N . ILE A 1 798 ? -8.318 3.437 23.030 1.00 96.44 798 ILE A N 1
ATOM 6199 C CA . ILE A 1 798 ? -9.379 4.431 23.258 1.00 96.44 798 ILE A CA 1
ATOM 6200 C C . ILE A 1 798 ? -9.674 4.574 24.759 1.00 96.44 798 ILE A C 1
ATOM 6202 O O . ILE A 1 798 ? -9.804 5.693 25.258 1.00 96.44 798 ILE A O 1
ATOM 6206 N N . GLY A 1 799 ? -9.743 3.466 25.502 1.00 95.62 799 GLY A N 1
ATOM 6207 C CA . GLY A 1 799 ? -9.961 3.505 26.950 1.00 95.62 799 GLY A CA 1
ATOM 6208 C C . GLY A 1 799 ? -8.822 4.188 27.709 1.00 95.62 799 GLY A C 1
ATOM 6209 O O . GLY A 1 799 ? -9.088 4.999 28.598 1.00 95.62 799 GLY A O 1
ATOM 6210 N N . ASN A 1 800 ? -7.569 3.942 27.314 1.00 95.56 800 ASN A N 1
ATOM 6211 C CA . ASN A 1 800 ? -6.400 4.633 27.867 1.00 95.56 800 ASN A CA 1
ATOM 6212 C C . ASN A 1 800 ? -6.447 6.138 27.564 1.00 95.56 800 ASN A C 1
ATOM 6214 O O . ASN A 1 800 ? -6.205 6.950 28.458 1.00 95.56 800 ASN A O 1
ATOM 6218 N N . ASN A 1 801 ? -6.829 6.511 26.340 1.00 94.94 801 ASN A N 1
ATOM 6219 C CA . ASN A 1 801 ? -6.936 7.904 25.915 1.00 94.94 801 ASN A CA 1
ATOM 6220 C C . ASN A 1 801 ? -8.010 8.663 26.704 1.00 94.94 801 ASN A C 1
ATOM 6222 O O . ASN A 1 801 ? -7.776 9.794 27.120 1.00 94.94 801 ASN A O 1
ATOM 6226 N N . PHE A 1 802 ? -9.177 8.056 26.955 1.00 95.75 802 PHE A N 1
ATOM 6227 C CA . PHE A 1 802 ? -10.228 8.689 27.764 1.00 95.75 802 PHE A CA 1
ATOM 6228 C C . PHE A 1 802 ? -9.907 8.732 29.260 1.00 95.75 802 PHE A C 1
ATOM 6230 O O . PHE A 1 802 ? -10.315 9.679 29.937 1.00 95.75 802 PHE A O 1
ATOM 6237 N N . ASP A 1 803 ? -9.173 7.750 29.786 1.00 94.31 803 ASP A N 1
ATOM 6238 C CA . ASP A 1 803 ? -8.634 7.828 31.146 1.00 94.31 803 ASP A CA 1
ATOM 6239 C C . ASP A 1 803 ? -7.645 8.998 31.264 1.00 94.31 803 ASP A C 1
ATOM 6241 O O . ASP A 1 803 ? -7.796 9.859 32.135 1.00 94.31 803 ASP A O 1
ATOM 6245 N N . GLU A 1 804 ? -6.688 9.102 30.341 1.00 92.69 804 GLU A N 1
ATOM 6246 C CA . GLU A 1 804 ? -5.752 10.225 30.283 1.00 92.69 804 GLU A CA 1
ATOM 6247 C C . GLU A 1 804 ? -6.476 11.574 30.119 1.00 92.69 804 GLU A C 1
ATOM 6249 O O . GLU A 1 804 ? -6.204 12.517 30.870 1.00 92.69 804 GLU A O 1
ATOM 6254 N N . PHE A 1 805 ? -7.469 11.647 29.229 1.00 92.88 805 PHE A N 1
ATOM 6255 C CA . PHE A 1 805 ? -8.291 12.839 29.020 1.00 92.88 805 PHE A CA 1
ATOM 6256 C C . PHE A 1 805 ? -8.975 13.287 30.323 1.00 92.88 805 PHE A C 1
ATOM 6258 O O . PHE A 1 805 ? -8.903 14.455 30.714 1.00 92.88 805 PHE A O 1
ATOM 6265 N N . ALA A 1 806 ? -9.560 12.347 31.067 1.00 91.69 806 ALA A N 1
ATOM 6266 C CA . ALA A 1 806 ? -10.194 12.615 32.354 1.00 91.69 806 ALA A CA 1
ATOM 6267 C C . ALA A 1 806 ? -9.206 12.990 33.478 1.00 91.69 806 ALA A C 1
ATOM 6269 O O . ALA A 1 806 ? -9.590 13.665 34.446 1.00 91.69 806 ALA A O 1
ATOM 6270 N N . ARG A 1 807 ? -7.944 12.549 33.404 1.00 90.75 807 ARG A N 1
ATOM 6271 C CA . ARG A 1 807 ? -6.898 12.943 34.364 1.00 90.75 807 ARG A CA 1
ATOM 6272 C C . ARG A 1 807 ? -6.461 14.384 34.144 1.00 90.75 807 ARG A C 1
ATOM 6274 O O . ARG A 1 807 ? -6.436 15.128 35.125 1.00 90.75 807 ARG A O 1
ATOM 6281 N N . HIS A 1 808 ? -6.182 14.758 32.894 1.00 89.88 808 HIS A N 1
ATOM 6282 C CA . HIS A 1 808 ? -5.711 16.099 32.522 1.00 89.88 808 HIS A CA 1
ATOM 6283 C C . HIS A 1 808 ? -6.800 17.168 32.634 1.00 89.88 808 HIS A C 1
ATOM 6285 O O . HIS A 1 808 ? -6.494 18.304 32.988 1.00 89.88 808 HIS A O 1
ATOM 6291 N N . HIS A 1 809 ? -8.072 16.801 32.431 1.00 90.50 809 HIS A N 1
ATOM 6292 C CA . HIS A 1 809 ? -9.198 17.747 32.430 1.00 90.50 809 HIS A CA 1
ATOM 6293 C C . HIS A 1 809 ? -10.278 17.384 33.469 1.00 90.50 809 HIS A C 1
ATOM 6295 O O . HIS A 1 809 ? -11.366 16.921 33.110 1.00 90.50 809 HIS A O 1
ATOM 6301 N N . PRO A 1 810 ? -10.034 17.605 34.781 1.00 90.12 810 PRO A N 1
ATOM 6302 C CA . PRO A 1 810 ? -10.975 17.247 35.846 1.00 90.12 810 PRO A CA 1
ATOM 6303 C C . PRO A 1 810 ? -12.421 17.761 35.691 1.00 90.12 810 PRO A C 1
ATOM 6305 O O . PRO A 1 810 ? -13.328 16.991 36.024 1.00 90.12 810 PRO A O 1
ATOM 6308 N N . PRO A 1 811 ? -12.684 18.990 35.189 1.00 88.94 811 PRO A N 1
ATOM 6309 C CA . PRO A 1 811 ? -14.051 19.493 35.003 1.00 88.94 811 PRO A CA 1
ATOM 6310 C C . PRO A 1 811 ? -14.899 18.667 34.028 1.00 88.94 811 PRO A C 1
ATOM 6312 O O . PRO A 1 811 ? -16.121 18.651 34.147 1.00 88.94 811 PRO A O 1
ATOM 6315 N N . LEU A 1 812 ? -14.270 17.943 33.095 1.00 90.12 812 LEU A N 1
ATOM 6316 C CA . LEU A 1 812 ? -14.961 17.114 32.104 1.00 90.12 812 LEU A CA 1
ATOM 6317 C C . LEU A 1 812 ? -15.273 15.696 32.599 1.00 90.12 812 LEU A C 1
ATOM 6319 O O . LEU A 1 812 ? -16.037 14.983 31.948 1.00 90.12 812 LEU A O 1
ATOM 6323 N N . ARG A 1 813 ? -14.744 15.274 33.758 1.00 91.62 813 ARG A N 1
ATOM 6324 C CA . ARG A 1 813 ? -14.972 13.921 34.309 1.00 91.62 813 ARG A CA 1
ATOM 6325 C C . ARG A 1 813 ? -16.451 13.529 34.395 1.00 91.62 813 ARG A C 1
ATOM 6327 O O . ARG A 1 813 ? -16.749 12.399 34.012 1.00 91.62 813 ARG A O 1
ATOM 6334 N N . PRO A 1 814 ? -17.381 14.393 34.860 1.00 90.06 814 PRO A N 1
ATOM 6335 C CA . PRO A 1 814 ? -18.792 14.024 34.917 1.00 90.06 814 PRO A CA 1
ATOM 6336 C C . PRO A 1 814 ? -19.387 13.789 33.525 1.00 90.06 814 PRO A C 1
ATOM 6338 O O . PRO A 1 814 ? -20.112 12.819 33.345 1.00 90.06 814 PRO A O 1
ATOM 6341 N N . CYS A 1 815 ? -19.026 14.616 32.536 1.00 90.44 815 CYS A N 1
ATOM 6342 C CA . CYS A 1 815 ? -19.468 14.463 31.148 1.00 90.44 815 CYS A CA 1
ATOM 6343 C C . CYS A 1 815 ? -18.949 13.149 30.539 1.00 90.44 815 CYS A C 1
ATOM 6345 O O . CYS A 1 815 ? -19.742 12.351 30.049 1.00 90.44 815 CYS A O 1
ATOM 6347 N N . ILE A 1 816 ? -17.646 12.862 30.676 1.00 93.00 816 ILE A N 1
ATOM 6348 C CA . ILE A 1 816 ? -17.042 11.601 30.205 1.00 93.00 816 ILE A CA 1
ATOM 6349 C C . ILE A 1 816 ? -17.699 10.398 30.896 1.00 93.00 816 ILE A C 1
ATOM 6351 O O . ILE A 1 816 ? -18.066 9.426 30.242 1.00 93.00 816 ILE A O 1
ATOM 6355 N N . SER A 1 817 ? -17.873 10.456 32.220 1.00 93.19 817 SER A N 1
ATOM 6356 C CA . SER A 1 817 ? -18.476 9.357 32.978 1.00 93.19 817 SER A CA 1
ATOM 6357 C C . SER A 1 817 ? -19.946 9.132 32.622 1.00 93.19 817 SER A C 1
ATOM 6359 O O . SER A 1 817 ? -20.365 7.978 32.598 1.00 93.19 817 SER A O 1
ATOM 6361 N N . ASN A 1 818 ? -20.726 10.190 32.378 1.00 92.44 818 ASN A N 1
ATOM 6362 C CA . ASN A 1 818 ? -22.114 10.069 31.928 1.00 92.44 818 ASN A CA 1
ATOM 6363 C C . ASN A 1 818 ? -22.166 9.401 30.547 1.00 92.44 818 ASN A C 1
ATOM 6365 O O . ASN A 1 818 ? -22.864 8.405 30.389 1.00 92.44 818 ASN A O 1
ATOM 6369 N N . ALA A 1 819 ? -21.349 9.863 29.597 1.00 93.50 819 ALA A N 1
ATOM 6370 C CA . ALA A 1 819 ? -21.309 9.315 28.242 1.00 93.50 819 ALA A CA 1
ATOM 6371 C C . ALA A 1 819 ? -20.929 7.821 28.207 1.00 93.50 819 ALA A C 1
ATOM 6373 O O . ALA A 1 819 ? -21.517 7.052 27.448 1.00 93.50 819 ALA A O 1
ATOM 6374 N N . VAL A 1 820 ? -19.991 7.388 29.063 1.00 96.12 820 VAL A N 1
ATOM 6375 C CA . VAL A 1 820 ? -19.609 5.968 29.198 1.00 96.12 820 VAL A CA 1
ATOM 6376 C C . VAL A 1 820 ? -20.738 5.128 29.799 1.00 96.12 820 VAL A C 1
ATOM 6378 O O . VAL A 1 820 ? -20.981 4.014 29.344 1.00 96.12 820 VAL A O 1
ATOM 6381 N N . VAL A 1 821 ? -21.449 5.632 30.811 1.00 95.06 821 VAL A N 1
ATOM 6382 C CA . VAL A 1 821 ? -22.607 4.920 31.381 1.00 95.06 821 VAL A CA 1
ATOM 6383 C C . VAL A 1 821 ? -23.725 4.794 30.344 1.00 95.06 821 VAL A C 1
ATOM 6385 O O . VAL A 1 821 ? -24.306 3.717 30.199 1.00 95.06 821 VAL A O 1
ATOM 6388 N N . ASP A 1 822 ? -23.980 5.857 29.585 1.00 94.25 822 ASP A N 1
ATOM 6389 C CA . ASP A 1 822 ? -24.976 5.850 28.520 1.00 94.25 822 ASP A CA 1
ATOM 6390 C C . ASP A 1 822 ? -24.591 4.883 27.398 1.00 94.25 822 ASP A C 1
ATOM 6392 O O . ASP A 1 822 ? -25.454 4.161 26.914 1.00 94.25 822 ASP A O 1
ATOM 6396 N N . LEU A 1 823 ? -23.308 4.798 27.025 1.00 95.50 823 LEU A N 1
ATOM 6397 C CA . LEU A 1 823 ? -22.813 3.797 26.075 1.00 95.50 823 LEU A CA 1
ATOM 6398 C C . LEU A 1 823 ? -23.180 2.372 26.512 1.00 95.50 823 LEU A C 1
ATOM 6400 O O . LEU A 1 823 ? -23.709 1.596 25.716 1.00 95.50 823 LEU A O 1
ATOM 6404 N N . VAL A 1 824 ? -22.922 2.021 27.775 1.00 96.62 824 VAL A N 1
ATOM 6405 C CA . VAL A 1 824 ? -23.243 0.680 28.292 1.00 96.62 824 VAL A CA 1
ATOM 6406 C C . VAL A 1 824 ? -24.757 0.439 28.252 1.00 96.62 824 VAL A C 1
ATOM 6408 O O . VAL A 1 824 ? -25.196 -0.637 27.845 1.00 96.62 824 VAL A O 1
ATOM 6411 N N . ALA A 1 825 ? -25.564 1.444 28.605 1.00 95.12 825 ALA A N 1
ATOM 6412 C CA . ALA A 1 825 ? -27.023 1.358 28.518 1.00 95.12 825 ALA A CA 1
ATOM 6413 C C . ALA A 1 825 ? -27.521 1.190 27.068 1.00 95.12 825 ALA A C 1
ATOM 6415 O O . ALA A 1 825 ? -28.402 0.366 26.813 1.00 95.12 825 ALA A O 1
ATOM 6416 N N . ARG A 1 826 ? -26.926 1.908 26.109 1.00 94.00 826 ARG A N 1
ATOM 6417 C CA . ARG A 1 826 ? -27.251 1.814 24.678 1.00 94.00 826 ARG A CA 1
ATOM 6418 C C . ARG A 1 826 ? -26.893 0.451 24.093 1.00 94.00 826 ARG A C 1
ATOM 6420 O O . ARG A 1 826 ? -27.718 -0.135 23.402 1.00 94.00 826 ARG A O 1
ATOM 6427 N N . LEU A 1 827 ? -25.727 -0.107 24.425 1.00 94.25 827 LEU A N 1
ATOM 6428 C CA . LEU A 1 827 ? -25.346 -1.455 23.983 1.00 94.25 827 LEU A CA 1
ATOM 6429 C C . LEU A 1 827 ? -26.213 -2.555 24.599 1.00 94.25 827 LEU A C 1
ATOM 6431 O O . LEU A 1 827 ? -26.576 -3.512 23.912 1.00 94.25 827 LEU A O 1
ATOM 6435 N N . ARG A 1 828 ? -26.598 -2.405 25.871 1.00 94.88 828 ARG A N 1
ATOM 6436 C CA . ARG A 1 828 ? -27.592 -3.282 26.502 1.00 94.88 828 ARG A CA 1
ATOM 6437 C C . ARG A 1 828 ? -28.912 -3.248 25.726 1.00 94.88 828 ARG A C 1
ATOM 6439 O O . ARG A 1 828 ? -29.454 -4.304 25.405 1.00 94.88 828 ARG A O 1
ATOM 6446 N N . PHE A 1 829 ? -29.406 -2.054 25.398 1.00 93.19 829 PHE A N 1
ATOM 6447 C CA . PHE A 1 829 ? -30.633 -1.880 24.617 1.00 93.19 829 PHE A CA 1
ATOM 6448 C C . PHE A 1 829 ? -30.514 -2.456 23.199 1.00 93.19 829 PHE A C 1
ATOM 6450 O O . PHE A 1 829 ? -31.405 -3.188 22.779 1.00 93.19 829 PHE A O 1
ATOM 6457 N N . LEU A 1 830 ? -29.391 -2.233 22.505 1.00 91.25 830 LEU A N 1
ATOM 6458 C CA . LEU A 1 830 ? -29.105 -2.830 21.195 1.00 91.25 830 LEU A CA 1
ATOM 6459 C C . LEU A 1 830 ? -29.209 -4.360 21.246 1.00 91.25 830 LEU A C 1
ATOM 6461 O O . LEU A 1 830 ? -29.819 -4.973 20.372 1.00 91.25 830 LEU A O 1
ATOM 6465 N N . GLY A 1 831 ? -28.658 -4.984 22.292 1.00 90.25 831 GLY A N 1
ATOM 6466 C CA . GLY A 1 831 ? -28.804 -6.418 22.532 1.00 90.25 831 GLY A CA 1
ATOM 6467 C C . GLY A 1 831 ? -30.266 -6.848 22.699 1.00 90.25 831 GLY A C 1
ATOM 6468 O O . GLY A 1 831 ? -30.673 -7.855 22.127 1.00 90.25 831 GLY A O 1
ATOM 6469 N N . LEU A 1 832 ? -31.093 -6.098 23.425 1.00 89.81 832 LEU A N 1
ATOM 6470 C CA . LEU A 1 832 ? -32.523 -6.409 23.562 1.00 89.81 832 LEU A CA 1
ATOM 6471 C C . LEU A 1 832 ? -33.265 -6.267 22.224 1.00 89.81 832 LEU A C 1
ATOM 6473 O O . LEU A 1 832 ? -33.981 -7.175 21.797 1.00 89.81 832 LEU A O 1
ATOM 6477 N N . GLU A 1 833 ? -33.050 -5.155 21.527 1.00 87.31 833 GLU A N 1
ATOM 6478 C CA . GLU A 1 833 ? -33.704 -4.841 20.260 1.00 87.31 833 GLU A CA 1
ATOM 6479 C C . GLU A 1 833 ? -33.343 -5.846 19.161 1.00 87.31 833 GLU A C 1
ATOM 6481 O O . GLU A 1 833 ? -34.224 -6.335 18.449 1.00 87.31 833 GLU A O 1
ATOM 6486 N N . LYS A 1 834 ? -32.063 -6.213 19.032 1.00 86.38 834 LYS A N 1
ATOM 6487 C CA . LYS A 1 834 ? -31.607 -7.175 18.019 1.00 86.38 834 LYS A CA 1
ATOM 6488 C C . LYS A 1 834 ? -32.040 -8.607 18.313 1.00 86.38 834 LYS A C 1
ATOM 6490 O O . LYS A 1 834 ? -32.233 -9.369 17.368 1.00 86.38 834 LYS A O 1
ATOM 6495 N N . SER A 1 835 ? -32.282 -8.969 19.575 1.00 83.88 835 SER A N 1
ATOM 6496 C CA . SER A 1 835 ? -32.877 -10.276 19.895 1.00 83.88 835 SER A CA 1
ATOM 6497 C C . SER A 1 835 ? -34.310 -10.389 19.361 1.00 83.88 835 SER A C 1
ATOM 6499 O O . SER A 1 835 ? -34.702 -11.443 18.842 1.00 83.88 835 SER A O 1
ATOM 6501 N N . ARG A 1 836 ? -35.060 -9.276 19.433 1.00 82.31 836 ARG A N 1
ATOM 6502 C CA . ARG A 1 836 ? -36.450 -9.149 18.964 1.00 82.31 836 ARG A CA 1
ATOM 6503 C C . ARG A 1 836 ? -36.556 -9.011 17.446 1.00 82.31 836 ARG A C 1
ATOM 6505 O O . ARG A 1 836 ? -37.352 -9.704 16.832 1.00 82.31 836 ARG A O 1
ATOM 6512 N N . THR A 1 837 ? -35.755 -8.133 16.846 1.00 79.62 837 THR A N 1
ATOM 6513 C CA . THR A 1 837 ? -35.884 -7.743 15.427 1.00 79.62 837 THR A CA 1
ATOM 6514 C C . THR A 1 837 ? -35.035 -8.585 14.479 1.00 79.62 837 THR A C 1
ATOM 6516 O O . THR A 1 837 ? -35.488 -8.935 13.396 1.00 79.62 837 THR A O 1
ATOM 6519 N N . ALA A 1 838 ? -33.802 -8.912 14.874 1.00 75.62 838 ALA A N 1
ATOM 6520 C CA . ALA A 1 838 ? -32.828 -9.623 14.042 1.00 75.62 838 ALA A CA 1
ATOM 6521 C C . ALA A 1 838 ? -32.628 -11.083 14.476 1.00 75.62 838 ALA A C 1
ATOM 6523 O O . ALA A 1 838 ? -31.889 -11.829 13.841 1.00 75.62 838 ALA A O 1
ATOM 6524 N N . GLY A 1 839 ? -33.282 -11.501 15.560 1.00 74.38 839 GLY A N 1
ATOM 6525 C CA . GLY A 1 839 ? -33.228 -12.869 16.046 1.00 74.38 839 GLY A CA 1
ATOM 6526 C C . GLY A 1 839 ? -31.957 -13.257 16.790 1.00 74.38 839 GLY A C 1
ATOM 6527 O O . GLY A 1 839 ? -31.756 -14.451 16.995 1.00 74.38 839 GLY A O 1
ATOM 6528 N N . TRP A 1 840 ? -31.125 -12.296 17.201 1.00 85.88 840 TRP A N 1
ATOM 6529 C CA . TRP A 1 840 ? -29.859 -12.576 17.880 1.00 85.88 840 TRP A CA 1
ATOM 6530 C C . TRP A 1 840 ? -30.052 -13.395 19.169 1.00 85.88 840 TRP A C 1
ATOM 6532 O O . TRP A 1 840 ? -31.028 -13.220 19.911 1.00 85.88 840 TRP A O 1
ATOM 6542 N N . GLY A 1 841 ? -29.075 -14.265 19.439 1.00 84.12 841 GLY A N 1
ATOM 6543 C CA . GLY A 1 841 ? -28.970 -15.080 20.649 1.00 84.12 841 GLY A CA 1
ATOM 6544 C C . GLY A 1 841 ? -29.350 -16.552 20.486 1.00 84.12 841 GLY A C 1
ATOM 6545 O O . GLY A 1 841 ? -29.831 -16.987 19.443 1.00 84.12 841 GLY A O 1
ATOM 6546 N N . ALA A 1 842 ? -29.108 -17.344 21.532 1.00 84.12 842 ALA A N 1
ATOM 6547 C CA . ALA A 1 842 ? -29.416 -18.774 21.537 1.00 84.12 842 ALA A CA 1
ATOM 6548 C C . ALA A 1 842 ? -30.935 -19.034 21.437 1.00 84.12 842 ALA A C 1
ATOM 6550 O O . ALA A 1 842 ? -31.709 -18.564 22.278 1.00 84.12 842 ALA A O 1
ATOM 6551 N N . LYS A 1 843 ? -31.358 -19.805 20.426 1.00 81.38 843 LYS A N 1
ATOM 6552 C CA . LYS A 1 843 ? -32.755 -20.204 20.186 1.00 81.38 843 LYS A CA 1
ATOM 6553 C C . LYS A 1 843 ? -32.835 -21.677 19.785 1.00 81.38 843 LYS A C 1
ATOM 6555 O O . LYS A 1 843 ? -31.936 -22.187 19.120 1.00 81.38 843 LYS A O 1
ATOM 6560 N N . LEU A 1 844 ? -33.909 -22.350 20.195 1.00 80.81 844 LEU A N 1
ATOM 6561 C CA . LEU A 1 844 ? -34.257 -23.686 19.712 1.00 80.81 844 LEU A CA 1
ATOM 6562 C C . LEU A 1 844 ? -35.358 -23.585 18.652 1.00 80.81 844 LEU A C 1
ATOM 6564 O O . LEU A 1 844 ? -36.274 -22.771 18.785 1.00 80.81 844 LEU A O 1
ATOM 6568 N N . PHE A 1 845 ? -35.271 -24.432 17.628 1.00 78.12 845 PHE A N 1
ATOM 6569 C CA . PHE A 1 845 ? -36.184 -24.443 16.485 1.00 78.12 845 PHE A CA 1
ATOM 6570 C C . PHE A 1 845 ? -36.884 -25.795 16.334 1.00 78.12 845 PHE A C 1
ATOM 6572 O O . PHE A 1 845 ? -36.350 -26.830 16.733 1.00 78.12 845 PHE A O 1
ATOM 6579 N N . ILE A 1 846 ? -38.079 -25.778 15.745 1.00 74.00 846 ILE A N 1
ATOM 6580 C CA . ILE A 1 846 ? -38.886 -26.962 15.401 1.00 74.00 846 ILE A CA 1
ATOM 6581 C C . ILE A 1 846 ? -39.421 -26.770 13.981 1.00 74.00 846 ILE A C 1
ATOM 6583 O O . ILE A 1 846 ? -39.664 -25.635 13.597 1.00 74.00 846 ILE A O 1
ATOM 6587 N N . ALA A 1 847 ? -39.634 -27.822 13.190 1.00 67.06 847 ALA A N 1
ATOM 6588 C CA . ALA A 1 847 ? -40.273 -27.668 11.883 1.00 67.06 847 ALA A CA 1
ATOM 6589 C C . ALA A 1 847 ? -41.798 -27.821 11.988 1.00 67.06 847 ALA A C 1
ATOM 6591 O O . ALA A 1 847 ? -42.335 -28.714 12.644 1.00 67.06 847 ALA A O 1
ATOM 6592 N N . SER A 1 848 ? -42.515 -26.940 11.304 1.00 63.75 848 SER A N 1
ATOM 6593 C CA . SER A 1 848 ? -43.941 -27.082 11.049 1.00 63.75 848 SER A CA 1
ATOM 6594 C C . SER A 1 848 ? -44.207 -28.232 10.069 1.00 63.75 848 SER A C 1
ATOM 6596 O O . SER A 1 848 ? -43.316 -28.693 9.349 1.00 63.75 848 SER A O 1
ATOM 6598 N N . ARG A 1 849 ? -45.473 -28.662 9.972 1.00 58.94 849 ARG A N 1
ATOM 6599 C CA . ARG A 1 849 ? -45.935 -29.679 9.004 1.00 58.94 849 ARG A CA 1
ATOM 6600 C C . ARG A 1 849 ? -45.657 -29.288 7.544 1.00 58.94 849 ARG A C 1
ATOM 6602 O O . ARG A 1 849 ? -45.535 -30.180 6.703 1.00 58.94 849 ARG A O 1
ATOM 6609 N N . ASP A 1 850 ? -45.501 -27.989 7.288 1.00 56.53 850 ASP A N 1
ATOM 6610 C CA . ASP A 1 850 ? -45.232 -27.387 5.977 1.00 56.53 850 ASP A CA 1
ATOM 6611 C C . ASP A 1 850 ? -43.728 -27.210 5.679 1.00 56.53 850 ASP A C 1
ATOM 6613 O O . ASP A 1 850 ? -43.361 -26.726 4.611 1.00 56.53 850 ASP A O 1
ATOM 6617 N N . GLY A 1 851 ? -42.843 -27.608 6.603 1.00 59.78 851 GLY A N 1
ATOM 6618 C CA . GLY A 1 851 ? -41.389 -27.468 6.464 1.00 59.78 851 GLY A CA 1
ATOM 6619 C C . GLY A 1 851 ? -40.827 -26.091 6.847 1.00 59.78 851 GLY A C 1
ATOM 6620 O O . GLY A 1 851 ? -39.623 -25.884 6.718 1.00 59.78 851 GLY A O 1
ATOM 6621 N N . SER A 1 852 ? -41.655 -25.159 7.337 1.00 63.28 852 SER A N 1
ATOM 6622 C CA . SER A 1 852 ? -41.190 -23.890 7.916 1.00 63.28 852 SER A CA 1
ATOM 6623 C C . SER A 1 852 ? -40.615 -24.092 9.321 1.00 63.28 852 SER A C 1
ATOM 6625 O O . SER A 1 852 ? -41.104 -24.920 10.086 1.00 63.28 852 SER A O 1
ATOM 6627 N N . LEU A 1 853 ? -39.562 -23.353 9.671 1.00 70.69 853 LEU A N 1
ATOM 6628 C CA . LEU A 1 853 ? -38.980 -23.375 11.015 1.00 70.69 853 LEU A CA 1
ATOM 6629 C C . LEU A 1 853 ? -39.836 -22.507 11.949 1.00 70.69 853 LEU A C 1
ATOM 6631 O O . LEU A 1 853 ? -40.166 -21.378 11.618 1.00 70.69 853 LEU A O 1
ATOM 6635 N N . LEU A 1 854 ? -40.173 -23.013 13.127 1.00 71.19 854 LEU A N 1
ATOM 6636 C CA . LEU A 1 854 ? -40.882 -22.318 14.195 1.00 71.19 854 LEU A CA 1
ATOM 6637 C C . LEU A 1 854 ? -39.923 -22.098 15.368 1.00 71.19 854 LEU A C 1
ATOM 6639 O O . LEU A 1 854 ? -39.134 -22.985 15.709 1.00 71.19 854 LEU A O 1
ATOM 6643 N N . SER A 1 855 ? -40.014 -20.936 16.010 1.00 75.94 855 SER A N 1
ATOM 6644 C CA . SER A 1 855 ? -39.302 -20.634 17.258 1.00 75.94 855 SER A CA 1
ATOM 6645 C C . SER A 1 855 ? -40.261 -20.048 18.290 1.00 75.94 855 SER A C 1
ATOM 6647 O O . SER A 1 855 ? -41.306 -19.511 17.933 1.00 75.94 855 SER A O 1
ATOM 6649 N N . VAL A 1 856 ? -39.928 -20.170 19.573 1.00 71.88 856 VAL A N 1
ATOM 6650 C CA . VAL A 1 856 ? -40.746 -19.605 20.655 1.00 71.88 856 VAL A CA 1
ATOM 6651 C C . VAL A 1 856 ? -40.304 -18.168 20.934 1.00 71.88 856 VAL A C 1
ATOM 6653 O O . VAL A 1 856 ? -39.117 -17.927 21.181 1.00 71.88 856 VAL A O 1
ATOM 6656 N N . ASN A 1 857 ? -41.247 -17.227 20.886 1.00 67.94 857 ASN A N 1
ATOM 6657 C CA . ASN A 1 857 ? -41.013 -15.810 21.173 1.00 67.94 857 ASN A CA 1
ATOM 6658 C C . ASN A 1 857 ? -41.009 -15.507 22.691 1.00 67.94 857 ASN A C 1
ATOM 6660 O O . ASN A 1 857 ? -41.258 -16.385 23.517 1.00 67.94 857 ASN A O 1
ATOM 6664 N N . GLU A 1 858 ? -40.715 -14.257 23.080 1.00 63.38 858 GLU A N 1
ATOM 6665 C CA . GLU A 1 858 ? -40.654 -13.837 24.498 1.00 63.38 858 GLU A CA 1
ATOM 6666 C C . GLU A 1 858 ? -41.996 -14.014 25.243 1.00 63.38 858 GLU A C 1
ATOM 6668 O O . GLU A 1 858 ? -41.999 -14.204 26.458 1.00 63.38 858 GLU A O 1
ATOM 6673 N N . SER A 1 859 ? -43.128 -14.014 24.530 1.00 59.09 859 SER A N 1
ATOM 6674 C CA . SER A 1 859 ? -44.473 -14.266 25.075 1.00 59.09 859 SER A CA 1
ATOM 6675 C C . SER A 1 859 ? -44.827 -15.752 25.232 1.00 59.09 859 SER A C 1
ATOM 6677 O O . SER A 1 859 ? -45.905 -16.068 25.732 1.00 59.09 859 SER A O 1
ATOM 6679 N N . GLY A 1 860 ? -43.935 -16.672 24.848 1.00 63.94 860 GLY A N 1
ATOM 6680 C CA . GLY A 1 860 ? -44.180 -18.115 24.930 1.00 63.94 860 GLY A CA 1
ATOM 6681 C C . GLY A 1 860 ? -45.057 -18.667 23.801 1.00 63.94 860 GLY A C 1
ATOM 6682 O O . GLY A 1 860 ? -45.532 -19.800 23.895 1.00 63.94 860 GLY A O 1
ATOM 6683 N N . GLU A 1 861 ? -45.262 -17.892 22.735 1.00 68.81 861 GLU A N 1
ATOM 6684 C CA . GLU A 1 861 ? -46.018 -18.279 21.545 1.00 68.81 861 GLU A CA 1
ATOM 6685 C C . GLU A 1 861 ? -45.075 -18.758 20.431 1.00 68.81 861 GLU A C 1
ATOM 6687 O O . GLU A 1 861 ? -43.908 -18.367 20.359 1.00 68.81 861 GLU A O 1
ATOM 6692 N N . LEU A 1 862 ? -45.579 -19.638 19.564 1.00 68.44 862 LEU A N 1
ATOM 6693 C CA . LEU A 1 862 ? -44.846 -20.120 18.394 1.00 68.44 862 LEU A CA 1
ATOM 6694 C C . LEU A 1 862 ? -44.937 -19.085 17.271 1.00 68.44 862 LEU A C 1
ATOM 6696 O O . LEU A 1 862 ? -46.033 -18.763 16.816 1.00 68.44 862 LEU A O 1
ATOM 6700 N N . GLU A 1 863 ? -43.789 -18.613 16.799 1.00 69.69 863 GLU A N 1
ATOM 6701 C CA . GLU A 1 863 ? -43.672 -17.689 15.674 1.00 69.69 863 GLU A CA 1
ATOM 6702 C C . GLU A 1 863 ? -42.930 -18.356 14.507 1.00 69.69 863 GLU A C 1
ATOM 6704 O O . GLU A 1 863 ? -41.989 -19.132 14.714 1.00 69.69 863 GLU A O 1
ATOM 6709 N N . ASP A 1 864 ? -43.354 -18.049 13.277 1.00 66.06 864 ASP A N 1
ATOM 6710 C CA . ASP A 1 864 ? -42.664 -18.486 12.064 1.00 66.06 864 ASP A CA 1
ATOM 6711 C C . ASP A 1 864 ? -41.297 -17.794 11.953 1.00 66.06 864 ASP A C 1
ATOM 6713 O O . ASP A 1 864 ? -41.181 -16.566 11.890 1.00 66.06 864 ASP A O 1
ATOM 6717 N N . ALA A 1 865 ? -40.234 -18.596 11.901 1.00 61.75 865 ALA A N 1
ATOM 6718 C CA . ALA A 1 865 ? -38.868 -18.132 11.698 1.00 61.75 865 ALA A CA 1
ATOM 6719 C C . ALA A 1 865 ? -38.652 -17.543 10.288 1.00 61.75 865 ALA A C 1
ATOM 6721 O O . ALA A 1 865 ? -37.559 -17.053 9.981 1.00 61.75 865 ALA A O 1
ATOM 6722 N N . SER A 1 866 ? -39.681 -17.529 9.431 1.00 56.62 866 SER A N 1
ATOM 6723 C CA . SER A 1 866 ? -39.726 -16.797 8.162 1.00 56.62 866 SER A CA 1
ATOM 6724 C C . SER A 1 866 ? -39.555 -15.273 8.288 1.00 56.62 866 SER A C 1
ATOM 6726 O O . SER A 1 866 ? -39.370 -14.614 7.262 1.00 56.62 866 SER A O 1
ATOM 6728 N N . ASN A 1 867 ? -39.579 -14.711 9.499 1.00 54.00 867 ASN A N 1
ATOM 6729 C CA . ASN A 1 867 ? -39.245 -13.304 9.769 1.00 54.00 867 ASN A CA 1
ATOM 6730 C C . ASN A 1 867 ? -37.775 -13.091 10.193 1.00 54.00 867 ASN A C 1
ATOM 6732 O O . ASN A 1 867 ? -37.318 -11.954 10.262 1.00 54.00 867 ASN A O 1
ATOM 6736 N N . LEU A 1 868 ? -37.016 -14.165 10.453 1.00 58.66 868 LEU A N 1
ATOM 6737 C CA . LEU A 1 868 ? -35.608 -14.108 10.877 1.00 58.66 868 LEU A CA 1
ATOM 6738 C C . LEU A 1 868 ? -34.650 -14.010 9.678 1.00 58.66 868 LEU A C 1
ATOM 6740 O O . LEU A 1 868 ? -35.031 -14.356 8.552 1.00 58.66 868 LEU A O 1
ATOM 6744 N N . SER A 1 869 ? -33.406 -13.567 9.916 1.00 54.25 869 SER A N 1
ATOM 6745 C CA . SER A 1 869 ? -32.395 -13.391 8.863 1.00 54.25 869 SER A CA 1
ATOM 6746 C C . SER A 1 869 ? -32.149 -14.695 8.071 1.00 54.25 869 SER A C 1
ATOM 6748 O O . SER A 1 869 ? -32.247 -15.798 8.621 1.00 54.25 869 SER A O 1
ATOM 6750 N N . PRO A 1 870 ? -31.857 -14.612 6.757 1.00 50.78 870 PRO A N 1
ATOM 6751 C CA . PRO A 1 870 ? -31.721 -15.785 5.887 1.00 50.78 870 PRO A CA 1
ATOM 6752 C C . PRO A 1 870 ? -30.581 -16.740 6.291 1.00 50.78 870 PRO A C 1
ATOM 6754 O O . PRO A 1 870 ? -30.691 -17.936 6.038 1.00 50.78 870 PRO A O 1
ATOM 6757 N N . GLN A 1 871 ? -29.537 -16.258 6.974 1.00 50.59 871 GLN A N 1
ATOM 6758 C CA . GLN A 1 871 ? -28.392 -17.073 7.415 1.00 50.59 871 GLN A CA 1
ATOM 6759 C C . GLN A 1 871 ? -28.703 -17.933 8.653 1.00 50.59 871 GLN A C 1
ATOM 6761 O O . GLN A 1 871 ? -28.255 -19.078 8.727 1.00 50.59 871 GLN A O 1
ATOM 6766 N N . VAL A 1 872 ? -29.541 -17.446 9.582 1.00 51.09 872 VAL A N 1
ATOM 6767 C CA . VAL A 1 872 ? -30.035 -18.240 10.730 1.00 51.09 872 VAL A CA 1
ATOM 6768 C C . VAL A 1 872 ? -30.845 -19.450 10.247 1.00 51.09 872 VAL A C 1
ATOM 6770 O O . VAL A 1 872 ? -30.801 -20.516 10.861 1.00 51.09 872 VAL A O 1
ATOM 6773 N N . ARG A 1 873 ? -31.531 -19.325 9.102 1.00 53.69 873 ARG A N 1
ATOM 6774 C CA . ARG A 1 873 ? -32.218 -20.454 8.450 1.00 53.69 873 ARG A CA 1
ATOM 6775 C C . ARG A 1 873 ? -31.235 -21.457 7.862 1.00 53.69 873 ARG A C 1
ATOM 6777 O O . ARG A 1 873 ? -31.454 -22.653 7.985 1.00 53.69 873 ARG A O 1
ATOM 6784 N N . GLU A 1 874 ? -30.156 -20.984 7.248 1.00 47.94 874 GLU A N 1
ATOM 6785 C CA . GLU A 1 874 ? -29.159 -21.832 6.587 1.00 47.94 874 GLU A CA 1
ATOM 6786 C C . GLU A 1 874 ? -28.360 -22.676 7.601 1.00 47.94 874 GLU A C 1
ATOM 6788 O O . GLU A 1 874 ? -28.202 -23.882 7.409 1.00 47.94 874 GLU A O 1
ATOM 6793 N N . GLN A 1 875 ? -27.971 -22.093 8.744 1.00 48.09 875 GLN A N 1
ATOM 6794 C CA . GLN A 1 875 ? -27.335 -22.827 9.852 1.00 48.09 875 GLN A CA 1
ATOM 6795 C C . GLN A 1 875 ? -28.265 -23.848 10.525 1.00 48.09 875 GLN A C 1
ATOM 6797 O O . GLN A 1 875 ? -27.795 -24.895 10.964 1.00 48.09 875 GLN A O 1
ATOM 6802 N N . ALA A 1 876 ? -29.575 -23.585 10.583 1.00 46.12 876 ALA A N 1
ATOM 6803 C CA . ALA A 1 876 ? -30.554 -24.529 11.126 1.00 46.12 876 ALA A CA 1
ATOM 6804 C C . ALA A 1 876 ? -30.818 -25.737 10.199 1.00 46.12 876 ALA A C 1
ATOM 6806 O O . ALA A 1 876 ? -31.272 -26.775 10.674 1.00 46.12 876 ALA A O 1
ATOM 6807 N N . ILE A 1 877 ? -30.536 -25.612 8.894 1.00 46.59 877 ILE A N 1
ATOM 6808 C CA . ILE A 1 877 ? -30.793 -26.650 7.877 1.00 46.59 877 ILE A CA 1
ATOM 6809 C C . ILE A 1 877 ? -29.569 -27.562 7.650 1.00 46.59 877 ILE A C 1
ATOM 6811 O O . ILE A 1 877 ? -29.736 -28.728 7.305 1.00 46.59 877 ILE A O 1
ATOM 6815 N N . LEU A 1 878 ? -28.340 -27.071 7.855 1.00 43.81 878 LEU A N 1
ATOM 6816 C CA . LEU A 1 878 ? -27.090 -27.752 7.459 1.00 43.81 878 LEU A CA 1
ATOM 6817 C C . LEU A 1 878 ? -26.448 -28.669 8.523 1.00 43.81 878 LEU A C 1
ATOM 6819 O O . LEU A 1 878 ? -25.329 -29.138 8.321 1.00 43.81 878 LEU A O 1
ATOM 6823 N N . GLY A 1 879 ? -27.123 -28.953 9.638 1.00 36.28 879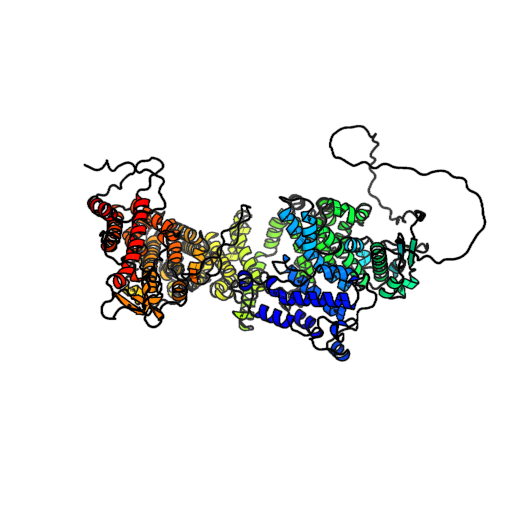 GLY A N 1
ATOM 6824 C CA . GLY A 1 879 ? -26.558 -29.666 10.797 1.00 36.28 879 GLY A CA 1
ATOM 6825 C C . GLY A 1 879 ? -26.133 -31.138 10.613 1.00 36.28 879 GLY A C 1
ATOM 6826 O O . GLY A 1 879 ? -25.876 -31.779 11.626 1.00 36.28 879 GLY A O 1
ATOM 6827 N N . ASP A 1 880 ? -26.054 -31.677 9.388 1.00 31.20 880 ASP A N 1
ATOM 6828 C CA . ASP A 1 880 ? -25.774 -33.106 9.124 1.00 31.20 880 ASP A CA 1
ATOM 6829 C C . ASP A 1 880 ? -24.780 -33.384 7.969 1.00 31.20 880 ASP A C 1
ATOM 6831 O O . ASP A 1 880 ? -24.782 -34.459 7.376 1.00 31.20 880 ASP A O 1
ATOM 6835 N N . ALA A 1 881 ? -23.911 -32.435 7.602 1.00 27.70 881 ALA A N 1
ATOM 6836 C CA . ALA A 1 881 ? -22.855 -32.719 6.622 1.00 27.70 881 ALA A CA 1
ATOM 6837 C C . ALA A 1 881 ? -21.574 -33.234 7.307 1.00 27.70 881 ALA A C 1
ATOM 6839 O O . ALA A 1 881 ? -20.799 -32.454 7.865 1.00 27.70 881 ALA A O 1
ATOM 6840 N N . ASP A 1 882 ? -21.357 -34.551 7.225 1.00 29.72 882 ASP A N 1
ATOM 6841 C CA . ASP A 1 882 ? -20.096 -35.237 7.535 1.00 29.72 882 ASP A CA 1
ATOM 6842 C C . ASP A 1 882 ? -18.897 -34.499 6.905 1.00 29.72 882 ASP A C 1
ATOM 6844 O O . ASP A 1 882 ? -18.823 -34.288 5.691 1.00 29.72 882 ASP A O 1
ATOM 6848 N N . VAL A 1 883 ? -17.936 -34.102 7.743 1.00 31.73 883 VAL A N 1
ATOM 6849 C CA . VAL A 1 883 ? -16.671 -33.504 7.305 1.00 31.73 883 VAL A CA 1
ATOM 6850 C C . VAL A 1 883 ? -15.746 -34.627 6.846 1.00 31.73 883 VAL A C 1
ATOM 6852 O O . VAL A 1 883 ? -15.219 -35.386 7.659 1.00 31.73 883 VAL A O 1
ATOM 6855 N N . ASP A 1 884 ? -15.542 -34.716 5.535 1.00 24.28 884 ASP A N 1
ATOM 6856 C CA . ASP A 1 884 ? -14.698 -35.730 4.909 1.00 24.28 884 ASP A CA 1
ATOM 6857 C C . ASP A 1 884 ? -13.223 -35.554 5.332 1.00 24.28 884 ASP A C 1
ATOM 6859 O O . ASP A 1 884 ? -12.574 -34.533 5.070 1.00 24.28 884 ASP A O 1
ATOM 6863 N N . MET A 1 885 ? -12.692 -36.557 6.031 1.00 29.48 885 MET A N 1
ATOM 6864 C CA . MET A 1 885 ? -11.307 -36.618 6.500 1.00 29.48 885 MET A CA 1
ATOM 6865 C C . MET A 1 885 ? -10.416 -37.184 5.393 1.00 29.48 885 MET A C 1
ATOM 6867 O O . MET A 1 885 ? -10.353 -38.396 5.203 1.00 29.48 885 MET A O 1
ATOM 6871 N N . SER A 1 886 ? -9.675 -36.323 4.694 1.00 27.20 886 SER A N 1
ATOM 6872 C CA . SER A 1 886 ? -8.578 -36.759 3.822 1.00 27.20 886 SER A CA 1
ATOM 6873 C C . SER A 1 886 ? -7.215 -36.632 4.516 1.00 27.20 886 SER A C 1
ATOM 6875 O O . SER A 1 886 ? -6.848 -35.563 5.009 1.00 27.20 886 SER A O 1
ATOM 6877 N N . ASP A 1 887 ? -6.513 -37.761 4.494 1.00 27.31 887 ASP A N 1
ATOM 6878 C CA . ASP A 1 887 ? -5.285 -38.200 5.159 1.00 27.31 887 ASP A CA 1
ATOM 6879 C C . ASP A 1 887 ? -4.119 -37.238 5.458 1.00 27.31 887 ASP A C 1
ATOM 6881 O O . ASP A 1 887 ? -3.777 -36.288 4.753 1.00 27.31 887 ASP A O 1
ATOM 6885 N N . VAL A 1 888 ? -3.443 -37.643 6.535 1.00 29.16 888 VAL A N 1
ATOM 6886 C CA . VAL A 1 888 ? -2.258 -37.098 7.199 1.00 29.16 888 VAL A CA 1
ATOM 6887 C C . VAL A 1 888 ? -0.962 -37.493 6.476 1.00 29.16 888 VAL A C 1
ATOM 6889 O O . VAL A 1 888 ? -0.667 -38.678 6.345 1.00 29.16 888 VAL A O 1
ATOM 6892 N N . VAL A 1 889 ? -0.107 -36.510 6.161 1.00 25.64 889 VAL A N 1
ATOM 6893 C CA . VAL A 1 889 ? 1.363 -36.670 6.119 1.00 25.64 889 VAL A CA 1
ATOM 6894 C C . VAL A 1 889 ? 2.019 -35.444 6.783 1.00 25.64 889 VAL A C 1
ATOM 6896 O O . VAL A 1 889 ? 1.623 -34.308 6.535 1.00 25.64 889 VAL A O 1
ATOM 6899 N N . ALA A 1 890 ? 2.969 -35.716 7.684 1.00 30.05 890 ALA A N 1
ATOM 6900 C CA . ALA A 1 890 ? 3.543 -34.859 8.735 1.00 30.05 890 ALA A CA 1
ATOM 6901 C C . ALA A 1 890 ? 4.659 -33.874 8.266 1.00 30.05 890 ALA A C 1
ATOM 6903 O O . ALA A 1 890 ? 4.882 -33.743 7.065 1.00 30.05 890 ALA A O 1
ATOM 6904 N N . PRO A 1 891 ? 5.435 -33.242 9.179 1.00 38.25 891 PRO A N 1
ATOM 6905 C CA . PRO A 1 891 ? 5.084 -32.066 9.979 1.00 38.25 891 PRO A CA 1
ATOM 6906 C C . PRO A 1 891 ? 6.006 -30.866 9.659 1.00 38.25 891 PRO A C 1
ATOM 6908 O O . PRO A 1 891 ? 7.202 -31.048 9.448 1.00 38.25 891 PRO A O 1
ATOM 6911 N N . ASP A 1 892 ? 5.483 -29.638 9.684 1.00 24.73 892 ASP A N 1
ATOM 6912 C CA . ASP A 1 892 ? 6.331 -28.447 9.837 1.00 24.73 892 ASP A CA 1
ATOM 6913 C C . ASP A 1 892 ? 5.569 -27.341 10.587 1.00 24.73 892 ASP A C 1
ATOM 6915 O O . ASP A 1 892 ? 4.439 -26.974 10.240 1.00 24.73 892 ASP A O 1
ATOM 6919 N N . GLU A 1 893 ? 6.177 -26.872 11.674 1.00 34.69 893 GLU A N 1
ATOM 6920 C CA . GLU A 1 893 ? 5.670 -25.848 12.583 1.00 34.69 893 GLU A CA 1
ATOM 6921 C C . GLU A 1 893 ? 5.824 -24.466 11.941 1.00 34.69 893 GLU A C 1
ATOM 6923 O O . GLU A 1 893 ? 6.888 -23.858 11.970 1.00 34.69 893 GLU A O 1
ATOM 6928 N N . SER A 1 894 ? 4.753 -23.968 11.324 1.00 31.72 894 SER A N 1
ATOM 6929 C CA . SER A 1 894 ? 4.406 -22.538 11.204 1.00 31.72 894 SER A CA 1
ATOM 6930 C C . SER A 1 894 ? 3.246 -22.386 10.220 1.00 31.72 894 SER A C 1
ATOM 6932 O O . SER A 1 894 ? 3.416 -22.141 9.026 1.00 31.72 894 SER A O 1
ATOM 6934 N N . ARG A 1 895 ? 2.014 -22.524 10.720 1.00 22.88 895 ARG A N 1
ATOM 6935 C CA . ARG A 1 895 ? 0.824 -22.060 10.000 1.00 22.88 895 ARG A CA 1
ATOM 6936 C C . ARG A 1 895 ? -0.005 -21.149 10.904 1.00 22.88 895 ARG A C 1
ATOM 6938 O O . ARG A 1 895 ? -0.355 -21.581 12.001 1.00 22.88 895 ARG A O 1
ATOM 6945 N N . PRO A 1 896 ? -0.339 -19.926 10.451 1.00 25.86 896 PRO A N 1
ATOM 6946 C CA . PRO A 1 896 ? -1.379 -19.132 11.083 1.00 25.86 896 PRO A CA 1
ATOM 6947 C C . PRO A 1 896 ? -2.701 -19.898 10.974 1.00 25.86 896 PRO A C 1
ATOM 6949 O O . PRO A 1 896 ? -2.932 -20.637 10.009 1.00 25.86 896 PRO A O 1
ATOM 6952 N N . SER A 1 897 ? -3.534 -19.759 11.997 1.00 26.12 897 SER A N 1
ATOM 6953 C CA . SER A 1 897 ? -4.859 -20.362 12.100 1.00 26.12 897 SER A CA 1
ATOM 6954 C C . SER A 1 897 ? -5.651 -20.209 10.796 1.00 26.12 897 SER A C 1
ATOM 6956 O O . SER A 1 897 ? -5.819 -19.116 10.260 1.00 26.12 897 SER A O 1
ATOM 6958 N N . LYS A 1 898 ? -6.147 -21.336 10.274 1.00 26.72 898 LYS A N 1
ATOM 6959 C CA . LYS A 1 898 ? -7.140 -21.367 9.199 1.00 26.72 898 LYS A CA 1
ATOM 6960 C C . LYS A 1 898 ? -8.453 -20.777 9.731 1.00 26.72 898 LYS A C 1
ATOM 6962 O O . LYS A 1 898 ? -9.223 -21.498 10.353 1.00 26.72 898 LYS A O 1
ATOM 6967 N N . GLN A 1 899 ? -8.720 -19.504 9.460 1.00 26.86 899 GLN A N 1
ATOM 6968 C CA . GLN A 1 899 ? -10.090 -19.001 9.334 1.00 26.86 899 GLN A CA 1
ATOM 6969 C C . GLN A 1 899 ? -10.495 -19.158 7.864 1.00 26.86 899 GLN A C 1
ATOM 6971 O O . GLN A 1 899 ? -9.904 -18.553 6.968 1.00 26.86 899 GLN A O 1
ATOM 6976 N N . GLY A 1 900 ? -11.431 -20.068 7.600 1.00 25.48 900 GLY A N 1
ATOM 6977 C CA . GLY A 1 900 ? -12.044 -20.227 6.286 1.00 25.48 900 GLY A CA 1
ATOM 6978 C C . GLY A 1 900 ? -13.059 -19.110 6.057 1.00 25.48 900 GLY A C 1
ATOM 6979 O O . GLY A 1 900 ? -14.014 -18.986 6.812 1.00 25.48 900 GLY A O 1
ATOM 6980 N N . ASN A 1 901 ? -12.871 -18.315 5.002 1.00 31.36 901 ASN A N 1
ATOM 6981 C CA . ASN A 1 901 ? -13.803 -17.265 4.577 1.00 31.36 901 ASN A CA 1
ATOM 6982 C C . ASN A 1 901 ? -15.064 -17.850 3.910 1.00 31.36 901 ASN A C 1
ATOM 6984 O O . ASN A 1 901 ? -15.279 -17.689 2.710 1.00 31.36 901 ASN A O 1
ATOM 6988 N N . GLY A 1 902 ? -15.901 -18.509 4.712 1.00 27.11 902 GLY A N 1
ATOM 6989 C CA . GLY A 1 902 ? -17.353 -18.557 4.501 1.00 27.11 902 GLY A CA 1
ATOM 6990 C C . GLY A 1 902 ? -18.106 -17.488 5.313 1.00 27.11 902 GLY A C 1
ATOM 6991 O O . GLY A 1 902 ? -19.306 -17.328 5.149 1.00 27.11 902 GLY A O 1
ATOM 6992 N N . GLU A 1 903 ? -17.414 -16.731 6.174 1.00 34.00 903 GLU A N 1
ATOM 6993 C CA . GLU A 1 903 ? -18.025 -16.002 7.299 1.00 34.00 903 GLU A CA 1
ATOM 6994 C C . GLU A 1 903 ? -17.927 -14.464 7.228 1.00 34.00 903 GLU A C 1
ATOM 6996 O O . GLU A 1 903 ? -18.069 -13.790 8.244 1.00 34.00 903 GLU A O 1
ATOM 7001 N N . SER A 1 904 ? -17.717 -13.844 6.059 1.00 34.22 904 SER A N 1
ATOM 7002 C CA . SER A 1 904 ? -17.643 -12.367 6.005 1.00 34.22 904 SER A CA 1
ATOM 7003 C C . SER A 1 904 ? -18.975 -11.657 6.315 1.00 34.22 904 SER A C 1
ATOM 7005 O O . SER A 1 904 ? -18.954 -10.466 6.614 1.00 34.22 904 SER A O 1
ATOM 7007 N N . GLY A 1 905 ? -20.111 -12.369 6.283 1.00 32.78 905 GLY A N 1
ATOM 7008 C CA . GLY A 1 905 ? -21.406 -11.891 6.795 1.00 32.78 905 GLY A CA 1
ATOM 7009 C C . GLY A 1 905 ? -21.747 -12.385 8.210 1.00 32.78 905 GLY A C 1
ATOM 7010 O O . GLY A 1 905 ? -22.381 -11.660 8.970 1.00 32.78 905 GLY A O 1
ATOM 7011 N N . ALA A 1 906 ? -21.264 -13.572 8.598 1.00 38.19 906 ALA A N 1
ATOM 7012 C CA . ALA A 1 906 ? -21.642 -14.234 9.849 1.00 38.19 906 ALA A CA 1
ATOM 7013 C C . ALA A 1 906 ? -21.097 -13.529 11.108 1.00 38.19 906 ALA A C 1
ATOM 7015 O O . ALA A 1 906 ? -21.749 -13.528 12.149 1.00 38.19 906 ALA A O 1
ATOM 7016 N N . HIS A 1 907 ? -19.934 -12.871 11.013 1.00 42.91 907 HIS A N 1
ATOM 7017 C CA . HIS A 1 907 ? -19.317 -12.171 12.150 1.00 42.91 907 HIS A CA 1
ATOM 7018 C C . HIS A 1 907 ? -20.065 -10.884 12.571 1.00 42.91 907 HIS A C 1
ATOM 7020 O O . HIS A 1 907 ? -19.832 -10.385 13.667 1.00 42.91 907 HIS A O 1
ATOM 7026 N N . MET A 1 908 ? -20.969 -10.343 11.738 1.00 49.53 908 MET A N 1
ATOM 7027 C CA . MET A 1 908 ? -21.712 -9.095 12.011 1.00 49.53 908 MET A CA 1
ATOM 7028 C C . MET A 1 908 ? -23.142 -9.303 12.542 1.00 49.53 908 MET A C 1
ATOM 7030 O O . MET A 1 908 ? -23.756 -8.341 13.000 1.00 49.53 908 MET A O 1
ATOM 7034 N N . GLU A 1 909 ? -23.674 -10.529 12.537 1.00 66.25 909 GLU A N 1
ATOM 7035 C CA . GLU A 1 909 ? -25.011 -10.847 13.075 1.00 66.25 909 GLU A CA 1
ATOM 7036 C C . GLU A 1 909 ? -24.943 -11.407 14.510 1.00 66.25 909 GLU A C 1
ATOM 7038 O O . GLU A 1 909 ? -25.662 -12.332 14.882 1.00 66.25 909 GLU A O 1
ATOM 7043 N N . SER A 1 910 ? -24.054 -10.858 15.341 1.00 85.19 910 SER A N 1
ATOM 7044 C CA . SER A 1 910 ? -23.908 -11.242 16.747 1.00 85.19 910 SER A CA 1
ATOM 7045 C C . SER A 1 910 ? -23.591 -10.026 17.606 1.00 85.19 910 SER A C 1
ATOM 7047 O O . SER A 1 910 ? -22.868 -9.126 17.187 1.00 85.19 910 SER A O 1
ATOM 7049 N N . ILE A 1 911 ? -24.063 -10.033 18.854 1.00 91.44 911 ILE A N 1
ATOM 7050 C CA . ILE A 1 911 ? -23.706 -9.021 19.860 1.00 91.44 911 ILE A CA 1
ATOM 7051 C C . ILE A 1 911 ? -22.260 -9.190 20.369 1.00 91.44 911 ILE A C 1
ATOM 7053 O O . ILE A 1 911 ? -21.720 -8.314 21.038 1.00 91.44 911 ILE A O 1
ATOM 7057 N N . THR A 1 912 ? -21.604 -10.314 20.063 1.00 92.75 912 THR A N 1
ATOM 7058 C CA . THR A 1 912 ? -20.295 -10.674 20.641 1.00 92.75 912 THR A CA 1
ATOM 7059 C C . THR A 1 912 ? -19.173 -9.678 20.305 1.00 92.75 912 THR A C 1
ATOM 7061 O O . THR A 1 912 ? -18.483 -9.279 21.244 1.00 92.75 912 THR A O 1
ATOM 7064 N N . PRO A 1 913 ? -18.999 -9.207 19.051 1.00 92.69 913 PRO A N 1
ATOM 7065 C CA . PRO A 1 913 ? -17.998 -8.183 18.716 1.00 92.69 913 PRO A CA 1
ATOM 7066 C C . PRO A 1 913 ? -18.229 -6.854 19.451 1.00 92.69 913 PRO A C 1
ATOM 7068 O O . PRO A 1 913 ? -17.287 -6.225 19.926 1.00 92.69 913 PRO A O 1
ATOM 7071 N N . TYR A 1 914 ? -19.496 -6.461 19.629 1.00 94.69 914 TYR A N 1
ATOM 7072 C CA . TYR A 1 914 ? -19.880 -5.259 20.377 1.00 94.69 914 TYR A CA 1
ATOM 7073 C C . TYR A 1 914 ? -19.475 -5.363 21.852 1.00 94.69 914 TYR A C 1
ATOM 7075 O O . TYR A 1 914 ? -18.887 -4.438 22.415 1.00 94.69 914 TYR A O 1
ATOM 7083 N N . ILE A 1 915 ? -19.743 -6.519 22.472 1.00 95.19 915 ILE A N 1
ATOM 7084 C CA . ILE A 1 915 ? -19.333 -6.803 23.852 1.00 95.19 915 ILE A CA 1
ATOM 7085 C C . ILE A 1 915 ? -17.809 -6.857 23.960 1.00 95.19 915 ILE A C 1
ATOM 7087 O O . ILE A 1 915 ? -17.260 -6.359 24.939 1.00 95.19 915 ILE A O 1
ATOM 7091 N N . HIS A 1 916 ? -17.117 -7.429 22.971 1.00 94.75 916 HIS A N 1
ATOM 7092 C CA . HIS A 1 916 ? -15.659 -7.502 22.976 1.00 94.75 916 HIS A CA 1
ATOM 7093 C C . HIS A 1 916 ? -15.023 -6.108 22.961 1.00 94.75 916 HIS A C 1
ATOM 7095 O O . HIS A 1 916 ? -14.204 -5.801 23.830 1.00 94.75 916 HIS A O 1
ATOM 7101 N N . ALA A 1 917 ? -15.463 -5.246 22.039 1.00 95.31 917 ALA A N 1
ATOM 7102 C CA . ALA A 1 917 ? -15.011 -3.862 21.948 1.00 95.31 917 ALA A CA 1
ATOM 7103 C C . ALA A 1 917 ? -15.288 -3.089 23.249 1.00 95.31 917 ALA A C 1
ATOM 7105 O O . ALA A 1 917 ? -14.383 -2.455 23.796 1.00 95.31 917 ALA A O 1
ATOM 7106 N N . LEU A 1 918 ? -16.507 -3.190 23.795 1.00 96.56 918 LEU A N 1
ATOM 7107 C CA . LEU A 1 918 ? -16.865 -2.542 25.060 1.00 96.56 918 LEU A CA 1
ATOM 7108 C C . LEU A 1 918 ? -16.000 -3.038 26.228 1.00 96.56 918 LEU A C 1
ATOM 7110 O O . LEU A 1 918 ? -15.522 -2.232 27.026 1.00 96.56 918 LEU A O 1
ATOM 7114 N N . ALA A 1 919 ? -15.806 -4.352 26.350 1.00 95.69 919 ALA A N 1
ATOM 7115 C CA . ALA A 1 919 ? -15.077 -4.949 27.463 1.00 95.69 919 ALA A CA 1
ATOM 7116 C C . ALA A 1 919 ? -13.598 -4.536 27.464 1.00 95.69 919 ALA A C 1
ATOM 7118 O O . ALA A 1 919 ? -13.084 -4.160 28.516 1.00 95.69 919 ALA A O 1
ATOM 7119 N N . ASN A 1 920 ? -12.938 -4.530 26.300 1.00 95.81 920 ASN A N 1
ATOM 7120 C CA . ASN A 1 920 ? -11.563 -4.034 26.171 1.00 95.81 920 ASN A CA 1
ATOM 7121 C C . ASN A 1 920 ? -11.479 -2.535 26.517 1.00 95.81 920 ASN A C 1
ATOM 7123 O O . ASN A 1 920 ? -10.645 -2.126 27.321 1.00 95.81 920 ASN A O 1
ATOM 7127 N N . PHE A 1 921 ? -12.397 -1.709 26.004 1.00 96.88 921 PHE A N 1
ATOM 7128 C CA . PHE A 1 921 ? -12.449 -0.287 26.365 1.00 96.88 921 PHE A CA 1
ATOM 7129 C C . PHE A 1 921 ? -12.581 -0.070 27.883 1.00 96.88 921 PHE A C 1
ATOM 7131 O O . PHE A 1 921 ? -11.815 0.695 28.477 1.00 96.88 921 PHE A O 1
ATOM 7138 N N . LEU A 1 922 ? -13.522 -0.764 28.533 1.00 96.75 922 LEU A N 1
ATOM 7139 C CA . LEU A 1 922 ? -13.755 -0.639 29.972 1.00 96.75 922 LEU A CA 1
ATOM 7140 C C . LEU A 1 922 ? -12.586 -1.173 30.809 1.00 96.75 922 LEU A C 1
ATOM 7142 O O . LEU A 1 922 ? -12.291 -0.590 31.853 1.00 96.75 922 LEU A O 1
ATOM 7146 N N . ALA A 1 923 ? -11.901 -2.227 30.357 1.00 94.81 923 ALA A N 1
ATOM 7147 C CA . ALA A 1 923 ? -10.722 -2.773 31.030 1.00 94.81 923 ALA A CA 1
ATOM 7148 C C . ALA A 1 923 ? -9.569 -1.758 31.114 1.00 94.81 923 ALA A C 1
ATOM 7150 O O . ALA A 1 923 ? -8.853 -1.723 32.116 1.00 94.81 923 ALA A O 1
ATOM 7151 N N . ALA A 1 924 ? -9.398 -0.908 30.098 1.00 95.06 924 ALA A N 1
ATOM 7152 C CA . ALA A 1 924 ? -8.487 0.236 30.147 1.00 95.06 924 ALA A CA 1
ATOM 7153 C C . ALA A 1 924 ? -9.038 1.383 31.009 1.00 95.06 924 ALA A C 1
ATOM 7155 O O . ALA A 1 924 ? -8.396 1.809 31.972 1.00 95.06 924 ALA A O 1
ATOM 7156 N N . TYR A 1 925 ? -10.238 1.865 30.676 1.00 95.75 925 TYR A N 1
ATOM 7157 C CA . TYR A 1 925 ? -10.839 3.079 31.236 1.00 95.75 925 TYR A CA 1
ATOM 7158 C C . TYR A 1 925 ? -11.063 3.003 32.757 1.00 95.75 925 TYR A C 1
ATOM 7160 O O . TYR A 1 925 ? -10.833 3.968 33.492 1.00 95.75 925 TYR A O 1
ATOM 7168 N N . LEU A 1 926 ? -11.491 1.840 33.260 1.00 94.31 926 LEU A N 1
ATOM 7169 C CA . LEU A 1 926 ? -11.810 1.640 34.676 1.00 94.31 926 LEU A CA 1
ATOM 7170 C C . LEU A 1 926 ? -10.575 1.390 35.551 1.00 94.31 926 LEU A C 1
ATOM 7172 O O . LEU A 1 926 ? -10.730 1.226 36.761 1.00 94.31 926 LEU A O 1
ATOM 7176 N N . ASN A 1 927 ? -9.350 1.423 35.015 1.00 90.38 927 ASN A N 1
ATOM 7177 C CA . ASN A 1 927 ? -8.143 1.404 35.852 1.00 90.38 927 ASN A CA 1
ATOM 7178 C C . ASN A 1 927 ? -8.060 2.633 36.774 1.00 90.38 927 ASN A C 1
ATOM 7180 O O . ASN A 1 927 ? -7.500 2.563 37.870 1.00 90.38 927 ASN A O 1
ATOM 7184 N N . ASN A 1 928 ? -8.683 3.745 36.383 1.00 89.31 928 ASN A N 1
ATOM 7185 C CA . ASN A 1 928 ? -8.787 4.944 37.202 1.00 89.31 928 ASN A CA 1
ATOM 7186 C C . ASN A 1 928 ? -9.844 4.799 38.303 1.00 89.31 928 ASN A C 1
ATOM 7188 O O . ASN A 1 928 ? -11.048 4.785 38.041 1.00 89.31 928 ASN A O 1
ATOM 7192 N N . ALA A 1 929 ? -9.403 4.778 39.564 1.00 90.88 929 ALA A N 1
ATOM 7193 C CA . ALA A 1 929 ? -10.279 4.616 40.727 1.00 90.88 929 ALA A CA 1
ATOM 7194 C C . ALA A 1 929 ? -11.403 5.670 40.820 1.00 90.88 929 ALA A C 1
ATOM 7196 O O . ALA A 1 929 ? -12.497 5.363 41.301 1.00 90.88 929 ALA A O 1
ATOM 7197 N N . THR A 1 930 ? -11.165 6.898 40.340 1.00 92.06 930 THR A N 1
ATOM 7198 C CA . THR A 1 930 ? -12.173 7.972 40.365 1.00 92.06 930 THR A CA 1
ATOM 7199 C C . THR A 1 930 ? -13.293 7.691 39.369 1.00 92.06 930 THR A C 1
ATOM 7201 O O . THR A 1 930 ? -14.466 7.718 39.743 1.00 92.06 930 THR A O 1
ATOM 7204 N N . LEU A 1 931 ? -12.935 7.372 38.123 1.00 92.69 931 LEU A N 1
ATOM 7205 C CA . LEU A 1 931 ? -13.892 7.048 37.060 1.00 92.69 931 LEU A CA 1
ATOM 7206 C C . LEU A 1 931 ? -14.645 5.759 37.384 1.00 92.69 931 LEU A C 1
ATOM 7208 O O . LEU A 1 931 ? -15.871 5.719 37.286 1.00 92.69 931 LEU A O 1
ATOM 7212 N N . LYS A 1 932 ? -13.933 4.755 37.910 1.00 94.00 932 LYS A N 1
ATOM 7213 C CA . LYS A 1 932 ? -14.520 3.515 38.427 1.00 94.00 932 LYS A CA 1
ATOM 7214 C C . LYS A 1 932 ? -15.603 3.795 39.472 1.00 94.00 932 LYS A C 1
ATOM 7216 O O . LYS A 1 932 ? -16.703 3.257 39.386 1.00 94.00 932 LYS A O 1
ATOM 7221 N N . MET A 1 933 ? -15.337 4.674 40.440 1.00 93.50 933 MET A N 1
ATOM 7222 C CA . MET A 1 933 ? -16.319 5.031 41.469 1.00 93.50 933 MET A CA 1
ATOM 7223 C C . MET A 1 933 ? -17.522 5.802 40.901 1.00 93.50 933 MET A C 1
ATOM 7225 O O . MET A 1 933 ? -18.649 5.570 41.342 1.00 93.50 933 MET A O 1
ATOM 7229 N N . MET A 1 934 ? -17.314 6.702 39.933 1.00 92.88 934 MET A N 1
ATOM 7230 C CA . MET A 1 934 ? -18.409 7.422 39.265 1.00 92.88 934 MET A CA 1
ATOM 7231 C C . MET A 1 934 ? -19.315 6.464 38.481 1.00 92.88 934 MET A C 1
ATOM 7233 O O . MET A 1 934 ? -20.534 6.502 38.657 1.00 92.88 934 MET A O 1
ATOM 7237 N N . PHE A 1 935 ? -18.721 5.533 37.731 1.00 94.62 935 PHE A N 1
ATOM 7238 C CA . PHE A 1 935 ? -19.429 4.475 37.012 1.00 94.62 935 PHE A CA 1
ATOM 7239 C C . PHE A 1 935 ? -20.264 3.591 37.959 1.00 94.62 935 PHE A C 1
ATOM 7241 O O . PHE A 1 935 ? -21.454 3.368 37.731 1.00 94.62 935 PHE A O 1
ATOM 7248 N N . ILE A 1 936 ? -19.685 3.166 39.092 1.00 93.75 936 ILE A N 1
ATOM 7249 C CA . ILE A 1 936 ? -20.390 2.383 40.126 1.00 93.75 936 ILE A CA 1
ATOM 7250 C C . ILE A 1 936 ? -21.562 3.167 40.733 1.00 93.75 936 ILE A C 1
ATOM 7252 O O . ILE A 1 936 ? -22.633 2.605 40.976 1.00 93.75 936 ILE A O 1
ATOM 7256 N N . ARG A 1 937 ? -21.386 4.464 41.012 1.00 91.69 937 ARG A N 1
ATOM 7257 C CA . ARG A 1 937 ? -22.441 5.302 41.611 1.00 91.69 937 ARG A CA 1
ATOM 7258 C C . ARG A 1 937 ? -23.637 5.501 40.685 1.00 91.69 937 ARG A C 1
ATOM 7260 O O . ARG A 1 937 ? -24.746 5.621 41.195 1.00 91.69 937 ARG A O 1
ATOM 7267 N N . LYS A 1 938 ? -23.410 5.498 39.373 1.00 90.31 938 LYS A N 1
ATOM 7268 C CA . LYS A 1 938 ? -24.430 5.622 38.323 1.00 90.31 938 LYS A CA 1
ATOM 7269 C C . LYS A 1 938 ? -25.103 4.290 37.953 1.00 90.31 938 LYS A C 1
ATOM 7271 O O . LYS A 1 938 ? -25.892 4.252 37.022 1.00 90.31 938 LYS A O 1
ATOM 7276 N N . GLY A 1 939 ? -24.817 3.203 38.676 1.00 90.44 939 GLY A N 1
ATOM 7277 C CA . GLY A 1 939 ? -25.451 1.900 38.441 1.00 90.44 939 GLY A CA 1
ATOM 7278 C C . GLY A 1 939 ? -24.794 1.057 37.346 1.00 90.44 939 GLY A C 1
ATOM 7279 O O . GLY A 1 939 ? -25.370 0.058 36.930 1.00 90.44 939 GLY A O 1
ATOM 7280 N N . GLY A 1 940 ? -23.575 1.396 36.912 1.00 93.38 940 GLY A N 1
ATOM 7281 C CA . GLY A 1 940 ? -22.891 0.688 35.826 1.00 93.38 940 GLY A CA 1
ATOM 7282 C C . GLY A 1 940 ? -22.657 -0.812 36.068 1.00 93.38 940 GLY A C 1
ATOM 7283 O O . GLY A 1 940 ? -22.607 -1.577 35.112 1.00 93.38 940 GLY A O 1
ATOM 7284 N N . ILE A 1 941 ? -22.582 -1.260 37.332 1.00 94.25 941 ILE A N 1
ATOM 7285 C CA . ILE A 1 941 ? -22.498 -2.695 37.670 1.00 94.25 941 ILE A CA 1
ATOM 7286 C C . ILE A 1 941 ? -23.743 -3.445 37.178 1.00 94.25 941 ILE A C 1
ATOM 7288 O O . ILE A 1 941 ? -23.612 -4.507 36.582 1.00 94.25 941 ILE A O 1
ATOM 7292 N N . GLU A 1 942 ? -24.938 -2.897 37.411 1.00 94.62 942 GLU A N 1
ATOM 7293 C CA . GLU A 1 942 ? -26.191 -3.554 37.028 1.00 94.62 942 GLU A CA 1
ATOM 7294 C C . GLU A 1 942 ? -26.326 -3.635 35.507 1.00 94.62 942 GLU A C 1
ATOM 7296 O O . GLU A 1 942 ? -26.677 -4.686 34.987 1.00 94.62 942 GLU A O 1
ATOM 7301 N N . LEU A 1 943 ? -25.930 -2.579 34.790 1.00 94.94 943 LEU A N 1
ATOM 7302 C CA . LEU A 1 943 ? -25.934 -2.575 33.326 1.00 94.94 943 LEU A CA 1
ATOM 7303 C C . LEU A 1 943 ? -24.989 -3.632 32.730 1.00 94.94 943 LEU A C 1
ATOM 7305 O O . LEU A 1 943 ? -25.341 -4.287 31.753 1.00 94.94 943 LEU A O 1
ATOM 7309 N N . LEU A 1 944 ? -23.796 -3.819 33.308 1.00 95.88 944 LEU A N 1
ATOM 7310 C CA . LEU A 1 944 ? -22.860 -4.850 32.843 1.00 95.88 944 LEU A CA 1
ATOM 7311 C C . LEU A 1 944 ? -23.358 -6.262 33.143 1.00 95.88 944 LEU A C 1
ATOM 7313 O O . LEU A 1 944 ? -23.186 -7.158 32.318 1.00 95.88 944 LEU A O 1
ATOM 7317 N N . LEU A 1 945 ? -23.982 -6.465 34.305 1.00 95.31 945 LEU A N 1
ATOM 7318 C CA . LEU A 1 945 ? -24.591 -7.747 34.641 1.00 95.31 945 LEU A CA 1
ATOM 7319 C C . LEU A 1 945 ? -25.793 -8.053 33.730 1.00 95.31 945 LEU A C 1
ATOM 7321 O O . LEU A 1 945 ? -25.923 -9.198 33.313 1.00 95.31 945 LEU A O 1
ATOM 7325 N N . ASP A 1 946 ? -26.576 -7.045 33.329 1.00 95.12 946 ASP A N 1
ATOM 7326 C CA . ASP A 1 946 ? -27.642 -7.195 32.325 1.00 95.12 946 ASP A CA 1
ATOM 7327 C C . ASP A 1 946 ? -27.089 -7.585 30.940 1.00 95.12 946 ASP A C 1
ATOM 7329 O O . ASP A 1 946 ? -27.696 -8.377 30.222 1.00 95.12 946 ASP A O 1
ATOM 7333 N N . ILE A 1 947 ? -25.914 -7.070 30.552 1.00 95.19 947 ILE A N 1
ATOM 7334 C CA . ILE A 1 947 ? -25.226 -7.500 29.320 1.00 95.19 947 ILE A CA 1
ATOM 7335 C C . ILE A 1 947 ? -24.780 -8.968 29.429 1.00 95.19 947 ILE A C 1
ATOM 7337 O O . ILE A 1 947 ? -24.897 -9.706 28.450 1.00 95.19 947 ILE A O 1
ATOM 7341 N N . CYS A 1 948 ? -24.320 -9.411 30.607 1.00 94.12 948 CYS A N 1
ATOM 7342 C CA . CYS A 1 948 ? -23.914 -10.803 30.858 1.00 94.12 948 CYS A CA 1
ATOM 7343 C C . CYS A 1 948 ? -25.072 -11.811 30.767 1.00 94.12 948 CYS A C 1
ATOM 7345 O O . CYS A 1 948 ? -24.813 -12.998 30.587 1.00 94.12 948 CYS A O 1
ATOM 7347 N N . GLU A 1 949 ? -26.323 -11.359 30.885 1.00 93.00 949 GLU A N 1
ATOM 7348 C CA . GLU A 1 949 ? -27.533 -12.182 30.739 1.00 93.00 949 GLU A CA 1
ATOM 7349 C C . GLU A 1 949 ? -28.409 -11.771 29.546 1.00 93.00 949 GLU A C 1
ATOM 7351 O O . GLU A 1 949 ? -29.582 -12.145 29.468 1.00 93.00 949 GLU A O 1
ATOM 7356 N N . SER A 1 950 ? -27.849 -11.004 28.602 1.00 92.31 950 SER A N 1
ATOM 7357 C CA . SER A 1 950 ? -28.599 -10.467 27.468 1.00 92.31 950 SER A CA 1
ATOM 7358 C C . SER A 1 950 ? -29.221 -11.588 26.618 1.00 92.31 950 SER A C 1
ATOM 7360 O O . SER A 1 950 ? -28.547 -12.564 26.271 1.00 92.31 950 SER A O 1
ATOM 7362 N N . PRO A 1 951 ? -30.486 -11.453 26.176 1.00 87.94 951 PRO A N 1
ATOM 7363 C CA . PRO A 1 951 ? -31.141 -12.466 25.350 1.00 87.94 951 PRO A CA 1
ATOM 7364 C C . PRO A 1 951 ? -30.496 -12.647 23.967 1.00 87.94 951 PRO A C 1
ATOM 7366 O O . PRO A 1 951 ? -30.801 -13.643 23.310 1.00 87.94 951 PRO A O 1
ATOM 7369 N N . SER A 1 952 ? -29.617 -11.724 23.553 1.00 89.31 952 SER A N 1
ATOM 7370 C CA . SER A 1 952 ? -28.847 -11.769 22.302 1.00 89.31 952 SER A CA 1
ATOM 7371 C C . SER A 1 952 ? -27.549 -12.573 22.365 1.00 89.31 952 SER A C 1
ATOM 7373 O O . SER A 1 952 ? -26.865 -12.694 21.347 1.00 89.31 952 SER A O 1
ATOM 7375 N N . LEU A 1 953 ? -27.174 -13.119 23.526 1.00 90.56 953 LEU A N 1
ATOM 7376 C CA . LEU A 1 953 ? -25.929 -13.874 23.655 1.00 90.56 953 LEU A CA 1
ATOM 7377 C C . LEU A 1 953 ? -25.991 -15.196 22.863 1.00 90.56 953 LEU A C 1
ATOM 7379 O O . LEU A 1 953 ? -26.939 -15.974 23.035 1.00 90.56 953 LEU A O 1
ATOM 7383 N N . PRO A 1 954 ? -25.004 -15.480 21.989 1.00 88.69 954 PRO A N 1
ATOM 7384 C CA . PRO A 1 954 ? -24.936 -16.753 21.278 1.00 88.69 954 PRO A CA 1
ATOM 7385 C C . PRO A 1 954 ? -24.563 -17.895 22.229 1.00 88.69 954 PRO A C 1
ATOM 7387 O O . PRO A 1 954 ? -23.913 -17.685 23.251 1.00 88.69 954 PRO A O 1
ATOM 7390 N N . ALA A 1 955 ? -24.906 -19.131 21.860 1.00 83.38 955 ALA A N 1
ATOM 7391 C CA . ALA A 1 955 ? -24.633 -20.312 22.686 1.00 83.38 955 ALA A CA 1
ATOM 7392 C C . ALA A 1 955 ? -23.133 -20.519 22.990 1.00 83.38 955 ALA A C 1
ATOM 7394 O O . ALA A 1 955 ? -22.782 -21.030 24.048 1.00 83.38 955 ALA A O 1
ATOM 7395 N N . SER A 1 956 ? -22.245 -20.075 22.096 1.00 84.62 956 SER A N 1
ATOM 7396 C CA . SER A 1 956 ? -20.786 -20.149 22.251 1.00 84.62 956 SER A CA 1
ATOM 7397 C C . SER A 1 956 ? -20.172 -18.976 23.034 1.00 84.62 956 SER A C 1
ATOM 7399 O O . SER A 1 956 ? -18.950 -18.913 23.191 1.00 84.62 956 SER A O 1
ATOM 7401 N N . PHE A 1 957 ? -20.976 -18.036 23.552 1.00 88.31 957 PHE A N 1
ATOM 7402 C CA . PHE A 1 957 ? -20.463 -16.821 24.196 1.00 88.31 957 PHE A CA 1
ATOM 7403 C C . PHE A 1 957 ? -19.506 -17.112 25.362 1.00 88.31 957 PHE A C 1
ATOM 7405 O O . PHE A 1 957 ? -18.475 -16.447 25.471 1.00 88.31 957 PHE A O 1
ATOM 7412 N N . GLY A 1 958 ? -19.780 -18.131 26.184 1.00 82.88 958 GLY A N 1
ATOM 7413 C CA . GLY A 1 958 ? -18.955 -18.478 27.352 1.00 82.88 958 GLY A CA 1
ATOM 74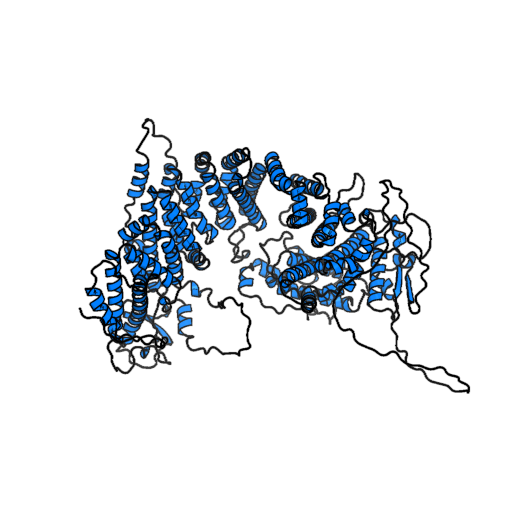14 C C . GLY A 1 958 ? -17.501 -18.872 27.033 1.00 82.88 958 GLY A C 1
ATOM 7415 O O . GLY A 1 958 ? -16.622 -18.756 27.898 1.00 82.88 958 GLY A O 1
ATOM 7416 N N . GLU A 1 959 ? -17.225 -19.298 25.796 1.00 85.19 959 GLU A N 1
ATOM 7417 C CA . GLU A 1 959 ? -15.887 -19.668 25.307 1.00 85.19 959 GLU A CA 1
ATOM 7418 C C . GLU A 1 959 ? -15.162 -18.505 24.607 1.00 85.19 959 GLU A C 1
ATOM 7420 O O . GLU A 1 959 ? -13.931 -18.520 24.465 1.00 85.19 959 GLU A O 1
ATOM 7425 N N . SER A 1 960 ? -15.906 -17.464 24.221 1.00 89.38 960 SER A N 1
ATOM 7426 C CA . SER A 1 960 ? -15.396 -16.307 23.482 1.00 89.38 960 SER A CA 1
ATOM 7427 C C . SER A 1 960 ? -14.373 -15.482 24.277 1.00 89.38 960 SER A C 1
ATOM 7429 O O . SER A 1 960 ? -14.332 -15.493 25.513 1.00 89.38 960 SER A O 1
ATOM 7431 N N . ALA A 1 961 ? -13.542 -14.718 23.559 1.00 89.88 961 ALA A N 1
ATOM 7432 C CA . ALA A 1 961 ? -12.667 -13.719 24.173 1.00 89.88 961 ALA A CA 1
ATOM 7433 C C . ALA A 1 961 ? -13.475 -12.590 24.842 1.00 89.88 961 ALA A C 1
ATOM 7435 O O . ALA A 1 961 ? -13.095 -12.130 25.917 1.00 89.88 961 ALA A O 1
ATOM 7436 N N . ALA A 1 962 ? -14.622 -12.212 24.262 1.00 91.69 962 ALA A N 1
ATOM 7437 C CA . ALA A 1 962 ? -15.538 -11.209 24.805 1.00 91.69 962 ALA A CA 1
ATOM 7438 C C . ALA A 1 962 ? -15.981 -11.540 26.238 1.00 91.69 962 ALA A C 1
ATOM 7440 O O . ALA A 1 962 ? -15.851 -10.698 27.124 1.00 91.69 962 ALA A O 1
ATOM 7441 N N . SER A 1 963 ? -16.412 -12.784 26.489 1.00 93.44 963 SER A N 1
ATOM 7442 C CA . SER A 1 963 ? -16.791 -13.242 27.834 1.00 93.44 963 SER A CA 1
ATOM 7443 C C . SER A 1 963 ? -15.629 -13.144 28.824 1.00 93.44 963 SER A C 1
ATOM 7445 O O . SER A 1 963 ? -15.816 -12.668 29.939 1.00 93.44 963 SER A O 1
ATOM 7447 N N . ARG A 1 964 ? -14.413 -13.551 28.434 1.00 93.12 964 ARG A N 1
ATOM 7448 C CA . ARG A 1 964 ? -13.248 -13.526 29.338 1.00 93.12 964 ARG A CA 1
ATOM 7449 C C . ARG A 1 964 ? -12.896 -12.109 29.787 1.00 93.12 964 ARG A C 1
ATOM 7451 O O . ARG A 1 964 ? -12.702 -11.887 30.979 1.00 93.12 964 ARG A O 1
ATOM 7458 N N . VAL A 1 965 ? -12.843 -11.160 28.851 1.00 93.88 965 VAL A N 1
ATOM 7459 C CA . VAL A 1 965 ? -12.522 -9.761 29.174 1.00 93.88 965 VAL A CA 1
ATOM 7460 C C . VAL A 1 965 ? -13.657 -9.119 29.974 1.00 93.88 965 VAL A C 1
ATOM 7462 O O . VAL A 1 965 ? -13.397 -8.450 30.972 1.00 93.88 965 VAL A O 1
ATOM 7465 N N . LEU A 1 966 ? -14.920 -9.371 29.610 1.00 95.12 966 LEU A N 1
ATOM 7466 C CA . LEU A 1 966 ? -16.069 -8.848 30.355 1.00 95.12 966 LEU A CA 1
ATOM 7467 C C . LEU A 1 966 ? -16.081 -9.349 31.807 1.00 95.12 966 LEU A C 1
ATOM 7469 O O . LEU A 1 966 ? -16.263 -8.553 32.728 1.00 95.12 966 LEU A O 1
ATOM 7473 N N . ASN A 1 967 ? -15.813 -10.639 32.029 1.00 93.81 967 ASN A N 1
ATOM 7474 C CA . ASN A 1 967 ? -15.702 -11.214 33.370 1.00 93.81 967 ASN A CA 1
ATOM 7475 C C . ASN A 1 967 ? -14.610 -10.530 34.199 1.00 93.81 967 ASN A C 1
ATOM 7477 O O . ASN A 1 967 ? -14.826 -10.216 35.370 1.00 93.81 967 ASN A O 1
ATOM 7481 N N . GLN A 1 968 ? -13.453 -10.260 33.587 1.00 92.75 968 GLN A N 1
ATOM 7482 C CA . GLN A 1 968 ? -12.357 -9.547 34.237 1.00 92.75 968 GLN A CA 1
ATOM 7483 C C . GLN A 1 968 ? -12.781 -8.134 34.662 1.00 92.75 968 GLN A C 1
ATOM 7485 O O . GLN A 1 968 ? -12.515 -7.738 35.798 1.00 92.75 968 GLN A O 1
ATOM 7490 N N . VAL A 1 969 ? -13.484 -7.394 33.798 1.00 94.81 969 VAL A N 1
ATOM 7491 C CA . VAL A 1 969 ? -14.016 -6.057 34.118 1.00 94.81 969 VAL A CA 1
ATOM 7492 C C . VAL A 1 969 ? -15.004 -6.120 35.286 1.00 94.81 969 VAL A C 1
ATOM 7494 O O . VAL A 1 969 ? -14.900 -5.333 36.229 1.00 94.81 969 VAL A O 1
ATOM 7497 N N . VAL A 1 970 ? -15.939 -7.075 35.272 1.00 94.75 970 VAL A N 1
ATOM 7498 C CA . VAL A 1 970 ? -16.905 -7.254 36.370 1.00 94.75 970 VAL A CA 1
ATOM 7499 C C . VAL A 1 970 ? -16.186 -7.611 37.674 1.00 94.75 970 VAL A C 1
ATOM 7501 O O . VAL A 1 970 ? -16.481 -7.011 38.708 1.00 94.75 970 VAL A O 1
ATOM 7504 N N . SER A 1 971 ? -15.195 -8.504 37.635 1.00 92.06 971 SER A N 1
ATOM 7505 C CA . SER A 1 971 ? -14.393 -8.878 38.808 1.00 92.06 971 SER A CA 1
ATOM 7506 C C . SER A 1 971 ? -13.655 -7.674 39.415 1.00 92.06 971 SER A C 1
ATOM 7508 O O . SER A 1 971 ? -13.730 -7.446 40.623 1.00 92.06 971 SER A O 1
ATOM 7510 N N . GLN A 1 972 ? -13.060 -6.809 38.584 1.00 91.31 972 GLN A N 1
ATOM 7511 C CA . GLN A 1 972 ? -12.426 -5.560 39.039 1.00 91.31 972 GLN A CA 1
ATOM 7512 C C . GLN A 1 972 ? -13.405 -4.587 39.722 1.00 91.31 972 GLN A C 1
ATOM 7514 O O . GLN A 1 972 ? -13.009 -3.818 40.606 1.00 91.31 972 GLN A O 1
ATOM 7519 N N . LEU A 1 973 ? -14.677 -4.573 39.308 1.00 92.44 973 LEU A N 1
ATOM 7520 C CA . LEU A 1 973 ? -15.724 -3.766 39.944 1.00 92.44 973 LEU A CA 1
ATOM 7521 C C . LEU A 1 973 ? -16.205 -4.385 41.261 1.00 92.44 973 LEU A C 1
ATOM 7523 O O . LEU A 1 973 ? -16.446 -3.649 42.225 1.00 92.44 973 LEU A O 1
ATOM 7527 N N . VAL A 1 974 ? -16.307 -5.717 41.320 1.00 91.19 974 VAL A N 1
ATOM 7528 C CA . VAL A 1 974 ? -16.621 -6.463 42.547 1.00 91.19 974 VAL A CA 1
ATOM 7529 C C . VAL A 1 974 ? -15.546 -6.224 43.601 1.00 91.19 974 VAL A C 1
ATOM 7531 O O . VAL A 1 974 ? -15.886 -5.927 44.742 1.00 91.19 974 VAL A O 1
ATOM 7534 N N . GLU A 1 975 ? -14.268 -6.256 43.226 1.00 88.94 975 GLU A N 1
ATOM 7535 C CA . GLU A 1 975 ? -13.157 -5.982 44.143 1.00 88.94 975 GLU A CA 1
ATOM 7536 C C . GLU A 1 975 ? -13.218 -4.558 44.722 1.00 88.94 975 GLU A C 1
ATOM 7538 O O . GLU A 1 975 ? -12.987 -4.352 45.914 1.00 88.94 975 GLU A O 1
ATOM 7543 N N . GLN A 1 976 ? -13.606 -3.570 43.907 1.00 90.25 976 GLN A N 1
ATOM 7544 C CA . GLN A 1 976 ? -13.718 -2.176 44.344 1.00 90.25 976 GLN A CA 1
ATOM 7545 C C . GLN A 1 976 ? -14.928 -1.916 45.258 1.00 90.25 976 GLN A C 1
ATOM 7547 O O . GLN A 1 976 ? -14.852 -1.082 46.164 1.00 90.25 976 GLN A O 1
ATOM 7552 N N . SER A 1 977 ? -16.074 -2.549 44.990 1.00 91.06 977 SER A N 1
ATOM 7553 C CA . SER A 1 977 ? -17.316 -2.337 45.747 1.00 91.06 977 SER A CA 1
ATOM 7554 C C . SER A 1 977 ? -18.087 -3.647 45.960 1.00 91.06 977 SER A C 1
ATOM 7556 O O . SER A 1 977 ? -19.201 -3.815 45.444 1.00 91.06 977 SER A O 1
ATOM 7558 N N . PRO A 1 978 ? -17.548 -4.570 46.779 1.00 89.31 978 PRO A N 1
ATOM 7559 C CA . PRO A 1 978 ? -18.134 -5.900 46.944 1.00 89.31 978 PRO A CA 1
ATOM 7560 C C . PRO A 1 978 ? -19.522 -5.832 47.589 1.00 89.31 978 PRO A C 1
ATOM 7562 O O . PRO A 1 978 ? -20.391 -6.637 47.276 1.00 89.31 978 PRO A O 1
ATOM 7565 N N . VAL A 1 979 ? -19.777 -4.816 48.421 1.00 89.50 979 VAL A N 1
ATOM 7566 C CA . VAL A 1 979 ? -21.075 -4.588 49.080 1.00 89.50 979 VAL A CA 1
ATOM 7567 C C . VAL A 1 979 ? -22.211 -4.369 48.075 1.00 89.50 979 VAL A C 1
ATOM 7569 O O . VAL A 1 979 ? -23.340 -4.771 48.340 1.00 89.50 979 VAL A O 1
ATOM 7572 N N . ARG A 1 980 ? -21.934 -3.735 46.927 1.00 86.31 980 ARG A N 1
ATOM 7573 C CA . ARG A 1 980 ? -22.944 -3.467 45.891 1.00 86.31 980 ARG A CA 1
ATOM 7574 C C . ARG A 1 980 ? -23.010 -4.587 44.858 1.00 86.31 980 ARG A C 1
ATOM 7576 O O . ARG A 1 980 ? -24.101 -5.010 44.498 1.00 86.31 980 ARG A O 1
ATOM 7583 N N . ALA A 1 981 ? -21.855 -5.066 44.400 1.00 90.06 981 ALA A N 1
ATOM 7584 C CA . ALA A 1 981 ? -21.780 -5.990 43.273 1.00 90.06 981 ALA A CA 1
ATOM 7585 C C . ALA A 1 981 ? -22.110 -7.443 43.652 1.00 90.06 981 ALA A C 1
ATOM 7587 O O . ALA A 1 981 ? -22.857 -8.115 42.941 1.00 90.06 981 ALA A O 1
ATOM 7588 N N . LEU A 1 982 ? -21.580 -7.926 44.782 1.00 90.38 982 LEU A N 1
ATOM 7589 C CA . LEU A 1 982 ? -21.622 -9.345 45.140 1.00 90.38 982 LEU A CA 1
ATOM 7590 C C . LEU A 1 982 ? -23.051 -9.870 45.388 1.00 90.38 982 LEU A C 1
ATOM 7592 O O . LEU A 1 982 ? -23.379 -10.922 44.841 1.00 90.38 982 LEU A O 1
ATOM 7596 N N . PRO A 1 983 ? -23.947 -9.158 46.111 1.00 91.56 983 PRO A N 1
ATOM 7597 C CA . PRO A 1 983 ? -25.334 -9.607 46.262 1.00 91.56 983 PRO A CA 1
ATOM 7598 C C . PRO A 1 983 ? -26.090 -9.672 44.930 1.00 91.56 983 PRO A C 1
ATOM 7600 O O . PRO A 1 983 ? -26.933 -10.541 44.731 1.00 91.56 983 PRO A O 1
ATOM 7603 N N . SER A 1 984 ? -25.810 -8.750 44.007 1.00 92.06 984 SER A N 1
ATOM 7604 C CA . SER A 1 984 ? -26.469 -8.720 42.699 1.00 92.06 984 SER A CA 1
ATOM 7605 C C . SER A 1 984 ? -26.015 -9.882 41.815 1.00 92.06 984 SER A C 1
ATOM 7607 O O . SER A 1 984 ? -26.845 -10.619 41.280 1.00 92.06 984 SER A O 1
ATOM 7609 N N . LEU A 1 985 ? -24.700 -10.115 41.761 1.00 93.19 985 LEU A N 1
ATOM 7610 C CA . LEU A 1 985 ? -24.087 -11.236 41.050 1.00 93.19 985 LEU A CA 1
ATOM 7611 C C . LEU A 1 985 ? -24.609 -12.591 41.554 1.00 93.19 985 LEU A C 1
ATOM 7613 O O . LEU A 1 985 ? -25.037 -13.425 40.758 1.00 93.19 985 LEU A O 1
ATOM 7617 N N . LEU A 1 986 ? -24.631 -12.797 42.876 1.00 92.88 986 LEU A N 1
ATOM 7618 C CA . LEU A 1 986 ? -25.105 -14.049 43.475 1.00 92.88 986 LEU A CA 1
ATOM 7619 C C . LEU A 1 986 ? -26.606 -14.280 43.240 1.00 92.88 986 LEU A C 1
ATOM 7621 O O . LEU A 1 986 ? -27.009 -15.415 42.996 1.00 92.88 986 LEU A O 1
ATOM 7625 N N . ARG A 1 987 ? -27.434 -13.224 43.254 1.00 93.12 987 ARG A N 1
ATOM 7626 C CA . ARG A 1 987 ? -28.871 -13.335 42.939 1.00 93.12 987 ARG A CA 1
ATOM 7627 C C . ARG A 1 987 ? -29.129 -13.729 41.492 1.00 93.12 987 ARG A C 1
ATOM 7629 O O . ARG A 1 987 ? -29.961 -14.600 41.263 1.00 93.12 987 ARG A O 1
ATOM 7636 N N . ARG A 1 988 ? -28.422 -13.129 40.531 1.00 93.94 988 ARG A N 1
ATOM 7637 C CA . ARG A 1 988 ? -28.553 -13.496 39.110 1.00 93.94 988 ARG A CA 1
ATOM 7638 C C . ARG A 1 988 ? -28.058 -14.916 38.835 1.00 93.94 988 ARG A C 1
ATOM 7640 O O . ARG A 1 988 ? -28.711 -15.660 38.103 1.00 93.94 988 ARG A O 1
ATOM 7647 N N . ALA A 1 989 ? -26.966 -15.329 39.484 1.00 92.75 989 ALA A N 1
ATOM 7648 C CA . ALA A 1 989 ? -26.492 -16.711 39.433 1.00 92.75 989 ALA A CA 1
ATOM 7649 C C . ALA A 1 989 ? -27.547 -17.690 39.975 1.00 92.75 989 ALA A C 1
ATOM 7651 O O . ALA A 1 989 ? -27.862 -18.674 39.309 1.00 92.75 989 ALA A O 1
ATOM 7652 N N . GLN A 1 990 ? -28.141 -17.391 41.137 1.00 92.25 990 GLN A N 1
ATOM 7653 C CA . GLN A 1 990 ? -29.218 -18.197 41.719 1.00 92.25 990 GLN A CA 1
ATOM 7654 C C . GLN A 1 990 ? -30.428 -18.276 40.787 1.00 92.25 990 GLN A C 1
ATOM 7656 O O . GLN A 1 990 ? -30.869 -19.374 40.472 1.00 92.25 990 GLN A O 1
ATOM 7661 N N . ALA A 1 991 ? -30.916 -17.137 40.289 1.00 92.50 991 ALA A N 1
ATOM 7662 C CA . ALA A 1 991 ? -32.058 -17.090 39.380 1.00 92.50 991 ALA A CA 1
ATOM 7663 C C . ALA A 1 991 ? -31.809 -17.911 38.104 1.00 92.50 991 ALA A C 1
ATOM 7665 O O . ALA A 1 991 ? -32.687 -18.648 37.659 1.00 92.50 991 ALA A O 1
ATOM 7666 N N . SER A 1 992 ? -30.593 -17.844 37.552 1.00 90.94 992 SER A N 1
ATOM 7667 C CA . SER A 1 992 ? -30.203 -18.637 36.381 1.00 90.94 992 SER A CA 1
ATOM 7668 C C . SER A 1 992 ? -30.199 -20.139 36.678 1.00 90.94 992 SER A C 1
ATOM 7670 O O . SER A 1 992 ? -30.649 -20.922 35.848 1.00 90.94 992 SER A O 1
ATOM 7672 N N . VAL A 1 993 ? -29.738 -20.554 37.864 1.00 89.31 993 VAL A N 1
ATOM 7673 C CA . VAL A 1 993 ? -29.756 -21.961 38.304 1.00 89.31 993 VAL A CA 1
ATOM 7674 C C . VAL A 1 993 ? -31.180 -22.441 38.606 1.00 89.31 993 VAL A C 1
ATOM 7676 O O . VAL A 1 993 ? -31.522 -23.571 38.259 1.00 89.31 993 VAL A O 1
ATOM 7679 N N . ASP A 1 994 ? -32.037 -21.596 39.179 1.00 89.00 994 ASP A N 1
ATOM 7680 C CA . ASP A 1 994 ? -33.435 -21.929 39.480 1.00 89.00 994 ASP A CA 1
ATOM 7681 C C . ASP A 1 994 ? -34.239 -22.218 38.203 1.00 89.00 994 ASP A C 1
ATOM 7683 O O . ASP A 1 994 ? -35.047 -23.151 38.178 1.00 89.00 994 ASP A O 1
ATOM 7687 N N . VAL A 1 995 ? -33.958 -21.494 37.108 1.00 87.25 995 VAL A N 1
ATOM 7688 C CA . VAL A 1 995 ? -34.521 -21.778 35.773 1.00 87.25 995 VAL A CA 1
ATOM 7689 C C . VAL A 1 995 ? -34.190 -23.204 35.320 1.00 87.25 995 VAL A C 1
ATOM 7691 O O . VAL A 1 995 ? -35.014 -23.833 34.661 1.00 87.25 995 VAL A O 1
ATOM 7694 N N . LEU A 1 996 ? -33.039 -23.757 35.721 1.00 86.06 996 LEU A N 1
ATOM 7695 C CA . LEU A 1 996 ? -32.601 -25.124 35.398 1.00 86.06 996 LEU A CA 1
ATOM 7696 C C . LEU A 1 996 ? -33.256 -26.207 36.264 1.00 86.06 996 LEU A C 1
ATOM 7698 O O . LEU A 1 996 ? -32.991 -27.396 36.060 1.00 86.06 996 LEU A O 1
ATOM 7702 N N . GLY A 1 997 ? -34.140 -25.834 37.194 1.00 80.38 997 GLY A N 1
ATOM 7703 C CA . GLY A 1 997 ? -34.903 -26.751 38.044 1.00 80.38 997 GLY A CA 1
ATOM 7704 C C . GLY A 1 997 ? -35.512 -27.959 37.308 1.00 80.38 997 GLY A C 1
ATOM 7705 O O . GLY A 1 997 ? -35.352 -29.081 37.797 1.00 80.38 997 GLY A O 1
ATOM 7706 N N . PRO A 1 998 ? -36.138 -27.799 36.120 1.00 77.50 998 PRO A N 1
ATOM 7707 C CA . PRO A 1 998 ? -36.667 -28.916 35.332 1.00 77.50 998 PRO A CA 1
ATOM 7708 C C . PRO A 1 998 ? -35.614 -29.948 34.892 1.00 77.50 998 PRO A C 1
ATOM 7710 O O . PRO A 1 998 ? -35.947 -31.123 34.760 1.00 77.50 998 PRO A O 1
ATOM 7713 N N . LEU A 1 999 ? -34.356 -29.537 34.688 1.00 73.50 999 LEU A N 1
ATOM 7714 C CA . LEU A 1 999 ? -33.233 -30.430 34.359 1.00 73.50 999 LEU A CA 1
ATOM 7715 C C . LEU A 1 999 ? -32.612 -31.057 35.619 1.00 73.50 999 LEU A C 1
ATOM 7717 O O . LEU A 1 999 ? -32.173 -32.207 35.594 1.00 73.50 999 LEU A O 1
ATOM 7721 N N . ALA A 1 1000 ? -32.586 -30.306 36.723 1.00 67.00 1000 ALA A N 1
ATOM 7722 C CA . ALA A 1 1000 ? -32.036 -30.724 38.014 1.00 67.00 1000 ALA A CA 1
ATOM 7723 C C . ALA A 1 1000 ? -32.940 -31.725 38.761 1.00 67.00 1000 ALA A C 1
ATOM 7725 O O . ALA A 1 1000 ? -32.461 -32.609 39.482 1.00 67.00 1000 ALA A O 1
ATOM 7726 N N . ALA A 1 1001 ? -34.259 -31.618 38.583 1.00 66.94 1001 ALA A N 1
ATOM 7727 C CA . ALA A 1 1001 ? -35.221 -32.589 39.075 1.00 66.94 1001 ALA A CA 1
ATOM 7728 C C . ALA A 1 1001 ? -35.022 -33.900 38.306 1.00 66.94 1001 ALA A C 1
ATOM 7730 O O . ALA A 1 1001 ? -35.509 -34.022 37.187 1.00 66.94 1001 ALA A O 1
ATOM 7731 N N . LYS A 1 1002 ? -34.301 -34.868 38.902 1.00 54.50 1002 LYS A N 1
ATOM 7732 C CA . LYS A 1 1002 ? -34.043 -36.240 38.403 1.00 54.50 1002 LYS A CA 1
ATOM 7733 C C . LYS A 1 1002 ? -35.330 -36.971 37.992 1.00 54.50 1002 LYS A C 1
ATOM 7735 O O . LYS A 1 1002 ? -35.774 -37.915 38.646 1.00 54.50 1002 LYS A O 1
ATOM 7740 N N . THR A 1 1003 ? -35.938 -36.561 36.896 1.00 51.78 1003 THR A N 1
ATOM 7741 C CA . THR A 1 1003 ? -37.138 -37.160 36.351 1.00 51.78 1003 THR A CA 1
ATOM 7742 C C . THR A 1 1003 ? -36.680 -38.141 35.293 1.00 51.78 1003 THR A C 1
ATOM 7744 O O . THR A 1 1003 ? -36.173 -37.779 34.238 1.00 51.78 1003 THR A O 1
ATOM 7747 N N . ARG A 1 1004 ? -36.864 -39.433 35.581 1.00 50.28 1004 ARG A N 1
ATOM 7748 C CA . ARG A 1 1004 ? -36.807 -40.520 34.590 1.00 50.28 1004 ARG A CA 1
ATOM 7749 C C . ARG A 1 1004 ? -37.988 -40.426 33.606 1.00 50.28 1004 ARG A C 1
ATOM 7751 O O . ARG A 1 1004 ? -38.576 -41.444 33.251 1.00 50.28 1004 ARG A O 1
ATOM 7758 N N . ASN A 1 1005 ? -38.390 -39.217 33.229 1.00 52.94 1005 ASN A N 1
ATOM 7759 C CA . ASN A 1 1005 ? -39.512 -39.009 32.337 1.00 52.94 1005 ASN A CA 1
ATOM 7760 C C . ASN A 1 1005 ? -38.995 -39.238 30.918 1.00 52.94 1005 ASN A C 1
ATOM 7762 O O . ASN A 1 1005 ? -38.164 -38.493 30.411 1.00 52.94 1005 ASN A O 1
ATOM 7766 N N . LEU A 1 1006 ? -39.441 -40.345 30.328 1.00 54.25 1006 LEU A N 1
ATOM 7767 C CA . LEU A 1 1006 ? -39.341 -40.605 28.901 1.00 54.25 1006 LEU A CA 1
ATOM 7768 C C . LEU A 1 1006 ? -40.519 -39.885 28.221 1.00 54.25 1006 LEU A C 1
ATOM 7770 O O . LEU A 1 1006 ? -41.656 -40.082 28.657 1.00 54.25 1006 LEU A O 1
ATOM 7774 N N . PRO A 1 1007 ? -40.287 -39.096 27.157 1.00 61.88 1007 PRO A N 1
ATOM 7775 C CA . PRO A 1 1007 ? -39.003 -38.850 26.494 1.00 61.88 1007 PRO A CA 1
ATOM 7776 C C . PRO A 1 1007 ? -38.138 -37.780 27.204 1.00 61.88 1007 PRO A C 1
ATOM 7778 O O . PRO A 1 1007 ? -38.688 -36.946 27.925 1.00 61.88 1007 PRO A O 1
ATOM 7781 N N . PRO A 1 1008 ? -36.802 -37.780 26.989 1.00 69.94 1008 PRO A N 1
ATOM 7782 C CA . PRO A 1 1008 ? -35.893 -36.748 27.497 1.00 69.94 1008 PRO A CA 1
ATOM 7783 C C . PRO A 1 1008 ? -36.391 -35.331 27.204 1.00 69.94 1008 PRO A C 1
ATOM 7785 O O . PRO A 1 1008 ? -37.005 -35.098 26.167 1.00 69.94 1008 PRO A O 1
ATOM 7788 N N . TYR A 1 1009 ? -36.071 -34.376 28.077 1.00 73.94 1009 TYR A N 1
ATOM 7789 C CA . TYR A 1 1009 ? -36.599 -33.011 27.993 1.00 73.94 1009 TYR A CA 1
ATOM 7790 C C . TYR A 1 1009 ? -36.381 -32.351 26.611 1.00 73.94 1009 TYR A C 1
ATOM 7792 O O . TYR A 1 1009 ? -37.315 -31.794 26.044 1.00 73.94 1009 TYR A O 1
ATOM 7800 N N . PHE A 1 1010 ? -35.184 -32.481 26.021 1.00 79.19 1010 PHE A N 1
ATOM 7801 C CA . PHE A 1 1010 ? -34.871 -31.932 24.690 1.00 79.19 1010 PHE A CA 1
ATOM 7802 C C . PHE A 1 1010 ? -35.237 -32.850 23.511 1.00 79.19 1010 PHE A C 1
ATOM 7804 O O . PHE A 1 1010 ? -34.982 -32.495 22.365 1.00 79.19 1010 PHE A O 1
ATOM 7811 N N . ALA A 1 1011 ? -35.852 -34.013 23.747 1.00 72.44 1011 ALA A N 1
ATOM 7812 C CA . ALA A 1 1011 ? -36.216 -34.950 22.680 1.00 72.44 1011 ALA A CA 1
ATOM 7813 C C . ALA A 1 1011 ? -37.055 -34.340 21.536 1.00 72.44 1011 ALA A C 1
ATOM 7815 O O . ALA A 1 1011 ? -36.816 -34.731 20.395 1.00 72.44 1011 ALA A O 1
ATOM 7816 N N . PRO A 1 1012 ? -37.979 -33.379 21.770 1.00 71.50 1012 PRO A N 1
ATOM 7817 C CA . PRO A 1 1012 ? -38.708 -32.714 20.685 1.00 71.50 1012 PRO A CA 1
ATOM 7818 C C . PRO A 1 1012 ? -37.819 -31.959 19.684 1.00 71.50 1012 PRO A C 1
ATOM 7820 O O . PRO A 1 1012 ? -38.242 -31.757 18.553 1.00 71.50 1012 PRO A O 1
ATOM 7823 N N . PHE A 1 1013 ? -36.606 -31.564 20.084 1.00 73.38 1013 PHE A N 1
ATOM 7824 C CA . PHE A 1 1013 ? -35.660 -30.794 19.267 1.00 73.38 1013 PHE A CA 1
ATOM 7825 C C . PHE A 1 1013 ? -34.581 -31.663 18.595 1.00 73.38 1013 PHE A C 1
ATOM 7827 O O . PHE A 1 1013 ? -33.775 -31.149 17.831 1.00 73.38 1013 PHE A O 1
ATOM 7834 N N . LEU A 1 1014 ? -34.533 -32.966 18.903 1.00 71.25 1014 LEU A N 1
ATOM 7835 C CA . LEU A 1 1014 ? -33.485 -33.900 18.458 1.00 71.25 1014 LEU A CA 1
ATOM 7836 C C . LEU A 1 1014 ? -34.010 -34.971 17.483 1.00 71.25 1014 LEU A C 1
ATOM 7838 O O . LEU A 1 1014 ? -33.287 -35.907 17.145 1.00 71.25 1014 LEU A O 1
ATOM 7842 N N . ALA A 1 1015 ? -35.281 -34.890 17.077 1.00 65.00 1015 ALA A N 1
ATOM 7843 C CA . ALA A 1 1015 ? -35.878 -35.847 16.152 1.00 65.00 1015 ALA A CA 1
ATOM 7844 C C . ALA A 1 1015 ? -35.444 -35.549 14.697 1.00 65.00 1015 ALA A C 1
ATOM 7846 O O . ALA A 1 1015 ? -35.538 -34.396 14.281 1.00 65.00 1015 ALA A O 1
ATOM 7847 N N . PRO A 1 1016 ? -35.020 -36.565 13.914 1.00 50.03 1016 PRO A N 1
ATOM 7848 C CA . PRO A 1 1016 ? -34.513 -36.386 12.544 1.00 50.03 1016 PRO A CA 1
ATOM 7849 C C . PRO A 1 1016 ? -35.582 -35.879 11.565 1.00 50.03 1016 PRO A C 1
ATOM 7851 O O . PRO A 1 1016 ? -35.274 -35.154 10.627 1.00 50.03 1016 PRO A O 1
ATOM 7854 N N . ASP A 1 1017 ? -36.852 -36.189 11.831 1.00 50.53 1017 ASP A N 1
ATOM 7855 C CA . ASP A 1 1017 ? -37.990 -35.542 11.194 1.00 50.53 1017 ASP A CA 1
ATOM 7856 C C . ASP A 1 1017 ? -38.531 -34.508 12.183 1.00 50.53 1017 ASP A C 1
ATOM 7858 O O . ASP A 1 1017 ? -39.287 -34.869 13.089 1.00 50.53 1017 ASP A O 1
ATOM 7862 N N . LEU A 1 1018 ? -38.156 -33.236 12.024 1.00 53.06 1018 LEU A N 1
ATOM 7863 C CA . LEU A 1 1018 ? -38.543 -32.091 12.866 1.00 53.06 1018 LEU A CA 1
ATOM 7864 C C . LEU A 1 1018 ? -40.072 -31.836 12.997 1.00 53.06 1018 LEU A C 1
ATOM 7866 O O . LEU A 1 1018 ? -40.463 -30.737 13.362 1.00 53.06 1018 LEU A O 1
ATOM 7870 N N . GLY A 1 1019 ? -40.952 -32.818 12.759 1.00 46.81 1019 GLY A N 1
ATOM 7871 C CA . GLY A 1 1019 ? -42.361 -32.765 13.154 1.00 46.81 1019 GLY A CA 1
ATOM 7872 C C . GLY A 1 1019 ? -43.369 -33.348 12.161 1.00 46.81 1019 GLY A C 1
ATOM 7873 O O . GLY A 1 1019 ? -44.350 -32.683 11.842 1.00 46.81 1019 GLY A O 1
ATOM 7874 N N . ARG A 1 1020 ? -43.249 -34.612 11.726 1.00 43.50 1020 ARG A N 1
ATOM 7875 C CA . ARG A 1 1020 ? -44.421 -35.351 11.197 1.00 43.50 1020 ARG A CA 1
ATOM 7876 C C . ARG A 1 1020 ? -44.996 -36.297 12.245 1.00 43.50 1020 ARG A C 1
ATOM 7878 O O . ARG A 1 1020 ? -44.831 -37.505 12.161 1.00 43.50 1020 ARG A O 1
ATOM 7885 N N . SER A 1 1021 ? -45.693 -35.707 13.219 1.00 46.16 1021 SER A N 1
ATOM 7886 C CA . SER A 1 1021 ? -46.863 -36.250 13.940 1.00 46.16 1021 SER A CA 1
ATOM 7887 C C . SER A 1 1021 ? -46.848 -35.861 15.420 1.00 46.16 1021 SER A C 1
ATOM 7889 O O . SER A 1 1021 ? -46.212 -36.507 16.250 1.00 46.16 1021 SER A O 1
ATOM 7891 N N . ARG A 1 1022 ? -47.634 -34.840 15.770 1.00 48.00 1022 ARG A N 1
ATOM 7892 C CA . ARG A 1 1022 ? -48.533 -34.888 16.930 1.00 48.00 1022 ARG A CA 1
ATOM 7893 C C . ARG A 1 1022 ? -49.617 -33.820 16.779 1.00 48.00 1022 ARG A C 1
ATOM 7895 O O . ARG A 1 1022 ? -49.451 -32.851 16.041 1.00 48.00 1022 ARG A O 1
ATOM 7902 N N . ASN A 1 1023 ? -50.782 -34.091 17.352 1.00 43.22 1023 ASN A N 1
ATOM 7903 C CA . ASN A 1 1023 ? -51.999 -33.298 17.196 1.00 43.22 1023 ASN A CA 1
ATOM 7904 C C . ASN A 1 1023 ? -51.805 -31.874 17.749 1.00 43.22 1023 ASN A C 1
ATOM 7906 O O . ASN A 1 1023 ? -51.206 -31.713 18.805 1.00 43.22 1023 ASN A O 1
ATOM 7910 N N . GLU A 1 1024 ? -52.357 -30.873 17.060 1.00 42.88 1024 GLU A N 1
ATOM 7911 C CA . GLU A 1 1024 ? -52.274 -29.417 17.323 1.00 42.88 1024 GLU A CA 1
ATOM 7912 C C . GLU A 1 1024 ? -52.814 -28.950 18.696 1.00 42.88 1024 GLU A C 1
ATOM 7914 O O . GLU A 1 1024 ? -52.907 -27.757 18.947 1.00 42.88 1024 GLU A O 1
ATOM 7919 N N . SER A 1 1025 ? -53.177 -29.861 19.603 1.00 42.38 1025 SER A N 1
ATOM 7920 C CA . SER A 1 1025 ? -53.878 -29.523 20.849 1.00 42.38 1025 SER A CA 1
ATOM 7921 C C . SER A 1 1025 ? -52.976 -29.353 22.076 1.00 42.38 1025 SER A C 1
ATOM 7923 O O . SER A 1 1025 ? -53.451 -28.826 23.076 1.00 42.38 1025 SER A O 1
ATOM 7925 N N . GLU A 1 1026 ? -51.716 -29.792 22.051 1.00 45.53 1026 GLU A N 1
ATOM 7926 C CA . GLU A 1 1026 ? -50.808 -29.652 23.199 1.00 45.53 1026 GLU A CA 1
ATOM 7927 C C . GLU A 1 1026 ? -49.383 -29.373 22.713 1.00 45.53 1026 GLU A C 1
ATOM 7929 O O . GLU A 1 1026 ? -48.591 -30.288 22.470 1.00 45.53 1026 GLU A O 1
ATOM 7934 N N . THR A 1 1027 ? -49.030 -28.095 22.573 1.00 56.47 1027 THR A N 1
ATOM 7935 C CA . THR A 1 1027 ? -47.626 -27.677 22.525 1.00 56.47 1027 THR A CA 1
ATOM 7936 C C . THR A 1 1027 ? -46.963 -28.201 23.797 1.00 56.47 1027 THR A C 1
ATOM 7938 O O . THR A 1 1027 ? -47.312 -27.780 24.899 1.00 56.47 1027 THR A O 1
ATOM 7941 N N . SER A 1 1028 ? -46.065 -29.184 23.675 1.00 65.56 1028 SER A N 1
ATOM 7942 C CA . SER A 1 1028 ? -45.411 -29.778 24.845 1.00 65.56 1028 SER A CA 1
ATOM 7943 C C . SER A 1 1028 ? -44.755 -28.671 25.671 1.00 65.56 1028 SER A C 1
ATOM 7945 O O . SER A 1 1028 ? -44.050 -27.833 25.113 1.00 65.56 1028 SER A O 1
ATOM 7947 N N . ALA A 1 1029 ? -44.945 -28.671 26.993 1.00 69.12 1029 ALA A N 1
ATOM 7948 C CA . ALA A 1 1029 ? -44.341 -27.671 27.878 1.00 69.12 1029 ALA A CA 1
ATOM 7949 C C . ALA A 1 1029 ? -42.819 -27.527 27.656 1.00 69.12 1029 ALA A C 1
ATOM 7951 O O . ALA A 1 1029 ? -42.282 -26.429 27.782 1.00 69.12 1029 ALA A O 1
ATOM 7952 N N . ALA A 1 1030 ? -42.142 -28.611 27.250 1.00 71.69 1030 ALA A N 1
ATOM 7953 C CA . ALA A 1 1030 ? -40.719 -28.627 26.911 1.00 71.69 1030 ALA A CA 1
ATOM 7954 C C . ALA A 1 1030 ? -40.360 -27.797 25.663 1.00 71.69 1030 ALA A C 1
ATOM 7956 O O . ALA A 1 1030 ? -39.272 -27.232 25.596 1.00 71.69 1030 ALA A O 1
ATOM 7957 N N . VAL A 1 1031 ? -41.274 -27.681 24.696 1.00 74.38 1031 VAL A N 1
ATOM 7958 C CA . VAL A 1 1031 ? -41.104 -26.834 23.507 1.00 74.38 1031 VAL A CA 1
ATOM 7959 C C . VAL A 1 1031 ? -41.146 -25.361 23.898 1.00 74.38 1031 VAL A C 1
ATOM 7961 O O . VAL A 1 1031 ? -40.244 -24.607 23.550 1.00 74.38 1031 VAL A O 1
ATOM 7964 N N . VAL A 1 1032 ? -42.153 -24.976 24.686 1.00 75.81 1032 VAL A N 1
ATOM 7965 C CA . VAL A 1 1032 ? -42.365 -23.588 25.126 1.00 75.81 1032 VAL A CA 1
ATOM 7966 C C . VAL A 1 1032 ? -41.236 -23.106 26.045 1.00 75.81 1032 VAL A C 1
ATOM 7968 O O . VAL A 1 1032 ? -40.807 -21.962 25.955 1.00 75.81 1032 VAL A O 1
ATOM 7971 N N . THR A 1 1033 ? -40.716 -23.979 26.916 1.00 79.19 1033 THR A N 1
ATOM 7972 C CA . THR A 1 1033 ? -39.693 -23.606 27.915 1.00 79.19 1033 THR A CA 1
ATOM 7973 C C . THR A 1 1033 ? -38.250 -23.959 27.516 1.00 79.19 1033 THR A C 1
ATOM 7975 O O . THR A 1 1033 ? -37.308 -23.561 28.202 1.00 79.19 1033 THR A O 1
ATOM 7978 N N . GLY A 1 1034 ? -38.043 -24.628 26.375 1.00 79.25 1034 GLY A N 1
ATOM 7979 C CA . GLY A 1 1034 ? -36.729 -25.098 25.923 1.00 79.25 1034 GLY A CA 1
ATOM 7980 C C . GLY A 1 1034 ? -35.714 -23.983 25.650 1.00 79.25 1034 GLY A C 1
ATOM 7981 O O . GLY A 1 1034 ? -34.589 -24.053 26.143 1.00 79.25 1034 GLY A O 1
ATOM 7982 N N . THR A 1 1035 ? -36.100 -22.929 24.920 1.00 82.94 1035 THR A N 1
ATOM 7983 C CA . THR A 1 1035 ? -35.212 -21.776 24.654 1.00 82.94 1035 THR A CA 1
ATOM 7984 C C . THR A 1 1035 ? -34.816 -21.068 25.952 1.00 82.94 1035 THR A C 1
ATOM 7986 O O . THR A 1 1035 ? -33.651 -20.714 26.136 1.00 82.94 1035 THR A O 1
ATOM 7989 N N . THR A 1 1036 ? -35.756 -20.923 26.889 1.00 85.62 1036 THR A N 1
ATOM 7990 C CA . THR A 1 1036 ? -35.510 -20.332 28.213 1.00 85.62 1036 THR A CA 1
ATOM 7991 C C . THR A 1 1036 ? -34.493 -21.142 29.015 1.00 85.62 1036 THR A C 1
ATOM 7993 O O . THR A 1 1036 ? -33.620 -20.559 29.652 1.00 85.62 1036 THR A O 1
ATOM 7996 N N . LEU A 1 1037 ? -34.537 -22.477 28.942 1.00 85.62 1037 LEU A N 1
ATOM 7997 C CA . LEU A 1 1037 ? -33.553 -23.341 29.604 1.00 85.62 1037 LEU A CA 1
ATOM 7998 C C . LEU A 1 1037 ? -32.155 -23.244 28.999 1.00 85.62 1037 LEU A C 1
ATOM 8000 O O . LEU A 1 1037 ? -31.183 -23.203 29.749 1.00 85.62 1037 LEU A O 1
ATOM 8004 N N . VAL A 1 1038 ? -32.030 -23.195 27.670 1.00 85.56 1038 VAL A N 1
ATOM 8005 C CA . VAL A 1 1038 ? -30.719 -23.041 27.012 1.00 85.56 1038 VAL A CA 1
ATOM 8006 C C . VAL A 1 1038 ? -30.092 -21.692 27.367 1.00 85.56 1038 VAL A C 1
ATOM 8008 O O . VAL A 1 1038 ? -28.911 -21.639 27.711 1.00 85.56 1038 VAL A O 1
ATOM 8011 N N . LYS A 1 1039 ? -30.887 -20.614 27.377 1.00 87.75 1039 LYS A N 1
ATOM 8012 C CA . LYS A 1 1039 ? -30.439 -19.302 27.870 1.00 87.75 1039 LYS A CA 1
ATOM 8013 C C . LYS A 1 1039 ? -30.075 -19.349 29.360 1.00 87.75 1039 LYS A C 1
ATOM 8015 O O . LYS A 1 1039 ? -29.037 -18.824 29.745 1.00 87.75 1039 LYS A O 1
ATOM 8020 N N . GLY A 1 1040 ? -30.860 -20.046 30.184 1.00 87.94 1040 GLY A N 1
ATOM 8021 C CA . GLY A 1 1040 ? -30.555 -20.272 31.602 1.00 87.94 1040 GLY A CA 1
ATOM 8022 C C . GLY A 1 1040 ? -29.228 -21.006 31.829 1.00 87.94 1040 GLY A C 1
ATOM 8023 O O . GLY A 1 1040 ? -28.474 -20.630 32.723 1.00 87.94 1040 GLY A O 1
ATOM 8024 N N . LEU A 1 1041 ? -28.897 -22.000 30.992 1.00 87.88 1041 LEU A N 1
ATOM 8025 C CA . LEU A 1 1041 ? -27.619 -22.726 31.050 1.00 87.88 1041 LEU A CA 1
ATOM 8026 C C . LEU A 1 1041 ? -26.446 -21.794 30.740 1.00 87.88 1041 LEU A C 1
ATOM 8028 O O . LEU A 1 1041 ? -25.464 -21.775 31.483 1.00 87.88 1041 LEU A O 1
ATOM 8032 N N . LEU A 1 1042 ? -26.575 -20.999 29.676 1.00 89.44 1042 LEU A N 1
ATOM 8033 C CA . LEU A 1 1042 ? -25.569 -20.018 29.273 1.00 89.44 1042 LEU A CA 1
ATOM 8034 C C . LEU A 1 1042 ? -25.341 -18.954 30.359 1.00 89.44 1042 LEU A C 1
ATOM 8036 O O . LEU A 1 1042 ? -24.195 -18.657 30.710 1.00 89.44 1042 LEU A O 1
ATOM 8040 N N . ASN A 1 1043 ? -26.420 -18.418 30.933 1.00 91.69 1043 ASN A N 1
ATOM 8041 C CA . ASN A 1 1043 ? -26.355 -17.412 31.994 1.00 91.69 1043 ASN A CA 1
ATOM 8042 C C . ASN A 1 1043 ? -25.735 -17.993 33.273 1.00 91.69 1043 ASN A C 1
ATOM 8044 O O . ASN A 1 1043 ? -24.841 -17.380 33.859 1.00 91.69 1043 ASN A O 1
ATOM 8048 N N . ALA A 1 1044 ? -26.133 -19.207 33.675 1.00 90.31 1044 ALA A N 1
ATOM 8049 C CA . ALA A 1 1044 ? -25.555 -19.891 34.830 1.00 90.31 1044 ALA A CA 1
ATOM 8050 C C . ALA A 1 1044 ? -24.047 -20.117 34.643 1.00 90.31 1044 ALA A C 1
ATOM 8052 O O . ALA A 1 1044 ? -23.263 -19.760 35.522 1.00 90.31 1044 ALA A O 1
ATOM 8053 N N . GLN A 1 1045 ? -23.625 -20.636 33.484 1.00 88.75 1045 GLN A N 1
ATOM 8054 C CA . GLN A 1 1045 ? -22.208 -20.811 33.152 1.00 88.75 1045 GLN A CA 1
ATOM 8055 C C . GLN A 1 1045 ? -21.440 -19.484 33.237 1.00 88.75 1045 GLN A C 1
ATOM 8057 O O . GLN A 1 1045 ? -20.369 -19.433 33.845 1.00 88.75 1045 GLN A O 1
ATOM 8062 N N . THR A 1 1046 ? -21.995 -18.413 32.667 1.00 90.44 1046 THR A N 1
ATOM 8063 C CA . THR A 1 1046 ? -21.380 -17.079 32.661 1.00 90.44 1046 THR A CA 1
ATOM 8064 C C . THR A 1 1046 ? -21.202 -16.540 34.081 1.00 90.44 1046 THR A C 1
ATOM 8066 O O . THR A 1 1046 ? -20.080 -16.217 34.472 1.00 90.44 1046 THR A O 1
ATOM 8069 N N . PHE A 1 1047 ? -22.259 -16.516 34.899 1.00 93.12 1047 PHE A N 1
ATOM 8070 C CA . PHE A 1 1047 ? -22.177 -15.979 36.261 1.00 93.12 1047 PHE A CA 1
ATOM 8071 C C . PHE A 1 1047 ? -21.334 -16.836 37.206 1.00 93.12 1047 PHE A C 1
ATOM 8073 O O . PHE A 1 1047 ? -20.592 -16.279 38.012 1.00 93.12 1047 PHE A O 1
ATOM 8080 N N . ILE A 1 1048 ? -21.380 -18.168 37.099 1.00 89.50 1048 ILE A N 1
ATOM 8081 C CA . ILE A 1 1048 ? -20.514 -19.054 37.896 1.00 89.50 1048 ILE A CA 1
ATOM 8082 C C . ILE A 1 1048 ? -19.041 -18.778 37.582 1.00 89.50 1048 ILE A C 1
ATOM 8084 O O . ILE A 1 1048 ? -18.217 -18.723 38.496 1.00 89.50 1048 ILE A O 1
ATOM 8088 N N . LYS A 1 1049 ? -18.708 -18.560 36.306 1.00 89.00 1049 LYS A N 1
ATOM 8089 C CA . LYS A 1 1049 ? -17.350 -18.210 35.883 1.00 89.00 1049 LYS A CA 1
ATOM 8090 C C . LYS A 1 1049 ? -16.921 -16.845 36.430 1.00 89.00 1049 LYS A C 1
ATOM 8092 O O . LYS A 1 1049 ? -15.837 -16.756 36.988 1.00 89.00 1049 LYS A O 1
ATOM 8097 N N . ILE A 1 1050 ? -17.788 -15.827 36.373 1.00 90.94 1050 ILE A N 1
ATOM 8098 C CA . ILE A 1 1050 ? -17.522 -14.509 36.988 1.00 90.94 1050 ILE A CA 1
ATOM 8099 C C . ILE A 1 1050 ? -17.277 -14.652 38.496 1.00 90.94 1050 ILE A C 1
ATOM 8101 O O . ILE A 1 1050 ? -16.313 -14.099 39.016 1.00 90.94 1050 ILE A O 1
ATOM 8105 N N . ILE A 1 1051 ? -18.117 -15.417 39.202 1.00 89.75 1051 ILE A N 1
ATOM 8106 C CA . ILE A 1 1051 ? -17.948 -15.682 40.638 1.00 89.75 1051 ILE A CA 1
ATOM 8107 C C . ILE A 1 1051 ? -16.595 -16.352 40.895 1.00 89.75 1051 ILE A C 1
ATOM 8109 O O . ILE A 1 1051 ? -15.878 -15.927 41.797 1.00 89.75 1051 ILE A O 1
ATOM 8113 N N . ALA A 1 1052 ? -16.222 -17.364 40.107 1.00 86.62 1052 ALA A N 1
ATOM 8114 C CA . ALA A 1 1052 ? -14.924 -18.022 40.231 1.00 86.62 1052 ALA A CA 1
ATOM 8115 C C . ALA A 1 1052 ? -13.762 -17.033 40.031 1.00 86.62 1052 ALA A C 1
ATOM 8117 O O . ALA A 1 1052 ? -12.831 -17.030 40.837 1.00 86.62 1052 ALA A O 1
ATOM 8118 N N . ASP A 1 1053 ? -13.862 -16.154 39.029 1.00 86.00 1053 ASP A N 1
ATOM 8119 C CA . ASP A 1 1053 ? -12.873 -15.116 38.716 1.00 86.00 1053 ASP A CA 1
ATOM 8120 C C . ASP A 1 1053 ? -12.719 -14.078 39.850 1.00 86.00 1053 ASP A C 1
ATOM 8122 O O . ASP A 1 1053 ? -11.633 -13.528 40.042 1.00 86.00 1053 ASP A O 1
ATOM 8126 N N . CYS A 1 1054 ? -13.764 -13.832 40.652 1.00 86.06 1054 CYS A N 1
ATOM 8127 C CA . CYS A 1 1054 ? -13.696 -12.959 41.833 1.00 86.06 1054 CYS A CA 1
ATOM 8128 C C . CYS A 1 1054 ? -12.907 -13.558 43.012 1.00 86.06 1054 CYS A C 1
ATOM 8130 O O . CYS A 1 1054 ? -12.461 -12.817 43.885 1.00 86.06 1054 CYS A O 1
ATOM 8132 N N . PHE A 1 1055 ? -12.729 -14.881 43.068 1.00 79.38 1055 PHE A N 1
ATOM 8133 C CA . PHE A 1 1055 ? -12.070 -15.571 44.189 1.00 79.38 1055 PHE A CA 1
ATOM 8134 C C . PHE A 1 1055 ? -10.744 -16.247 43.796 1.00 79.38 1055 PHE A C 1
ATOM 8136 O O . PHE A 1 1055 ? -10.226 -17.077 44.548 1.00 79.38 1055 PHE A O 1
ATOM 8143 N N . VAL A 1 1056 ? -10.170 -15.901 42.636 1.00 65.62 1056 VAL A N 1
ATOM 8144 C CA . VAL A 1 1056 ? -8.914 -16.488 42.136 1.00 65.62 1056 VAL A CA 1
ATOM 8145 C C . VAL A 1 1056 ? -7.748 -16.219 43.092 1.00 65.62 1056 VAL A C 1
ATOM 8147 O O . VAL A 1 1056 ? -7.518 -15.106 43.561 1.00 65.62 1056 VAL A O 1
ATOM 8150 N N . THR A 1 1057 ? -6.974 -17.270 43.361 1.00 51.56 1057 THR A N 1
ATOM 8151 C CA . THR A 1 1057 ? -5.817 -17.251 44.259 1.00 51.56 1057 THR A CA 1
ATOM 8152 C C . THR A 1 1057 ? -4.676 -16.416 43.678 1.00 51.56 1057 THR A C 1
ATOM 8154 O O . THR A 1 1057 ? -4.147 -16.734 42.610 1.00 51.56 1057 THR A O 1
ATOM 8157 N N . THR A 1 1058 ? -4.220 -15.397 44.409 1.00 52.91 1058 THR A N 1
ATOM 8158 C CA . THR A 1 1058 ? -2.888 -14.819 44.176 1.00 52.91 1058 THR A CA 1
ATOM 8159 C C . THR A 1 1058 ? -1.809 -15.857 44.524 1.00 52.91 1058 THR A C 1
ATOM 8161 O O . THR A 1 1058 ? -2.107 -16.915 45.067 1.00 52.91 1058 THR A O 1
ATOM 8164 N N . ARG A 1 1059 ? -0.537 -15.600 44.185 1.00 50.34 1059 ARG A N 1
ATOM 8165 C CA . ARG A 1 1059 ? 0.605 -16.547 44.274 1.00 50.34 1059 ARG A CA 1
ATOM 8166 C C . ARG A 1 1059 ? 0.789 -17.298 45.615 1.00 50.34 1059 ARG A C 1
ATOM 8168 O O . ARG A 1 1059 ? 1.588 -18.228 45.670 1.00 50.34 1059 ARG A O 1
ATOM 8175 N N . SER A 1 1060 ? 0.076 -16.925 46.677 1.00 51.38 1060 SER A N 1
ATOM 8176 C CA . SER A 1 1060 ? -0.105 -17.707 47.902 1.00 51.38 1060 SER A CA 1
ATOM 8177 C C . SER A 1 1060 ? -1.457 -18.427 47.879 1.00 51.38 1060 SER A C 1
ATOM 8179 O O . SER A 1 1060 ? -2.484 -17.768 47.778 1.00 51.38 1060 SER A O 1
ATOM 8181 N N . SER A 1 1061 ? -1.471 -19.749 48.042 1.00 54.41 1061 SER A N 1
ATOM 8182 C CA . SER A 1 1061 ? -2.630 -20.661 47.967 1.00 54.41 1061 SER A CA 1
ATOM 8183 C C . SER A 1 1061 ? -3.767 -20.447 48.999 1.00 54.41 1061 SER A C 1
ATOM 8185 O O . SER A 1 1061 ? -4.387 -21.416 49.435 1.00 54.41 1061 SER A O 1
ATOM 8187 N N . GLY A 1 1062 ? -4.037 -19.215 49.436 1.00 59.16 1062 GLY A N 1
ATOM 8188 C CA . GLY A 1 1062 ? -5.139 -18.844 50.321 1.00 59.16 1062 GLY A CA 1
ATOM 8189 C C . GLY A 1 1062 ? -6.285 -18.182 49.552 1.00 59.16 1062 GLY A C 1
ATOM 8190 O O . GLY A 1 1062 ? -6.077 -17.192 48.856 1.00 59.16 1062 GLY A O 1
ATOM 8191 N N . LEU A 1 1063 ? -7.499 -18.713 49.712 1.00 64.00 1063 LEU A N 1
ATOM 8192 C CA . LEU A 1 1063 ? -8.744 -18.059 49.302 1.00 64.00 1063 LEU A CA 1
ATOM 8193 C C . LEU A 1 1063 ? -9.124 -17.014 50.360 1.00 64.00 1063 LEU A C 1
ATOM 8195 O O . LEU A 1 1063 ? -9.368 -17.368 51.514 1.00 64.00 1063 LEU A O 1
ATOM 8199 N N . SER A 1 1064 ? -9.171 -15.737 49.976 1.00 67.94 1064 SER A N 1
ATOM 8200 C CA . SER A 1 1064 ? -9.671 -14.656 50.832 1.00 67.94 1064 SER A CA 1
ATOM 8201 C C . SER A 1 1064 ? -11.075 -14.273 50.389 1.00 67.94 1064 SER A C 1
ATOM 8203 O O . SER A 1 1064 ? -11.276 -13.872 49.247 1.00 67.94 1064 SER A O 1
ATOM 8205 N N . PHE A 1 1065 ? -12.045 -14.359 51.296 1.00 78.00 1065 PHE A N 1
ATOM 8206 C CA . PHE A 1 1065 ? -13.378 -13.818 51.047 1.00 78.00 1065 PHE A CA 1
ATOM 8207 C C . PHE A 1 1065 ? -13.369 -12.296 51.195 1.00 78.00 1065 PHE A C 1
ATOM 8209 O O . PHE A 1 1065 ? -12.626 -11.742 52.010 1.00 78.00 1065 PHE A O 1
ATOM 8216 N N . TYR A 1 1066 ? -14.229 -11.616 50.436 1.00 83.81 1066 TYR A N 1
ATOM 8217 C CA . TYR A 1 1066 ? -14.485 -10.196 50.657 1.00 83.81 1066 TYR A CA 1
ATOM 8218 C C . TYR A 1 1066 ? -15.089 -9.977 52.053 1.00 83.81 1066 TYR A C 1
ATOM 8220 O O . TYR A 1 1066 ? -15.872 -10.813 52.512 1.00 83.81 1066 TYR A O 1
ATOM 8228 N N . PRO A 1 1067 ? -14.789 -8.853 52.727 1.00 80.88 1067 PRO A N 1
ATOM 8229 C CA . PRO A 1 1067 ? -15.323 -8.530 54.051 1.00 80.88 1067 PRO A CA 1
ATOM 8230 C C . PRO A 1 1067 ? -16.794 -8.070 53.974 1.00 80.88 1067 PRO A C 1
ATOM 8232 O O . PRO A 1 1067 ? -17.144 -6.971 54.399 1.00 80.88 1067 PRO A O 1
ATOM 8235 N N . VAL A 1 1068 ? -17.665 -8.897 53.389 1.00 84.00 1068 VAL A N 1
ATOM 8236 C CA . VAL A 1 1068 ? -19.097 -8.642 53.185 1.00 84.00 1068 VAL A CA 1
ATOM 8237 C C . VAL A 1 1068 ? -19.882 -9.883 53.603 1.00 84.00 1068 VAL A C 1
ATOM 8239 O O . VAL A 1 1068 ? -19.560 -10.997 53.196 1.00 84.00 1068 VAL A O 1
ATOM 8242 N N . ASN A 1 1069 ? -20.927 -9.702 54.414 1.00 83.25 1069 ASN A N 1
ATOM 8243 C CA . ASN A 1 1069 ? -21.779 -10.806 54.850 1.00 83.25 1069 ASN A CA 1
ATOM 8244 C C . ASN A 1 1069 ? -22.829 -11.139 53.777 1.00 83.25 1069 ASN A C 1
ATOM 8246 O O . ASN A 1 1069 ? -23.845 -10.458 53.677 1.00 83.25 1069 ASN A O 1
ATOM 8250 N N . VAL A 1 1070 ? -22.559 -12.177 52.983 1.00 84.75 1070 VAL A N 1
ATOM 8251 C CA . VAL A 1 1070 ? -23.464 -12.748 51.960 1.00 84.75 1070 VAL A CA 1
ATOM 8252 C C . VAL A 1 1070 ? -23.635 -14.266 52.147 1.00 84.75 1070 VAL A C 1
ATOM 8254 O O . VAL A 1 1070 ? -23.764 -15.029 51.191 1.00 84.75 1070 VAL A O 1
ATOM 8257 N N . TYR A 1 1071 ? -23.545 -14.737 53.395 1.00 81.50 1071 TYR A N 1
ATOM 8258 C CA . TYR A 1 1071 ? -23.526 -16.168 53.720 1.00 81.50 1071 TYR A CA 1
ATOM 8259 C C . TYR A 1 1071 ? -24.834 -16.890 53.362 1.00 81.50 1071 TYR A C 1
ATOM 8261 O O . TYR A 1 1071 ? -24.820 -18.033 52.909 1.00 81.50 1071 TYR A O 1
ATOM 8269 N N . ASP A 1 1072 ? -25.957 -16.198 53.519 1.00 85.50 1072 ASP A N 1
ATOM 8270 C CA . ASP A 1 1072 ? -27.297 -16.611 53.101 1.00 85.50 1072 ASP A CA 1
ATOM 8271 C C . ASP A 1 1072 ? -27.378 -16.931 51.599 1.00 85.50 1072 ASP A C 1
ATOM 8273 O O . ASP A 1 1072 ? -27.940 -17.961 51.211 1.00 85.50 1072 ASP A O 1
ATOM 8277 N N . TYR A 1 1073 ? -26.742 -16.115 50.756 1.00 85.38 1073 TYR A N 1
ATOM 8278 C CA . TYR A 1 1073 ? -26.662 -16.366 49.315 1.00 85.38 1073 TYR A CA 1
ATOM 8279 C C . TYR A 1 1073 ? -25.852 -17.628 48.997 1.00 85.38 1073 TYR A C 1
ATOM 8281 O O . TYR A 1 1073 ? -26.306 -18.468 48.219 1.00 85.38 1073 TYR A O 1
ATOM 8289 N N . TYR A 1 1074 ? -24.688 -17.818 49.629 1.00 84.50 1074 TYR A N 1
ATOM 8290 C CA . TYR A 1 1074 ? -23.871 -19.020 49.411 1.00 84.50 1074 TYR A CA 1
ATOM 8291 C C . TYR A 1 1074 ? -24.582 -20.305 49.847 1.00 84.50 1074 TYR A C 1
ATOM 8293 O O . TYR A 1 1074 ? -24.508 -21.316 49.145 1.00 84.50 1074 TYR A O 1
ATOM 8301 N N . LEU A 1 1075 ? -25.288 -20.269 50.983 1.00 85.12 1075 LEU A N 1
ATOM 8302 C CA . LEU A 1 1075 ? -26.072 -21.404 51.476 1.00 85.12 1075 LEU A CA 1
ATOM 8303 C C . LEU A 1 1075 ? -27.206 -21.808 50.530 1.00 85.12 1075 LEU A C 1
ATOM 8305 O O . LEU A 1 1075 ? -27.619 -22.965 50.560 1.00 85.12 1075 LEU A O 1
ATOM 8309 N N . THR A 1 1076 ? -27.696 -20.883 49.706 1.00 85.31 1076 THR A N 1
ATOM 8310 C CA . THR A 1 1076 ? -28.761 -21.148 48.730 1.00 85.31 1076 THR A CA 1
ATOM 8311 C C . THR A 1 1076 ? -28.183 -21.645 47.400 1.00 85.31 1076 THR A C 1
ATOM 8313 O O . THR A 1 1076 ? -28.646 -22.653 46.864 1.00 85.31 1076 THR A O 1
ATOM 8316 N N . LEU A 1 1077 ? -27.107 -21.011 46.920 1.00 85.38 1077 LEU A N 1
ATOM 8317 C CA . LEU A 1 1077 ? -26.523 -21.283 45.603 1.00 85.38 1077 LEU A CA 1
ATOM 8318 C C . LEU A 1 1077 ? -25.770 -22.612 45.535 1.00 85.38 1077 LEU A C 1
ATOM 8320 O O . LEU A 1 1077 ? -25.954 -23.376 44.586 1.00 85.38 1077 LEU A O 1
ATOM 8324 N N . MET A 1 1078 ? -24.947 -22.931 46.541 1.00 83.25 1078 MET A N 1
ATOM 8325 C CA . MET A 1 1078 ? -24.128 -24.152 46.502 1.00 83.25 1078 MET A CA 1
ATOM 8326 C C . MET A 1 1078 ? -24.974 -25.438 46.420 1.00 83.25 1078 MET A C 1
ATOM 8328 O O . MET A 1 1078 ? -24.670 -26.284 45.575 1.00 83.25 1078 MET A O 1
ATOM 8332 N N . PRO A 1 1079 ? -26.046 -25.624 47.223 1.00 82.88 1079 PRO A N 1
ATOM 8333 C CA . PRO A 1 1079 ? -26.910 -26.796 47.085 1.00 82.88 1079 PRO A CA 1
ATOM 8334 C C . PRO A 1 1079 ? -27.682 -26.829 45.763 1.00 82.88 1079 PRO A C 1
ATOM 8336 O O . PRO A 1 1079 ? -27.893 -27.915 45.225 1.00 82.88 1079 PRO A O 1
ATOM 8339 N N . ALA A 1 1080 ? -28.085 -25.669 45.232 1.00 80.00 1080 ALA A N 1
ATOM 8340 C CA . ALA A 1 1080 ? -28.824 -25.570 43.973 1.00 80.00 1080 ALA A CA 1
ATOM 8341 C C . ALA A 1 1080 ? -27.977 -25.983 42.754 1.00 80.00 1080 ALA A C 1
ATOM 8343 O O . ALA A 1 1080 ? -28.512 -26.538 41.799 1.00 80.00 1080 ALA A O 1
ATOM 8344 N N . MET A 1 1081 ? -26.655 -25.784 42.804 1.00 78.19 1081 MET A N 1
ATOM 8345 C CA . MET A 1 1081 ? -25.726 -26.194 41.739 1.00 78.19 1081 MET A CA 1
ATOM 8346 C C . MET A 1 1081 ? -25.402 -27.698 41.734 1.00 78.19 1081 MET A C 1
ATOM 8348 O O . MET A 1 1081 ? -25.104 -28.259 40.682 1.00 78.19 1081 MET A O 1
ATOM 8352 N N . ALA A 1 1082 ? -25.470 -28.368 42.888 1.00 73.50 1082 ALA A N 1
ATOM 8353 C CA . ALA A 1 1082 ? -25.095 -29.778 43.057 1.00 73.50 1082 ALA A CA 1
ATOM 8354 C C . ALA A 1 1082 ? -25.776 -30.812 42.117 1.00 73.50 1082 ALA A C 1
ATOM 8356 O O . ALA A 1 1082 ? -25.158 -31.846 41.853 1.00 73.50 1082 ALA A O 1
ATOM 8357 N N . PRO A 1 1083 ? -27.019 -30.623 41.623 1.00 69.50 1083 PRO A N 1
ATOM 8358 C CA . PRO A 1 1083 ? -27.676 -31.577 40.726 1.00 69.50 1083 PRO A CA 1
ATOM 8359 C C . PRO A 1 1083 ? -27.291 -31.431 39.244 1.00 69.50 1083 PRO A C 1
ATOM 8361 O O . PRO A 1 1083 ? -27.665 -32.299 38.453 1.00 69.50 1083 PRO A O 1
ATOM 8364 N N . LEU A 1 1084 ? -26.604 -30.352 38.849 1.00 67.44 1084 LEU A N 1
ATOM 8365 C CA . LEU A 1 1084 ? -26.254 -30.090 37.451 1.00 67.44 1084 LEU A CA 1
ATOM 8366 C C . LEU A 1 1084 ? -25.104 -31.017 36.997 1.00 67.44 1084 LEU A C 1
ATOM 8368 O O . LEU A 1 1084 ? -24.168 -31.253 37.763 1.00 67.44 1084 LEU A O 1
ATOM 8372 N N . PRO A 1 1085 ? -25.152 -31.587 35.779 1.00 55.25 1085 PRO A N 1
ATOM 8373 C CA . PRO A 1 1085 ? -24.120 -32.506 35.307 1.00 55.25 1085 PRO A CA 1
ATOM 8374 C C . PRO A 1 1085 ? -22.762 -31.800 35.160 1.00 55.25 1085 PRO A C 1
ATOM 8376 O O . PRO A 1 1085 ? -22.643 -30.799 34.460 1.00 55.25 1085 PRO A O 1
ATOM 8379 N N . HIS A 1 1086 ? -21.730 -32.347 35.808 1.00 48.06 1086 HIS A N 1
ATOM 8380 C CA . HIS A 1 1086 ? -20.340 -31.932 35.620 1.00 48.06 1086 HIS A CA 1
ATOM 8381 C C . HIS A 1 1086 ? -19.807 -32.387 34.253 1.00 48.06 1086 HIS A C 1
ATOM 8383 O O . HIS A 1 1086 ? -20.077 -33.509 33.817 1.00 48.06 1086 HIS A O 1
ATOM 8389 N N . ASP A 1 1087 ? -19.016 -31.523 33.615 1.00 36.12 1087 ASP A N 1
ATOM 8390 C CA . ASP A 1 1087 ? -18.309 -31.772 32.357 1.00 36.12 1087 ASP A CA 1
ATOM 8391 C C . ASP A 1 1087 ? -17.536 -33.117 32.379 1.00 36.12 1087 ASP A C 1
ATOM 8393 O O . ASP A 1 1087 ? -16.677 -33.326 33.246 1.00 36.12 1087 ASP A O 1
ATOM 8397 N N . PRO A 1 1088 ? -17.814 -34.057 31.455 1.00 34.03 1088 PRO A N 1
ATOM 8398 C CA . PRO A 1 1088 ? -17.121 -35.340 31.388 1.00 34.03 1088 PRO A CA 1
ATOM 8399 C C . PRO A 1 1088 ? -15.664 -35.254 30.898 1.00 34.03 1088 PRO A C 1
ATOM 8401 O O . PRO A 1 1088 ? -14.966 -36.270 30.995 1.00 34.03 1088 PRO A O 1
ATOM 8404 N N . GLN A 1 1089 ? -15.179 -34.106 30.400 1.00 31.23 1089 GLN A N 1
ATOM 8405 C CA . GLN A 1 1089 ? -13.823 -34.000 29.838 1.00 31.23 1089 GLN A CA 1
ATOM 8406 C C . GLN A 1 1089 ? -12.697 -33.892 30.876 1.00 31.23 1089 GLN A C 1
ATOM 8408 O O . GLN A 1 1089 ? -11.551 -34.190 30.547 1.00 31.23 1089 GLN A O 1
ATOM 8413 N N . ASN A 1 1090 ? -12.981 -33.578 32.144 1.00 31.56 1090 ASN A N 1
ATOM 8414 C CA . ASN A 1 1090 ? -11.936 -33.403 33.162 1.00 31.56 1090 ASN A CA 1
ATOM 8415 C C . ASN A 1 1090 ? -11.828 -34.584 34.148 1.00 31.56 1090 ASN A C 1
ATOM 8417 O O . ASN A 1 1090 ? -11.731 -34.416 35.366 1.00 31.56 1090 ASN A O 1
ATOM 8421 N N . LYS A 1 1091 ? -11.826 -35.820 33.629 1.00 29.86 1091 LYS A N 1
ATOM 8422 C CA . LYS A 1 1091 ? -11.513 -37.037 34.406 1.00 29.86 1091 LYS A CA 1
ATOM 8423 C C . LYS A 1 1091 ? -10.003 -37.191 34.636 1.00 29.86 1091 LYS A C 1
ATOM 8425 O O . LYS A 1 1091 ? -9.418 -38.214 34.298 1.00 29.86 1091 LYS A O 1
ATOM 8430 N N . SER A 1 1092 ? -9.360 -36.197 35.239 1.00 28.12 1092 SER A N 1
ATOM 8431 C CA . SER A 1 1092 ? -8.000 -36.359 35.769 1.00 28.12 1092 SER A CA 1
ATOM 8432 C C . SER A 1 1092 ? -7.697 -35.401 36.918 1.00 28.12 1092 SER A C 1
ATOM 8434 O O . SER A 1 1092 ? -6.695 -34.695 36.910 1.00 28.12 1092 SER A O 1
ATOM 8436 N N . SER A 1 1093 ? -8.535 -35.379 37.951 1.00 25.70 1093 SER A N 1
ATOM 8437 C CA . SER A 1 1093 ? -8.068 -35.014 39.293 1.00 25.70 1093 SER A CA 1
ATOM 8438 C C . SER A 1 1093 ? -8.948 -35.688 40.353 1.00 25.70 1093 SER A C 1
ATOM 8440 O O . SER A 1 1093 ? -10.173 -35.594 40.282 1.00 25.70 1093 SER A O 1
ATOM 8442 N N . PRO A 1 1094 ? -8.374 -36.426 41.321 1.00 30.33 1094 PRO A N 1
ATOM 8443 C CA . PRO A 1 1094 ? -9.156 -36.992 42.405 1.00 30.33 1094 PRO A CA 1
ATOM 8444 C C . PRO A 1 1094 ? -9.439 -35.865 43.400 1.00 30.33 1094 PRO A C 1
ATOM 8446 O O . PRO A 1 1094 ? -8.584 -35.515 44.216 1.00 30.33 1094 PRO A O 1
ATOM 8449 N N . VAL A 1 1095 ? -10.624 -35.260 43.324 1.00 29.42 1095 VAL A N 1
ATOM 8450 C CA . VAL A 1 1095 ? -11.082 -34.343 44.371 1.00 29.42 1095 VAL A CA 1
ATOM 8451 C C . VAL A 1 1095 ? -11.374 -35.174 45.614 1.00 29.42 1095 VAL A C 1
ATOM 8453 O O . VAL A 1 1095 ? -12.292 -35.991 45.650 1.00 29.42 1095 VAL A O 1
ATOM 8456 N N . ARG A 1 1096 ? -10.510 -34.978 46.612 1.00 28.91 1096 ARG A N 1
ATOM 8457 C CA . ARG A 1 1096 ? -10.649 -35.468 47.978 1.00 28.91 1096 ARG A CA 1
ATOM 8458 C C . ARG A 1 1096 ? -12.005 -35.076 48.550 1.00 28.91 1096 ARG A C 1
ATOM 8460 O O . ARG A 1 1096 ? -12.419 -33.925 48.468 1.00 28.91 1096 ARG A O 1
ATOM 8467 N N . ASP A 1 1097 ? -12.604 -36.076 49.175 1.00 29.27 1097 ASP A N 1
ATOM 8468 C CA . ASP A 1 1097 ? -13.754 -36.065 50.060 1.00 29.27 1097 ASP A CA 1
ATOM 8469 C C . ASP A 1 1097 ? -14.188 -34.712 50.637 1.00 29.27 1097 ASP A C 1
ATOM 8471 O O . ASP A 1 1097 ? -13.459 -34.000 51.331 1.00 29.27 1097 ASP A O 1
ATOM 8475 N N . SER A 1 1098 ? -15.484 -34.492 50.459 1.00 31.31 1098 SER A N 1
ATOM 8476 C CA . SER A 1 1098 ? -16.403 -33.723 51.285 1.00 31.31 1098 SER A CA 1
ATOM 8477 C C . SER A 1 1098 ? -16.203 -33.949 52.793 1.00 31.31 1098 SER A C 1
ATOM 8479 O O . SER A 1 1098 ? -16.946 -34.704 53.421 1.00 31.31 1098 SER A O 1
ATOM 8481 N N . LYS A 1 1099 ? -15.221 -33.284 53.401 1.00 30.02 1099 LYS A N 1
ATOM 8482 C CA . LYS A 1 1099 ? -15.128 -33.067 54.852 1.00 30.02 1099 LYS A CA 1
ATOM 8483 C C . LYS A 1 1099 ? -14.308 -31.810 55.137 1.00 30.02 1099 LYS A C 1
ATOM 8485 O O . LYS A 1 1099 ? -13.169 -31.941 55.541 1.00 30.02 1099 LYS A O 1
ATOM 8490 N N . ILE A 1 1100 ? -14.877 -30.623 54.946 1.00 29.73 1100 ILE A N 1
ATOM 8491 C CA . ILE A 1 1100 ? -14.676 -29.427 55.792 1.00 29.73 1100 ILE A CA 1
ATOM 8492 C C . ILE A 1 1100 ? -15.849 -28.500 55.453 1.00 29.73 1100 ILE A C 1
ATOM 8494 O O . ILE A 1 1100 ? -15.790 -27.707 54.525 1.00 29.73 1100 ILE A O 1
ATOM 8498 N N . MET A 1 1101 ? -16.963 -28.669 56.157 1.00 29.23 1101 MET A N 1
ATOM 8499 C CA . MET A 1 1101 ? -17.937 -27.603 56.392 1.00 29.23 1101 MET A CA 1
ATOM 8500 C C . MET A 1 1101 ? -18.892 -28.088 57.478 1.00 29.23 1101 MET A C 1
ATOM 8502 O O . MET A 1 1101 ? -19.788 -28.890 57.219 1.00 29.23 1101 MET A O 1
ATOM 8506 N N . LYS A 1 1102 ? -18.604 -27.668 58.710 1.00 22.80 1102 LYS A N 1
ATOM 8507 C CA . LYS A 1 1102 ? -19.511 -27.538 59.860 1.00 22.80 1102 LYS A CA 1
ATOM 8508 C C . LYS A 1 1102 ? -18.683 -27.093 61.071 1.00 22.80 1102 LYS A C 1
ATOM 8510 O O . LYS A 1 1102 ? -17.673 -27.743 61.339 1.00 22.80 1102 LYS A O 1
ATOM 8515 N N . PRO A 1 1103 ? -19.290 -26.264 61.926 1.00 34.22 1103 PRO A N 1
ATOM 8516 C CA . PRO A 1 1103 ? -19.332 -24.800 61.847 1.00 34.22 1103 PRO A CA 1
ATOM 8517 C C . PRO A 1 1103 ? -17.959 -24.125 62.005 1.00 34.22 1103 PRO A C 1
ATOM 8519 O O . PRO A 1 1103 ? -17.041 -24.761 62.569 1.00 34.22 1103 PRO A O 1
#

InterPro domains:
  IPR010309 E3 ubiquitin ligase, domain of unknown function DUF908 [PF06012] (119-483)
  IPR010314 E3 ubiquitin ligase, domain of unknown function DUF913 [PF06025] (535-955)